Protein 3QF7 (pdb70)

Nearest PDB structures (foldseek):
  3qf7-assembly3_D  TM=1.029E+00  e=1.397E-04  Thermotoga maritima
  3qf7-assembly3_A  TM=1.003E+00  e=4.237E-70  Thermotoga maritima
  3qf7-assembly3_B  TM=9.782E-01  e=1.135E-63  Thermotoga maritima
  4w9m-assembly2_I  TM=9.929E-01  e=4.090E-61  Thermotoga maritima MSB8
  4w9m-assembly2_K  TM=9.787E-01  e=1.219E-61  Thermotoga maritima MSB8

B-factor: mean 27.39, std 12.46, range [7.85, 85.26]

Secondary structure (DSSP, 8-state):
-EEEEEEEEEETTEEEEEEE--SEEEEEE--TTSSHHHHHHHHHHHHHS--SS-SSGGGGB-TT-TT-EEEEEEEEEETTEEEEEEEEEETTTTEEEEEEEEE-TTS-EEEEEESHHHHHHHHHHHHTS-HHHHHHHTEEPTT-TTTTTTS-HHHHHHHHHHHTS-HHHHHHHHHHHHHHHHHHHHHHH--HHHHHHHHHHHHHHHHHHHHHHHHHSIIIIIHHHHHHHHHHHHHHHHHHHHHHHTT-EEEEEETTTTEEEEEETTEEEEGGGS-HHHHHHHHHHHHHHHHHHTTTT--EEEEES--TTS-HHHHHHHHHHHHGGGGSSSEEEEEES-HHHHTT-S-EEEEETTEE-/-EEEEEEEEEETTEEEEEEE--SEEEEEE--TTSSHHHHHHHHHHHHHS--SS-SSGGGGB-TT-TT-EEEEEEEEEETTEEEEEEEEEETTTTEEEEEEEEE-TTS-EEEEE-SHHHHHHHHHHHH---HHHHHHHTEEPTT-TTTTTTS-HHHHHHHHHHHHS-HHHHHHHHHHHHHHHHHHHHHHH--HHHHHHHHHHHHHHHHHHHHHHGGGHHHHHHHHHHHHHHHHHHHHHHHHHHTT-EEEEEETTTTEEEEEETTEEEEGGGS-HHHHHHHHHHHHHHHHHHTTTT--EEEEES--TTS-HHHHHHHHHHHGGGTTSSSEEEEEES-HHHHTT-S-EEEEETTEEE-/--HHHHHHHHHHTT-TTHHHHHHHHHHHHHHHHH-/--HHHHHHHHHHHH-TTHHHHHHHHHHHHHHHHH-

Foldseek 3Di:
DFWAWKWKDQFALFHTEIDGFAFFEAEAAEAPSQCQLSRLQLVLCQAAVGGPPDPDSLVRGNPPDPQSKMWMWTWGDAPRWIKIKIWMAHNVVRDIWIWMWTQDPVRDTHTPDIDNVGSNVVSCQRLQAHSVLCCLFFSDHPPGLLVLQQAFAVVVLVNLVSLPHHPVVVVVVLVVLVVLLVVLVVVLVPPPVVVVVNVVSVVSSVVSVVVSCQSPPCVHPSVVSSVVSQVQLQVQLQVQCCQLVVNQKHWDADNVVGGIWIHGNHRTDRLVRDDLQVSLLSSLSSSVSSCVVSPSSAQEGEHEPSQPSHDLSSLVSSLVVSSVSRVPRGRYYYYDNDCSNSVSDDHYWYGGSNYTD/DAWAWKWKDQFALAHTEIDGFAAFEAEEAEDPSQCQLSRLQLVLCQQQVGGPPDPDSLVGGNPVDPQSKMWMWIWGDALNWIKIKIWIQRSVVRDIWIWMWTQDPVRDTHTDDIHNVRSNVVSCVRLLAHSVLCCQFFSDHDPGLLVLQQAFLVVVLNNQLSLVHHPVVVVVVLVVLVVLLVVLVVVLVVVVVVNVVSVVVNVVSVVVNCVPDPPCVVSSVVSQVSCVQLQVQLQVLCCQLPVNQKHWDADNVVGGIWMAGNHNTDRLVRDDLQRSLLSSLSSNVSSCVVSPSSAQEGEAEPSAPSHDLSNLVSSLVVSSVRSPDRGRYYYYYNDPSNNVSDDHYWYGGSNYIDD/DDPVVVVLVVCVVPDPPSVVVVVVVVVVVVVVVVD/DDPVVVVLVVQVVPPVPSPVVVVVVVVVVVVVVVD

Solvent-accessible surface area: 35790 Å² total; per-residue (Å²): 0,47,1,31,110,0,49,2,71,24,0,17,40,0,115,92,8,111,15,109,25,97,57,7,6,18,0,7,8,10,56,22,35,2,8,11,17,6,8,3,7,0,2,0,0,0,0,1,19,50,8,50,32,21,129,62,32,43,54,2,7,9,145,102,14,154,67,8,12,0,77,0,28,0,33,0,30,51,66,72,103,88,16,13,0,34,1,62,0,24,25,128,117,143,120,31,97,9,89,0,2,34,22,73,185,121,38,146,114,42,71,74,13,65,113,39,75,31,0,70,112,42,0,22,109,28,2,13,2,64,25,72,1,1,15,41,0,1,0,5,3,44,66,37,24,18,73,7,2,58,10,64,22,67,61,0,33,96,0,0,10,22,6,6,38,38,87,30,41,21,88,99,0,48,127,34,0,70,95,55,16,120,133,15,104,104,78,66,99,126,72,60,100,101,119,158,97,78,127,102,20,39,66,58,62,83,33,0,28,58,0,70,95,20,3,47,69,170,76,28,0,36,176,71,0,14,38,97,10,13,116,43,0,11,152,81,0,70,50,19,0,82,117,3,20,113,40,80,16,50,0,49,46,46,83,174,109,42,0,4,11,0,69,12,162,53,48,54,36,41,3,103,4,2,21,9,2,20,52,2,7,0,5,0,0,3,5,0,0,1,1,25,39,0,58,49,53,2,15,1,0,4,1,2,20,5,3,29,38,0,10,93,94,19,17,126,55,0,5,67,18,0,74,111,2,69,155,40,109,3,2,1,5,0,3,3,21,22,140,86,1,0,127,35,6,131,79,53,32,100,1,61,50,1,55,58,109,0,41,1,32,99,0,14,1,106,11,0,19,42,0,125,70,3,100,27,145,28,94,54,0,9,14,0,8,10,6,65,27,36,4,6,12,17,6,8,3,8,0,0,0,0,0,0,1,16,49,8,51,31,18,129,60,32,42,36,2,4,16,118,104,16,153,63,6,27,0,77,1,12,0,35,0,26,56,57,68,108,85,17,17,0,34,1,71,0,26,20,129,118,146,122,36,96,5,104,0,8,36,24,67,192,103,46,134,112,43,96,68,14,76,133,41,85,31,0,82,98,46,0,31,126,27,2,8,4,70,24,70,1,0,33,53,1,0,0,2,4,43,58,68,25,13,68,8,2,52,6,64,31,73,51,0,9,80,0,0,3,1,2,11,18,20,73,55,40,19,102,81,0,59,133,30,0,91,86,68,20,122,135,14,96,106,74,46,96,125,144,130,141,133,84,123,97,64,33,54,85,58,87,31,4,30,57,0,52,85,45,5,40,46,177,62,66,0,19,118,49,0,0,27,100,4,3,115,51,0,10,153,122,0,63,53,22,0,76,118,2,20,129,42,73,12,46,0,50,44,47,57,160,105,46,0,4,12,0,67,15,162,50,46,57,40,47,4,103,5,1,21,11,2,19,52,5,8,0,4,0,0,3,6,0,0,1,0,32,48,0,59,46,75,0,9,0,0,3,0,3,29,4,1,17,37,1,15,94,110,26,11,123,73,0,4,63,8,0,92,98,0,86,177,53,107,2,4,0,7,0,2,0,27,15,128,89,0,0,119,36,9,147,72,52,35,86,2,70,69,2,50,30,66,163,171,65,6,25,93,16,0,55,84,15,0,100,150,114,25,165,94,51,135,88,0,15,110,16,0,68,95,6,40,71,64,12,182,161,104,125,61,20,35,98,21,0,50,92,19,0,101,150,128,35,159,97,42,107,108,3,21,119,13,0,65,84,0,38,77,74,11,184,163,113

Organism: Thermotoga maritima (strain ATCC 43589 / DSM 3109 / JCM 10099 / NBRC 100826 / MSB8) (NCBI:txid243274)

InterPro domains:
  IPR013134 RAD50, zinc hook [PS51131] (389-488)
  IPR027417 P-loop containing nucleoside triphosphate hydrolase [G3DSA:3.40.50.300] (1-218)
  IPR027417 P-loop containing nucleoside triphosphate hydrolase [G3DSA:3.40.50.300] (717-849)
  IPR027417 P-loop containing nucleoside triphosphate hydrolase [SSF52540] (1-375)
  IPR027417 P-loop containing nucleoside triphosphate hydrolase [SSF52540] (1-850)
  IPR029012 Helix hairpin bin domain superfamily [G3DSA:1.10.287.660] (665-716)
  IPR041685 Endonuclease GajA/Old nuclease/RecF-like, AAA domain [PF13175] (4-342)

Sequence (782 aa):
MRPERLTVRNFLGLKNVDIEFQSGITVVEGPNGAGKSSLFEAISFALFGNGIRYPNSSYDYVNRNAVDGTARLVFQFERGGKRYEIIREINALQRKHNAKLSEILENGKKAAIAAKPTSVKQEVEKILGIEHRTFIRTVFLPQGEIDKLLISPPSEITEIISSDVFQSKKETLEKLEKLLKEKMKKLENEISSGGSLEKKLKEMSSDEYNNLDLLRKYLFDKSNFSRYFTGRVLEAVLKRTKAYLDILTNGRFDIDFDDEKGGFIIKDWGIERPARGLSGGERALISISLAMSLAEVASGRLDAFFIDEEGFSSLDTENKEKIASSVVLKELEERLNKKVIVFITHDREFSEAFDRKLRITTGGVVVMRPERLTTVRNFLGLKNVDDIEFQSGITVVEGPNGAGKSSLLFEAISFALFGNGIRYPNSYDYVNRNAVDGTTARLVFQFEERGGKRYEIIREINALQRKHNAKLSEILENGKKAAIAAKKPTTSVKQEVEKILGIEHRTFIRRTVFLLPQGEIDKLLISPPSEITEIISDVFQSKETLLEKLEKLLKEKMKKLENNEISSLEKKLKEMSSDEEYNNLDLLRKYLFDKSNFSRRYFTGRVLEAVLKRTKAYLDDILTNGRFDIDFDDEKGGFIIKDWGIERPARGLSGGERALISISLAMSLAEVASGRLDAFFIDEGFSSLDTEENKEKIASVVLKELERRLNKKVIVFITHDREFSEAFDRKLLRITGGVVVNLDYFELFKEYLKKREENNHEKLLKILDELLDEVKKSLDYFELFKEYLKKREENHEKLLKILDELLDEVKKS

Structure (mmCIF, N/CA/C/O backbone):
data_3QF7
#
_entry.id   3QF7
#
_cell.length_a   49.149
_cell.length_b   68.400
_cell.length_c   71.111
_cell.angle_alpha   98.64
_cell.angle_beta   111.14
_cell.angle_gamma   92.03
#
_symmetry.space_group_name_H-M   'P 1'
#
loop_
_entity.id
_entity.type
_entity.pdbx_description
1 polymer Rad50
2 polymer Mre11
3 non-polymer 'PHOSPHOAMINOPHOSPHONIC ACID-ADENYLATE ESTER'
4 non-polymer 'MAGNESIUM ION'
5 water water
#
loop_
_atom_site.group_PDB
_atom_site.id
_atom_site.type_symbol
_atom_site.label_atom_id
_atom_site.label_alt_id
_atom_site.label_comp_id
_atom_site.label_asym_id
_atom_site.label_entity_id
_atom_site.label_seq_id
_atom_site.pdbx_PDB_ins_code
_atom_site.Cartn_x
_atom_site.Cartn_y
_atom_site.Cartn_z
_atom_site.occupancy
_atom_site.B_iso_or_equiv
_atom_site.auth_seq_id
_atom_site.auth_comp_id
_atom_site.auth_asym_id
_atom_site.auth_atom_id
_atom_site.pdbx_PDB_model_num
ATOM 1 N N . MET A 1 1 ? -6.773 -22.299 6.567 1.00 19.37 1 MET A N 1
ATOM 2 C CA . MET A 1 1 ? -6.993 -23.556 5.846 1.00 19.90 1 MET A CA 1
ATOM 3 C C . MET A 1 1 ? -8.480 -23.878 5.830 1.00 22.33 1 MET A C 1
ATOM 4 O O . MET A 1 1 ? -9.071 -24.212 6.867 1.00 22.43 1 MET A O 1
ATOM 9 N N . ARG A 1 2 ? -9.081 -23.768 4.652 1.00 19.48 2 ARG A N 1
ATOM 10 C CA . ARG A 1 2 ? -10.509 -24.013 4.472 1.00 21.32 2 ARG A CA 1
ATOM 11 C C . ARG A 1 2 ? -10.783 -25.247 3.611 1.00 24.75 2 ARG A C 1
ATOM 12 O O . ARG A 1 2 ? -10.604 -25.210 2.384 1.00 23.89 2 ARG A O 1
ATOM 20 N N . PRO A 1 3 ? -11.207 -26.355 4.249 1.00 20.72 3 PRO A N 1
ATOM 21 C CA . PRO A 1 3 ? -11.527 -27.569 3.487 1.00 24.19 3 PRO A CA 1
ATOM 22 C C . PRO A 1 3 ? -12.685 -27.316 2.520 1.00 26.17 3 PRO A C 1
ATOM 23 O O . PRO A 1 3 ? -13.630 -26.603 2.856 1.00 21.74 3 PRO A O 1
ATOM 27 N N . GLU A 1 4 ? -12.605 -27.884 1.323 1.00 22.90 4 GLU A N 1
ATOM 28 C CA . GLU A 1 4 ? -13.669 -27.707 0.332 1.00 19.31 4 GLU A CA 1
ATOM 29 C C . GLU A 1 4 ? -14.257 -29.026 -0.130 1.00 17.43 4 GLU A C 1
ATOM 30 O O . GLU A 1 4 ? -15.478 -29.169 -0.209 1.00 25.12 4 GLU A O 1
ATOM 36 N N . ARG A 1 5 ? -13.397 -29.997 -0.437 1.00 17.91 5 ARG A N 1
ATOM 37 C CA . ARG A 1 5 ? -13.853 -31.304 -0.885 1.00 22.92 5 ARG A CA 1
ATOM 38 C C . ARG A 1 5 ? -12.938 -32.391 -0.358 1.00 22.07 5 ARG A C 1
ATOM 39 O O . ARG A 1 5 ? -11.732 -32.188 -0.225 1.00 19.78 5 ARG A O 1
ATOM 47 N N . LEU A 1 6 ? -13.524 -33.540 -0.055 1.00 21.27 6 LEU A N 1
ATOM 48 C CA . LEU A 1 6 ? -12.770 -34.711 0.354 1.00 17.86 6 LEU A CA 1
ATOM 49 C C . LEU A 1 6 ? -13.355 -35.938 -0.311 1.00 21.81 6 LEU A C 1
ATOM 50 O O . LEU A 1 6 ? -14.550 -36.204 -0.208 1.00 19.99 6 LEU A O 1
ATOM 55 N N . THR A 1 7 ? -12.502 -36.677 -1.010 1.00 14.90 7 THR A N 1
ATOM 56 C CA . THR A 1 7 ? -12.874 -37.930 -1.608 1.00 18.37 7 THR A CA 1
ATOM 57 C C . THR A 1 7 ? -11.986 -39.001 -1.011 1.00 23.11 7 THR A C 1
ATOM 58 O O . THR A 1 7 ? -10.768 -38.830 -0.923 1.00 21.54 7 THR A O 1
ATOM 62 N N . VAL A 1 8 ? -12.591 -40.108 -0.597 1.00 18.04 8 VAL A N 1
ATOM 63 C CA . VAL A 1 8 ? -11.836 -41.162 0.048 1.00 19.84 8 VAL A CA 1
ATOM 64 C C . VAL A 1 8 ? -12.227 -42.516 -0.526 1.00 22.36 8 VAL A C 1
ATOM 65 O O . VAL A 1 8 ? -13.409 -42.824 -0.651 1.00 24.65 8 VAL A O 1
ATOM 69 N N . ARG A 1 9 ? -11.237 -43.330 -0.864 1.00 18.14 9 ARG A N 1
ATOM 70 C CA . ARG A 1 9 ? -11.499 -44.721 -1.195 1.00 17.82 9 ARG A CA 1
ATOM 71 C C . ARG A 1 9 ? -10.637 -45.642 -0.352 1.00 21.50 9 ARG A C 1
ATOM 72 O O . ARG A 1 9 ? -9.421 -45.478 -0.310 1.00 18.63 9 ARG A O 1
ATOM 80 N N . ASN A 1 10 ? -11.267 -46.608 0.318 1.00 17.53 10 ASN A N 1
ATOM 81 C CA . ASN A 1 10 ? -10.529 -47.664 1.008 1.00 21.24 10 ASN A CA 1
ATOM 82 C C . ASN A 1 10 ? -9.439 -47.145 1.956 1.00 15.27 10 ASN A C 1
ATOM 83 O O . ASN A 1 10 ? -8.271 -47.564 1.897 1.00 15.97 10 ASN A O 1
ATOM 88 N N . PHE A 1 11 ? -9.847 -46.224 2.818 1.00 20.45 11 PHE A N 1
ATOM 89 C CA . PHE A 1 11 ? -8.965 -45.663 3.830 1.00 14.47 11 PHE A CA 1
ATOM 90 C C . PHE A 1 11 ? -9.614 -45.926 5.174 1.00 16.10 11 PHE A C 1
ATOM 91 O O . PHE A 1 11 ? -10.765 -45.520 5.400 1.00 15.90 11 PHE A O 1
ATOM 99 N N . LEU A 1 12 ? -8.877 -46.600 6.057 1.00 14.29 12 LEU A N 1
ATOM 100 C CA . LEU A 1 12 ? -9.395 -47.022 7.361 1.00 15.38 12 LEU A CA 1
ATOM 101 C C . LEU A 1 12 ? -10.742 -47.742 7.190 1.00 16.06 12 LEU A C 1
ATOM 102 O O . LEU A 1 12 ? -10.834 -48.724 6.444 1.00 17.64 12 LEU A O 1
ATOM 107 N N . GLY A 1 13 ? -11.780 -47.265 7.865 1.00 14.00 13 GLY A N 1
ATOM 108 C CA . GLY A 1 13 ? -13.083 -47.920 7.784 1.00 16.72 13 GLY A CA 1
ATOM 109 C C . GLY A 1 13 ? -13.960 -47.428 6.635 1.00 20.84 13 GLY A C 1
ATOM 110 O O . GLY A 1 13 ? -15.112 -47.840 6.494 1.00 19.32 13 GLY A O 1
ATOM 111 N N . LEU A 1 14 ? -13.422 -46.543 5.806 1.00 17.45 14 LEU A N 1
ATOM 112 C CA . LEU A 1 14 ? -14.212 -45.960 4.722 1.00 21.99 14 LEU A CA 1
ATOM 113 C C . LEU A 1 14 ? -14.042 -46.729 3.414 1.00 22.60 14 LEU A C 1
ATOM 114 O O . LEU A 1 14 ? -12.925 -47.094 3.027 1.00 20.04 14 LEU A O 1
ATOM 119 N N . LYS A 1 15 ? -15.156 -46.981 2.736 1.00 21.80 15 LYS A N 1
ATOM 120 C CA . LYS A 1 15 ? -15.127 -47.678 1.459 1.00 26.31 15 LYS A CA 1
ATOM 121 C C . LYS A 1 15 ? -15.056 -46.668 0.318 1.00 23.63 15 LYS A C 1
ATOM 122 O O . LYS A 1 15 ? -14.090 -46.617 -0.439 1.00 25.98 15 LYS A O 1
ATOM 128 N N . ASN A 1 16 ? -16.105 -45.873 0.200 1.00 28.42 16 ASN A N 1
ATOM 129 C CA . ASN A 1 16 ? -16.147 -44.809 -0.786 1.00 32.43 16 ASN A CA 1
ATOM 130 C C . ASN A 1 16 ? -16.920 -43.646 -0.223 1.00 32.60 16 ASN A C 1
ATOM 131 O O . ASN A 1 16 ? -18.084 -43.786 0.154 1.00 39.60 16 ASN A O 1
ATOM 136 N N . VAL A 1 17 ? -16.267 -42.496 -0.144 1.00 21.71 17 VAL A N 1
ATOM 137 C CA . VAL A 1 17 ? -16.926 -41.302 0.325 1.00 20.33 17 VAL A CA 1
ATOM 138 C C . VAL A 1 17 ? -16.511 -40.095 -0.501 1.00 25.47 17 VAL A C 1
ATOM 139 O O . VAL A 1 17 ? -15.362 -39.986 -0.914 1.00 27.60 17 VAL A O 1
ATOM 143 N N . ASP A 1 18 ? -17.450 -39.183 -0.724 1.00 20.81 18 ASP A N 1
ATOM 144 C CA . ASP A 1 18 ? -17.192 -37.977 -1.488 1.00 23.43 18 ASP A CA 1
ATOM 145 C C . ASP A 1 18 ? -17.999 -36.853 -0.882 1.00 27.41 18 ASP A C 1
ATOM 146 O O . ASP A 1 18 ? -19.217 -36.813 -1.021 1.00 30.95 18 ASP A O 1
ATOM 151 N N . ILE A 1 19 ? -17.344 -35.930 -0.197 1.00 27.10 19 ILE A N 1
ATOM 152 C CA . ILE A 1 19 ? -18.110 -34.899 0.473 1.00 28.94 19 ILE A CA 1
ATOM 153 C C . ILE A 1 19 ? -17.624 -33.515 0.117 1.00 28.58 19 ILE A C 1
ATOM 154 O O . ILE A 1 19 ? -16.469 -33.321 -0.271 1.00 24.86 19 ILE A O 1
ATOM 159 N N . GLU A 1 20 ? -18.534 -32.558 0.235 1.00 21.50 20 GLU A N 1
ATOM 160 C CA . GLU A 1 20 ? -18.223 -31.151 0.076 1.00 24.51 20 GLU A CA 1
ATOM 161 C C . GLU A 1 20 ? -18.410 -30.470 1.433 1.00 31.28 20 GLU A C 1
ATOM 162 O O . GLU A 1 20 ? -19.384 -30.752 2.126 1.00 36.88 20 GLU A O 1
ATOM 168 N N . PHE A 1 21 ? -17.480 -29.597 1.822 1.00 24.92 21 PHE A N 1
ATOM 169 C CA . PHE A 1 21 ? -17.588 -28.865 3.092 1.00 25.44 21 PHE A CA 1
ATOM 170 C C . PHE A 1 21 ? -18.205 -27.494 2.883 1.00 35.38 21 PHE A C 1
ATOM 171 O O . PHE A 1 21 ? -18.053 -26.909 1.819 1.00 26.33 21 PHE A O 1
ATOM 179 N N . GLN A 1 22 ? -18.882 -26.986 3.910 1.00 27.41 22 GLN A N 1
ATOM 180 C CA . GLN A 1 22 ? -19.514 -25.661 3.881 1.00 26.70 22 GLN A CA 1
ATOM 181 C C . GLN A 1 22 ? -19.073 -24.825 5.075 1.00 25.12 22 GLN A C 1
ATOM 182 O O . GLN A 1 22 ? -18.725 -25.375 6.118 1.00 20.57 22 GLN A O 1
ATOM 188 N N . SER A 1 23 ? -19.101 -23.497 4.950 1.00 19.66 23 SER A N 1
ATOM 189 C CA . SER A 1 23 ? -18.829 -22.655 6.105 1.00 23.06 23 SER A CA 1
ATOM 190 C C . SER A 1 23 ? -19.937 -22.893 7.130 1.00 17.41 23 SER A C 1
ATOM 191 O O . SER A 1 23 ? -20.991 -23.429 6.787 1.00 23.33 23 SER A O 1
ATOM 194 N N . GLY A 1 24 ? -19.697 -22.482 8.370 1.00 20.67 24 GLY A N 1
ATOM 195 C CA . GLY A 1 24 ? -20.628 -22.751 9.460 1.00 22.35 24 GLY A CA 1
ATOM 196 C C . GLY A 1 24 ? -20.405 -24.142 10.038 1.00 21.80 24 GLY A C 1
ATOM 197 O O . GLY A 1 24 ? -19.353 -24.748 9.820 1.00 19.01 24 GLY A O 1
ATOM 198 N N . ILE A 1 25 ? -21.407 -24.659 10.745 1.00 19.56 25 ILE A N 1
ATOM 199 C CA . ILE A 1 25 ? -21.286 -25.917 11.475 1.00 18.29 25 ILE A CA 1
ATOM 200 C C . ILE A 1 25 ? -21.942 -27.089 10.764 1.00 20.67 25 ILE A C 1
ATOM 201 O O . ILE A 1 25 ? -23.089 -27.006 10.298 1.00 21.41 25 ILE A O 1
ATOM 206 N N . THR A 1 26 ? -21.205 -28.190 10.678 1.00 12.89 26 THR A N 1
ATOM 207 C CA . THR A 1 26 ? -21.775 -29.466 10.271 1.00 17.30 26 THR A CA 1
ATOM 208 C C . THR A 1 26 ? -21.454 -30.489 11.351 1.00 19.95 26 THR A C 1
ATOM 209 O O . THR A 1 26 ? -20.312 -30.555 11.802 1.00 15.25 26 THR A O 1
ATOM 213 N N . VAL A 1 27 ? -22.461 -31.254 11.778 1.00 16.83 27 VAL A N 1
ATOM 214 C CA . VAL A 1 27 ? -22.241 -32.365 12.714 1.00 16.00 27 VAL A CA 1
ATOM 215 C C . VAL A 1 27 ? -22.198 -33.689 11.947 1.00 17.30 27 VAL A C 1
ATOM 216 O O . VAL A 1 27 ? -23.151 -34.071 11.256 1.00 19.79 27 VAL A O 1
ATOM 220 N N . VAL A 1 28 ? -21.050 -34.343 12.015 1.00 16.69 28 VAL A N 1
ATOM 221 C CA . VAL A 1 28 ? -20.884 -35.675 11.457 1.00 17.16 28 VAL A CA 1
ATOM 222 C C . VAL A 1 28 ? -21.381 -36.664 12.502 1.00 22.12 28 VAL A C 1
ATOM 223 O O . VAL A 1 28 ? -20.807 -36.768 13.590 1.00 15.48 28 VAL A O 1
ATOM 227 N N . GLU A 1 29 ? -22.458 -37.377 12.179 1.00 14.54 29 GLU A N 1
ATOM 228 C CA . GLU A 1 29 ? -23.121 -38.245 13.139 1.00 15.28 29 GLU A CA 1
ATOM 229 C C . GLU A 1 29 ? -23.199 -39.674 12.621 1.00 18.07 29 GLU A C 1
ATOM 230 O O . GLU A 1 29 ? -23.367 -39.900 11.414 1.00 20.08 29 GLU A O 1
ATOM 236 N N . GLY A 1 30 ? -23.073 -40.641 13.525 1.00 13.01 30 GLY A N 1
ATOM 237 C CA . GLY A 1 30 ? -23.100 -42.045 13.147 1.00 14.02 30 GLY A CA 1
ATOM 238 C C . GLY A 1 30 ? -22.697 -42.941 14.308 1.00 14.21 30 GLY A C 1
ATOM 239 O O . GLY A 1 30 ? -22.138 -42.462 15.294 1.00 15.26 30 GLY A O 1
ATOM 240 N N . PRO A 1 31 ? -22.970 -44.249 14.188 1.00 15.72 31 PRO A N 1
ATOM 241 C CA . PRO A 1 31 ? -22.728 -45.215 15.269 1.00 19.21 31 PRO A CA 1
ATOM 242 C C . PRO A 1 31 ? -21.249 -45.564 15.432 1.00 17.38 31 PRO A C 1
ATOM 243 O O . PRO A 1 31 ? -20.430 -45.085 14.641 1.00 14.80 31 PRO A O 1
ATOM 247 N N . ASN A 1 32 ? -20.908 -46.361 16.451 1.00 15.49 32 ASN A N 1
ATOM 248 C CA . ASN A 1 32 ? -19.521 -46.792 16.628 1.00 14.99 32 ASN A CA 1
ATOM 249 C C . ASN A 1 32 ? -19.074 -47.569 15.400 1.00 18.45 32 ASN A C 1
ATOM 250 O O . ASN A 1 32 ? -19.844 -48.354 14.847 1.00 18.56 32 ASN A O 1
ATOM 255 N N . GLY A 1 33 ? -17.842 -47.357 14.970 1.00 12.81 33 GLY A N 1
ATOM 256 C CA . GLY A 1 33 ? -17.350 -48.042 13.772 1.00 17.80 33 GLY A CA 1
ATOM 257 C C . GLY A 1 33 ? -17.925 -47.599 12.421 1.00 20.46 33 GLY A C 1
ATOM 258 O O . GLY A 1 33 ? -17.671 -48.260 11.399 1.00 21.37 33 GLY A O 1
ATOM 259 N N . ALA A 1 34 ? -18.685 -46.498 12.401 1.00 15.80 34 ALA A N 1
ATOM 260 C CA . ALA A 1 34 ? -19.272 -45.961 11.150 1.00 15.22 34 ALA A CA 1
ATOM 261 C C . ALA A 1 34 ? -18.262 -45.464 10.113 1.00 19.25 34 ALA A C 1
ATOM 262 O O . ALA A 1 34 ? -18.481 -45.606 8.902 1.00 18.27 34 ALA A O 1
ATOM 264 N N . GLY A 1 35 ? -17.178 -44.847 10.574 1.00 12.12 35 GLY A N 1
ATOM 265 C CA . GLY A 1 35 ? -16.218 -44.244 9.665 1.00 13.13 35 GLY A CA 1
ATOM 266 C C . GLY A 1 35 ? -16.008 -42.756 9.901 1.00 15.07 35 GLY A C 1
ATOM 267 O O . GLY A 1 35 ? -15.353 -42.097 9.108 1.00 13.28 35 GLY A O 1
ATOM 268 N N . LYS A 1 36 ? -16.552 -42.227 10.999 1.00 12.01 36 LYS A N 1
ATOM 269 C CA . LYS A 1 36 ? -16.472 -40.790 11.318 1.00 8.99 36 LYS A CA 1
ATOM 270 C C . LYS A 1 36 ? -15.017 -40.350 11.570 1.00 13.18 36 LYS A C 1
ATOM 271 O O . LYS A 1 36 ? -14.518 -39.410 10.955 1.00 12.71 36 LYS A O 1
ATOM 277 N N . SER A 1 37 ? -14.329 -41.025 12.487 1.00 11.68 37 SER A N 1
ATOM 278 C CA . SER A 1 37 ? -12.931 -40.675 12.741 1.00 10.99 37 SER A CA 1
ATOM 279 C C . SER A 1 37 ? -12.050 -41.051 11.538 1.00 9.97 37 SER A C 1
ATOM 280 O O . SER A 1 37 ? -10.982 -40.479 11.353 1.00 13.54 37 SER A O 1
ATOM 283 N N . SER A 1 38 ? -12.489 -42.017 10.739 1.00 11.43 38 SER A N 1
ATOM 284 C CA . SER A 1 38 ? -11.768 -42.315 9.489 1.00 12.76 38 SER A CA 1
ATOM 285 C C . SER A 1 38 ? -11.726 -41.101 8.567 1.00 14.62 38 SER A C 1
ATOM 286 O O . SER A 1 38 ? -10.694 -40.830 7.943 1.00 14.32 38 SER A O 1
ATOM 289 N N . LEU A 1 39 ? -12.848 -40.384 8.469 1.00 16.72 39 LEU A N 1
ATOM 290 C CA . LEU A 1 39 ? -12.912 -39.135 7.698 1.00 14.05 39 LEU A CA 1
ATOM 291 C C . LEU A 1 39 ? -11.954 -38.089 8.252 1.00 17.67 39 LEU A C 1
ATOM 292 O O . LEU A 1 39 ? -11.227 -37.443 7.497 1.00 12.22 39 LEU A O 1
ATOM 297 N N . PHE A 1 40 ? -11.994 -37.907 9.575 1.00 11.40 40 PHE A N 1
ATOM 298 C CA . PHE A 1 40 ? -11.110 -36.990 10.295 1.00 12.68 40 PHE A CA 1
ATOM 299 C C . PHE A 1 40 ? -9.648 -37.318 9.965 1.00 12.29 40 PHE A C 1
ATOM 300 O O . PHE A 1 40 ? -8.869 -36.432 9.613 1.00 12.09 40 PHE A O 1
ATOM 308 N N . GLU A 1 41 ? -9.270 -38.590 10.078 1.00 11.25 41 GLU A N 1
ATOM 309 C CA . GLU A 1 41 ? -7.879 -38.957 9.838 1.00 11.99 41 GLU A CA 1
ATOM 310 C C . GLU A 1 41 ? -7.508 -38.896 8.352 1.00 12.88 41 GLU A C 1
ATOM 311 O O . GLU A 1 41 ? -6.337 -38.716 8.009 1.00 12.21 41 GLU A O 1
ATOM 317 N N . ALA A 1 42 ? -8.489 -39.059 7.471 1.00 11.45 42 ALA A N 1
ATOM 318 C CA . ALA A 1 42 ? -8.200 -38.891 6.033 1.00 13.32 42 ALA A CA 1
ATOM 319 C C . ALA A 1 42 ? -7.688 -37.481 5.719 1.00 14.08 42 ALA A C 1
ATOM 320 O O . ALA A 1 42 ? -6.778 -37.295 4.884 1.00 12.64 42 ALA A O 1
ATOM 322 N N . ILE A 1 43 ? -8.279 -36.479 6.374 1.00 11.20 43 ILE A N 1
ATOM 323 C CA . ILE A 1 43 ? -7.860 -35.099 6.176 1.00 13.81 43 ILE A CA 1
ATOM 324 C C . ILE A 1 43 ? -6.443 -34.875 6.699 1.00 17.45 43 ILE A C 1
ATOM 325 O O . ILE A 1 43 ? -5.603 -34.267 6.014 1.00 14.33 43 ILE A O 1
ATOM 330 N N . SER A 1 44 ? -6.185 -35.369 7.910 1.00 14.41 44 SER A N 1
ATOM 331 C CA . SER A 1 44 ? -4.866 -35.255 8.533 1.00 17.52 44 SER A CA 1
ATOM 332 C C . SER A 1 44 ? -3.824 -35.885 7.615 1.00 16.72 44 SER A C 1
ATOM 333 O O . SER A 1 44 ? -2.755 -35.319 7.353 1.00 13.66 44 SER A O 1
ATOM 336 N N . PHE A 1 45 ? -4.149 -37.070 7.126 1.00 10.88 45 PHE A N 1
ATOM 337 C CA . PHE A 1 45 ? -3.214 -37.821 6.300 1.00 14.29 45 PHE A CA 1
ATOM 338 C C . PHE A 1 45 ? -3.023 -37.141 4.949 1.00 14.28 45 PHE A C 1
ATOM 339 O O . PHE A 1 45 ? -1.889 -37.029 4.454 1.00 15.55 45 PHE A O 1
ATOM 347 N N . ALA A 1 46 ? -4.123 -36.679 4.350 1.00 14.06 46 ALA A N 1
ATOM 348 C CA . ALA A 1 46 ? -4.043 -35.989 3.052 1.00 13.89 46 ALA A CA 1
ATOM 349 C C . ALA A 1 46 ? -3.056 -34.826 3.158 1.00 16.09 46 ALA A C 1
ATOM 350 O O . ALA A 1 46 ? -2.157 -34.677 2.327 1.00 15.35 46 ALA A O 1
ATOM 352 N N . LEU A 1 47 ? -3.212 -34.016 4.204 1.00 14.17 47 LEU A N 1
ATOM 353 C CA . LEU A 1 47 ? -2.338 -32.858 4.407 1.00 14.60 47 LEU A CA 1
ATOM 354 C C . LEU A 1 47 ? -0.890 -33.211 4.787 1.00 16.96 47 LEU A C 1
ATOM 355 O O . LEU A 1 47 ? 0.061 -32.733 4.166 1.00 18.16 47 LEU A O 1
ATOM 360 N N . PHE A 1 48 ? -0.715 -34.011 5.833 1.00 14.82 48 PHE A N 1
ATOM 361 C CA . PHE A 1 48 ? 0.588 -34.096 6.493 1.00 17.26 48 PHE A CA 1
ATOM 362 C C . PHE A 1 48 ? 1.275 -35.454 6.343 1.00 15.28 48 PHE A C 1
ATOM 363 O O . PHE A 1 48 ? 2.407 -35.641 6.803 1.00 17.09 48 PHE A O 1
ATOM 371 N N . GLY A 1 49 ? 0.589 -36.408 5.731 1.00 16.56 49 GLY A N 1
ATOM 372 C CA . GLY A 1 49 ? 1.186 -37.710 5.494 1.00 17.73 49 GLY A CA 1
ATOM 373 C C . GLY A 1 49 ? 1.147 -38.643 6.696 1.00 25.87 49 GLY A C 1
ATOM 374 O O . GLY A 1 49 ? 1.764 -39.708 6.697 1.00 20.33 49 GLY A O 1
ATOM 375 N N . ASN A 1 50 ? 0.419 -38.249 7.732 1.00 19.73 50 ASN A N 1
ATOM 376 C CA . ASN A 1 50 ? 0.207 -39.136 8.876 1.00 25.03 50 ASN A CA 1
ATOM 377 C C . ASN A 1 50 ? -1.215 -38.992 9.416 1.00 20.14 50 ASN A C 1
ATOM 378 O O . ASN A 1 50 ? -1.799 -37.911 9.354 1.00 15.32 50 ASN A O 1
ATOM 383 N N . GLY A 1 51 ? -1.780 -40.091 9.899 1.00 19.35 51 GLY A N 1
ATOM 384 C CA . GLY A 1 51 ? -3.075 -40.051 10.567 1.00 15.09 51 GLY A CA 1
ATOM 385 C C . GLY A 1 51 ? -2.849 -39.945 12.062 1.00 19.39 51 GLY A C 1
ATOM 386 O O . GLY A 1 51 ? -1.847 -39.388 12.506 1.00 18.08 51 GLY A O 1
ATOM 387 N N . ILE A 1 52 ? -3.781 -40.476 12.841 1.00 13.48 52 ILE A N 1
ATOM 388 C CA . ILE A 1 52 ? -3.676 -40.439 14.297 1.00 13.89 52 ILE A CA 1
ATOM 389 C C . ILE A 1 52 ? -3.403 -41.828 14.875 1.00 14.82 52 ILE A C 1
ATOM 390 O O . ILE A 1 52 ? -2.522 -41.983 15.717 1.00 16.44 52 ILE A O 1
ATOM 395 N N . ARG A 1 53 ? -4.149 -42.848 14.446 1.00 12.14 53 ARG A N 1
ATOM 396 C CA . ARG A 1 53 ? -4.158 -44.102 15.212 1.00 12.47 53 ARG A CA 1
ATOM 397 C C . ARG A 1 53 ? -3.025 -45.100 14.919 1.00 16.60 53 ARG A C 1
ATOM 398 O O . ARG A 1 53 ? -2.767 -46.001 15.734 1.00 16.93 53 ARG A O 1
ATOM 406 N N . TYR A 1 54 ? -2.357 -44.942 13.784 1.00 14.36 54 TYR A N 1
ATOM 407 C CA . TYR A 1 54 ? -1.302 -45.873 13.355 1.00 20.12 54 TYR A CA 1
ATOM 408 C C . TYR A 1 54 ? -0.001 -45.136 13.024 1.00 21.75 54 TYR A C 1
ATOM 409 O O . TYR A 1 54 ? -0.023 -44.113 12.340 1.00 21.93 54 TYR A O 1
ATOM 418 N N . PRO A 1 55 ? 1.140 -45.678 13.467 1.00 24.94 55 PRO A N 1
ATOM 419 C CA . PRO A 1 55 ? 2.443 -45.114 13.092 1.00 27.27 55 PRO A CA 1
ATOM 420 C C . PRO A 1 55 ? 2.859 -45.455 11.658 1.00 27.56 55 PRO A C 1
ATOM 421 O O . PRO A 1 55 ? 3.653 -44.740 11.050 1.00 27.92 55 PRO A O 1
ATOM 425 N N . ASN A 1 56 ? 2.300 -46.528 11.118 1.00 27.51 56 ASN A N 1
ATOM 426 C CA . ASN A 1 56 ? 2.704 -47.046 9.823 1.00 30.97 56 ASN A CA 1
ATOM 427 C C . ASN A 1 56 ? 1.700 -46.650 8.740 1.00 29.38 56 ASN A C 1
ATOM 428 O O . ASN A 1 56 ? 0.529 -46.995 8.833 1.00 29.05 56 ASN A O 1
ATOM 433 N N . SER A 1 57 ? 2.165 -45.934 7.720 1.00 23.63 57 SER A N 1
ATOM 434 C CA A SER A 1 57 ? 1.296 -45.441 6.652 0.53 30.99 57 SER A CA 1
ATOM 435 C CA B SER A 1 57 ? 1.292 -45.438 6.656 0.47 30.96 57 SER A CA 1
ATOM 436 C C . SER A 1 57 ? 0.473 -46.530 5.964 1.00 25.62 57 SER A C 1
ATOM 437 O O . SER A 1 57 ? -0.672 -46.310 5.583 1.00 23.07 57 SER A O 1
ATOM 442 N N . TYR A 1 58 ? 1.055 -47.707 5.783 1.00 23.42 58 TYR A N 1
ATOM 443 C CA . TYR A 1 58 ? 0.324 -48.749 5.075 1.00 20.93 58 TYR A CA 1
ATOM 444 C C . TYR A 1 58 ? -0.834 -49.324 5.871 1.00 20.08 58 TYR A C 1
ATOM 445 O O . TYR A 1 58 ? -1.759 -49.894 5.293 1.00 19.76 58 TYR A O 1
ATOM 454 N N . ASP A 1 59 ? -0.804 -49.135 7.189 1.00 21.32 59 ASP A N 1
ATOM 455 C CA . ASP A 1 59 ? -1.902 -49.598 8.040 1.00 19.22 59 ASP A CA 1
ATOM 456 C C . ASP A 1 59 ? -3.197 -48.827 7.834 1.00 18.29 59 ASP A C 1
ATOM 457 O O . ASP A 1 59 ? -4.269 -49.293 8.232 1.00 15.68 59 ASP A O 1
ATOM 462 N N . TYR A 1 60 ? -3.102 -47.650 7.222 1.00 16.85 60 TYR A N 1
ATOM 463 C CA . TYR A 1 60 ? -4.294 -46.852 6.914 1.00 15.11 60 TYR A CA 1
ATOM 464 C C . TYR A 1 60 ? -5.106 -47.388 5.748 1.00 19.55 60 TYR A C 1
ATOM 465 O O . TYR A 1 60 ? -6.250 -46.984 5.550 1.00 18.04 60 TYR A O 1
ATOM 474 N N . VAL A 1 61 ? -4.534 -48.297 4.969 1.00 17.74 61 VAL A N 1
ATOM 475 C CA . VAL A 1 61 ? -5.324 -48.869 3.875 1.00 13.82 61 VAL A CA 1
ATOM 476 C C . VAL A 1 61 ? -6.424 -49.771 4.455 1.00 12.56 61 VAL A C 1
ATOM 477 O O . VAL A 1 61 ? -6.162 -50.601 5.326 1.00 15.00 61 VAL A O 1
ATOM 481 N N . ASN A 1 62 ? -7.653 -49.586 3.977 1.00 16.11 62 ASN A N 1
ATOM 482 C CA . ASN A 1 62 ? -8.783 -50.441 4.378 1.00 18.25 62 ASN A CA 1
ATOM 483 C C . ASN A 1 62 ? -8.444 -51.884 4.029 1.00 24.18 62 ASN A C 1
ATOM 484 O O . ASN A 1 62 ? -8.267 -52.213 2.848 1.00 21.35 62 ASN A O 1
ATOM 489 N N . ARG A 1 63 ? -8.336 -52.748 5.039 1.00 17.49 63 ARG A N 1
ATOM 490 C CA . ARG A 1 63 ? -7.844 -54.105 4.778 1.00 20.96 63 ARG A CA 1
ATOM 491 C C . ARG A 1 63 ? -8.804 -54.931 3.920 1.00 28.61 63 ARG A C 1
ATOM 492 O O . ARG A 1 63 ? -8.446 -56.008 3.439 1.00 27.39 63 ARG A O 1
ATOM 500 N N . ASN A 1 64 ? -10.010 -54.408 3.720 1.00 22.32 64 ASN A N 1
ATOM 501 C CA . ASN A 1 64 ? -10.994 -55.031 2.833 1.00 26.15 64 ASN A CA 1
ATOM 502 C C . ASN A 1 64 ? -10.781 -54.732 1.347 1.00 34.15 64 ASN A C 1
ATOM 503 O O . ASN A 1 64 ? -11.486 -55.274 0.496 1.00 40.46 64 ASN A O 1
ATOM 508 N N . ALA A 1 65 ? -9.823 -53.869 1.029 1.00 28.12 65 ALA A N 1
ATOM 509 C CA . ALA A 1 65 ? -9.622 -53.437 -0.356 1.00 35.36 65 ALA A CA 1
ATOM 510 C C . ALA A 1 65 ? -9.018 -54.528 -1.238 1.00 30.15 65 ALA A C 1
ATOM 511 O O . ALA A 1 65 ? -7.893 -54.975 -1.013 1.00 30.22 65 ALA A O 1
ATOM 513 N N . VAL A 1 66 ? -9.770 -54.936 -2.257 1.00 36.32 66 VAL A N 1
ATOM 514 C CA . VAL A 1 66 ? -9.284 -55.901 -3.235 1.00 43.60 66 VAL A CA 1
ATOM 515 C C . VAL A 1 66 ? -7.912 -55.505 -3.779 1.00 37.63 66 VAL A C 1
ATOM 516 O O . VAL A 1 66 ? -7.001 -56.331 -3.856 1.00 41.45 66 VAL A O 1
ATOM 520 N N . ASP A 1 67 ? -7.753 -54.240 -4.149 1.00 31.76 67 ASP A N 1
ATOM 521 C CA . ASP A 1 67 ? -6.498 -53.812 -4.758 1.00 36.49 67 ASP A CA 1
ATOM 522 C C . ASP A 1 67 ? -5.456 -53.390 -3.724 1.00 36.79 67 ASP A C 1
ATOM 523 O O . ASP A 1 67 ? -4.355 -52.969 -4.081 1.00 30.04 67 ASP A O 1
ATOM 528 N N . GLY A 1 68 ? -5.805 -53.500 -2.443 1.00 27.09 68 GLY A N 1
ATOM 529 C CA . GLY A 1 68 ? -4.886 -53.125 -1.380 1.00 28.23 68 GLY A CA 1
ATOM 530 C C . GLY A 1 68 ? -4.445 -51.666 -1.423 1.00 21.37 68 GLY A C 1
ATOM 531 O O . GLY A 1 68 ? -3.355 -51.321 -0.956 1.00 21.98 68 GLY A O 1
ATOM 532 N N . THR A 1 69 ? -5.307 -50.804 -1.946 1.00 20.96 69 THR A N 1
ATOM 533 C CA . THR A 1 69 ? -4.926 -49.422 -2.205 1.00 25.51 69 THR A CA 1
ATOM 534 C C . THR A 1 69 ? -5.918 -48.413 -1.653 1.00 24.85 69 THR A C 1
ATOM 535 O O . THR A 1 69 ? -7.116 -48.499 -1.911 1.00 25.76 69 THR A O 1
ATOM 539 N N . ALA A 1 70 ? -5.406 -47.446 -0.900 1.00 20.13 70 ALA A N 1
ATOM 540 C CA . ALA A 1 70 ? -6.220 -46.322 -0.444 1.00 17.07 70 ALA A CA 1
ATOM 541 C C . ALA A 1 70 ? -6.008 -45.138 -1.385 1.00 19.90 70 ALA A C 1
ATOM 542 O O . ALA A 1 70 ? -4.890 -44.891 -1.845 1.00 20.14 70 ALA A O 1
ATOM 544 N N . ARG A 1 71 ? -7.075 -44.397 -1.666 1.00 17.00 71 ARG A N 1
ATOM 545 C CA . ARG A 1 71 ? -6.950 -43.167 -2.430 1.00 18.93 71 ARG A CA 1
ATOM 546 C C . ARG A 1 71 ? -7.610 -41.988 -1.708 1.00 19.38 71 ARG A C 1
ATOM 547 O O . ARG A 1 71 ? -8.738 -42.098 -1.216 1.00 18.60 71 ARG A O 1
ATOM 555 N N . LEU A 1 72 ? -6.885 -40.870 -1.642 1.00 17.84 72 LEU A N 1
ATOM 556 C CA . LEU A 1 72 ? -7.374 -39.631 -1.042 1.00 16.57 72 LEU A CA 1
ATOM 557 C C . LEU A 1 72 ? -7.304 -38.486 -2.037 1.00 21.87 72 LEU A C 1
ATOM 558 O O . LEU A 1 72 ? -6.286 -38.300 -2.708 1.00 18.82 72 LEU A O 1
ATOM 563 N N . VAL A 1 73 ? -8.372 -37.701 -2.116 1.00 17.27 73 VAL A N 1
ATOM 564 C CA . VAL A 1 73 ? -8.311 -36.423 -2.809 1.00 20.04 73 VAL A CA 1
ATOM 565 C C . VAL A 1 73 ? -8.816 -35.362 -1.860 1.00 26.70 73 VAL A C 1
ATOM 566 O O . VAL A 1 73 ? -9.922 -35.483 -1.331 1.00 22.95 73 VAL A O 1
ATOM 570 N N . PHE A 1 74 ? -8.003 -34.341 -1.608 1.00 19.65 74 PHE A N 1
ATOM 571 C CA . PHE A 1 74 ? -8.402 -33.293 -0.669 1.00 18.93 74 PHE A CA 1
ATOM 572 C C . PHE A 1 74 ? -8.178 -31.916 -1.265 1.00 21.42 74 PHE A C 1
ATOM 573 O O . PHE A 1 74 ? -7.067 -31.568 -1.664 1.00 18.37 74 PHE A O 1
ATOM 581 N N . GLN A 1 75 ? -9.252 -31.139 -1.324 1.00 17.69 75 GLN A N 1
ATOM 582 C CA . GLN A 1 75 ? -9.220 -29.811 -1.907 1.00 20.23 75 GLN A CA 1
ATOM 583 C C . GLN A 1 75 ? -9.479 -28.797 -0.807 1.00 23.81 75 GLN A C 1
ATOM 584 O O . GLN A 1 75 ? -10.403 -28.980 -0.010 1.00 19.77 75 GLN A O 1
ATOM 590 N N . PHE A 1 76 ? -8.658 -27.747 -0.744 1.00 17.55 76 PHE A N 1
ATOM 591 C CA . PHE A 1 76 ? -8.805 -26.716 0.292 1.00 20.55 76 PHE A CA 1
ATOM 592 C C . PHE A 1 76 ? -8.351 -25.351 -0.202 1.00 26.73 76 PHE A C 1
ATOM 593 O O . PHE A 1 76 ? -7.628 -25.242 -1.196 1.00 24.33 76 PHE A O 1
ATOM 601 N N . GLU A 1 77 ? -8.771 -24.311 0.507 1.00 20.72 77 GLU A N 1
ATOM 602 C CA . GLU A 1 77 ? -8.402 -22.946 0.170 1.00 18.40 77 GLU A CA 1
ATOM 603 C C . GLU A 1 77 ? -7.536 -22.361 1.272 1.00 25.19 77 GLU A C 1
ATOM 604 O O . GLU A 1 77 ? -7.735 -22.661 2.449 1.00 22.08 77 GLU A O 1
ATOM 610 N N . ARG A 1 78 ? -6.549 -21.558 0.886 1.00 20.66 78 ARG A N 1
ATOM 611 C CA . ARG A 1 78 ? -5.721 -20.840 1.838 1.00 27.58 78 ARG A CA 1
ATOM 612 C C . ARG A 1 78 ? -5.169 -19.581 1.192 1.00 36.83 78 ARG A C 1
ATOM 613 O O . ARG A 1 78 ? -4.556 -19.630 0.121 1.00 29.80 78 ARG A O 1
ATOM 621 N N . GLY A 1 79 ? -5.406 -18.452 1.844 1.00 27.97 79 GLY A N 1
ATOM 622 C CA . GLY A 1 79 ? -4.872 -17.177 1.401 1.00 34.44 79 GLY A CA 1
ATOM 623 C C . GLY A 1 79 ? -5.313 -16.758 0.010 1.00 39.24 79 GLY A C 1
ATOM 624 O O . GLY A 1 79 ? -4.566 -16.084 -0.702 1.00 40.28 79 GLY A O 1
ATOM 625 N N . GLY A 1 80 ? -6.520 -17.154 -0.381 1.00 30.26 80 GLY A N 1
ATOM 626 C CA . GLY A 1 80 ? -7.050 -16.782 -1.681 1.00 36.06 80 GLY A CA 1
ATOM 627 C C . GLY A 1 80 ? -6.593 -17.687 -2.812 1.00 36.91 80 GLY A C 1
ATOM 628 O O . GLY A 1 80 ? -6.857 -17.414 -3.983 1.00 38.45 80 GLY A O 1
ATOM 629 N N . LYS A 1 81 ? -5.909 -18.772 -2.464 1.00 29.94 81 LYS A N 1
ATOM 630 C CA . LYS A 1 81 ? -5.486 -19.764 -3.451 1.00 31.72 81 LYS A CA 1
ATOM 631 C C . LYS A 1 81 ? -6.135 -21.121 -3.166 1.00 32.19 81 LYS A C 1
ATOM 632 O O . LYS A 1 81 ? -6.450 -21.443 -2.017 1.00 30.20 81 LYS A O 1
ATOM 638 N N . ARG A 1 82 ? -6.341 -21.913 -4.211 1.00 22.49 82 ARG A N 1
ATOM 639 C CA . ARG A 1 82 ? -6.992 -23.209 -4.068 1.00 23.24 82 ARG A CA 1
ATOM 640 C C . ARG A 1 82 ? -6.012 -24.336 -4.391 1.00 29.01 82 ARG A C 1
ATOM 641 O O . ARG A 1 82 ? -5.229 -24.240 -5.338 1.00 24.64 82 ARG A O 1
ATOM 649 N N . TYR A 1 83 ? -6.057 -25.397 -3.595 1.00 20.68 83 TYR A N 1
ATOM 650 C CA . TYR A 1 83 ? -5.111 -26.495 -3.733 1.00 18.17 83 TYR A CA 1
ATOM 651 C C . TYR A 1 83 ? -5.832 -27.817 -3.751 1.00 22.63 83 TYR A C 1
ATOM 652 O O . TYR A 1 83 ? -6.933 -27.952 -3.203 1.00 19.09 83 TYR A O 1
ATOM 661 N N . GLU A 1 84 ? -5.191 -28.804 -4.365 1.00 18.95 84 GLU A N 1
ATOM 662 C CA . GLU A 1 84 ? -5.696 -30.157 -4.400 1.00 19.23 84 GLU A CA 1
ATOM 663 C C . GLU A 1 84 ? -4.567 -31.145 -4.121 1.00 24.80 84 GLU A C 1
ATOM 664 O O . GLU A 1 84 ? -3.521 -31.097 -4.761 1.00 17.29 84 GLU A O 1
ATOM 670 N N . ILE A 1 85 ? -4.784 -32.033 -3.158 1.00 14.83 85 ILE A N 1
ATOM 671 C CA . ILE A 1 85 ? -3.852 -33.109 -2.880 1.00 15.18 85 ILE A CA 1
ATOM 672 C C . ILE A 1 85 ? -4.456 -34.414 -3.336 1.00 19.00 85 ILE A C 1
ATOM 673 O O . ILE A 1 85 ? -5.631 -34.690 -3.090 1.00 20.07 85 ILE A O 1
ATOM 678 N N . ILE A 1 86 ? -3.653 -35.216 -4.020 1.00 17.15 86 ILE A N 1
ATOM 679 C CA . ILE A 1 86 ? -4.047 -36.578 -4.348 1.00 17.61 86 ILE A CA 1
ATOM 680 C C . ILE A 1 86 ? -3.019 -37.489 -3.727 1.00 18.01 86 ILE A C 1
ATOM 681 O O . ILE A 1 86 ? -1.826 -37.232 -3.836 1.00 19.54 86 ILE A O 1
ATOM 686 N N . ARG A 1 87 ? -3.470 -38.532 -3.035 1.00 16.25 87 ARG A N 1
ATOM 687 C CA . ARG A 1 87 ? -2.545 -39.540 -2.547 1.00 19.95 87 ARG A CA 1
ATOM 688 C C . ARG A 1 87 ? -3.061 -40.920 -2.900 1.00 23.03 87 ARG A C 1
ATOM 689 O O . ARG A 1 87 ? -4.272 -41.141 -2.928 1.00 21.61 87 ARG A O 1
ATOM 697 N N . GLU A 1 88 ? -2.141 -41.839 -3.187 1.00 18.41 88 GLU A N 1
ATOM 698 C CA . GLU A 1 88 ? -2.478 -43.254 -3.306 1.00 23.08 88 GLU A CA 1
ATOM 699 C C . GLU A 1 88 ? -1.507 -44.052 -2.462 1.00 22.64 88 GLU A C 1
ATOM 700 O O . GLU A 1 88 ? -0.292 -43.877 -2.560 1.00 23.47 88 GLU A O 1
ATOM 706 N N . ILE A 1 89 ? -2.045 -44.916 -1.613 1.00 19.86 89 ILE A N 1
ATOM 707 C CA . ILE A 1 89 ? -1.220 -45.670 -0.690 1.00 19.36 89 ILE A CA 1
ATOM 708 C C . ILE A 1 89 ? -1.479 -47.128 -0.987 1.00 25.74 89 ILE A C 1
ATOM 709 O O . ILE A 1 89 ? -2.608 -47.592 -0.849 1.00 22.21 89 ILE A O 1
ATOM 714 N N . ASN A 1 90 ? -0.441 -47.851 -1.394 1.00 20.66 90 ASN A N 1
ATOM 715 C CA . ASN A 1 90 ? -0.618 -49.239 -1.839 1.00 24.52 90 ASN A CA 1
ATOM 716 C C . ASN A 1 90 ? 0.071 -50.168 -0.872 1.00 22.10 90 ASN A C 1
ATOM 717 O O . ASN A 1 90 ? 1.298 -50.238 -0.840 1.00 26.64 90 ASN A O 1
ATOM 722 N N . ALA A 1 91 ? -0.721 -50.866 -0.062 1.00 22.31 91 ALA A N 1
ATOM 723 C CA . ALA A 1 91 ? -0.181 -51.672 1.023 1.00 26.70 91 ALA A CA 1
ATOM 724 C C . ALA A 1 91 ? 0.419 -52.968 0.497 1.00 35.61 91 ALA A C 1
ATOM 725 O O . ALA A 1 91 ? 1.295 -53.552 1.132 1.00 33.61 91 ALA A O 1
ATOM 727 N N . LEU A 1 92 ? -0.061 -53.406 -0.662 1.00 36.50 92 LEU A N 1
ATOM 728 C CA . LEU A 1 92 ? 0.455 -54.613 -1.301 1.00 44.52 92 LEU A CA 1
ATOM 729 C C . LEU A 1 92 ? 1.882 -54.380 -1.773 1.00 39.65 92 LEU A C 1
ATOM 730 O O . LEU A 1 92 ? 2.801 -55.109 -1.398 1.00 44.11 92 LEU A O 1
ATOM 735 N N . GLN A 1 93 ? 2.061 -53.338 -2.576 1.00 41.99 93 GLN A N 1
ATOM 736 C CA . GLN A 1 93 ? 3.359 -53.042 -3.166 1.00 41.46 93 GLN A CA 1
ATOM 737 C C . GLN A 1 93 ? 4.237 -52.180 -2.264 1.00 43.30 93 GLN A C 1
ATOM 738 O O . GLN A 1 93 ? 5.419 -51.974 -2.543 1.00 42.65 93 GLN A O 1
ATOM 744 N N . ARG A 1 94 ? 3.663 -51.685 -1.174 1.00 42.58 94 ARG A N 1
ATOM 745 C CA . ARG A 1 94 ? 4.388 -50.783 -0.288 1.00 38.54 94 ARG A CA 1
ATOM 746 C C . ARG A 1 94 ? 4.839 -49.534 -1.047 1.00 40.66 94 ARG A C 1
ATOM 747 O O . ARG A 1 94 ? 6.018 -49.175 -1.032 1.00 42.45 94 ARG A O 1
ATOM 755 N N . LYS A 1 95 ? 3.897 -48.889 -1.729 1.00 34.70 95 LYS A N 1
ATOM 756 C CA . LYS A 1 95 ? 4.168 -47.630 -2.416 1.00 33.96 95 LYS A CA 1
ATOM 757 C C . LYS A 1 95 ? 3.226 -46.539 -1.915 1.00 28.56 95 LYS A C 1
ATOM 758 O O . LYS A 1 95 ? 2.075 -46.806 -1.576 1.00 24.05 95 LYS A O 1
ATOM 764 N N . HIS A 1 96 ? 3.725 -45.310 -1.881 1.00 22.34 96 HIS A N 1
ATOM 765 C CA . HIS A 1 96 ? 2.930 -44.167 -1.439 1.00 22.14 96 HIS A CA 1
ATOM 766 C C . HIS A 1 96 ? 3.208 -43.032 -2.413 1.00 25.68 96 HIS A C 1
ATOM 767 O O . HIS A 1 96 ? 4.296 -42.458 -2.425 1.00 25.70 96 HIS A O 1
ATOM 774 N N . ASN A 1 97 ? 2.239 -42.752 -3.275 1.00 22.43 97 ASN A N 1
ATOM 775 C CA . ASN A 1 97 ? 2.372 -41.668 -4.225 1.00 21.57 97 ASN A CA 1
ATOM 776 C C . ASN A 1 97 ? 1.567 -40.467 -3.741 1.00 27.47 97 ASN A C 1
ATOM 777 O O . ASN A 1 97 ? 0.502 -40.627 -3.141 1.00 21.69 97 ASN A O 1
ATOM 782 N N . ALA A 1 98 ? 2.092 -39.269 -3.969 1.00 18.51 98 ALA A N 1
ATOM 783 C CA . ALA A 1 98 ? 1.413 -38.052 -3.515 1.00 17.27 98 ALA A CA 1
ATOM 784 C C . ALA A 1 98 ? 1.716 -36.895 -4.425 1.00 19.74 98 ALA A C 1
ATOM 785 O O . ALA A 1 98 ? 2.825 -36.783 -4.972 1.00 19.42 98 ALA A O 1
ATOM 787 N N . LYS A 1 99 ? 0.732 -36.021 -4.598 1.00 13.42 99 LYS A N 1
ATOM 788 C CA . LYS A 1 99 ? 0.973 -34.804 -5.336 1.00 18.46 99 LYS A CA 1
ATOM 789 C C . LYS A 1 99 ? 0.119 -33.664 -4.826 1.00 21.59 99 LYS A C 1
ATOM 790 O O . LYS A 1 99 ? -0.969 -33.874 -4.279 1.00 19.65 99 LYS A O 1
ATOM 796 N N . LEU A 1 100 ? 0.658 -32.465 -4.979 1.00 15.39 100 LEU A N 1
ATOM 797 C CA . LEU A 1 100 ? -0.020 -31.240 -4.579 1.00 19.60 100 LEU A CA 1
ATOM 798 C C . LEU A 1 100 ? -0.059 -30.316 -5.773 1.00 21.88 100 LEU A C 1
ATOM 799 O O . LEU A 1 100 ? 0.983 -30.032 -6.384 1.00 20.49 100 LEU A O 1
ATOM 804 N N . SER A 1 101 ? -1.263 -29.854 -6.104 1.00 15.88 101 SER A N 1
ATOM 805 C CA . SER A 1 101 ? -1.470 -28.966 -7.235 1.00 19.36 101 SER A CA 1
ATOM 806 C C . SER A 1 101 ? -2.196 -27.710 -6.796 1.00 23.00 101 SER A C 1
ATOM 807 O O . SER A 1 101 ? -2.998 -27.742 -5.852 1.00 20.57 101 SER A O 1
ATOM 810 N N . GLU A 1 102 ? -1.913 -26.603 -7.474 1.00 19.43 102 GLU A N 1
ATOM 811 C CA . GLU A 1 102 ? -2.747 -25.418 -7.336 1.00 18.82 102 GLU A CA 1
ATOM 812 C C . GLU A 1 102 ? -3.849 -25.479 -8.380 1.00 25.78 102 GLU A C 1
ATOM 813 O O . GLU A 1 102 ? -3.600 -25.826 -9.537 1.00 25.55 102 GLU A O 1
ATOM 819 N N . ILE A 1 103 ? -5.075 -25.180 -7.964 1.00 20.16 103 ILE A N 1
ATOM 820 C CA . ILE A 1 103 ? -6.196 -25.087 -8.888 1.00 23.39 103 ILE A CA 1
ATOM 821 C C . ILE A 1 103 ? -6.334 -23.638 -9.336 1.00 33.73 103 ILE A C 1
ATOM 822 O O . ILE A 1 103 ? -6.658 -22.762 -8.544 1.00 31.03 103 ILE A O 1
ATOM 827 N N . LEU A 1 104 ? -6.058 -23.389 -10.612 1.00 37.08 104 LEU A N 1
ATOM 828 C CA . LEU A 1 104 ? -6.070 -22.032 -11.139 1.00 39.01 104 LEU A CA 1
ATOM 829 C C . LEU A 1 104 ? -7.493 -21.596 -11.458 1.00 40.63 104 LEU A C 1
ATOM 830 O O . LEU A 1 104 ? -8.398 -22.425 -11.546 1.00 40.14 104 LEU A O 1
ATOM 835 N N . GLU A 1 105 ? -7.683 -20.293 -11.635 1.00 56.22 105 GLU A N 1
ATOM 836 C CA . GLU A 1 105 ? -9.006 -19.736 -11.907 1.00 62.30 105 GLU A CA 1
ATOM 837 C C . GLU A 1 105 ? -9.707 -20.484 -13.036 1.00 64.50 105 GLU A C 1
ATOM 838 O O . GLU A 1 105 ? -10.921 -20.690 -12.998 1.00 60.84 105 GLU A O 1
ATOM 844 N N . ASN A 1 106 ? -8.930 -20.893 -14.035 1.00 62.44 106 ASN A N 1
ATOM 845 C CA . ASN A 1 106 ? -9.466 -21.615 -15.184 1.00 61.74 106 ASN A CA 1
ATOM 846 C C . ASN A 1 106 ? -9.985 -23.000 -14.809 1.00 62.60 106 ASN A C 1
ATOM 847 O O . ASN A 1 106 ? -10.671 -23.647 -15.598 1.00 57.14 106 ASN A O 1
ATOM 852 N N . GLY A 1 107 ? -9.652 -23.454 -13.605 1.00 53.96 107 GLY A N 1
ATOM 853 C CA . GLY A 1 107 ? -10.071 -24.767 -13.148 1.00 45.41 107 GLY A CA 1
ATOM 854 C C . GLY A 1 107 ? -9.051 -25.845 -13.468 1.00 51.89 107 GLY A C 1
ATOM 855 O O . GLY A 1 107 ? -9.175 -26.983 -13.019 1.00 55.03 107 GLY A O 1
ATOM 856 N N . LYS A 1 108 ? -8.045 -25.484 -14.258 1.00 41.58 108 LYS A N 1
ATOM 857 C CA . LYS A 1 108 ? -6.940 -26.382 -14.557 1.00 38.61 108 LYS A CA 1
ATOM 858 C C . LYS A 1 108 ? -6.019 -26.468 -13.341 1.00 34.47 108 LYS A C 1
ATOM 859 O O . LYS A 1 108 ? -6.030 -25.586 -12.484 1.00 33.22 108 LYS A O 1
ATOM 865 N N . LYS A 1 109 ? -5.209 -27.519 -13.289 1.00 28.09 109 LYS A N 1
ATOM 866 C CA . LYS A 1 109 ? -4.352 -27.782 -12.141 1.00 28.41 109 LYS A CA 1
ATOM 867 C C . LYS A 1 109 ? -2.877 -27.760 -12.532 1.00 30.11 109 LYS A C 1
ATOM 868 O O . LYS A 1 109 ? -2.498 -28.263 -13.591 1.00 25.96 109 LYS A O 1
ATOM 874 N N . ALA A 1 110 ? -2.060 -27.166 -11.671 1.00 28.03 110 ALA A N 1
ATOM 875 C CA . ALA A 1 110 ? -0.621 -27.089 -11.877 1.00 21.99 110 ALA A CA 1
ATOM 876 C C . ALA A 1 110 ? 0.072 -27.698 -10.668 1.00 24.35 110 ALA A C 1
ATOM 877 O O . ALA A 1 110 ? -0.057 -27.182 -9.557 1.00 22.59 110 ALA A O 1
ATOM 879 N N . ALA A 1 111 ? 0.766 -28.813 -10.875 1.00 22.17 111 ALA A N 1
ATOM 880 C CA . ALA A 1 111 ? 1.461 -29.483 -9.787 1.00 23.05 111 ALA A CA 1
ATOM 881 C C . ALA A 1 111 ? 2.577 -28.604 -9.236 1.00 25.87 111 ALA A C 1
ATOM 882 O O . ALA A 1 111 ? 3.326 -27.964 -9.982 1.00 22.86 111 ALA A O 1
ATOM 884 N N . ILE A 1 112 ? 2.676 -28.558 -7.916 1.00 24.28 112 ILE A N 1
ATOM 885 C CA . ILE A 1 112 ? 3.726 -27.789 -7.289 1.00 22.15 112 ILE A CA 1
ATOM 886 C C . ILE A 1 112 ? 4.539 -28.677 -6.361 1.00 23.34 112 ILE A C 1
ATOM 887 O O . ILE A 1 112 ? 5.537 -28.236 -5.807 1.00 21.87 112 ILE A O 1
ATOM 892 N N . ALA A 1 113 ? 4.103 -29.925 -6.190 1.00 17.77 113 ALA A N 1
ATOM 893 C CA . ALA A 1 113 ? 4.899 -30.906 -5.466 1.00 20.40 113 ALA A CA 1
ATOM 894 C C . ALA A 1 113 ? 4.532 -32.315 -5.850 1.00 23.23 113 ALA A C 1
ATOM 895 O O . ALA A 1 113 ? 3.380 -32.613 -6.143 1.00 21.49 113 ALA A O 1
ATOM 897 N N . ALA A 1 114 ? 5.537 -33.179 -5.834 1.00 22.84 114 ALA A N 1
ATOM 898 C CA . ALA A 1 114 ? 5.361 -34.594 -6.078 1.00 24.74 114 ALA A CA 1
ATOM 899 C C . ALA A 1 114 ? 6.171 -35.347 -5.020 1.00 31.83 114 ALA A C 1
ATOM 900 O O . ALA A 1 114 ? 7.269 -34.934 -4.643 1.00 37.48 114 ALA A O 1
ATOM 902 N N . LYS A 1 115 ? 5.607 -36.449 -4.559 1.00 22.25 115 LYS A N 1
ATOM 903 C CA . LYS A 1 115 ? 6.184 -37.321 -3.549 1.00 23.25 115 LYS A CA 1
ATOM 904 C C . LYS A 1 115 ? 5.822 -36.854 -2.140 1.00 18.33 115 LYS A C 1
ATOM 905 O O . LYS A 1 115 ? 5.681 -35.648 -1.877 1.00 18.61 115 LYS A O 1
ATOM 911 N N . PRO A 1 116 ? 5.635 -37.820 -1.248 1.00 17.53 116 PRO A N 1
ATOM 912 C CA . PRO A 1 116 ? 5.168 -37.558 0.117 1.00 19.78 116 PRO A CA 1
ATOM 913 C C . PRO A 1 116 ? 6.010 -36.521 0.836 1.00 22.73 116 PRO A C 1
ATOM 914 O O . PRO A 1 116 ? 5.442 -35.622 1.433 1.00 22.43 116 PRO A O 1
ATOM 918 N N . THR A 1 117 ? 7.336 -36.613 0.762 1.00 22.58 117 THR A N 1
ATOM 919 C CA . THR A 1 117 ? 8.160 -35.665 1.513 1.00 21.45 117 THR A CA 1
ATOM 920 C C . THR A 1 117 ? 7.967 -34.230 1.029 1.00 21.59 117 THR A C 1
ATOM 921 O O . THR A 1 117 ? 7.853 -33.310 1.833 1.00 22.37 117 THR A O 1
ATOM 925 N N . SER A 1 118 ? 7.931 -34.036 -0.288 1.00 17.07 118 SER A N 1
ATOM 926 C CA . SER A 1 118 ? 7.791 -32.696 -0.843 1.00 19.33 118 SER A CA 1
ATOM 927 C C . SER A 1 118 ? 6.385 -32.151 -0.670 1.00 18.34 118 SER A C 1
ATOM 928 O O . SER A 1 118 ? 6.204 -30.955 -0.455 1.00 20.28 118 SER A O 1
ATOM 931 N N . VAL A 1 119 ? 5.383 -33.020 -0.778 1.00 16.61 119 VAL A N 1
ATOM 932 C CA . VAL A 1 119 ? 4.012 -32.580 -0.542 1.00 16.08 119 VAL A CA 1
ATOM 933 C C . VAL A 1 119 ? 3.875 -32.104 0.908 1.00 15.13 119 VAL A C 1
ATOM 934 O O . VAL A 1 119 ? 3.268 -31.067 1.175 1.00 18.91 119 VAL A O 1
ATOM 938 N N . LYS A 1 120 ? 4.436 -32.868 1.839 1.00 13.47 120 LYS A N 1
ATOM 939 C CA . LYS A 1 120 ? 4.370 -32.493 3.249 1.00 14.29 120 LYS A CA 1
ATOM 940 C C . LYS A 1 120 ? 5.037 -31.142 3.494 1.00 22.66 120 LYS A C 1
ATOM 941 O O . LYS A 1 120 ? 4.455 -30.253 4.122 1.00 15.91 120 LYS A O 1
ATOM 947 N N . GLN A 1 121 ? 6.264 -30.992 3.001 1.00 16.78 121 GLN A N 1
ATOM 948 C CA . GLN A 1 121 ? 6.985 -29.728 3.131 1.00 21.66 121 GLN A CA 1
ATOM 949 C C . GLN A 1 121 ? 6.207 -28.543 2.557 1.00 18.64 121 GLN A C 1
ATOM 950 O O . GLN A 1 121 ? 6.176 -27.467 3.146 1.00 17.84 121 GLN A O 1
ATOM 956 N N . GLU A 1 122 ? 5.572 -28.731 1.406 1.00 18.03 122 GLU A N 1
ATOM 957 C CA . GLU A 1 122 ? 4.880 -27.618 0.771 1.00 18.21 122 GLU A CA 1
ATOM 958 C C . GLU A 1 122 ? 3.580 -27.283 1.515 1.00 18.10 122 GLU A C 1
ATOM 959 O O . GLU A 1 122 ? 3.211 -26.120 1.642 1.00 19.71 122 GLU A O 1
ATOM 965 N N . VAL A 1 123 ? 2.902 -28.305 2.030 1.00 16.90 123 VAL A N 1
ATOM 966 C CA . VAL A 1 123 ? 1.717 -28.082 2.870 1.00 14.62 123 VAL A CA 1
ATOM 967 C C . VAL A 1 123 ? 2.079 -27.332 4.161 1.00 17.54 123 VAL A C 1
ATOM 968 O O . VAL A 1 123 ? 1.377 -26.404 4.581 1.00 18.94 123 VAL A O 1
ATOM 972 N N . GLU A 1 124 ? 3.173 -27.724 4.799 1.00 18.48 124 GLU A N 1
ATOM 973 C CA . GLU A 1 124 ? 3.579 -27.018 6.002 1.00 21.23 124 GLU A CA 1
ATOM 974 C C . GLU A 1 124 ? 3.851 -25.551 5.683 1.00 23.34 124 GLU A C 1
ATOM 975 O O . GLU A 1 124 ? 3.458 -24.659 6.436 1.00 20.03 124 GLU A O 1
ATOM 981 N N . LYS A 1 125 ? 4.501 -25.305 4.548 1.00 20.67 125 LYS A N 1
ATOM 982 C CA . LYS A 1 125 ? 4.835 -23.948 4.142 1.00 19.65 125 LYS A CA 1
ATOM 983 C C . LYS A 1 125 ? 3.570 -23.143 3.879 1.00 18.10 125 LYS A C 1
ATOM 984 O O . LYS A 1 125 ? 3.445 -22.004 4.337 1.00 23.50 125 LYS A O 1
ATOM 990 N N . ILE A 1 126 ? 2.629 -23.745 3.156 1.00 17.63 126 ILE A N 1
ATOM 991 C CA . ILE A 1 126 ? 1.360 -23.096 2.818 1.00 20.00 126 ILE A CA 1
ATOM 992 C C . ILE A 1 126 ? 0.491 -22.823 4.049 1.00 25.45 126 ILE A C 1
ATOM 993 O O . ILE A 1 126 ? -0.051 -21.719 4.217 1.00 24.65 126 ILE A O 1
ATOM 998 N N . LEU A 1 127 ? 0.355 -23.832 4.904 1.00 19.03 127 LEU A N 1
ATOM 999 C CA . LEU A 1 127 ? -0.482 -23.713 6.106 1.00 21.60 127 LEU A CA 1
ATOM 1000 C C . LEU A 1 127 ? 0.185 -22.913 7.218 1.00 23.94 127 LEU A C 1
ATOM 1001 O O . LEU A 1 127 ? -0.496 -22.334 8.075 1.00 23.73 127 LEU A O 1
ATOM 1006 N N . GLY A 1 128 ? 1.518 -22.902 7.204 1.00 16.07 128 GLY A N 1
ATOM 1007 C CA . GLY A 1 128 ? 2.310 -22.232 8.220 1.00 22.09 128 GLY A CA 1
ATOM 1008 C C . GLY A 1 128 ? 2.340 -22.953 9.558 1.00 19.77 128 GLY A C 1
ATOM 1009 O O . GLY A 1 128 ? 2.621 -22.342 10.586 1.00 19.61 128 GLY A O 1
ATOM 1010 N N . ILE A 1 129 ? 2.065 -24.255 9.561 1.00 19.59 129 ILE A N 1
ATOM 1011 C CA . ILE A 1 129 ? 2.086 -25.004 10.811 1.00 18.17 129 ILE A CA 1
ATOM 1012 C C . ILE A 1 129 ? 2.507 -26.443 10.566 1.00 18.74 129 ILE A C 1
ATOM 1013 O O . ILE A 1 129 ? 2.416 -26.934 9.447 1.00 18.51 129 ILE A O 1
ATOM 1018 N N . GLU A 1 130 ? 2.952 -27.129 11.611 1.00 18.55 130 GLU A N 1
ATOM 1019 C CA . GLU A 1 130 ? 3.243 -28.555 11.464 1.00 21.95 130 GLU A CA 1
ATOM 1020 C C . GLU A 1 130 ? 2.087 -29.417 11.96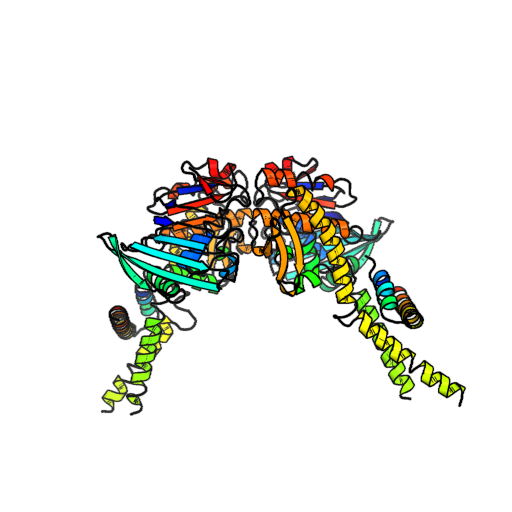3 1.00 17.15 130 GLU A C 1
ATOM 1021 O O . GLU A 1 130 ? 1.138 -28.912 12.577 1.00 17.23 130 GLU A O 1
ATOM 1027 N N . HIS A 1 131 ? 2.195 -30.722 11.723 1.00 14.00 131 HIS A N 1
ATOM 1028 C CA . HIS A 1 131 ? 1.129 -31.663 12.054 1.00 16.69 131 HIS A CA 1
ATOM 1029 C C . HIS A 1 131 ? 0.722 -31.609 13.532 1.00 17.23 131 HIS A C 1
ATOM 1030 O O . HIS A 1 131 ? -0.465 -31.515 13.844 1.00 14.22 131 HIS A O 1
ATOM 1037 N N . ARG A 1 132 ? 1.687 -31.686 14.441 1.00 13.29 132 ARG A N 1
ATOM 1038 C CA . ARG A 1 132 ? 1.347 -31.636 15.872 1.00 14.21 132 ARG A CA 1
ATOM 1039 C C . ARG A 1 132 ? 0.519 -30.404 16.215 1.00 17.48 132 ARG A C 1
ATOM 1040 O O . ARG A 1 132 ? -0.453 -30.483 16.980 1.00 13.53 132 ARG A O 1
ATOM 1048 N N . THR A 1 133 ? 0.917 -29.261 15.667 1.00 14.68 133 THR A N 1
ATOM 1049 C CA . THR A 1 133 ? 0.229 -27.998 15.965 1.00 14.62 133 THR A CA 1
ATOM 1050 C C . THR A 1 133 ? -1.227 -28.080 15.517 1.00 16.31 133 THR A C 1
ATOM 1051 O O . THR A 1 133 ? -2.152 -27.742 16.273 1.00 17.37 133 THR A O 1
ATOM 1055 N N . PHE A 1 134 ? -1.419 -28.557 14.292 1.00 11.46 134 PHE A N 1
ATOM 1056 C CA . PHE A 1 134 ? -2.740 -28.719 13.717 1.00 13.96 134 PHE A CA 1
ATOM 1057 C C . PHE A 1 134 ? -3.644 -29.534 14.663 1.00 13.85 134 PHE A C 1
ATOM 1058 O O . PHE A 1 134 ? -4.734 -29.079 15.041 1.00 15.38 134 PHE A O 1
ATOM 1066 N N . ILE A 1 135 ? -3.182 -30.708 15.092 1.00 12.80 135 ILE A N 1
ATOM 1067 C CA . ILE A 1 135 ? -4.051 -31.593 15.875 1.00 12.74 135 ILE A CA 1
ATOM 1068 C C . ILE A 1 135 ? -4.177 -31.214 17.358 1.00 18.21 135 ILE A C 1
ATOM 1069 O O . ILE A 1 135 ? -5.061 -31.722 18.050 1.00 16.67 135 ILE A O 1
ATOM 1074 N N . ARG A 1 136 ? -3.302 -30.339 17.853 1.00 11.82 136 ARG A N 1
ATOM 1075 C CA . ARG A 1 136 ? -3.403 -29.912 19.252 1.00 12.91 136 ARG A CA 1
ATOM 1076 C C . ARG A 1 136 ? -4.243 -28.640 19.415 1.00 14.03 136 ARG A C 1
ATOM 1077 O O . ARG A 1 136 ? -4.631 -28.290 20.534 1.00 16.17 136 ARG A O 1
ATOM 1085 N N . THR A 1 137 ? -4.499 -27.942 18.318 1.00 11.20 137 THR A N 1
ATOM 1086 C CA . THR A 1 137 ? -5.150 -26.634 18.407 1.00 11.65 137 THR A CA 1
ATOM 1087 C C . THR A 1 137 ? -6.574 -26.656 17.873 1.00 16.53 137 THR A C 1
ATOM 1088 O O . THR A 1 137 ? -7.537 -26.526 18.643 1.00 16.87 137 THR A O 1
ATOM 1092 N N . VAL A 1 138 ? -6.716 -26.828 16.561 1.00 15.66 138 VAL A N 1
ATOM 1093 C CA . VAL A 1 138 ? -8.028 -26.675 15.945 1.00 12.79 138 VAL A CA 1
ATOM 1094 C C . VAL A 1 138 ? -8.584 -27.917 15.246 1.00 15.81 138 VAL A C 1
ATOM 1095 O O . VAL A 1 138 ? -9.671 -27.865 14.690 1.00 15.61 138 VAL A O 1
ATOM 1099 N N . PHE A 1 139 ? -7.842 -29.023 15.265 1.00 14.56 139 PHE A N 1
ATOM 1100 C CA . PHE A 1 139 ? -8.258 -30.243 14.582 1.00 13.25 139 PHE A CA 1
ATOM 1101 C C . PHE A 1 139 ? -8.074 -31.375 15.587 1.00 13.66 139 PHE A C 1
ATOM 1102 O O . PHE A 1 139 ? -7.075 -32.107 15.548 1.00 14.67 139 PHE A O 1
ATOM 1110 N N . LEU A 1 140 ? -9.045 -31.511 16.490 1.00 11.69 140 LEU A N 1
ATOM 1111 C CA . LEU A 1 140 ? -8.852 -32.230 17.759 1.00 11.72 140 LEU A CA 1
ATOM 1112 C C . LEU A 1 140 ? -9.315 -33.692 17.689 1.00 13.08 140 LEU A C 1
ATOM 1113 O O . LEU A 1 140 ? -10.504 -33.973 17.473 1.00 13.60 140 LEU A O 1
ATOM 1118 N N . PRO A 1 141 ? -8.371 -34.631 17.856 1.00 11.84 141 PRO A N 1
ATOM 1119 C CA . PRO A 1 141 ? -8.696 -36.048 17.713 1.00 11.79 141 PRO A CA 1
ATOM 1120 C C . PRO A 1 141 ? -9.483 -36.630 18.880 1.00 12.11 141 PRO A C 1
ATOM 1121 O O . PRO A 1 141 ? -9.466 -36.116 20.004 1.00 13.47 141 PRO A O 1
ATOM 1125 N N . GLN A 1 142 ? -10.140 -37.749 18.610 1.00 14.44 142 GLN A N 1
ATOM 1126 C CA . GLN A 1 142 ? -10.953 -38.411 19.619 1.00 11.66 142 GLN A CA 1
ATOM 1127 C C . GLN A 1 142 ? -10.088 -38.908 20.769 1.00 11.69 142 GLN A C 1
ATOM 1128 O O . GLN A 1 142 ? -9.073 -39.571 20.546 1.00 13.29 142 GLN A O 1
ATOM 1134 N N . GLY A 1 143 ? -10.490 -38.588 21.995 1.00 12.22 143 GLY A N 1
ATOM 1135 C CA . GLY A 1 143 ? -9.746 -38.998 23.170 1.00 16.16 143 GLY A CA 1
ATOM 1136 C C . GLY A 1 143 ? -8.617 -38.039 23.509 1.00 17.76 143 GLY A C 1
ATOM 1137 O O . GLY A 1 143 ? -7.926 -38.209 24.507 1.00 18.48 143 GLY A O 1
ATOM 1138 N N . GLU A 1 144 ? -8.425 -37.021 22.685 1.00 11.98 144 GLU A N 1
ATOM 1139 C CA . GLU A 1 144 ? -7.300 -36.121 22.868 1.00 18.20 144 GLU A CA 1
ATOM 1140 C C . GLU A 1 144 ? -7.716 -34.672 22.996 1.00 18.85 144 GLU A C 1
ATOM 1141 O O . GLU A 1 144 ? -6.887 -33.780 22.835 1.00 16.03 144 GLU A O 1
ATOM 1147 N N . ILE A 1 145 ? -8.993 -34.433 23.275 1.00 13.64 145 ILE A N 1
ATOM 1148 C CA . ILE A 1 145 ? -9.492 -33.055 23.389 1.00 16.56 145 ILE A CA 1
ATOM 1149 C C . ILE A 1 145 ? -8.652 -32.205 24.352 1.00 20.89 145 ILE A C 1
ATOM 1150 O O . ILE A 1 145 ? -8.393 -31.022 24.094 1.00 21.02 145 ILE A O 1
ATOM 1155 N N . ASP A 1 146 ? -8.208 -32.809 25.450 1.00 13.09 146 ASP A N 1
ATOM 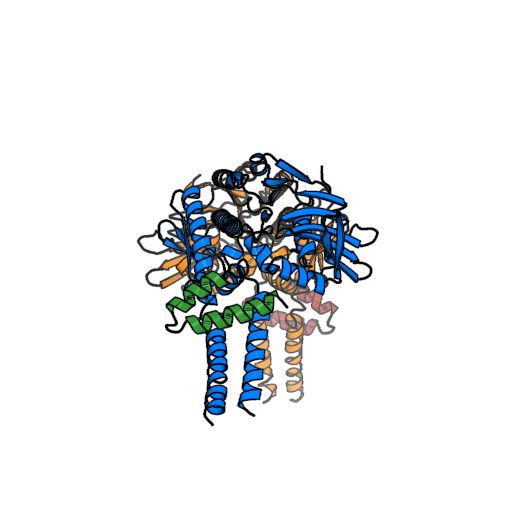1156 C CA . ASP A 1 146 ? -7.532 -32.063 26.503 1.00 13.31 146 ASP A CA 1
ATOM 1157 C C . ASP A 1 146 ? -6.003 -32.118 26.439 1.00 14.34 146 ASP A C 1
ATOM 1158 O O . ASP A 1 146 ? -5.330 -31.684 27.376 1.00 13.36 146 ASP A O 1
ATOM 1163 N N . LYS A 1 147 ? -5.447 -32.627 25.343 1.00 13.80 147 LYS A N 1
ATOM 1164 C CA . LYS A 1 147 ? -3.987 -32.822 25.276 1.00 15.39 147 LYS A CA 1
ATOM 1165 C C . LYS A 1 147 ? -3.169 -31.525 25.362 1.00 12.58 147 LYS A C 1
ATOM 1166 O O . LYS A 1 147 ? -2.155 -31.470 26.078 1.00 16.26 147 LYS A O 1
ATOM 1172 N N . LEU A 1 148 ? -3.593 -30.492 24.641 1.00 10.91 148 LEU A N 1
ATOM 1173 C CA . LEU A 1 148 ? -2.937 -29.185 24.761 1.00 11.99 148 LEU A CA 1
ATOM 1174 C C . LEU A 1 148 ? -3.078 -28.654 26.177 1.00 12.19 148 LEU A C 1
ATOM 1175 O O . LEU A 1 148 ? -2.111 -28.175 26.778 1.00 14.11 148 LEU A O 1
ATOM 1180 N N . LEU A 1 149 ? -4.279 -28.758 26.737 1.00 13.00 149 LEU A N 1
ATOM 1181 C CA . LEU A 1 149 ? -4.506 -28.211 28.074 1.00 13.26 149 LEU A CA 1
ATOM 1182 C C . LEU A 1 149 ? -3.572 -28.803 29.139 1.00 13.76 149 LEU A C 1
ATOM 1183 O O . LEU A 1 149 ? -3.089 -28.088 30.021 1.00 14.21 149 LEU A O 1
ATOM 1188 N N . ILE A 1 150 ? -3.306 -30.103 29.072 1.00 11.63 150 ILE A N 1
ATOM 1189 C CA . ILE A 1 150 ? -2.452 -30.725 30.082 1.00 16.17 150 ILE A CA 1
ATOM 1190 C C . ILE A 1 150 ? -0.990 -30.885 29.654 1.00 19.61 150 ILE A C 1
ATOM 1191 O O . ILE A 1 150 ? -0.212 -31.557 30.333 1.00 18.03 150 ILE A O 1
ATOM 1196 N N . SER A 1 151 ? -0.616 -30.258 28.543 1.00 14.46 151 SER A N 1
ATOM 1197 C CA . SER A 1 151 ? 0.737 -30.392 28.016 1.00 16.64 151 SER A CA 1
ATOM 1198 C C . SER A 1 151 ? 1.771 -29.678 28.887 1.00 19.69 151 SER A C 1
ATOM 1199 O O . SER A 1 151 ? 1.447 -28.750 29.627 1.00 15.81 151 SER A O 1
ATOM 1202 N N . PRO A 1 152 ? 3.032 -30.108 28.792 1.00 20.38 152 PRO A N 1
ATOM 1203 C CA . PRO A 1 152 ? 4.094 -29.375 29.496 1.00 17.39 152 PRO A CA 1
ATOM 1204 C C . PRO A 1 152 ? 4.309 -28.003 28.859 1.00 18.50 152 PRO A C 1
ATOM 1205 O O . PRO A 1 152 ? 3.978 -27.815 27.689 1.00 18.19 152 PRO A O 1
ATOM 1209 N N . PRO A 1 153 ? 4.865 -27.050 29.620 1.00 18.32 153 PRO A N 1
ATOM 1210 C CA . PRO A 1 153 ? 5.004 -25.662 29.174 1.00 20.33 153 PRO A CA 1
ATOM 1211 C C . PRO A 1 153 ? 5.763 -25.481 27.844 1.00 18.39 153 PRO A C 1
ATOM 1212 O O . PRO A 1 153 ? 5.385 -24.624 27.051 1.00 18.17 153 PRO A O 1
ATOM 1216 N N . SER A 1 154 ? 6.806 -26.268 27.595 1.00 16.90 154 SER A N 1
ATOM 1217 C CA . SER A 1 154 ? 7.584 -26.084 26.364 1.00 19.17 154 SER A CA 1
ATOM 1218 C C . SER A 1 154 ? 6.792 -26.503 25.134 1.00 19.60 154 SER A C 1
ATOM 1219 O O . SER A 1 154 ? 6.937 -25.919 24.061 1.00 19.58 154 SER A O 1
ATOM 1222 N N . GLU A 1 155 ? 5.948 -27.512 25.280 1.00 18.09 155 GLU A N 1
ATOM 1223 C CA . GLU A 1 155 ? 5.126 -27.933 24.153 1.00 16.24 155 GLU A CA 1
ATOM 1224 C C . GLU A 1 155 ? 4.022 -26.899 23.891 1.00 12.95 155 GLU A C 1
ATOM 1225 O O . GLU A 1 155 ? 3.736 -26.545 22.736 1.00 15.89 155 GLU A O 1
ATOM 1231 N N . ILE A 1 156 ? 3.417 -26.399 24.965 1.00 14.53 156 ILE A N 1
ATOM 1232 C CA . ILE A 1 156 ? 2.382 -25.373 24.826 1.00 18.65 156 ILE A CA 1
ATOM 1233 C C . ILE A 1 156 ? 2.905 -24.172 24.041 1.00 18.70 156 ILE A C 1
ATOM 1234 O O . ILE A 1 156 ? 2.290 -23.710 23.070 1.00 17.51 156 ILE A O 1
ATOM 1239 N N . THR A 1 157 ? 4.062 -23.668 24.444 1.00 14.83 157 THR A N 1
ATOM 1240 C CA . THR A 1 157 ? 4.578 -22.474 23.796 1.00 17.73 157 THR A CA 1
ATOM 1241 C C . THR A 1 157 ? 4.979 -22.744 22.347 1.00 18.80 157 THR A C 1
ATOM 1242 O O . THR A 1 157 ? 4.733 -21.917 21.480 1.00 17.71 157 THR A O 1
ATOM 1246 N N . GLU A 1 158 ? 5.583 -23.902 22.081 1.00 16.84 158 GLU A N 1
ATOM 1247 C CA . GLU A 1 158 ? 5.951 -24.250 20.703 1.00 18.83 158 GLU A CA 1
ATOM 1248 C C . GLU A 1 158 ? 4.713 -24.317 19.826 1.00 18.59 158 GLU A C 1
ATOM 1249 O O . GLU A 1 158 ? 4.701 -23.814 18.699 1.00 18.82 158 GLU A O 1
ATOM 1255 N N . ILE A 1 159 ? 3.672 -24.958 20.354 1.00 20.67 159 ILE A N 1
ATOM 1256 C CA . ILE A 1 159 ? 2.450 -25.211 19.597 1.00 17.41 159 ILE A CA 1
ATOM 1257 C C . ILE A 1 159 ? 1.663 -23.932 19.340 1.00 20.33 159 ILE A C 1
ATOM 1258 O O . ILE A 1 159 ? 1.300 -23.625 18.197 1.00 15.26 159 ILE A O 1
ATOM 1263 N N . ILE A 1 160 ? 1.387 -23.176 20.399 1.00 15.40 160 ILE A N 1
ATOM 1264 C CA . ILE A 1 160 ? 0.560 -21.994 20.217 1.00 18.51 160 ILE A CA 1
ATOM 1265 C C . ILE A 1 160 ? 1.262 -20.935 19.355 1.00 22.78 160 ILE A C 1
ATOM 1266 O O . ILE A 1 160 ? 0.632 -20.318 18.494 1.00 23.91 160 ILE A O 1
ATOM 1271 N N . SER A 1 161 ? 2.568 -20.755 19.542 1.00 19.26 161 SER A N 1
ATOM 1272 C CA A SER A 1 161 ? 3.338 -19.809 18.735 0.53 20.20 161 SER A CA 1
ATOM 1273 C CA B SER A 1 161 ? 3.297 -19.786 18.722 0.47 20.23 161 SER A CA 1
ATOM 1274 C C . SER A 1 161 ? 3.419 -20.214 17.256 1.00 21.58 161 SER A C 1
ATOM 1275 O O . SER A 1 161 ? 3.462 -19.362 16.361 1.00 21.14 161 SER A O 1
ATOM 1280 N N . ASP A 1 162 ? 3.460 -21.519 17.003 1.00 18.36 162 ASP A N 1
ATOM 1281 C CA . ASP A 1 162 ? 3.541 -22.046 15.634 1.00 19.02 162 ASP A CA 1
ATOM 1282 C C . ASP A 1 162 ? 2.350 -21.573 14.809 1.00 17.01 162 ASP A C 1
ATOM 1283 O O . ASP A 1 162 ? 2.458 -21.320 13.622 1.00 15.68 162 ASP A O 1
ATOM 1288 N N . VAL A 1 163 ? 1.194 -21.455 15.443 1.00 17.78 163 VAL A N 1
ATOM 1289 C CA . VAL A 1 163 ? 0.015 -21.033 14.715 1.00 18.90 163 VAL A CA 1
ATOM 1290 C C . VAL A 1 163 ? 0.200 -19.652 14.080 1.00 23.94 163 VAL A C 1
ATOM 1291 O O . VAL A 1 163 ? -0.304 -19.385 12.990 1.00 22.60 163 VAL A O 1
ATOM 1295 N N . PHE A 1 164 ? 0.952 -18.785 14.751 1.00 20.87 164 PHE A N 1
ATOM 1296 C CA . PHE A 1 164 ? 0.999 -17.376 14.360 1.00 21.47 164 PHE A CA 1
ATOM 1297 C C . PHE A 1 164 ? 2.306 -16.908 13.732 1.00 26.23 164 PHE A C 1
ATOM 1298 O O . PHE A 1 164 ? 2.513 -15.710 13.557 1.00 24.35 164 PHE A O 1
ATOM 1306 N N . GLN A 1 165 ? 3.181 -17.838 13.373 1.00 21.79 165 GLN A N 1
ATOM 1307 C CA . GLN A 1 165 ? 4.407 -17.450 12.669 1.00 21.83 165 GLN A CA 1
ATOM 1308 C C . GLN A 1 165 ? 4.814 -18.513 11.656 1.00 33.10 165 GLN A C 1
ATOM 1309 O O . GLN A 1 165 ? 4.450 -19.674 11.789 1.00 26.23 165 GLN A O 1
ATOM 1315 N N . SER A 1 166 ? 5.584 -18.107 10.651 1.00 28.47 166 SER A N 1
ATOM 1316 C CA . SER A 1 166 ? 6.019 -19.002 9.588 1.00 26.24 166 SER A CA 1
ATOM 1317 C C . SER A 1 166 ? 7.479 -19.390 9.789 1.00 29.51 166 SER A C 1
ATOM 1318 O O . SER A 1 166 ? 8.369 -18.543 9.681 1.00 27.86 166 SER A O 1
ATOM 1321 N N A LYS A 1 167 ? 7.729 -20.664 10.086 0.58 25.78 167 LYS A N 1
ATOM 1322 N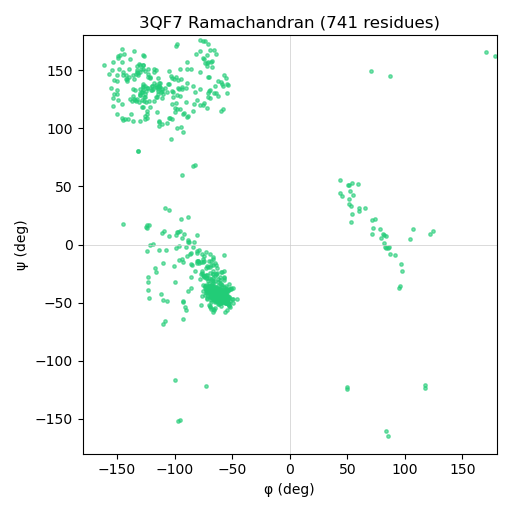 N B LYS A 1 167 ? 7.734 -20.661 10.079 0.42 25.81 167 LYS A N 1
ATOM 1323 C CA A LYS A 1 167 ? 9.097 -21.111 10.327 0.58 25.92 167 LYS A CA 1
ATOM 1324 C CA B LYS A 1 167 ? 9.103 -21.098 10.335 0.42 25.94 167 LYS A CA 1
ATOM 1325 C C A LYS A 1 167 ? 9.917 -21.038 9.044 0.58 28.31 167 LYS A C 1
ATOM 1326 C C B LYS A 1 167 ? 9.939 -21.166 9.056 0.42 28.29 167 LYS A C 1
ATOM 1327 O O A LYS A 1 167 ? 11.110 -20.732 9.072 0.58 27.65 167 LYS A O 1
ATOM 1328 O O B LYS A 1 167 ? 11.168 -21.081 9.101 0.42 28.01 167 LYS A O 1
ATOM 1339 N N . GLU A 1 168 ? 9.268 -21.311 7.918 1.00 27.45 168 GLU A N 1
ATOM 1340 C CA . GLU A 1 168 ? 9.940 -21.262 6.628 1.00 25.13 168 GLU A CA 1
ATOM 1341 C C . GLU A 1 168 ? 10.472 -19.857 6.336 1.00 29.72 168 GLU A C 1
ATOM 1342 O O . GLU A 1 168 ? 11.608 -19.690 5.899 1.00 29.53 168 GLU A O 1
ATOM 1348 N N . THR A 1 169 ? 9.645 -18.850 6.579 1.00 26.69 169 THR A N 1
ATOM 1349 C CA . THR A 1 169 ? 10.056 -17.472 6.366 1.00 31.22 169 THR A CA 1
ATOM 1350 C C . THR A 1 169 ? 11.198 -17.102 7.295 1.00 26.26 169 THR A C 1
ATOM 1351 O O . THR A 1 169 ? 12.197 -16.522 6.864 1.00 28.02 169 THR A O 1
ATOM 1355 N N . LEU A 1 170 ? 11.050 -17.446 8.570 1.00 23.19 170 LEU A N 1
ATOM 1356 C CA . LEU A 1 170 ? 12.058 -17.126 9.563 1.00 24.32 170 LEU A CA 1
ATOM 1357 C C . LEU A 1 170 ? 13.355 -17.856 9.245 1.00 30.98 170 LEU A C 1
ATOM 1358 O O . LEU A 1 170 ? 14.449 -17.310 9.407 1.00 27.76 170 LEU A O 1
ATOM 1363 N N . GLU A 1 171 ? 13.227 -19.090 8.774 1.00 28.17 171 GLU A N 1
ATOM 1364 C CA . GLU A 1 171 ? 14.391 -19.874 8.382 1.00 35.36 171 GLU A CA 1
ATOM 1365 C C . GLU A 1 171 ? 15.130 -19.202 7.222 1.00 28.60 171 GLU A C 1
ATOM 1366 O O . GLU A 1 171 ? 16.358 -19.142 7.208 1.00 27.55 171 GLU A O 1
ATOM 1372 N N . LYS A 1 172 ? 14.385 -18.682 6.256 1.00 26.27 172 LYS A N 1
ATOM 1373 C CA . LYS A 1 172 ? 15.007 -18.024 5.120 1.00 28.62 172 LYS A CA 1
ATOM 1374 C C . LYS A 1 172 ? 15.653 -16.721 5.564 1.00 28.75 172 LYS A C 1
ATOM 1375 O O . LYS A 1 172 ? 16.753 -16.387 5.138 1.00 24.08 172 LYS A O 1
ATOM 1381 N N . LEU A 1 173 ? 14.957 -15.988 6.420 1.00 31.52 173 LEU A N 1
ATOM 1382 C CA . LEU A 1 173 ? 15.463 -14.720 6.924 1.00 27.38 173 LEU A CA 1
ATOM 1383 C C . LEU A 1 173 ? 16.758 -14.919 7.707 1.00 23.69 173 LEU A C 1
ATOM 1384 O O . LEU A 1 173 ? 17.695 -14.124 7.586 1.00 25.68 173 LEU A O 1
ATOM 1389 N N . GLU A 1 174 ? 16.822 -15.977 8.513 1.00 22.41 174 GLU A N 1
ATOM 1390 C CA . GLU A 1 174 ? 18.011 -16.204 9.318 1.00 25.13 174 GLU A CA 1
ATOM 1391 C C . GLU A 1 174 ? 19.188 -16.599 8.425 1.00 27.23 174 GLU A C 1
ATOM 1392 O O . GLU A 1 174 ? 20.328 -16.210 8.675 1.00 27.20 174 GLU A O 1
ATOM 1398 N N . LYS A 1 175 ? 18.904 -17.355 7.373 1.00 29.81 175 LYS A N 1
ATOM 1399 C CA . LYS A 1 175 ? 19.954 -17.797 6.450 1.00 29.42 175 LYS A CA 1
ATOM 1400 C C . LYS A 1 175 ? 20.515 -16.616 5.664 1.00 29.27 175 LYS A C 1
ATOM 1401 O O . LYS A 1 175 ? 21.733 -16.466 5.536 1.00 31.20 175 LYS A O 1
ATOM 1407 N N . LEU A 1 176 ? 19.619 -15.775 5.157 1.00 26.91 176 LEU A N 1
ATOM 1408 C CA . LEU A 1 176 ? 20.000 -14.575 4.418 1.00 28.43 176 LEU A CA 1
ATOM 1409 C C . LEU A 1 176 ? 20.844 -13.639 5.274 1.00 28.98 176 LEU A C 1
ATOM 1410 O O . LEU A 1 176 ? 21.890 -13.151 4.842 1.00 26.64 176 LEU A O 1
ATOM 1415 N N . LEU A 1 177 ? 20.376 -13.378 6.488 1.00 25.08 177 LEU A N 1
ATOM 1416 C CA . LEU A 1 177 ? 21.109 -12.552 7.430 1.00 25.00 177 LEU A CA 1
ATOM 1417 C C . LEU A 1 177 ? 22.523 -13.109 7.651 1.00 28.06 177 LEU A C 1
ATOM 1418 O O . LEU A 1 177 ? 23.512 -12.371 7.618 1.00 21.49 177 LEU A O 1
ATOM 1423 N N . LYS A 1 178 ? 22.623 -14.414 7.869 1.00 23.74 178 LYS A N 1
ATOM 1424 C CA . LYS A 1 178 ? 23.927 -15.024 8.121 1.00 26.73 178 LYS A CA 1
ATOM 1425 C C . LYS A 1 178 ? 24.839 -14.921 6.906 1.00 20.28 178 LYS A C 1
ATOM 1426 O O . LYS A 1 178 ? 26.038 -14.670 7.043 1.00 23.46 178 LYS A O 1
ATOM 1432 N N . GLU A 1 179 ? 24.278 -15.112 5.721 1.00 21.49 179 GLU A N 1
ATOM 1433 C CA . GLU A 1 179 ? 25.084 -15.022 4.502 1.00 28.92 179 GLU A CA 1
ATOM 1434 C C . GLU A 1 179 ? 25.611 -13.608 4.293 1.00 29.14 179 GLU A C 1
ATOM 1435 O O . GLU A 1 179 ? 26.760 -13.411 3.880 1.00 25.59 179 GLU A O 1
ATOM 1441 N N . LYS A 1 180 ? 24.780 -12.613 4.583 1.00 21.55 180 LYS A N 1
ATOM 1442 C CA . LYS A 1 180 ? 25.246 -11.236 4.477 1.00 22.52 180 LYS A CA 1
ATOM 1443 C C . LYS A 1 180 ? 26.395 -10.980 5.445 1.00 23.04 180 LYS A C 1
ATOM 1444 O O . LYS A 1 180 ? 27.398 -10.345 5.088 1.00 25.63 180 LYS A O 1
ATOM 1450 N N . MET A 1 181 ? 26.246 -11.457 6.675 1.00 21.90 181 MET A N 1
ATOM 1451 C CA . MET A 1 181 ? 27.310 -11.337 7.661 1.00 19.67 181 MET A CA 1
ATOM 1452 C C . MET A 1 181 ? 28.599 -11.994 7.162 1.00 24.83 181 MET A C 1
ATOM 1453 O O . MET A 1 181 ? 29.675 -11.413 7.265 1.00 21.46 181 MET A O 1
ATOM 1458 N N . LYS A 1 182 ? 28.490 -13.208 6.634 1.00 19.07 182 LYS A N 1
ATOM 1459 C CA . LYS A 1 182 ? 29.683 -13.937 6.197 1.00 23.60 182 LYS A CA 1
ATOM 1460 C C . LYS A 1 182 ? 30.388 -13.219 5.048 1.00 23.42 182 LYS A C 1
ATOM 1461 O O . LYS A 1 182 ? 31.616 -13.206 4.971 1.00 25.78 182 LYS A O 1
ATOM 1467 N N . LYS A 1 183 ? 29.598 -12.629 4.159 1.00 24.19 183 LYS A N 1
ATOM 1468 C CA . LYS A 1 183 ? 30.134 -11.877 3.028 1.00 31.42 183 LYS A CA 1
ATOM 1469 C C . LYS A 1 183 ? 30.908 -10.651 3.523 1.00 33.04 183 LYS A C 1
ATOM 1470 O O . LYS A 1 183 ? 32.014 -10.358 3.054 1.00 26.63 183 LYS A O 1
ATOM 1476 N N . LEU A 1 184 ? 30.325 -9.940 4.479 1.00 23.37 184 LEU A N 1
ATOM 1477 C CA . LEU A 1 184 ? 31.003 -8.799 5.082 1.00 25.46 184 LEU A CA 1
ATOM 1478 C C . LEU A 1 184 ? 32.246 -9.231 5.842 1.00 26.34 184 LEU A C 1
ATOM 1479 O O . LEU A 1 184 ? 33.258 -8.536 5.812 1.00 26.11 184 LEU A O 1
ATOM 1484 N N . GLU A 1 185 ? 32.179 -10.364 6.541 1.00 23.96 185 GLU A N 1
ATOM 1485 C CA . GLU A 1 185 ? 33.363 -10.835 7.250 1.00 23.14 185 GLU A CA 1
ATOM 1486 C C . GLU A 1 185 ? 34.483 -11.023 6.228 1.00 26.94 185 GLU A C 1
ATOM 1487 O O . GLU A 1 185 ? 35.641 -10.650 6.465 1.00 28.06 185 GLU A O 1
ATOM 1493 N N . ASN A 1 186 ? 34.118 -11.586 5.083 1.00 27.19 186 ASN A N 1
ATOM 1494 C CA . ASN A 1 186 ? 35.075 -11.855 4.012 1.00 32.40 186 ASN A CA 1
ATOM 1495 C C . ASN A 1 186 ? 35.679 -10.571 3.448 1.00 42.80 186 ASN A C 1
ATOM 1496 O O . ASN A 1 186 ? 36.899 -10.457 3.283 1.00 38.29 186 ASN A O 1
ATOM 1501 N N . GLU A 1 187 ? 34.812 -9.609 3.149 1.00 35.81 187 GLU A N 1
ATOM 1502 C CA . GLU A 1 187 ? 35.238 -8.323 2.609 1.00 38.96 187 GLU A CA 1
ATOM 1503 C C . GLU A 1 187 ? 36.110 -7.535 3.593 1.00 45.10 187 GLU A C 1
ATOM 1504 O O . GLU A 1 187 ? 37.175 -7.031 3.228 1.00 44.28 187 GLU A O 1
ATOM 1510 N N . ILE A 1 188 ? 35.657 -7.435 4.839 1.00 32.81 188 ILE A N 1
ATOM 1511 C CA . ILE A 1 188 ? 36.407 -6.735 5.872 1.00 36.44 188 ILE A CA 1
ATOM 1512 C C . ILE A 1 188 ? 37.788 -7.373 6.051 1.00 50.04 188 ILE A C 1
ATOM 1513 O O . ILE A 1 188 ? 38.803 -6.679 6.135 1.00 49.28 188 ILE A O 1
ATOM 1518 N N . SER A 1 189 ? 37.816 -8.699 6.090 1.00 43.82 189 SER A N 1
ATOM 1519 C CA . SER A 1 189 ? 39.061 -9.445 6.231 1.00 53.63 189 SER A CA 1
ATOM 1520 C C . SER A 1 189 ? 40.090 -9.041 5.174 1.00 63.49 189 SER A C 1
ATOM 1521 O O . SER A 1 189 ? 41.282 -8.931 5.462 1.00 65.08 189 SER A O 1
ATOM 1524 N N . SER A 1 190 ? 39.625 -8.820 3.950 1.00 66.68 190 SER A N 1
ATOM 1525 C CA . SER A 1 190 ? 40.507 -8.399 2.866 1.00 69.17 190 SER A CA 1
ATOM 1526 C C . SER A 1 190 ? 40.358 -6.904 2.581 1.00 71.24 190 SER A C 1
ATOM 1527 O O . SER A 1 190 ? 41.339 -6.207 2.317 1.00 67.42 190 SER A O 1
ATOM 1530 N N . GLY A 1 197 ? 43.054 6.345 3.711 1.00 71.91 684 GLY A N 1
ATOM 1531 C CA . GLY A 1 197 ? 42.340 7.408 3.029 1.00 62.59 684 GLY A CA 1
ATOM 1532 C C . GLY A 1 197 ? 40.932 7.600 3.566 1.00 62.16 684 GLY A C 1
ATOM 1533 O O . GLY A 1 197 ? 40.293 6.646 4.026 1.00 58.58 684 GLY A O 1
ATOM 1534 N N . GLY A 1 198 ? 40.448 8.839 3.502 1.00 49.09 685 GLY A N 1
ATOM 1535 C CA . GLY A 1 198 ? 39.124 9.182 3.994 1.00 48.30 685 GLY A CA 1
ATOM 1536 C C . GLY A 1 198 ? 38.046 8.242 3.487 1.00 54.70 685 GLY A C 1
ATOM 1537 O O . GLY A 1 198 ? 37.261 7.705 4.269 1.00 48.50 685 GLY A O 1
ATOM 1538 N N . SER A 1 199 ? 38.012 8.021 2.179 1.00 58.41 686 SER A N 1
ATOM 1539 C CA . SER A 1 199 ? 36.976 7.172 1.601 1.00 57.76 686 SER A CA 1
ATOM 1540 C C . SER A 1 199 ? 37.071 5.725 2.094 1.00 55.10 686 SER A C 1
ATOM 1541 O O . SER A 1 199 ? 36.052 5.095 2.368 1.00 52.32 686 SER A O 1
ATOM 1544 N N . LEU A 1 200 ? 38.290 5.202 2.212 1.00 38.55 687 LEU A N 1
ATOM 1545 C CA . LEU A 1 200 ? 38.481 3.821 2.640 1.00 43.19 687 LEU A CA 1
ATOM 1546 C C . LEU A 1 200 ? 38.145 3.639 4.120 1.00 48.00 687 LEU A C 1
ATOM 1547 O O . LEU A 1 200 ? 37.561 2.629 4.519 1.00 30.45 687 LEU A O 1
ATOM 1552 N N . GLU A 1 201 ? 38.538 4.617 4.931 1.00 37.81 688 GLU A N 1
ATOM 1553 C CA . GLU A 1 201 ? 38.244 4.585 6.356 1.00 36.44 688 GLU A CA 1
ATOM 1554 C C . GLU A 1 201 ? 36.737 4.545 6.551 1.00 33.71 688 GLU A C 1
ATOM 1555 O O . GLU A 1 201 ? 36.226 3.818 7.403 1.00 31.47 688 GLU A O 1
ATOM 1561 N N . LYS A 1 202 ? 36.025 5.327 5.749 1.00 25.87 689 LYS A N 1
ATOM 1562 C CA . LYS A 1 202 ? 34.577 5.391 5.865 1.00 29.03 689 LYS A CA 1
ATOM 1563 C C . LYS A 1 202 ? 33.965 4.055 5.429 1.00 37.33 689 LYS A C 1
ATOM 1564 O O . LYS A 1 202 ? 33.052 3.545 6.071 1.00 29.32 689 LYS A O 1
ATOM 1570 N N . LYS A 1 203 ? 34.492 3.486 4.348 1.00 37.94 690 LYS A N 1
ATOM 1571 C CA . LYS A 1 203 ? 33.994 2.214 3.818 1.00 40.70 690 LYS A CA 1
ATOM 1572 C C . LYS A 1 203 ? 34.175 1.031 4.787 1.00 38.28 690 LYS A C 1
ATOM 1573 O O . LYS A 1 203 ? 33.280 0.193 4.934 1.00 31.54 690 LYS A O 1
ATOM 1579 N N . LEU A 1 204 ? 35.322 0.961 5.452 1.00 32.86 691 LEU A N 1
ATOM 1580 C CA . LEU A 1 204 ? 35.552 -0.116 6.405 1.00 38.49 691 LEU A CA 1
ATOM 1581 C C . LEU A 1 204 ? 34.611 0.015 7.598 1.00 34.51 691 LEU A C 1
ATOM 1582 O O . LEU A 1 204 ? 34.104 -0.980 8.104 1.00 28.42 691 LEU A O 1
ATOM 1587 N N . LYS A 1 205 ? 34.365 1.248 8.031 1.00 27.60 692 LYS A N 1
ATOM 1588 C CA . LYS A 1 205 ? 33.488 1.487 9.167 1.00 32.55 692 LYS A CA 1
ATOM 1589 C C . LYS A 1 205 ? 32.045 1.165 8.794 1.00 28.51 692 LYS A C 1
ATOM 1590 O O . LYS A 1 205 ? 31.303 0.587 9.584 1.00 26.57 692 LYS A O 1
ATOM 1596 N N . GLU A 1 206 ? 31.654 1.539 7.582 1.00 28.06 693 GLU A N 1
ATOM 1597 C CA . GLU A 1 206 ? 30.330 1.221 7.081 1.00 36.75 693 GLU A CA 1
ATOM 1598 C C . GLU A 1 206 ? 30.095 -0.289 7.150 1.00 34.43 693 GLU A C 1
ATOM 1599 O O . GLU A 1 206 ? 29.027 -0.744 7.567 1.00 23.73 693 GLU A O 1
ATOM 1605 N N . MET A 1 207 ? 31.104 -1.058 6.747 1.00 29.45 694 MET A N 1
ATOM 1606 C CA . MET A 1 207 ? 30.991 -2.517 6.732 1.00 30.69 694 MET A CA 1
ATOM 1607 C C . MET A 1 207 ? 30.972 -3.091 8.143 1.00 28.31 694 MET A C 1
ATOM 1608 O O . MET A 1 207 ? 30.198 -4.009 8.434 1.00 29.94 694 MET A O 1
ATOM 1613 N N . SER A 1 208 ? 31.814 -2.552 9.018 1.00 24.71 695 SER A N 1
ATOM 1614 C CA A SER A 1 208 ? 31.852 -2.986 10.409 0.51 30.87 695 SER A CA 1
ATOM 1615 C CA B SER A 1 208 ? 31.849 -2.985 10.411 0.49 30.87 695 SER A CA 1
ATOM 1616 C C . SER A 1 208 ? 30.499 -2.738 11.064 1.00 36.04 695 SER A C 1
ATOM 1617 O O . SER A 1 208 ? 29.935 -3.626 11.710 1.00 25.43 695 SER A O 1
ATOM 1622 N N . ASP A 1 209 ? 29.981 -1.525 10.884 1.00 33.46 696 ASP A N 1
ATOM 1623 C CA . ASP A 1 209 ? 28.711 -1.140 11.477 1.00 32.05 696 ASP A CA 1
ATOM 1624 C C . ASP A 1 209 ? 27.582 -2.019 10.956 1.00 34.29 696 ASP A C 1
ATOM 1625 O O . ASP A 1 209 ? 26.716 -2.426 11.726 1.00 29.78 696 ASP A O 1
ATOM 1630 N N . GLU A 1 210 ? 27.578 -2.295 9.653 1.00 26.05 697 GLU A N 1
ATOM 1631 C CA . GLU A 1 210 ? 26.524 -3.128 9.080 1.00 28.78 697 GLU A CA 1
ATOM 1632 C C . GLU A 1 210 ? 26.609 -4.552 9.615 1.00 33.02 697 GLU A C 1
ATOM 1633 O O . GLU A 1 210 ? 25.596 -5.151 9.983 1.00 25.10 697 GLU A O 1
ATOM 1639 N N . TYR A 1 211 ? 27.819 -5.093 9.656 1.00 27.90 698 TYR A N 1
ATOM 1640 C CA . TYR A 1 211 ? 28.030 -6.392 10.278 1.00 27.74 698 TYR A CA 1
ATOM 1641 C C . TYR A 1 211 ? 27.473 -6.405 11.705 1.00 29.83 698 TYR A C 1
ATOM 1642 O O . TYR A 1 211 ? 26.719 -7.306 12.081 1.00 27.02 698 TYR A O 1
ATOM 1651 N N . ASN A 1 212 ? 27.844 -5.407 12.502 1.00 23.84 699 ASN A N 1
ATOM 1652 C CA . ASN A 1 212 ? 27.448 -5.388 13.910 1.00 32.94 699 ASN A CA 1
ATOM 1653 C C . ASN A 1 212 ? 25.942 -5.184 14.114 1.00 30.51 699 ASN A C 1
ATOM 1654 O O . ASN A 1 212 ? 25.356 -5.675 15.087 1.00 28.75 699 ASN A O 1
ATOM 1659 N N . ASN A 1 213 ? 25.328 -4.457 13.189 1.00 29.57 700 ASN A N 1
ATOM 1660 C CA . ASN A 1 213 ? 23.891 -4.230 13.204 1.00 31.50 700 ASN A CA 1
ATOM 1661 C C . ASN A 1 213 ? 23.117 -5.476 12.784 1.00 32.45 700 ASN A C 1
ATOM 1662 O O . ASN A 1 213 ? 22.113 -5.821 13.400 1.00 28.14 700 ASN A O 1
ATOM 1667 N N . LEU A 1 214 ? 23.588 -6.155 11.740 1.00 28.08 701 LEU A N 1
ATOM 1668 C CA . LEU A 1 214 ? 23.039 -7.463 11.388 1.00 26.90 701 LEU A CA 1
ATOM 1669 C C . LEU A 1 214 ? 23.140 -8.423 12.576 1.00 24.69 701 LEU A C 1
ATOM 1670 O O . LEU A 1 214 ? 22.199 -9.157 12.873 1.00 26.70 701 LEU A O 1
ATOM 1675 N N . ASP A 1 215 ? 24.277 -8.417 13.261 1.00 27.24 702 ASP A N 1
ATOM 1676 C CA . ASP A 1 215 ? 24.477 -9.314 14.401 1.00 28.94 702 ASP A CA 1
ATOM 1677 C C . ASP A 1 215 ? 23.510 -8.984 15.553 1.00 29.12 702 ASP A C 1
ATOM 1678 O O . ASP A 1 215 ? 23.004 -9.872 16.256 1.00 23.45 702 ASP A O 1
ATOM 1683 N N . LEU A 1 216 ? 23.270 -7.696 15.756 1.00 26.33 703 LEU A N 1
ATOM 1684 C CA . LEU A 1 216 ? 22.379 -7.249 16.821 1.00 29.98 703 LEU A CA 1
ATOM 1685 C C . LEU A 1 216 ? 20.954 -7.664 16.483 1.00 26.06 703 LEU A C 1
ATOM 1686 O O . LEU A 1 216 ? 20.206 -8.166 17.328 1.00 27.48 703 LEU A O 1
ATOM 1691 N N . LEU A 1 217 ? 20.578 -7.432 15.237 1.00 25.41 704 LEU A N 1
ATOM 1692 C CA . LEU A 1 217 ? 19.267 -7.822 14.741 1.00 25.64 704 LEU A CA 1
ATOM 1693 C C . LEU A 1 217 ? 19.104 -9.336 14.843 1.00 29.85 704 LEU A C 1
ATOM 1694 O O . LEU A 1 217 ? 18.037 -9.845 15.208 1.00 27.32 704 LEU A O 1
ATOM 1699 N N . ARG A 1 218 ? 20.172 -10.056 14.517 1.00 23.85 705 ARG A N 1
ATOM 1700 C CA . ARG A 1 218 ? 20.167 -11.512 14.610 1.00 26.62 705 ARG A CA 1
ATOM 1701 C C . ARG A 1 218 ? 19.816 -11.972 16.031 1.00 24.60 705 ARG A C 1
ATOM 1702 O O . ARG A 1 218 ? 18.996 -12.875 16.219 1.00 27.04 705 ARG A O 1
ATOM 1710 N N . LYS A 1 219 ? 20.423 -11.345 17.033 1.00 22.18 706 LYS A N 1
ATOM 1711 C CA . LYS A 1 219 ? 20.173 -11.736 18.416 1.00 26.57 706 LYS A CA 1
ATOM 1712 C C . LYS A 1 219 ? 18.747 -11.401 18.870 1.00 25.94 706 LYS A C 1
ATOM 1713 O O . LYS A 1 219 ? 18.101 -12.219 19.524 1.00 26.29 706 LYS A O 1
ATOM 1719 N N . TYR A 1 220 ? 18.254 -10.215 18.518 1.00 23.91 707 TYR A N 1
ATOM 1720 C CA . TYR A 1 220 ? 16.900 -9.816 18.927 1.00 20.71 707 TYR A CA 1
ATOM 1721 C C . TYR A 1 220 ? 15.856 -10.709 18.281 1.00 24.52 707 TYR A C 1
ATOM 1722 O O . TYR A 1 220 ? 14.891 -11.111 18.926 1.00 26.42 707 TYR A O 1
ATOM 1731 N N . LEU A 1 221 ? 16.055 -11.017 17.000 1.00 25.06 708 LEU A N 1
ATOM 1732 C CA . LEU A 1 221 ? 15.103 -11.825 16.251 1.00 30.13 708 LEU A CA 1
ATOM 1733 C C . LEU A 1 221 ? 15.166 -13.300 16.581 1.00 28.72 708 LEU A C 1
ATOM 1734 O O . LEU A 1 221 ? 14.135 -13.949 16.728 1.00 28.62 708 LEU A O 1
ATOM 1739 N N . PHE A 1 222 ? 16.373 -13.844 16.675 1.00 25.32 709 PHE A N 1
ATOM 1740 C CA . PHE A 1 222 ? 16.496 -15.288 16.688 1.00 28.51 709 PHE A CA 1
ATOM 1741 C C . PHE A 1 222 ? 16.934 -15.913 18.019 1.00 31.20 709 PHE A C 1
ATOM 1742 O O . PHE A 1 222 ? 16.774 -17.113 18.216 1.00 36.32 709 PHE A O 1
ATOM 1750 N N . ASP A 1 223 ? 17.469 -15.121 18.938 1.00 24.16 710 ASP A N 1
ATOM 1751 C CA . ASP A 1 223 ? 17.729 -15.677 20.264 1.00 29.92 710 ASP A CA 1
ATOM 1752 C C . ASP A 1 223 ? 16.397 -15.910 20.977 1.00 32.90 710 ASP A C 1
ATOM 1753 O O . ASP A 1 223 ? 15.571 -15.002 21.075 1.00 28.66 710 ASP A O 1
ATOM 1758 N N . LYS A 1 224 ? 16.204 -17.132 21.463 1.00 29.82 711 LYS A N 1
ATOM 1759 C CA . LYS A 1 224 ? 14.942 -17.579 22.057 1.00 39.29 711 LYS A CA 1
ATOM 1760 C C . LYS A 1 224 ? 14.429 -16.667 23.170 1.00 32.35 711 LYS A C 1
ATOM 1761 O O . LYS A 1 224 ? 13.219 -16.489 23.330 1.00 37.01 711 LYS A O 1
ATOM 1767 N N . SER A 1 225 ? 15.355 -16.086 23.927 1.00 28.02 712 SER A N 1
ATOM 1768 C CA . SER A 1 225 ? 15.014 -15.302 25.109 1.00 33.67 712 SER A CA 1
ATOM 1769 C C . SER A 1 225 ? 14.581 -13.875 24.776 1.00 30.82 712 SER A C 1
ATOM 1770 O O . SER A 1 225 ? 14.156 -13.122 25.659 1.00 29.69 712 SER A O 1
ATOM 1773 N N . ASN A 1 226 ? 14.708 -13.501 23.510 1.00 22.62 713 ASN A N 1
ATOM 1774 C CA . ASN A 1 226 ? 14.373 -12.146 23.093 1.00 23.16 713 ASN A CA 1
ATOM 1775 C C . ASN A 1 226 ? 12.984 -12.084 22.464 1.00 25.24 713 ASN A C 1
ATOM 1776 O O . ASN A 1 226 ? 12.003 -12.377 23.146 1.00 22.64 713 ASN A O 1
ATOM 1781 N N . PHE A 1 227 ? 12.887 -11.734 21.179 1.00 23.07 714 PHE A N 1
ATOM 1782 C CA . PHE A 1 227 ? 11.569 -11.522 20.580 1.00 23.42 714 PHE A CA 1
ATOM 1783 C C . PHE A 1 227 ? 10.648 -12.731 20.673 1.00 27.48 714 PHE A C 1
ATOM 1784 O O . PHE A 1 227 ? 9.473 -12.588 21.003 1.00 20.10 714 PHE A O 1
ATOM 1792 N N . SER A 1 228 ? 11.176 -13.918 20.391 1.00 20.83 715 SER A N 1
ATOM 1793 C CA . SER A 1 228 ? 10.343 -15.115 20.396 1.00 26.94 715 SER A CA 1
ATOM 1794 C C . SER A 1 228 ? 9.570 -15.261 21.706 1.00 23.66 715 SER A C 1
ATOM 1795 O O . SER A 1 228 ? 8.369 -15.544 21.711 1.00 21.15 715 SER A O 1
ATOM 1798 N N . ARG A 1 229 ? 10.261 -15.057 22.820 1.00 22.01 716 ARG A N 1
ATOM 1799 C CA . ARG A 1 229 ? 9.644 -15.171 24.126 1.00 19.97 716 ARG A CA 1
ATOM 1800 C C . ARG A 1 229 ? 8.495 -14.177 24.264 1.00 22.07 716 ARG A C 1
ATOM 1801 O O . ARG A 1 229 ? 7.420 -14.496 24.783 1.00 20.27 716 ARG A O 1
ATOM 1809 N N . TYR A 1 230 ? 8.735 -12.968 23.786 1.00 20.51 717 TYR A N 1
ATOM 1810 C CA . TYR A 1 230 ? 7.776 -11.881 23.899 1.00 21.22 717 TYR A CA 1
ATOM 1811 C C . TYR A 1 230 ? 6.576 -12.110 22.981 1.00 22.20 717 TYR A C 1
ATOM 1812 O O . TYR A 1 230 ? 5.436 -11.916 23.387 1.00 19.77 717 TYR A O 1
ATOM 1821 N N . PHE A 1 231 ? 6.838 -12.519 21.741 1.00 18.62 718 PHE A N 1
ATOM 1822 C CA . PHE A 1 231 ? 5.760 -12.813 20.801 1.00 20.50 718 PHE A CA 1
ATOM 1823 C C . PHE A 1 231 ? 4.848 -13.914 21.325 1.00 17.36 718 PHE A C 1
ATOM 1824 O O . PHE A 1 231 ? 3.616 -13.794 21.264 1.00 19.31 718 PHE A O 1
ATOM 1832 N N . THR A 1 232 ? 5.454 -14.980 21.841 1.00 18.39 719 THR A N 1
ATOM 1833 C CA . THR A 1 232 ? 4.684 -16.075 22.426 1.00 18.53 719 THR A CA 1
ATOM 1834 C C . THR A 1 232 ? 3.794 -15.561 23.551 1.00 20.81 719 THR A C 1
ATOM 1835 O O . THR A 1 232 ? 2.624 -15.918 23.629 1.00 18.63 719 THR A O 1
ATOM 1839 N N . GLY A 1 233 ? 4.349 -14.722 24.421 1.00 16.84 720 GLY A N 1
ATOM 1840 C CA . GLY A 1 233 ? 3.549 -14.098 25.471 1.00 20.41 720 GLY A CA 1
ATOM 1841 C C . GLY A 1 233 ? 2.376 -13.272 24.945 1.00 16.45 720 GLY A C 1
ATOM 1842 O O . GLY A 1 233 ? 1.267 -13.328 25.491 1.00 18.40 720 GLY A O 1
ATOM 1843 N N . ARG A 1 234 ? 2.604 -12.497 23.886 1.00 17.12 721 ARG A N 1
ATOM 1844 C CA . ARG A 1 234 ? 1.523 -11.716 23.267 1.00 19.23 721 ARG A CA 1
ATOM 1845 C C . ARG A 1 234 ? 0.419 -12.626 22.693 1.00 23.07 721 ARG A C 1
ATOM 1846 O O . ARG A 1 234 ? -0.782 -12.357 22.838 1.00 19.34 721 ARG A O 1
ATOM 1854 N N . VAL A 1 235 ? 0.831 -13.703 22.038 1.00 18.00 722 VAL A N 1
ATOM 1855 C CA . VAL A 1 235 ? -0.116 -14.688 21.515 1.00 21.24 722 VAL A CA 1
ATOM 1856 C C . VAL A 1 235 ? -0.964 -15.330 22.631 1.00 18.90 722 VAL A C 1
ATOM 1857 O O . VAL A 1 235 ? -2.190 -15.400 22.529 1.00 19.78 722 VAL A O 1
ATOM 1861 N N . LEU A 1 236 ? -0.308 -15.795 23.690 1.00 16.66 723 LEU A N 1
ATOM 1862 C CA . LEU A 1 236 ? -1.016 -16.435 24.798 1.00 23.38 723 LEU A CA 1
ATOM 1863 C C . LEU A 1 236 ? -1.998 -15.480 25.456 1.00 22.46 723 LEU A C 1
ATOM 1864 O O . LEU A 1 236 ? -3.093 -15.873 25.870 1.00 18.79 723 LEU A O 1
ATOM 1869 N N . GLU A 1 237 ? -1.605 -14.216 25.554 1.00 17.36 724 GLU A N 1
ATOM 1870 C CA . GLU A 1 237 ? -2.449 -13.230 26.208 1.00 24.70 724 GLU A CA 1
ATOM 1871 C C . GLU A 1 237 ? -3.758 -13.049 25.441 1.00 20.64 724 GLU A C 1
ATOM 1872 O O . GLU A 1 237 ? -4.844 -13.062 26.029 1.00 21.31 724 GLU A O 1
ATOM 1878 N N . ALA A 1 238 ? -3.652 -12.933 24.123 1.00 18.36 725 ALA A N 1
ATOM 1879 C CA . ALA A 1 238 ? -4.822 -12.788 23.274 1.00 18.29 725 ALA A CA 1
ATOM 1880 C C . ALA A 1 238 ? -5.733 -14.020 23.333 1.00 19.87 725 ALA A C 1
ATOM 1881 O O . ALA A 1 238 ? -6.949 -13.898 23.438 1.00 20.61 725 ALA A O 1
ATOM 1883 N N . VAL A 1 239 ? -5.137 -15.207 23.259 1.00 17.73 726 VAL A N 1
ATOM 1884 C CA . VAL A 1 239 ? -5.913 -16.442 23.280 1.00 15.76 726 VAL A CA 1
ATOM 1885 C C . VAL A 1 239 ? -6.579 -16.642 24.641 1.00 18.31 726 VAL A C 1
ATOM 1886 O O . VAL A 1 239 ? -7.766 -16.948 24.723 1.00 18.18 726 VAL A O 1
ATOM 1890 N N . LEU A 1 240 ? -5.822 -16.455 25.711 1.00 15.18 727 LEU A N 1
ATOM 1891 C CA . LEU A 1 240 ? -6.399 -16.625 27.046 1.00 15.33 727 LEU A CA 1
ATOM 1892 C C . LEU A 1 240 ? -7.439 -15.554 27.403 1.00 19.31 727 LEU A C 1
ATOM 1893 O O . LEU A 1 240 ? -8.370 -15.821 28.162 1.00 18.46 727 LEU A O 1
ATOM 1898 N N . LYS A 1 241 ? -7.290 -14.351 26.859 1.00 17.47 728 LYS A N 1
ATOM 1899 C CA . LYS A 1 241 ? -8.292 -13.317 27.119 1.00 24.51 728 LYS A CA 1
ATOM 1900 C C . LYS A 1 241 ? -9.664 -13.812 26.656 1.00 19.74 728 LYS A C 1
ATOM 1901 O O . LYS A 1 241 ? -10.655 -13.715 27.395 1.00 16.91 728 LYS A O 1
ATOM 1907 N N . ARG A 1 242 ? -9.710 -14.372 25.447 1.00 19.28 729 ARG A N 1
ATOM 1908 C CA . ARG A 1 242 ? -10.937 -14.951 24.901 1.00 22.29 729 ARG A CA 1
ATOM 1909 C C . ARG A 1 242 ? -11.387 -16.184 25.684 1.00 20.32 729 ARG A C 1
ATOM 1910 O O . ARG A 1 242 ? -12.573 -16.374 25.927 1.00 19.77 729 ARG A O 1
ATOM 1918 N N . THR A 1 243 ? -10.437 -17.039 26.041 1.00 17.59 730 THR A N 1
ATOM 1919 C CA . THR A 1 243 ? -10.753 -18.243 26.800 1.00 15.47 730 THR A CA 1
ATOM 1920 C C . THR A 1 243 ? -11.398 -17.890 28.158 1.00 20.13 730 THR A C 1
ATOM 1921 O O . THR A 1 243 ? -12.376 -18.515 28.562 1.00 15.82 730 THR A O 1
ATOM 1925 N N . LYS A 1 244 ? -10.851 -16.890 28.849 1.00 17.39 731 LYS A N 1
ATOM 1926 C CA . LYS A 1 244 ? -11.417 -16.434 30.124 1.00 20.72 731 LYS A CA 1
ATOM 1927 C C . LYS A 1 244 ? -12.869 -15.975 29.956 1.00 20.35 731 LYS A C 1
ATOM 1928 O O . LYS A 1 244 ? -13.700 -16.183 30.835 1.00 24.63 731 LYS A O 1
ATOM 1934 N N . ALA A 1 245 ? -13.165 -15.345 28.824 1.00 19.16 732 ALA A N 1
ATOM 1935 C CA . ALA A 1 245 ? -14.498 -14.814 28.569 1.00 21.26 732 ALA A CA 1
ATOM 1936 C C . ALA A 1 245 ? -15.470 -15.965 28.429 1.00 27.19 732 ALA A C 1
ATOM 1937 O O . ALA A 1 245 ? -16.585 -15.919 28.949 1.00 21.89 732 ALA A O 1
ATOM 1939 N N . TYR A 1 246 ? -15.046 -17.007 27.719 1.00 20.04 733 TYR A N 1
ATOM 1940 C CA . TYR A 1 246 ? -15.871 -18.205 27.608 1.00 21.37 733 TYR A CA 1
ATOM 1941 C C . TYR A 1 246 ? -16.070 -18.901 28.950 1.00 19.57 733 TYR A C 1
ATOM 1942 O O . TYR A 1 246 ? -17.188 -19.323 29.260 1.00 22.94 733 TYR A O 1
ATOM 1951 N N . LEU A 1 247 ? -15.001 -19.038 29.739 1.00 19.83 734 LEU A N 1
ATOM 1952 C CA . LEU A 1 247 ? -15.130 -19.694 31.040 1.00 20.73 734 LEU A CA 1
ATOM 1953 C C . LEU A 1 247 ? -16.100 -18.916 31.908 1.00 22.57 734 LEU A C 1
ATOM 1954 O O . LEU A 1 247 ? -16.930 -19.499 32.600 1.00 24.60 734 LEU A O 1
ATOM 1959 N N . ASP A 1 248 ? -15.978 -17.596 31.871 1.00 20.55 735 ASP A N 1
ATOM 1960 C CA . ASP A 1 248 ? -16.873 -16.732 32.633 1.00 29.10 735 ASP A CA 1
ATOM 1961 C C . ASP A 1 248 ? -18.333 -17.066 32.329 1.00 25.79 735 ASP A C 1
ATOM 1962 O O . ASP A 1 248 ? -19.124 -17.310 33.247 1.00 29.08 735 ASP A O 1
ATOM 1967 N N . ILE A 1 249 ? -18.668 -17.102 31.040 1.00 24.93 736 ILE A N 1
ATOM 1968 C CA . ILE A 1 249 ? -20.013 -17.431 30.563 1.00 27.65 736 ILE A CA 1
ATOM 1969 C C . ILE A 1 249 ? -20.441 -18.858 30.911 1.00 30.97 736 ILE A C 1
ATOM 1970 O O . ILE A 1 249 ? -21.545 -19.089 31.401 1.00 25.28 736 ILE A O 1
ATOM 1975 N N . LEU A 1 250 ? -19.559 -19.814 30.655 1.00 19.21 737 LEU A N 1
ATOM 1976 C CA . LEU A 1 250 ? -19.875 -21.226 30.817 1.00 20.55 737 LEU A CA 1
ATOM 1977 C C . LEU A 1 250 ? -19.947 -21.698 32.266 1.00 25.29 737 LEU A C 1
ATOM 1978 O O . LEU A 1 250 ? -20.623 -22.677 32.570 1.00 25.48 737 LEU A O 1
ATOM 1983 N N . THR A 1 251 ? -19.229 -21.027 33.155 1.00 21.61 738 THR A N 1
ATOM 1984 C CA . THR A 1 251 ? -19.116 -21.509 34.520 1.00 21.14 738 THR A CA 1
ATOM 1985 C C . THR A 1 251 ? -19.558 -20.468 35.548 1.00 23.20 738 THR A C 1
ATOM 1986 O O . THR A 1 251 ? -19.273 -20.604 36.736 1.00 24.87 738 THR A O 1
ATOM 1990 N N . ASN A 1 252 ? -20.241 -19.433 35.079 1.00 26.39 739 ASN A N 1
ATOM 1991 C CA . ASN A 1 252 ? -20.751 -18.391 35.963 1.00 31.38 739 ASN A CA 1
ATOM 1992 C C . ASN A 1 252 ? -19.688 -17.801 36.870 1.00 31.93 739 ASN A C 1
ATOM 1993 O O . ASN A 1 252 ? -19.921 -17.654 38.065 1.00 30.89 739 ASN A O 1
ATOM 1998 N N . GLY A 1 253 ? -18.528 -17.476 36.307 1.00 25.24 740 GLY A N 1
ATOM 1999 C CA . GLY A 1 253 ? -17.464 -16.807 37.039 1.00 24.81 740 GLY A CA 1
ATOM 2000 C C . GLY A 1 253 ? -16.561 -17.696 37.885 1.00 21.82 740 GLY A C 1
ATOM 2001 O O . GLY A 1 253 ? -15.609 -17.209 38.497 1.00 24.33 740 GLY A O 1
ATOM 2002 N N . ARG A 1 254 ? -16.841 -18.996 37.918 1.00 19.40 741 ARG A N 1
ATOM 2003 C CA . ARG A 1 254 ? -16.109 -19.894 38.810 1.00 22.63 741 ARG A CA 1
ATOM 2004 C C . ARG A 1 254 ? -14.669 -20.161 38.368 1.00 19.80 741 ARG A C 1
ATOM 2005 O O . ARG A 1 254 ? -13.739 -20.119 39.179 1.00 19.02 741 ARG A O 1
ATOM 2013 N N . PHE A 1 255 ? -14.486 -20.455 37.086 1.00 21.35 742 PHE A N 1
ATOM 2014 C CA . PHE A 1 255 ? -13.188 -20.923 36.605 1.00 23.28 742 PHE A CA 1
ATOM 2015 C C . PHE A 1 255 ? -12.424 -19.881 35.814 1.00 23.95 742 PHE A C 1
ATOM 2016 O O . PHE A 1 255 ? -12.990 -19.171 34.997 1.00 21.68 742 PHE A O 1
ATOM 2024 N N . ASP A 1 256 ? -11.123 -19.813 36.066 1.00 21.01 743 ASP A N 1
ATOM 2025 C CA . ASP A 1 256 ? -10.236 -18.894 35.379 1.00 21.92 743 ASP A CA 1
ATOM 2026 C C . ASP A 1 256 ? -9.079 -19.721 34.828 1.00 20.46 743 ASP A C 1
ATOM 2027 O O . ASP A 1 256 ? -8.861 -20.850 35.266 1.00 19.86 743 ASP A O 1
ATOM 2032 N N . ILE A 1 257 ? -8.332 -19.171 33.879 1.00 19.09 744 ILE A N 1
ATOM 2033 C CA . ILE A 1 257 ? -7.194 -19.894 33.323 1.00 18.08 744 ILE A CA 1
ATOM 2034 C C . ILE A 1 257 ? -6.050 -18.921 33.085 1.00 21.42 744 ILE A C 1
ATOM 2035 O O . ILE A 1 257 ? -6.281 -17.768 32.716 1.00 20.88 744 ILE A O 1
ATOM 2040 N N . ASP A 1 258 ? -4.828 -19.383 33.341 1.00 17.63 745 ASP A N 1
ATOM 2041 C CA . ASP A 1 258 ? -3.618 -18.614 33.071 1.00 17.24 745 ASP A CA 1
ATOM 2042 C C . ASP A 1 258 ? -2.535 -19.593 32.656 1.00 20.55 745 ASP A C 1
ATOM 2043 O O . ASP A 1 258 ? -2.691 -20.793 32.818 1.00 17.53 745 ASP A O 1
ATOM 2048 N N . PHE A 1 259 ? -1.431 -19.074 32.135 1.00 21.20 746 PHE A N 1
ATOM 2049 C CA . PHE A 1 259 ? -0.289 -19.908 31.801 1.00 19.48 746 PHE A CA 1
ATOM 2050 C C . PHE A 1 259 ? 0.893 -19.498 32.667 1.00 22.05 746 PHE A C 1
ATOM 2051 O O . PHE A 1 259 ? 1.150 -18.309 32.844 1.00 21.10 746 PHE A O 1
ATOM 2059 N N . ASP A 1 260 ? 1.619 -20.480 33.186 1.00 20.66 747 ASP A N 1
ATOM 2060 C CA . ASP A 1 260 ? 2.785 -20.211 34.017 1.00 26.75 747 ASP A CA 1
ATOM 2061 C C . ASP A 1 260 ? 3.781 -21.344 33.839 1.00 26.57 747 ASP A C 1
ATOM 2062 O O . ASP A 1 260 ? 3.515 -22.480 34.233 1.00 22.58 747 ASP A O 1
ATOM 2067 N N . ASP A 1 261 ? 4.921 -21.046 33.225 1.00 22.87 748 ASP A N 1
ATOM 2068 C CA . ASP A 1 261 ? 5.900 -22.080 32.910 1.00 25.05 748 ASP A CA 1
ATOM 2069 C C . ASP A 1 261 ? 6.400 -22.793 34.161 1.00 28.28 748 ASP A C 1
ATOM 2070 O O . ASP A 1 261 ? 6.558 -24.013 34.171 1.00 29.58 748 ASP A O 1
ATOM 2075 N N . GLU A 1 262 ? 6.618 -22.038 35.230 1.00 26.98 749 GLU A N 1
ATOM 2076 C CA . GLU A 1 262 ? 7.170 -22.614 36.453 1.00 32.56 749 GLU A CA 1
ATOM 2077 C C . GLU A 1 262 ? 6.182 -23.533 37.153 1.00 28.36 749 GLU A C 1
ATOM 2078 O O . GLU A 1 262 ? 6.582 -24.480 37.826 1.00 37.16 749 GLU A O 1
ATOM 2084 N N . LYS A 1 263 ? 4.892 -23.262 36.984 1.00 28.83 750 LYS A N 1
ATOM 2085 C CA . LYS A 1 263 ? 3.858 -24.065 37.627 1.00 28.39 750 LYS A CA 1
ATOM 2086 C C . LYS A 1 263 ? 3.393 -25.259 36.777 1.00 25.50 750 LYS A C 1
ATOM 2087 O O . LYS A 1 263 ? 2.556 -26.048 37.215 1.00 28.26 750 LYS A O 1
ATOM 2093 N N . GLY A 1 264 ? 3.941 -25.396 35.573 1.00 25.45 751 GLY A N 1
ATOM 2094 C CA . GLY A 1 264 ? 3.699 -26.576 34.759 1.00 22.77 751 GLY A CA 1
ATOM 2095 C C . GLY A 1 264 ? 2.778 -26.371 33.568 1.00 19.89 751 GLY A C 1
ATOM 2096 O O . GLY A 1 264 ? 2.318 -27.337 32.967 1.00 19.49 751 GLY A O 1
ATOM 2097 N N . GLY A 1 265 ? 2.501 -25.119 33.229 1.00 19.71 752 GLY A N 1
ATOM 2098 C CA . GLY A 1 265 ? 1.730 -24.818 32.029 1.00 18.91 752 GLY A CA 1
ATOM 2099 C C . GLY A 1 265 ? 0.421 -24.129 32.360 1.00 18.49 752 GLY A C 1
ATOM 2100 O O . GLY A 1 265 ? 0.406 -23.058 32.959 1.00 16.46 752 GLY A O 1
ATOM 2101 N N . PHE A 1 266 ? -0.689 -24.731 31.964 1.00 14.66 753 PHE A N 1
ATOM 2102 C CA . PHE A 1 266 ? -1.978 -24.104 32.191 1.00 14.88 753 PHE A CA 1
ATOM 2103 C C . PHE A 1 266 ? -2.419 -24.345 33.632 1.00 15.22 753 PHE A C 1
ATOM 2104 O O . PHE A 1 266 ? -2.487 -25.482 34.097 1.00 18.66 753 PHE A O 1
ATOM 2112 N N . ILE A 1 267 ? -2.700 -23.256 34.329 1.00 15.56 754 ILE A N 1
ATOM 2113 C CA . ILE A 1 267 ? -3.150 -23.314 35.709 1.00 15.25 754 ILE A CA 1
ATOM 2114 C C . ILE A 1 267 ? -4.559 -22.759 35.766 1.00 18.08 754 ILE A C 1
ATOM 2115 O O . ILE A 1 267 ? -4.815 -21.661 35.287 1.00 21.63 754 ILE A O 1
ATOM 2120 N N . ILE A 1 268 ? -5.478 -23.529 36.337 1.00 15.60 755 ILE A N 1
ATOM 2121 C CA . ILE A 1 268 ? -6.862 -23.120 36.418 1.00 18.00 755 ILE A CA 1
ATOM 2122 C C . ILE A 1 268 ? -7.079 -22.601 37.824 1.00 20.07 755 ILE A C 1
ATOM 2123 O O . ILE A 1 268 ? -6.492 -23.120 38.777 1.00 21.21 755 ILE A O 1
ATOM 2128 N N . LYS A 1 269 ? -7.877 -21.550 37.964 1.00 13.80 756 LYS A N 1
ATOM 2129 C CA . LYS A 1 269 ? -8.303 -21.134 39.300 1.00 19.11 756 LYS A CA 1
ATOM 2130 C C . LYS A 1 269 ? -9.783 -21.427 39.484 1.00 18.31 756 LYS A C 1
ATOM 2131 O O . LYS A 1 269 ? -10.615 -21.057 38.647 1.00 21.61 756 LYS A O 1
ATOM 2137 N N . ASP A 1 270 ? -10.090 -22.087 40.593 1.00 17.07 757 ASP A N 1
ATOM 2138 C CA . ASP A 1 270 ? -11.436 -22.479 40.957 1.00 18.83 757 ASP A CA 1
ATOM 2139 C C . ASP A 1 270 ? -11.840 -21.546 42.105 1.00 20.11 757 ASP A C 1
ATOM 2140 O O . ASP A 1 270 ? -11.361 -21.704 43.230 1.00 19.29 757 ASP A O 1
ATOM 2145 N N . TRP A 1 271 ? -12.686 -20.559 41.807 1.00 19.79 758 TRP A N 1
ATOM 2146 C CA . TRP A 1 271 ? -12.969 -19.473 42.750 1.00 23.12 758 TRP A CA 1
ATOM 2147 C C . TRP A 1 271 ? -11.692 -18.960 43.404 1.00 30.09 758 TRP A C 1
ATOM 2148 O O . TRP A 1 271 ? -11.653 -18.756 44.614 1.00 23.00 758 TRP A O 1
ATOM 2159 N N . GLY A 1 272 ? -10.643 -18.768 42.610 1.00 20.78 759 GLY A N 1
ATOM 2160 C CA . GLY A 1 272 ? -9.404 -18.213 43.119 1.00 25.10 759 GLY A CA 1
ATOM 2161 C C . GLY A 1 272 ? -8.330 -19.213 43.501 1.00 23.43 759 GLY A C 1
ATOM 2162 O O . GLY A 1 272 ? -7.166 -18.840 43.646 1.00 24.43 759 GLY A O 1
ATOM 2163 N N . ILE A 1 273 ? -8.711 -20.477 43.665 1.00 23.02 760 ILE A N 1
ATOM 2164 C CA . ILE A 1 273 ? -7.779 -21.511 44.110 1.00 20.90 760 ILE A CA 1
ATOM 2165 C C . ILE A 1 273 ? -7.100 -22.166 42.903 1.00 24.73 760 ILE A C 1
ATOM 2166 O O . ILE A 1 273 ? -7.777 -22.698 42.028 1.00 21.72 760 ILE A O 1
ATOM 2171 N N . GLU A 1 274 ? -5.770 -22.124 42.865 1.00 20.45 761 GLU A N 1
ATOM 2172 C CA . GLU A 1 274 ? -5.016 -22.636 41.725 1.00 21.41 761 GLU A CA 1
ATOM 2173 C C . GLU A 1 274 ? -5.071 -24.161 41.665 1.00 21.50 761 GLU A C 1
ATOM 2174 O O . GLU A 1 274 ? -5.060 -24.835 42.693 1.00 20.61 761 GLU A O 1
ATOM 2180 N N . ARG A 1 275 ? -5.121 -24.686 40.444 1.00 20.93 762 ARG A N 1
ATOM 2181 C CA . ARG A 1 275 ? -5.260 -26.122 40.183 1.00 18.07 762 ARG A CA 1
ATOM 2182 C C . ARG A 1 275 ? -4.537 -26.441 38.876 1.00 15.69 762 ARG A C 1
ATOM 2183 O O . ARG A 1 275 ? -4.839 -25.832 37.852 1.00 16.09 762 ARG A O 1
ATOM 2191 N N . PRO A 1 276 ? -3.579 -27.380 38.897 1.00 18.91 763 PRO A N 1
ATOM 2192 C CA . PRO A 1 276 ? -3.022 -27.802 37.608 1.00 17.10 763 PRO A CA 1
ATOM 2193 C C . PRO A 1 276 ? -4.172 -28.276 36.711 1.00 16.80 763 PRO A C 1
ATOM 2194 O O . PRO A 1 276 ? -5.119 -28.873 37.201 1.00 15.37 763 PRO A O 1
ATOM 2198 N N . ALA A 1 277 ? -4.103 -27.997 35.423 1.00 14.81 764 ALA A N 1
ATOM 2199 C CA . ALA A 1 277 ? -5.172 -28.409 34.523 1.00 15.58 764 ALA A CA 1
ATOM 2200 C C . ALA A 1 277 ? -5.513 -29.903 34.671 1.00 12.47 764 ALA A C 1
ATOM 2201 O O . ALA A 1 277 ? -6.680 -30.294 34.609 1.00 13.95 764 ALA A O 1
ATOM 2203 N N . ARG A 1 278 ? -4.497 -30.738 34.867 1.00 13.06 765 ARG A N 1
ATOM 2204 C CA . ARG A 1 278 ? -4.725 -32.175 34.973 1.00 15.15 765 ARG A CA 1
ATOM 2205 C C . ARG A 1 278 ? -5.547 -32.543 36.214 1.00 15.95 765 ARG A C 1
ATOM 2206 O O . ARG A 1 278 ? -6.089 -33.650 36.305 1.00 16.13 765 ARG A O 1
ATOM 2214 N N . GLY A 1 279 ? -5.648 -31.618 37.159 1.00 15.27 766 GLY A N 1
ATOM 2215 C CA . GLY A 1 279 ? -6.379 -31.880 38.391 1.00 15.20 766 GLY A CA 1
ATOM 2216 C C . GLY A 1 279 ? -7.880 -31.754 38.207 1.00 17.76 766 GLY A C 1
ATOM 2217 O O . GLY A 1 279 ? -8.659 -32.219 39.044 1.00 15.53 766 GLY A O 1
ATOM 2218 N N . LEU A 1 280 ? -8.296 -31.121 37.107 1.00 14.09 767 LEU A N 1
ATOM 2219 C CA . LEU A 1 280 ? -9.720 -30.911 36.849 1.00 15.08 767 LEU A CA 1
ATOM 2220 C C . LEU A 1 280 ? -10.433 -32.233 36.570 1.00 15.86 767 LEU A C 1
ATOM 2221 O O . LEU A 1 280 ? -9.805 -33.224 36.180 1.00 15.32 767 LEU A O 1
ATOM 2226 N N . SER A 1 281 ? -11.747 -32.256 36.770 1.00 13.07 768 SER A N 1
ATOM 2227 C CA . SER A 1 281 ? -12.497 -33.472 36.489 1.00 13.81 768 SER A CA 1
ATOM 2228 C C . SER A 1 281 ? -12.542 -33.732 34.984 1.00 15.37 768 SER A C 1
ATOM 2229 O O . SER A 1 281 ? -12.166 -32.866 34.185 1.00 14.06 768 SER A O 1
ATOM 2232 N N . GLY A 1 282 ? -12.965 -34.934 34.598 1.00 13.61 769 GLY A N 1
ATOM 2233 C CA . GLY A 1 282 ? -13.063 -35.272 33.182 1.00 15.33 769 GLY A CA 1
ATOM 2234 C C . GLY A 1 282 ? -13.902 -34.268 32.405 1.00 19.24 769 GLY A C 1
ATOM 2235 O O . GLY A 1 282 ? -13.511 -33.811 31.324 1.00 14.09 769 GLY A O 1
ATOM 2236 N N . GLY A 1 283 ? -15.058 -33.909 32.949 1.00 15.77 770 GLY A N 1
ATOM 2237 C CA . GLY A 1 283 ? -15.969 -33.029 32.238 1.00 14.74 770 GLY A CA 1
ATOM 2238 C C . GLY A 1 283 ? -15.504 -31.588 32.256 1.00 13.49 770 GLY A C 1
ATOM 2239 O O . GLY A 1 283 ? -15.715 -30.839 31.287 1.00 13.11 770 GLY A O 1
ATOM 2240 N N . GLU A 1 284 ? -14.889 -31.189 33.365 1.00 13.24 771 GLU A N 1
ATOM 2241 C CA . GLU A 1 284 ? -14.295 -29.860 33.468 1.00 14.56 771 GLU A CA 1
ATOM 2242 C C . GLU A 1 284 ? -13.187 -29.693 32.434 1.00 17.51 771 GLU A C 1
ATOM 2243 O O . GLU A 1 284 ? -13.077 -28.644 31.804 1.00 14.04 771 GLU A O 1
ATOM 2249 N N . ARG A 1 285 ? -12.367 -30.726 32.256 1.00 13.00 772 ARG A N 1
ATOM 2250 C CA . ARG A 1 285 ? -11.282 -30.635 31.279 1.00 13.05 772 ARG A CA 1
ATOM 2251 C C . ARG A 1 285 ? -11.843 -30.548 29.869 1.00 13.54 772 ARG A C 1
ATOM 2252 O O . ARG A 1 285 ? -11.300 -29.832 29.021 1.00 15.00 772 ARG A O 1
ATOM 2260 N N . ALA A 1 286 ? -12.923 -31.273 29.599 1.00 13.01 773 ALA A N 1
ATOM 2261 C CA . ALA A 1 286 ? -13.534 -31.190 28.267 1.00 14.54 773 ALA A CA 1
ATOM 2262 C C . ALA A 1 286 ? -14.077 -29.778 28.018 1.00 12.67 773 ALA A C 1
ATOM 2263 O O . ALA A 1 286 ? -13.870 -29.196 26.959 1.00 12.03 773 ALA A O 1
ATOM 2265 N N . LEU A 1 287 ? -14.785 -29.230 29.002 1.00 14.49 774 LEU A N 1
ATOM 2266 C CA . LEU A 1 287 ? -15.381 -27.906 28.855 1.00 11.84 774 LEU A CA 1
ATOM 2267 C C . LEU A 1 287 ? -14.320 -26.825 28.688 1.00 12.98 774 LEU A C 1
ATOM 2268 O O . LEU A 1 287 ? -14.443 -25.941 27.842 1.00 12.09 774 LEU A O 1
ATOM 2273 N N . ILE A 1 288 ? -13.269 -26.887 29.492 1.00 10.52 775 ILE A N 1
ATOM 2274 C CA . ILE A 1 288 ? -12.200 -25.887 29.395 1.00 13.40 775 ILE A CA 1
ATOM 2275 C C . ILE A 1 288 ? -11.335 -26.050 28.129 1.00 8.37 775 ILE A C 1
ATOM 2276 O O . ILE A 1 288 ? -10.906 -25.054 27.534 1.00 12.34 775 ILE A O 1
ATOM 2281 N N . SER A 1 289 ? -11.070 -27.289 27.734 1.00 10.01 776 SER A N 1
ATOM 2282 C CA . SER A 1 289 ? -10.299 -27.532 26.519 1.00 11.22 776 SER A CA 1
ATOM 2283 C C . SER A 1 289 ? -11.057 -27.056 25.298 1.00 12.30 776 SER A C 1
ATOM 2284 O O . SER A 1 289 ? -10.453 -26.547 24.353 1.00 11.77 776 SER A O 1
ATOM 2287 N N . ILE A 1 290 ? -12.379 -27.236 25.308 1.00 12.66 777 ILE A N 1
ATOM 2288 C CA . ILE A 1 290 ? -13.186 -26.790 24.176 1.00 14.30 777 ILE A CA 1
ATOM 2289 C C . ILE A 1 290 ? -13.193 -25.259 24.120 1.00 12.85 777 ILE A C 1
ATOM 2290 O O . ILE A 1 290 ? -13.129 -24.677 23.035 1.00 12.98 777 ILE A O 1
ATOM 2295 N N . SER A 1 291 ? -13.256 -24.615 25.286 1.00 12.00 778 SER A N 1
ATOM 2296 C CA . SER A 1 291 ? -13.198 -23.146 25.351 1.00 11.88 778 SER A CA 1
ATOM 2297 C C . SER A 1 291 ? -11.855 -22.629 24.815 1.00 13.43 778 SER A C 1
ATOM 2298 O O . SER A 1 291 ? -11.807 -21.647 24.071 1.00 14.67 778 SER A O 1
ATOM 2301 N N . LEU A 1 292 ? -10.767 -23.281 25.209 1.00 14.00 779 LEU A N 1
ATOM 2302 C CA . LEU A 1 292 ? -9.428 -22.902 24.719 1.00 15.44 779 LEU A CA 1
ATOM 2303 C C . LEU A 1 292 ? -9.330 -23.108 23.212 1.00 15.35 779 LEU A C 1
ATOM 2304 O O . LEU A 1 292 ? -8.764 -22.262 22.501 1.00 16.75 779 LEU A O 1
ATOM 2309 N N . ALA A 1 293 ? -9.866 -24.234 22.727 1.00 12.20 780 ALA A N 1
ATOM 2310 C CA . ALA A 1 293 ? -9.761 -24.571 21.304 1.00 13.69 780 ALA A CA 1
ATOM 2311 C C . ALA A 1 293 ? -10.573 -23.574 20.484 1.00 13.92 780 ALA A C 1
ATOM 2312 O O . ALA A 1 293 ? -10.156 -23.120 19.404 1.00 13.43 780 ALA A O 1
ATOM 2314 N N . MET A 1 294 ? -11.742 -23.234 21.009 1.00 12.20 781 MET A N 1
ATOM 2315 C CA . MET A 1 294 ? -12.644 -22.327 20.325 1.00 18.65 781 MET A CA 1
ATOM 2316 C C . MET A 1 294 ? -11.979 -20.952 20.238 1.00 19.25 781 MET A C 1
ATOM 2317 O O . MET A 1 294 ? -12.038 -20.287 19.195 1.00 15.46 781 MET A O 1
ATOM 2322 N N . SER A 1 295 ? -11.316 -20.554 21.325 1.00 13.18 782 SER A N 1
ATOM 2323 C CA . SER A 1 295 ? -10.593 -19.282 21.378 1.00 15.98 782 SER A CA 1
ATOM 2324 C C . SER A 1 295 ? -9.436 -19.236 20.383 1.00 16.63 782 SER A C 1
ATOM 2325 O O . SER A 1 295 ? -9.269 -18.253 19.651 1.00 15.83 782 SER A O 1
ATOM 2328 N N . LEU A 1 296 ? -8.638 -20.300 20.348 1.00 14.86 783 LEU A N 1
ATOM 2329 C CA . LEU A 1 296 ? -7.595 -20.420 19.333 1.00 14.24 783 LEU A CA 1
ATOM 2330 C C . LEU A 1 296 ? -8.156 -20.318 17.919 1.00 18.06 783 LEU A C 1
ATOM 2331 O O . LEU A 1 296 ? -7.601 -19.605 17.087 1.00 20.70 783 LEU A O 1
ATOM 2336 N N . ALA A 1 297 ? -9.222 -21.060 17.626 1.00 15.49 784 ALA A N 1
ATOM 2337 C CA . ALA A 1 297 ? -9.793 -21.026 16.280 1.00 14.10 784 ALA A CA 1
ATOM 2338 C C . ALA A 1 297 ? -10.215 -19.605 15.892 1.00 18.82 784 ALA A C 1
ATOM 2339 O O . ALA A 1 297 ? -10.030 -19.170 14.748 1.00 17.02 784 ALA A O 1
ATOM 2341 N N . GLU A 1 298 ? -10.782 -18.880 16.846 1.00 18.99 785 GLU A N 1
ATOM 2342 C CA . GLU A 1 298 ? -11.219 -17.514 16.584 1.00 23.96 785 GLU A CA 1
ATOM 2343 C C . GLU A 1 298 ? -10.043 -16.576 16.343 1.00 18.94 785 GLU A C 1
ATOM 2344 O O . GLU A 1 298 ? -10.020 -15.833 15.352 1.00 21.87 785 GLU A O 1
ATOM 2350 N N . VAL A 1 299 ? -9.061 -16.626 17.231 1.00 16.45 786 VAL A N 1
ATOM 2351 C CA . VAL A 1 299 ? -7.876 -15.774 17.097 1.00 20.00 786 VAL A CA 1
ATOM 2352 C C . VAL A 1 299 ? -7.072 -16.123 15.834 1.00 24.33 786 VAL A C 1
ATOM 2353 O O . VAL A 1 299 ? -6.381 -15.271 15.272 1.00 24.66 786 VAL A O 1
ATOM 2357 N N . ALA A 1 300 ? -7.187 -17.362 15.363 1.00 17.28 787 ALA A N 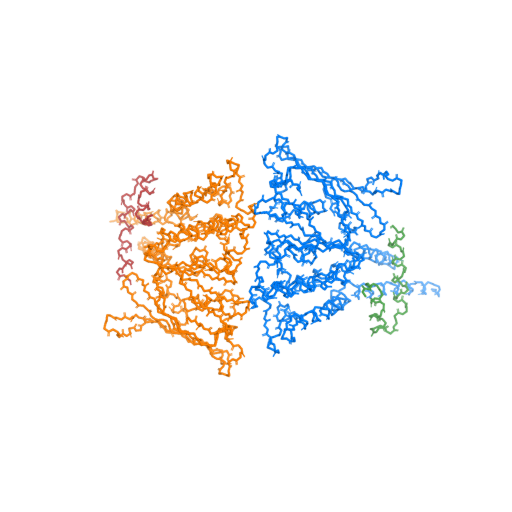1
ATOM 2358 C CA . ALA A 1 300 ? -6.404 -17.803 14.209 1.00 20.04 787 ALA A CA 1
ATOM 2359 C C . ALA A 1 300 ? -7.134 -17.655 12.861 1.00 21.39 787 ALA A C 1
ATOM 2360 O O . ALA A 1 300 ? -6.637 -18.098 11.826 1.00 21.91 787 ALA A O 1
ATOM 2362 N N . SER A 1 301 ? -8.318 -17.048 12.878 1.00 21.41 788 SER A N 1
ATOM 2363 C CA . SER A 1 301 ? -9.071 -16.825 11.644 1.00 21.32 788 SER A CA 1
ATOM 2364 C C . SER A 1 301 ? -8.186 -16.097 10.623 1.00 20.88 788 SER A C 1
ATOM 2365 O O . SER A 1 301 ? -7.451 -15.171 10.980 1.00 23.93 788 SER A O 1
ATOM 2368 N N . GLY A 1 302 ? -8.251 -16.530 9.369 1.00 27.16 789 GLY A N 1
ATOM 2369 C CA . GLY A 1 302 ? -7.360 -16.009 8.347 1.00 26.80 789 GLY A CA 1
ATOM 2370 C C . GLY A 1 302 ? -6.132 -16.881 8.156 1.00 31.95 789 GLY A C 1
ATOM 2371 O O . GLY A 1 302 ? -5.649 -17.045 7.030 1.00 36.92 789 GLY A O 1
ATOM 2372 N N . ARG A 1 303 ? -5.616 -17.432 9.253 1.00 19.86 790 ARG A N 1
ATOM 2373 C CA . ARG A 1 303 ? -4.505 -18.381 9.189 1.00 22.43 790 ARG A CA 1
ATOM 2374 C C . ARG A 1 303 ? -4.991 -19.830 9.089 1.00 30.15 790 ARG A C 1
ATOM 2375 O O . ARG A 1 303 ? -4.571 -20.576 8.203 1.00 28.41 790 ARG A O 1
ATOM 2383 N N . LEU A 1 304 ? -5.853 -20.220 10.027 1.00 22.55 791 LEU A N 1
ATOM 2384 C CA . LEU A 1 304 ? -6.491 -21.529 10.039 1.00 23.65 791 LEU A CA 1
ATOM 2385 C C . LEU A 1 304 ? -8.008 -21.332 10.060 1.00 23.07 791 LEU A C 1
ATOM 2386 O O . LEU A 1 304 ? -8.575 -20.831 11.045 1.00 22.97 791 LEU A O 1
ATOM 2391 N N . ASP A 1 305 ? -8.658 -21.712 8.967 1.00 18.45 792 ASP A N 1
ATOM 2392 C CA . ASP A 1 305 ? -10.078 -21.453 8.785 1.00 21.54 792 ASP A CA 1
ATOM 2393 C C . ASP A 1 305 ? -10.915 -22.725 8.893 1.00 20.43 792 ASP A C 1
ATOM 2394 O O . ASP A 1 305 ? -11.959 -22.857 8.250 1.00 20.11 792 ASP A O 1
ATOM 2399 N N . ALA A 1 306 ? -10.439 -23.662 9.713 1.00 17.44 793 ALA A N 1
ATOM 2400 C CA . ALA A 1 306 ? -11.179 -24.867 10.030 1.00 17.43 793 ALA A CA 1
ATOM 2401 C C . ALA A 1 306 ? -11.156 -25.109 11.540 1.00 17.44 793 ALA A C 1
ATOM 2402 O O . ALA A 1 306 ? -10.201 -24.753 12.228 1.00 18.06 793 ALA A O 1
ATOM 2404 N N . PHE A 1 307 ? -12.203 -25.737 12.040 1.00 14.53 794 PHE A N 1
ATOM 2405 C CA . PHE A 1 307 ? -12.268 -26.103 13.453 1.00 15.08 794 PHE A CA 1
ATOM 2406 C C . PHE A 1 307 ? -13.020 -27.428 13.511 1.00 15.68 794 PHE A C 1
ATOM 2407 O O . PHE A 1 307 ? -14.233 -27.472 13.253 1.00 14.70 794 PHE A O 1
ATOM 2415 N N . PHE A 1 308 ? -12.299 -28.511 13.820 1.00 11.38 795 PHE A N 1
ATOM 2416 C CA . PHE A 1 308 ? -12.888 -29.855 13.912 1.00 10.98 795 PHE A CA 1
ATOM 2417 C C . PHE A 1 308 ? -12.695 -30.389 15.321 1.00 13.25 795 PHE A C 1
ATOM 2418 O O . PHE A 1 308 ? -11.611 -30.258 15.907 1.00 13.73 795 PHE A O 1
ATOM 2426 N N . ILE A 1 309 ? -13.744 -30.993 15.867 1.00 13.71 796 ILE A N 1
ATOM 2427 C CA . ILE A 1 309 ? -13.613 -31.704 17.145 1.00 12.85 796 ILE A CA 1
ATOM 2428 C C . ILE A 1 309 ? -14.183 -33.097 16.965 1.00 15.33 796 ILE A C 1
ATOM 2429 O O . ILE A 1 309 ? -15.375 -33.264 16.644 1.00 14.40 796 ILE A O 1
ATOM 2434 N N . ASP A 1 310 ? -13.333 -34.105 17.142 1.00 12.17 797 ASP A N 1
ATOM 2435 C CA . ASP A 1 310 ? -13.799 -35.483 17.037 1.00 12.24 797 ASP A CA 1
ATOM 2436 C C . ASP A 1 310 ? -14.199 -36.000 18.409 1.00 14.02 797 ASP A C 1
ATOM 2437 O O . ASP A 1 310 ? -13.364 -36.445 19.197 1.00 14.26 797 ASP A O 1
ATOM 2442 N N . GLU A 1 311 ? -15.497 -35.925 18.675 1.00 12.95 798 GLU A N 1
ATOM 2443 C CA A GLU A 1 311 ? -16.076 -36.478 19.893 0.35 13.95 798 GLU A CA 1
ATOM 2444 C CA B GLU A 1 311 ? -16.068 -36.488 19.893 0.65 13.93 798 GLU A CA 1
ATOM 2445 C C . GLU A 1 311 ? -15.365 -35.934 21.123 1.00 15.24 798 GLU A C 1
ATOM 2446 O O . GLU A 1 311 ? -14.801 -36.688 21.919 1.00 19.04 798 GLU A O 1
ATOM 2457 N N . GLY A 1 312 ? -15.384 -34.620 21.278 1.00 11.71 799 GLY A N 1
ATOM 2458 C CA . GLY A 1 312 ? -14.878 -34.058 22.514 1.00 22.81 799 GLY A CA 1
ATOM 2459 C C . GLY A 1 312 ? -15.986 -33.807 23.543 1.00 22.52 799 GLY A C 1
ATOM 2460 O O . GLY A 1 312 ? -15.763 -33.011 24.450 1.00 23.11 799 GLY A O 1
ATOM 2461 N N . PHE A 1 313 ? -17.138 -34.497 23.429 1.00 14.49 800 PHE A N 1
ATOM 2462 C CA . PHE A 1 313 ? -18.377 -34.103 24.111 1.00 17.44 800 PHE A CA 1
ATOM 2463 C C . PHE A 1 313 ? -18.921 -35.107 25.129 1.00 23.88 800 PHE A C 1
ATOM 2464 O O . PHE A 1 313 ? -19.702 -34.730 25.996 1.00 19.42 800 PHE A O 1
ATOM 2472 N N . SER A 1 314 ? -18.511 -36.373 25.020 1.00 19.72 801 SER A N 1
ATOM 2473 C CA . SER A 1 314 ? -19.095 -37.444 25.820 1.00 19.70 801 SER A CA 1
ATOM 2474 C C . SER A 1 314 ? -18.878 -37.309 27.325 1.00 14.02 801 SER A C 1
ATOM 2475 O O . SER A 1 314 ? -19.654 -37.878 28.095 1.00 18.59 801 SER A O 1
ATOM 2478 N N . SER A 1 315 ? -17.817 -36.615 27.729 1.00 17.24 802 SER A N 1
ATOM 2479 C CA . SER A 1 315 ? -17.503 -36.443 29.149 1.00 16.24 802 SER A CA 1
ATOM 2480 C C . SER A 1 315 ? -18.395 -35.393 29.814 1.00 17.15 802 SER A C 1
ATOM 2481 O O . SER A 1 315 ? -18.444 -35.312 31.039 1.00 15.08 802 SER A O 1
ATOM 2484 N N . LEU A 1 316 ? -19.081 -34.591 29.008 1.00 17.38 803 LEU A N 1
ATOM 2485 C CA . LEU A 1 316 ? -19.944 -33.524 29.538 1.00 14.90 803 LEU A CA 1
ATOM 2486 C C . LEU A 1 316 ? -21.266 -34.059 30.056 1.00 17.36 803 LEU A C 1
ATOM 2487 O O . LEU A 1 316 ? -21.929 -34.864 29.384 1.00 16.96 803 LEU A O 1
ATOM 2492 N N . ASP A 1 317 ? -21.668 -33.608 31.243 1.00 17.07 804 ASP A N 1
ATOM 2493 C CA . ASP A 1 317 ? -22.989 -33.980 31.753 1.00 17.97 804 ASP A CA 1
ATOM 2494 C C . ASP A 1 317 ? -24.073 -33.222 30.989 1.00 22.67 804 ASP A C 1
ATOM 2495 O O . ASP A 1 317 ? -23.775 -32.384 30.137 1.00 14.43 804 ASP A O 1
ATOM 2500 N N . THR A 1 318 ? -25.333 -33.533 31.267 1.00 18.32 805 THR A N 1
ATOM 2501 C CA . THR A 1 318 ? -26.432 -32.962 30.492 1.00 23.72 805 THR A CA 1
ATOM 2502 C C . THR A 1 318 ? -26.393 -31.440 30.433 1.00 21.30 805 THR A C 1
ATOM 2503 O O . THR A 1 318 ? -26.546 -30.845 29.368 1.00 20.65 805 THR A O 1
ATOM 2507 N N . GLU A 1 319 ? -26.192 -30.812 31.582 1.00 18.42 806 GLU A N 1
ATOM 2508 C CA . GLU A 1 319 ? -26.213 -29.359 31.676 1.00 23.68 806 GLU A CA 1
ATOM 2509 C C . GLU A 1 319 ? -25.029 -28.713 30.945 1.00 21.06 806 GLU A C 1
ATOM 2510 O O . GLU A 1 319 ? -25.184 -27.706 30.265 1.00 15.58 806 GLU A O 1
ATOM 2516 N N . ASN A 1 320 ? -23.844 -29.281 31.107 1.00 18.28 807 ASN A N 1
ATOM 2517 C CA . ASN A 1 320 ? -22.663 -28.754 30.418 1.00 18.26 807 ASN A CA 1
ATOM 2518 C C . ASN A 1 320 ? -22.680 -29.005 28.910 1.00 15.20 807 ASN A C 1
ATOM 2519 O O . ASN A 1 320 ? -22.150 -28.214 28.130 1.00 16.85 807 ASN A O 1
ATOM 2524 N N . LYS A 1 321 ? -23.287 -30.114 28.502 1.00 17.60 808 LYS A N 1
ATOM 2525 C CA . LYS A 1 321 ? -23.406 -30.418 27.092 1.00 16.50 808 LYS A CA 1
ATOM 2526 C C . LYS A 1 321 ? -24.261 -29.350 26.440 1.00 20.23 808 LYS A C 1
ATOM 2527 O O . LYS A 1 321 ? -23.965 -28.888 25.340 1.00 19.10 808 LYS A O 1
ATOM 2533 N N . GLU A 1 322 ? -25.342 -28.976 27.121 1.00 17.98 809 GLU A N 1
ATOM 2534 C CA . GLU A 1 322 ? -26.260 -27.976 26.596 1.00 19.77 809 GLU A CA 1
ATOM 2535 C C . GLU A 1 322 ? -25.555 -26.626 26.528 1.00 14.77 809 GLU A C 1
ATOM 2536 O O . GLU A 1 322 ? -25.655 -25.911 25.526 1.00 19.90 809 GLU A O 1
ATOM 2542 N N . LYS A 1 323 ? -24.832 -26.287 27.591 1.00 15.97 810 LYS A N 1
ATOM 2543 C CA . LYS A 1 323 ? -24.110 -25.021 27.650 1.00 15.91 810 LYS A CA 1
ATOM 2544 C C . LYS A 1 323 ? -23.087 -24.955 26.529 1.00 21.24 810 LYS A C 1
ATOM 2545 O O . LYS A 1 323 ? -22.982 -23.940 25.842 1.00 20.14 810 LYS A O 1
ATOM 2551 N N . ILE A 1 324 ? -22.333 -26.040 26.354 1.00 13.85 811 ILE A N 1
ATOM 2552 C CA . ILE A 1 324 ? -21.291 -26.095 25.322 1.00 15.02 811 ILE A CA 1
ATOM 2553 C C . ILE A 1 324 ? -21.861 -26.000 23.903 1.00 16.37 811 ILE A C 1
ATOM 2554 O O . ILE A 1 324 ? -21.342 -25.263 23.061 1.00 17.37 811 ILE A O 1
ATOM 2559 N N . ALA A 1 325 ? -22.934 -26.731 23.652 1.00 18.93 812 ALA A N 1
ATOM 2560 C CA . ALA A 1 325 ? -23.601 -26.681 22.358 1.00 19.68 812 ALA A CA 1
ATOM 2561 C C . ALA A 1 325 ? -24.064 -25.260 22.050 1.00 20.12 812 ALA A C 1
ATOM 2562 O O . ALA A 1 325 ? -23.951 -24.802 20.924 1.00 20.88 812 ALA A O 1
ATOM 2564 N N . SER A 1 326 ? -24.581 -24.563 23.055 1.00 18.35 813 SER A N 1
ATOM 2565 C CA A SER A 1 326 ? -25.060 -23.197 22.869 0.58 21.10 813 SER A CA 1
ATOM 2566 C CA B SER A 1 326 ? -25.053 -23.192 22.872 0.42 21.11 813 SER A CA 1
ATOM 2567 C C . SER A 1 326 ? -23.938 -22.233 22.462 1.00 21.25 813 SER A C 1
ATOM 2568 O O . SER A 1 326 ? -24.085 -21.467 21.500 1.00 21.37 813 SER A O 1
ATOM 2573 N N . VAL A 1 327 ? -22.818 -22.258 23.180 1.00 19.39 814 VAL A N 1
ATOM 2574 C CA A VAL A 1 327 ? -21.702 -21.387 22.844 0.40 20.66 814 VAL A CA 1
ATOM 2575 C CA B VAL A 1 327 ? -21.707 -21.370 22.827 0.60 20.65 814 VAL A CA 1
ATOM 2576 C C . VAL A 1 327 ? -21.086 -21.762 21.487 1.00 22.72 814 VAL A C 1
ATOM 2577 O O . VAL A 1 327 ? -20.701 -20.897 20.705 1.00 20.46 814 VAL A O 1
ATOM 2584 N N . LEU A 1 328 ? -20.998 -23.059 21.201 1.00 15.73 815 LEU A N 1
ATOM 2585 C CA . LEU A 1 328 ? -20.423 -23.484 19.919 1.00 17.20 815 LEU A CA 1
ATOM 2586 C C . LEU A 1 328 ? -21.296 -22.984 18.765 1.00 23.64 815 LEU A C 1
ATOM 2587 O O . LEU A 1 328 ? -20.798 -22.582 17.715 1.00 17.84 815 LEU A O 1
ATOM 2592 N N . LYS A 1 329 ? -22.604 -22.997 18.973 1.00 21.19 816 LYS A N 1
ATOM 2593 C CA . LYS A 1 329 ? -23.529 -22.630 17.900 1.00 24.50 816 LYS A CA 1
ATOM 2594 C C . LYS A 1 329 ? -23.318 -21.175 17.500 1.00 23.66 816 LYS A C 1
ATOM 2595 O O . LYS A 1 329 ? -23.616 -20.781 16.366 1.00 26.40 816 LYS A O 1
ATOM 2601 N N . GLU A 1 330 ? -22.779 -20.375 18.417 1.00 21.13 817 GLU A N 1
ATOM 2602 C CA . GLU A 1 330 ? -22.488 -18.975 18.107 1.00 28.50 817 GLU A CA 1
ATOM 2603 C C . GLU A 1 330 ? -21.447 -18.836 16.996 1.00 32.06 817 GLU A C 1
ATOM 2604 O O . GLU A 1 330 ? -21.352 -17.790 16.347 1.00 28.08 817 GLU A O 1
ATOM 2610 N N . LEU A 1 331 ? -20.681 -19.900 16.769 1.00 24.07 818 LEU A N 1
ATOM 2611 C CA . LEU A 1 331 ? -19.620 -19.872 15.776 1.00 18.76 818 LEU A CA 1
ATOM 2612 C C . LEU A 1 331 ? -20.173 -19.952 14.361 1.00 21.31 818 LEU A C 1
ATOM 2613 O O . LEU A 1 331 ? -19.435 -19.730 13.399 1.00 21.25 818 LEU A O 1
ATOM 2618 N N . GLU A 1 332 ? -21.460 -20.281 14.250 1.00 20.15 819 GLU A N 1
ATOM 2619 C CA A GLU A 1 332 ? -22.113 -20.474 12.954 0.46 25.99 819 GLU A CA 1
ATOM 2620 C CA B GLU A 1 332 ? -22.122 -20.472 12.959 0.54 26.01 819 GLU A CA 1
ATOM 2621 C C . GLU A 1 332 ? -21.996 -19.244 12.064 1.00 20.58 819 GLU A C 1
ATOM 2622 O O . GLU A 1 332 ? -21.993 -19.354 10.833 1.00 22.73 819 GLU A O 1
ATOM 2633 N N . ARG A 1 333 ? -21.898 -18.081 12.689 1.00 20.19 820 ARG A N 1
ATOM 2634 C CA . ARG A 1 333 ? -21.864 -16.817 11.957 1.00 25.24 820 ARG A CA 1
ATOM 2635 C C . ARG A 1 333 ? -20.515 -16.532 11.298 1.00 27.76 820 ARG A C 1
ATOM 2636 O O . ARG A 1 333 ? -20.388 -15.576 10.528 1.00 24.76 820 ARG A O 1
ATOM 2644 N N . LEU A 1 334 ? -19.512 -17.351 11.608 1.00 27.83 821 LEU A N 1
ATOM 2645 C CA . LEU A 1 334 ? -18.132 -17.103 11.175 1.00 20.71 821 LEU A CA 1
ATOM 2646 C C . LEU A 1 334 ? -17.864 -17.734 9.823 1.00 18.84 821 LEU A C 1
ATOM 2647 O O . LEU A 1 334 ? -18.455 -18.757 9.487 1.00 19.46 821 LEU A O 1
ATOM 2652 N N . ASN A 1 335 ? -16.950 -17.146 9.051 1.00 18.93 822 ASN A N 1
ATOM 2653 C CA . ASN A 1 335 ? -16.569 -17.737 7.773 1.00 21.79 822 ASN A CA 1
ATOM 2654 C C . ASN A 1 335 ? -15.498 -18.793 8.022 1.00 20.86 822 ASN A C 1
ATOM 2655 O O . ASN A 1 335 ? -14.349 -18.650 7.602 1.00 20.04 822 ASN A O 1
ATOM 2660 N N . LYS A 1 336 ? -15.918 -19.855 8.691 1.00 22.43 823 LYS A N 1
ATOM 2661 C CA A LYS A 1 336 ? -15.024 -20.932 9.087 0.08 19.30 823 LYS A CA 1
ATOM 2662 C CA B LYS A 1 336 ? -15.027 -20.919 9.144 0.92 19.17 823 LYS A CA 1
ATOM 2663 C C . LYS A 1 336 ? -15.713 -22.261 8.825 1.00 23.46 823 LYS A C 1
ATOM 2664 O O . LYS A 1 336 ? -16.940 -22.371 8.921 1.00 20.35 823 LYS A O 1
ATOM 2675 N N . VAL A 1 337 ? -14.938 -23.271 8.437 1.00 16.82 824 VAL A N 1
ATOM 2676 C CA . VAL A 1 337 ? -15.494 -24.608 8.241 1.00 14.92 824 VAL A CA 1
ATOM 2677 C C . VAL A 1 337 ? -15.401 -25.334 9.588 1.00 19.03 824 VAL A C 1
ATOM 2678 O O . VAL A 1 337 ? -14.305 -25.663 10.055 1.00 15.07 824 VAL A O 1
ATOM 2682 N N . ILE A 1 338 ? -16.557 -25.558 10.210 1.00 17.20 825 ILE A N 1
ATOM 2683 C CA . ILE A 1 338 ? -16.624 -26.083 11.575 1.00 16.26 825 ILE A CA 1
ATOM 2684 C C . ILE A 1 338 ? -17.335 -27.427 11.555 1.00 13.50 825 ILE A C 1
ATOM 2685 O O . ILE A 1 338 ? -18.459 -27.543 11.052 1.00 15.10 825 ILE A O 1
ATOM 2690 N N . VAL A 1 339 ? -16.663 -28.456 12.066 1.00 14.29 826 VAL A N 1
ATOM 2691 C CA . VAL A 1 339 ? -17.209 -29.816 12.030 1.00 15.13 826 VAL A CA 1
ATOM 2692 C C . VAL A 1 339 ? -17.072 -30.475 13.399 1.00 15.08 826 VAL A C 1
ATOM 2693 O O . VAL A 1 339 ? -15.977 -30.539 13.970 1.00 14.62 826 VAL A O 1
ATOM 2697 N N . PHE A 1 340 ? -18.189 -30.947 13.929 1.00 14.45 827 PHE A N 1
ATOM 2698 C CA . PHE A 1 340 ? -18.175 -31.685 15.189 1.00 14.12 827 PHE A CA 1
ATOM 2699 C C . PHE A 1 340 ? -18.584 -33.131 14.886 1.00 14.45 827 PHE A C 1
ATOM 2700 O O . PHE A 1 340 ? -19.541 -33.391 14.136 1.00 16.75 827 PHE A O 1
ATOM 2708 N N . ILE A 1 341 ? -17.860 -34.086 15.463 1.00 9.57 828 ILE A N 1
ATOM 2709 C CA . ILE A 1 341 ? -18.140 -35.484 15.186 1.00 9.33 828 ILE A CA 1
ATOM 2710 C C . ILE A 1 341 ? -18.700 -36.151 16.431 1.00 13.35 828 ILE A C 1
ATOM 2711 O O . ILE A 1 341 ? -18.135 -36.000 17.520 1.00 12.84 828 ILE A O 1
ATOM 2716 N N . THR A 1 342 ? -19.800 -36.883 16.294 1.00 13.78 829 THR A N 1
ATOM 2717 C CA . THR A 1 342 ? -20.407 -37.495 17.483 1.00 13.77 829 THR A CA 1
ATOM 2718 C C . THR A 1 342 ? -21.228 -38.742 17.151 1.00 16.35 829 THR A C 1
ATOM 2719 O O . THR A 1 342 ? -21.758 -38.878 16.052 1.00 14.72 829 THR A O 1
ATOM 2723 N N . HIS A 1 343 ? -21.287 -39.672 18.098 1.00 14.79 830 HIS A N 1
ATOM 2724 C CA . HIS A 1 343 ? -22.217 -40.790 18.020 1.00 17.33 830 HIS A CA 1
ATOM 2725 C C . HIS A 1 343 ? -23.473 -40.451 18.829 1.00 16.99 830 HIS A C 1
ATOM 2726 O O . HIS A 1 343 ? -24.418 -41.234 18.884 1.00 21.73 830 HIS A O 1
ATOM 2733 N N . ASP A 1 344 ? -23.475 -39.272 19.441 1.00 15.86 831 ASP A N 1
ATOM 2734 C CA . ASP A 1 344 ? -24.437 -38.922 20.490 1.00 22.90 831 ASP A CA 1
ATOM 2735 C C . ASP A 1 344 ? -25.557 -38.027 19.994 1.00 20.80 831 ASP A C 1
ATOM 2736 O O . ASP A 1 344 ? -25.348 -36.849 19.761 1.00 19.69 831 ASP A O 1
ATOM 2741 N N . ARG A 1 345 ? -26.756 -38.580 19.873 1.00 22.42 832 ARG A N 1
ATOM 2742 C CA . ARG A 1 345 ? -27.904 -37.776 19.446 1.00 32.98 832 ARG A CA 1
ATOM 2743 C C . ARG A 1 345 ? -28.269 -36.603 20.364 1.00 33.98 832 ARG A C 1
ATOM 2744 O O . ARG A 1 345 ? -28.779 -35.588 19.892 1.00 36.28 832 ARG A O 1
ATOM 2752 N N . GLU A 1 346 ? -28.006 -36.754 21.658 1.00 36.87 833 GLU A N 1
ATOM 2753 C CA . GLU A 1 346 ? -28.314 -35.710 22.629 1.00 33.76 833 GLU A CA 1
ATOM 2754 C C . GLU A 1 346 ? -27.618 -34.431 22.174 1.00 40.52 833 GLU A C 1
ATOM 2755 O O . GLU A 1 346 ? -28.171 -33.338 22.292 1.00 36.22 833 GLU A O 1
ATOM 2761 N N . PHE A 1 347 ? -26.403 -34.576 21.656 1.00 24.47 834 PHE A N 1
ATOM 2762 C CA . PHE A 1 347 ? -25.631 -33.432 21.185 1.00 22.84 834 PHE A CA 1
ATOM 2763 C C . PHE A 1 347 ? -25.836 -33.010 19.734 1.00 22.71 834 PHE A C 1
ATOM 2764 O O . PHE A 1 347 ? -25.883 -31.819 19.425 1.00 22.26 834 PHE A O 1
ATOM 2772 N N . SER A 1 348 ? -25.956 -33.993 18.848 1.00 24.00 835 SER A N 1
ATOM 2773 C CA . SER A 1 348 ? -26.153 -33.725 17.428 1.00 19.25 835 SER A CA 1
ATOM 2774 C C . SER A 1 348 ? -27.487 -33.030 17.176 1.00 26.42 835 SER A C 1
ATOM 2775 O O . SER A 1 348 ? -27.640 -32.295 16.201 1.00 22.77 835 SER A O 1
ATOM 2778 N N . GLU A 1 349 ? -28.449 -33.267 18.062 1.00 30.74 836 GLU A N 1
ATOM 2779 C CA . GLU A 1 349 ? -29.781 -32.662 17.934 1.00 32.98 836 GLU A CA 1
ATOM 2780 C C . GLU A 1 349 ? -29.778 -31.148 18.107 1.00 30.88 836 GLU A C 1
ATOM 2781 O O . GLU A 1 349 ? -30.686 -30.466 17.640 1.00 30.94 836 GLU A O 1
ATOM 2787 N N . ALA A 1 350 ? -28.759 -30.625 18.780 1.00 26.37 837 ALA A N 1
ATOM 2788 C CA . ALA A 1 350 ? -28.631 -29.190 18.994 1.00 24.47 837 ALA A CA 1
ATOM 2789 C C . ALA A 1 350 ? -28.293 -28.408 17.723 1.00 27.20 837 ALA A C 1
ATOM 2790 O O . ALA A 1 350 ? -28.398 -27.178 17.703 1.00 28.07 837 ALA A O 1
ATOM 2792 N N . PHE A 1 351 ? -27.872 -29.108 16.673 1.00 20.13 838 PHE A N 1
ATOM 2793 C CA . PHE A 1 351 ? -27.389 -28.445 15.465 1.00 28.08 838 PHE A CA 1
ATOM 2794 C C . PHE A 1 351 ? -28.278 -28.754 14.265 1.00 29.22 838 PHE A C 1
ATOM 2795 O O . PHE A 1 351 ? -28.883 -29.818 14.197 1.00 32.77 838 PHE A O 1
ATOM 2803 N N . ASP A 1 352 ? -28.354 -27.816 13.325 1.00 24.22 839 ASP A N 1
ATOM 2804 C CA . ASP A 1 352 ? -29.228 -27.973 12.163 1.00 28.44 839 ASP A CA 1
ATOM 2805 C C . ASP A 1 352 ? -28.664 -28.923 11.107 1.00 27.51 839 ASP A C 1
ATOM 2806 O O . ASP A 1 352 ? -29.332 -29.853 10.668 1.00 34.72 839 ASP A O 1
ATOM 2811 N N . ARG A 1 353 ? -27.428 -28.682 10.694 1.00 22.55 840 ARG A N 1
ATOM 2812 C CA . ARG A 1 353 ? -26.883 -29.387 9.543 1.00 24.38 840 ARG A CA 1
ATOM 2813 C C . ARG A 1 353 ? -26.063 -30.612 9.922 1.00 27.25 840 ARG A C 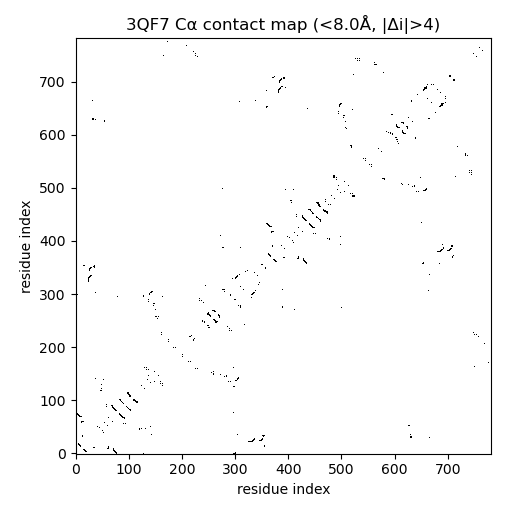1
ATOM 2814 O O . ARG A 1 353 ? -25.130 -30.528 10.721 1.00 24.87 840 ARG A O 1
ATOM 2822 N N . LYS A 1 354 ? -26.399 -31.741 9.314 1.00 23.20 841 LYS A N 1
ATOM 2823 C CA . LYS A 1 354 ? -25.802 -33.014 9.679 1.00 23.66 841 LYS A CA 1
ATOM 2824 C C . LYS A 1 354 ? -25.235 -33.730 8.471 1.00 30.09 841 LYS A C 1
ATOM 2825 O O . LYS A 1 354 ? -25.714 -33.556 7.345 1.00 27.01 841 LYS A O 1
ATOM 2831 N N . LEU A 1 355 ? -24.206 -34.529 8.719 1.00 18.79 842 LEU A N 1
ATOM 2832 C CA . LEU A 1 355 ? -23.654 -35.441 7.732 1.00 19.13 842 LEU A CA 1
ATOM 2833 C C . LEU A 1 355 ? -23.668 -36.807 8.392 1.00 28.35 842 LEU A C 1
ATOM 2834 O O . LEU A 1 355 ? -22.929 -37.058 9.355 1.00 17.11 842 LEU A O 1
ATOM 2839 N N . ARG A 1 356 ? -24.527 -37.685 7.907 1.00 19.07 843 ARG A N 1
ATOM 2840 C CA . ARG A 1 356 ? -24.668 -38.989 8.539 1.00 23.66 843 ARG A CA 1
ATOM 2841 C C . ARG A 1 356 ? -23.832 -40.050 7.851 1.00 26.30 843 ARG A C 1
ATOM 2842 O O . ARG A 1 356 ? -23.836 -40.158 6.627 1.00 20.39 843 ARG A O 1
ATOM 2850 N N . ILE A 1 357 ? -23.123 -40.843 8.644 1.00 17.22 844 ILE A N 1
ATOM 2851 C CA . ILE A 1 357 ? -22.302 -41.910 8.102 1.00 17.88 844 ILE A CA 1
ATOM 2852 C C . ILE A 1 357 ? -22.647 -43.214 8.785 1.00 22.20 844 ILE A C 1
ATOM 2853 O O . ILE A 1 357 ? -22.849 -43.244 9.994 1.00 19.56 844 ILE A O 1
ATOM 2858 N N . THR A 1 358 ? -22.729 -44.285 8.000 1.00 21.68 845 THR A N 1
ATOM 2859 C CA A THR A 1 358 ? -22.945 -45.612 8.550 0.60 23.09 845 THR A CA 1
ATOM 2860 C CA B THR A 1 358 ? -23.009 -45.626 8.513 0.40 23.11 845 THR A CA 1
ATOM 2861 C C . THR A 1 358 ? -22.352 -46.659 7.602 1.00 27.00 845 THR A C 1
ATOM 2862 O O . THR A 1 358 ? -22.425 -46.533 6.377 1.00 25.36 845 THR A O 1
ATOM 2869 N N . GLY A 1 359 ? -21.721 -47.676 8.180 1.00 20.41 846 GLY A N 1
ATOM 2870 C CA . GLY A 1 359 ? -21.068 -48.708 7.389 1.00 21.80 846 GLY A CA 1
ATOM 2871 C C . GLY A 1 359 ? -20.104 -48.199 6.329 1.00 26.50 846 GLY A C 1
ATOM 2872 O O . GLY A 1 359 ? -20.003 -48.776 5.250 1.00 23.55 846 GLY A O 1
ATOM 2873 N N . GLY A 1 360 ? -19.407 -47.104 6.621 1.00 20.03 847 GLY A N 1
ATOM 2874 C CA . GLY A 1 360 ? -18.350 -46.620 5.754 1.00 18.86 847 GLY A CA 1
ATOM 2875 C C . GLY A 1 360 ? -18.774 -45.781 4.555 1.00 26.88 847 GLY A C 1
ATOM 2876 O O . GLY A 1 360 ? -17.950 -45.466 3.692 1.00 25.50 847 GLY A O 1
ATOM 2877 N N . VAL A 1 361 ? -20.051 -45.429 4.494 1.00 24.49 848 VAL A N 1
ATOM 2878 C CA . VAL A 1 361 ? -20.539 -44.499 3.485 1.00 30.19 848 VAL A CA 1
ATOM 2879 C C . VAL A 1 361 ? -21.477 -43.448 4.069 1.00 25.87 848 VAL A C 1
ATOM 2880 O O . VAL A 1 361 ? -21.966 -43.574 5.192 1.00 33.99 848 VAL A O 1
ATOM 2884 N N . VAL A 1 362 ? -21.738 -42.414 3.282 1.00 22.10 849 VAL A N 1
ATOM 2885 C CA . VAL A 1 362 ? -22.630 -41.341 3.691 1.00 20.50 849 VAL A CA 1
ATOM 2886 C C . VAL A 1 362 ? -24.072 -41.649 3.306 1.00 30.34 849 VAL A C 1
ATOM 2887 O O . VAL A 1 362 ? -24.332 -42.145 2.204 1.00 24.49 849 VAL A O 1
ATOM 2891 N N . VAL A 1 363 ? -25.007 -41.338 4.201 1.00 23.26 850 VAL A N 1
ATOM 2892 C CA . VAL A 1 363 ? -26.417 -41.642 3.968 1.00 25.78 850 VAL A CA 1
ATOM 2893 C C . VAL A 1 363 ? -27.354 -40.460 4.207 1.00 32.54 850 VAL A C 1
ATOM 2894 O O . VAL A 1 363 ? -26.966 -39.452 4.807 1.00 38.95 850 VAL A O 1
ATOM 2898 N N . MET B 1 1 ? -9.059 -58.570 46.855 1.00 21.25 1 MET B N 1
ATOM 2899 C CA . MET B 1 1 ? -9.226 -57.295 47.543 1.00 17.89 1 MET B CA 1
ATOM 2900 C C . MET B 1 1 ? -10.687 -56.917 47.525 1.00 16.51 1 MET B C 1
ATOM 2901 O O . MET B 1 1 ? -11.231 -56.497 46.499 1.00 16.80 1 MET B O 1
ATOM 2906 N N . ARG B 1 2 ? -11.324 -57.058 48.673 1.00 13.92 2 ARG B N 1
ATOM 2907 C CA . ARG B 1 2 ? -12.758 -56.838 48.772 1.00 17.61 2 ARG B CA 1
ATOM 2908 C C . ARG B 1 2 ? -13.012 -55.620 49.646 1.00 16.30 2 ARG B C 1
ATOM 2909 O O . ARG B 1 2 ? -12.901 -55.698 50.876 1.00 18.27 2 ARG B O 1
ATOM 2917 N N . PRO B 1 3 ? -13.320 -54.477 49.013 1.00 17.73 3 PRO B N 1
ATOM 2918 C CA . PRO B 1 3 ? -13.607 -53.236 49.745 1.00 15.74 3 PRO B CA 1
ATOM 2919 C C . PRO B 1 3 ? -14.768 -53.443 50.691 1.00 19.57 3 PRO B C 1
ATOM 2920 O O . PRO B 1 3 ? -15.748 -54.048 50.281 1.00 17.46 3 PRO B O 1
ATOM 2924 N N . GLU B 1 4 ? -14.668 -52.942 51.922 1.00 15.81 4 GLU B N 1
ATOM 2925 C CA . GLU B 1 4 ? -15.758 -53.058 52.886 1.00 17.15 4 GLU B CA 1
ATOM 2926 C C . GLU B 1 4 ? -16.232 -51.717 53.436 1.00 15.85 4 GLU B C 1
ATOM 2927 O O . GLU B 1 4 ? -17.430 -51.510 53.640 1.00 16.84 4 GLU B O 1
ATOM 2933 N N . ARG B 1 5 ? -15.301 -50.806 53.692 1.00 13.64 5 ARG B N 1
ATOM 2934 C CA . ARG B 1 5 ? -15.680 -49.500 54.202 1.00 17.23 5 ARG B CA 1
ATOM 2935 C C . ARG B 1 5 ? -14.690 -48.435 53.760 1.00 17.87 5 ARG B C 1
ATOM 2936 O O . ARG B 1 5 ? -13.481 -48.676 53.694 1.00 16.10 5 ARG B O 1
ATOM 2944 N N . LEU B 1 6 ? -15.221 -47.262 53.429 1.00 15.98 6 LEU B N 1
ATOM 2945 C CA . LEU B 1 6 ? -14.396 -46.134 53.042 1.00 14.66 6 LEU B CA 1
ATOM 2946 C C . LEU B 1 6 ? -14.916 -44.858 53.693 1.00 17.34 6 LEU B C 1
ATOM 2947 O O . LEU B 1 6 ? -16.094 -44.523 53.551 1.00 19.08 6 LEU B O 1
ATOM 2952 N N . THR B 1 7 ? -14.051 -44.175 54.440 1.00 17.91 7 THR B N 1
ATOM 2953 C CA A THR B 1 7 ? -14.386 -42.837 54.900 0.25 17.29 7 THR B CA 1
ATOM 2954 C CA B THR B 1 7 ? -14.346 -42.850 54.978 0.75 17.22 7 THR B CA 1
ATOM 2955 C C . THR B 1 7 ? -13.373 -41.844 54.360 1.00 13.44 7 THR B C 1
ATOM 2956 O O . THR B 1 7 ? -12.176 -42.127 54.250 1.00 18.55 7 THR B O 1
ATOM 2963 N N . VAL B 1 8 ? -13.876 -40.687 53.960 1.00 12.30 8 VAL B N 1
ATOM 2964 C CA . VAL B 1 8 ? -13.042 -39.692 53.319 1.00 15.85 8 VAL B CA 1
ATOM 2965 C C . VAL B 1 8 ? -13.387 -38.356 53.924 1.00 17.36 8 VAL B C 1
ATOM 2966 O O . VAL B 1 8 ? -14.568 -38.035 54.093 1.00 19.47 8 VAL B O 1
ATOM 2970 N N . ARG B 1 9 ? -12.356 -37.591 54.271 1.00 13.15 9 ARG B N 1
ATOM 2971 C CA . ARG B 1 9 ? -12.535 -36.198 54.631 1.00 17.62 9 ARG B CA 1
ATOM 2972 C C . ARG B 1 9 ? -11.573 -35.355 53.805 1.00 17.07 9 ARG B C 1
ATOM 2973 O O . ARG B 1 9 ? -10.385 -35.672 53.715 1.00 17.87 9 ARG B O 1
ATOM 2981 N N . ASN B 1 10 ? -12.100 -34.293 53.197 1.00 18.58 10 ASN B N 1
ATOM 2982 C CA . ASN B 1 10 ? -11.275 -33.270 52.559 1.00 19.53 10 ASN B CA 1
ATOM 2983 C C . ASN B 1 10 ? -10.237 -33.837 51.607 1.00 18.62 10 ASN B C 1
ATOM 2984 O O . ASN B 1 10 ? -9.049 -33.498 51.704 1.00 20.44 10 ASN B O 1
ATOM 2989 N N . PHE B 1 11 ? -10.691 -34.690 50.687 1.00 19.15 11 PHE B N 1
ATOM 2990 C CA . PHE B 1 11 ? -9.811 -35.323 49.708 1.00 16.14 11 PHE B CA 1
ATOM 2991 C C . PHE B 1 11 ? -10.358 -35.016 48.318 1.00 17.78 11 PHE B C 1
ATOM 2992 O O . PHE B 1 11 ? -11.516 -35.340 48.003 1.00 15.53 11 PHE B O 1
ATOM 3000 N N . LEU B 1 12 ? -9.512 -34.408 47.497 1.00 14.25 12 LEU B N 1
ATOM 3001 C CA . LEU B 1 12 ? -9.909 -33.936 46.177 1.00 16.76 12 LEU B CA 1
ATOM 3002 C C . LEU B 1 12 ? -11.200 -33.113 46.296 1.00 18.17 12 LEU B C 1
ATOM 3003 O O . LEU B 1 12 ? -11.257 -32.146 47.076 1.00 18.03 12 LEU B O 1
ATOM 3008 N N . GLY B 1 13 ? -12.249 -33.500 45.581 1.00 15.29 13 GLY B N 1
ATOM 3009 C CA . GLY B 1 13 ? -13.499 -32.749 45.624 1.00 15.22 13 GLY B CA 1
ATOM 3010 C C . GLY B 1 13 ? -14.501 -33.221 46.668 1.00 20.74 13 GLY B C 1
ATOM 3011 O O . GLY B 1 13 ? -15.657 -32.776 46.682 1.00 18.67 13 GLY B O 1
ATOM 3012 N N . LEU B 1 14 ? -14.069 -34.123 47.541 1.00 18.20 14 LEU B N 1
ATOM 3013 C CA . LEU B 1 14 ? -14.952 -34.645 48.590 1.00 20.58 14 LEU B CA 1
ATOM 3014 C C . LEU B 1 14 ? -14.748 -33.921 49.909 1.00 21.36 14 LEU B C 1
ATOM 3015 O O . LEU B 1 14 ? -13.620 -33.672 50.334 1.00 18.19 14 LEU B O 1
ATOM 3020 N N . LYS B 1 15 ? -15.850 -33.562 50.549 1.00 19.06 15 LYS B N 1
ATOM 3021 C CA . LYS B 1 15 ? -15.789 -32.966 51.875 1.00 24.40 15 LYS B CA 1
ATOM 3022 C C . LYS B 1 15 ? -15.857 -34.065 52.937 1.00 19.71 15 LYS B C 1
ATOM 3023 O O . LYS B 1 15 ? -14.977 -34.191 53.785 1.00 20.87 15 LYS B O 1
ATOM 3029 N N . ASN B 1 16 ? -16.912 -34.861 52.877 1.00 23.52 16 ASN B N 1
ATOM 3030 C CA . ASN B 1 16 ? -17.046 -35.996 53.780 1.00 27.13 16 ASN B CA 1
ATOM 3031 C C . ASN B 1 16 ? -17.840 -37.110 53.125 1.00 31.05 16 ASN B C 1
ATOM 3032 O O . ASN B 1 16 ? -18.889 -36.875 52.520 1.00 28.37 16 ASN B O 1
ATOM 3037 N N . VAL B 1 17 ? -17.314 -38.323 53.229 1.00 22.59 17 VAL B N 1
ATOM 3038 C CA . VAL B 1 17 ? -17.978 -39.485 52.683 1.00 23.02 17 VAL B CA 1
ATOM 3039 C C . VAL B 1 17 ? -17.788 -40.644 53.641 1.00 23.13 17 VAL B C 1
ATOM 3040 O O . VAL B 1 17 ? -16.723 -40.804 54.224 1.00 19.90 17 VAL B O 1
ATOM 3044 N N . ASP B 1 18 ? -18.831 -41.445 53.810 1.00 18.37 18 ASP B N 1
ATOM 3045 C CA A ASP B 1 18 ? -18.745 -42.659 54.615 0.63 21.93 18 ASP B CA 1
ATOM 3046 C CA B ASP B 1 18 ? -18.720 -42.661 54.595 0.37 21.95 18 ASP B CA 1
ATOM 3047 C C . ASP B 1 18 ? -19.578 -43.737 53.965 1.00 31.28 18 ASP B C 1
ATOM 3048 O O . ASP B 1 18 ? -20.808 -43.632 53.930 1.00 33.95 18 ASP B O 1
ATOM 3057 N N . ILE B 1 19 ? -18.928 -44.762 53.436 1.00 18.57 19 ILE B N 1
ATOM 3058 C CA . ILE B 1 19 ? -19.699 -45.768 52.733 1.00 22.53 19 ILE B CA 1
ATOM 3059 C C . ILE B 1 19 ? -19.277 -47.169 53.076 1.00 24.03 19 ILE B C 1
ATOM 3060 O O . ILE B 1 19 ? -18.118 -47.427 53.369 1.00 21.44 19 ILE B O 1
ATOM 3065 N N . GLU B 1 20 ? -20.262 -48.051 53.085 1.00 18.94 20 GLU B N 1
ATOM 3066 C CA . GLU B 1 20 ? -20.046 -49.473 53.226 1.00 20.19 20 GLU B CA 1
ATOM 3067 C C . GLU B 1 20 ? -20.314 -50.042 51.841 1.00 21.16 20 GLU B C 1
ATOM 3068 O O . GLU B 1 20 ? -21.319 -49.695 51.210 1.00 27.82 20 GLU B O 1
ATOM 3074 N N . PHE B 1 21 ? -19.406 -50.879 51.353 1.00 20.20 21 PHE B N 1
ATOM 3075 C CA . PHE B 1 21 ? -19.565 -51.508 50.042 1.00 20.72 21 PHE B CA 1
ATOM 3076 C C . PHE B 1 21 ? -20.324 -52.836 50.165 1.00 23.57 21 PHE B C 1
ATOM 3077 O O . PHE B 1 21 ? -20.322 -53.453 51.226 1.00 20.69 21 PHE B O 1
ATOM 3085 N N . GLN B 1 22 ? -20.951 -53.271 49.072 1.00 19.92 22 GLN B N 1
ATOM 3086 C CA . GLN B 1 22 ? -21.704 -54.537 49.030 1.00 20.84 22 GLN B CA 1
ATOM 3087 C C . GLN B 1 22 ? -21.264 -55.343 47.819 1.00 22.33 22 GLN B C 1
ATOM 3088 O O . GLN B 1 22 ? -20.807 -54.761 46.839 1.00 16.87 22 GLN B O 1
ATOM 3094 N N . SER B 1 23 ? -21.405 -56.672 47.856 1.00 17.67 23 SER B N 1
ATOM 3095 C CA . SER B 1 23 ? -21.103 -57.468 46.669 1.00 18.03 23 SER B CA 1
ATOM 3096 C C . SER B 1 23 ? -22.197 -57.224 45.639 1.00 18.39 23 SER B C 1
ATOM 3097 O O . SER B 1 23 ? -23.285 -56.739 45.984 1.00 19.50 23 SER B O 1
ATOM 3100 N N . GLY B 1 24 ? -21.920 -57.577 44.388 1.00 17.89 24 GLY B N 1
ATOM 3101 C CA . GLY B 1 24 ? -22.831 -57.268 43.301 1.00 19.06 24 GLY B CA 1
ATOM 3102 C C . GLY B 1 24 ? -22.567 -55.861 42.790 1.00 22.55 24 GLY B C 1
ATOM 3103 O O . GLY B 1 24 ? -21.535 -55.269 43.096 1.00 16.12 24 GLY B O 1
ATOM 3104 N N . ILE B 1 25 ? -23.509 -55.318 42.026 1.00 16.46 25 ILE B N 1
ATOM 3105 C CA . ILE B 1 25 ? -23.289 -54.074 41.295 1.00 19.74 25 ILE B CA 1
ATOM 3106 C C . ILE B 1 25 ? -23.906 -52.850 41.960 1.00 17.54 25 ILE B C 1
ATOM 3107 O O . ILE B 1 25 ? -25.066 -52.856 42.337 1.00 20.14 25 ILE B O 1
ATOM 3112 N N . THR B 1 26 ? -23.114 -51.792 42.094 1.00 16.10 26 THR B N 1
ATOM 3113 C CA . THR B 1 26 ? -23.626 -50.480 42.467 1.00 16.47 26 THR B CA 1
ATOM 3114 C C . THR B 1 26 ? -23.189 -49.457 41.428 1.00 18.64 26 THR B C 1
ATOM 3115 O O . THR B 1 26 ? -22.028 -49.463 41.006 1.00 15.27 26 THR B O 1
ATOM 3119 N N . VAL B 1 27 ? -24.105 -48.584 41.020 1.00 14.44 27 VAL B N 1
ATOM 3120 C CA . VAL B 1 27 ? -23.748 -47.475 40.131 1.00 13.70 27 VAL B CA 1
ATOM 3121 C C . VAL B 1 27 ? -23.614 -46.184 40.927 1.00 19.79 27 VAL B C 1
ATOM 3122 O O . VAL B 1 27 ? -24.510 -45.800 41.685 1.00 16.37 27 VAL B O 1
ATOM 3126 N N . VAL B 1 28 ? -22.470 -45.528 40.770 1.00 13.76 28 VAL B N 1
ATOM 3127 C CA . VAL B 1 28 ? -22.258 -44.214 41.366 1.00 14.94 28 VAL B CA 1
ATOM 3128 C C . VAL B 1 28 ? -22.523 -43.183 40.283 1.00 21.14 28 VAL B C 1
ATOM 3129 O O . VAL B 1 28 ? -21.826 -43.151 39.261 1.00 16.35 28 VAL B O 1
ATOM 3133 N N . GLU B 1 29 ? -23.540 -42.356 40.491 1.00 15.23 29 GLU B N 1
ATOM 3134 C CA . GLU B 1 29 ? -23.968 -41.421 39.456 1.00 17.78 29 GLU B CA 1
ATOM 3135 C C . GLU B 1 29 ? -23.883 -39.969 39.954 1.00 19.54 29 GLU B C 1
ATOM 3136 O O . GLU B 1 29 ? -24.139 -39.686 41.120 1.00 19.81 29 GLU B O 1
ATOM 3142 N N . GLY B 1 30 ? -23.499 -39.055 39.078 1.00 14.13 30 GLY B N 1
ATOM 3143 C CA . GLY B 1 30 ? -23.365 -37.659 39.465 1.00 18.47 30 GLY B CA 1
ATOM 3144 C C . GLY B 1 30 ? -22.872 -36.824 38.294 1.00 14.91 30 GLY B C 1
ATOM 3145 O O . GLY B 1 30 ? -22.348 -37.366 37.329 1.00 15.01 30 GLY B O 1
ATOM 3146 N N . PRO B 1 31 ? -23.053 -35.501 38.380 1.00 15.20 31 PRO B N 1
ATOM 3147 C CA . PRO B 1 31 ? -22.668 -34.555 37.336 1.00 14.47 31 PRO B CA 1
ATOM 3148 C C . PRO B 1 31 ? -21.181 -34.281 37.333 1.00 15.64 31 PRO B C 1
ATOM 3149 O O . PRO B 1 31 ? -20.458 -34.780 38.196 1.00 14.23 31 PRO B O 1
ATOM 3153 N N . ASN B 1 32 ? -20.734 -33.487 36.364 1.00 12.25 32 ASN B N 1
ATOM 3154 C CA . ASN B 1 32 ? -19.330 -33.099 36.295 1.00 16.12 32 ASN B CA 1
ATOM 3155 C C . ASN B 1 32 ? -18.923 -32.378 37.566 1.00 19.46 32 ASN B C 1
ATOM 3156 O O . ASN B 1 32 ? -19.677 -31.539 38.090 1.00 18.69 32 ASN B O 1
ATOM 3161 N N . GLY B 1 33 ? -17.735 -32.695 38.070 1.00 13.75 33 GLY B N 1
ATOM 3162 C CA . GLY B 1 33 ? -17.219 -32.030 39.266 1.00 20.41 33 GLY B CA 1
ATOM 3163 C C . GLY B 1 33 ? -17.875 -32.404 40.598 1.00 22.09 33 GLY B C 1
ATOM 3164 O O . GLY B 1 33 ? -17.668 -31.714 41.608 1.00 18.52 33 GLY B O 1
ATOM 3165 N N . ALA B 1 34 ? -18.644 -33.494 40.607 1.00 18.00 34 ALA B N 1
ATOM 3166 C CA . ALA B 1 34 ? -19.394 -33.931 41.797 1.00 18.04 34 ALA B CA 1
ATOM 3167 C C . ALA B 1 34 ? -18.516 -34.548 42.882 1.00 22.34 34 ALA B C 1
ATOM 3168 O O . ALA B 1 34 ? -18.765 -34.364 44.081 1.00 19.41 34 ALA B O 1
ATOM 3170 N N . GLY B 1 35 ? -17.503 -35.302 42.466 1.00 14.07 35 GLY B N 1
ATOM 3171 C CA . GLY B 1 35 ? -16.678 -36.026 43.410 1.00 15.45 35 GLY B CA 1
ATOM 3172 C C . GLY B 1 35 ? -16.617 -37.517 43.132 1.00 12.49 35 GLY B C 1
ATOM 3173 O O . GLY B 1 35 ? -16.131 -38.273 43.959 1.00 11.98 35 GLY B O 1
ATOM 3174 N N . LYS B 1 36 ? -17.093 -37.946 41.962 1.00 10.67 36 LYS B N 1
ATOM 3175 C CA . LYS B 1 36 ? -17.130 -39.379 41.637 1.00 10.87 36 LYS B CA 1
ATOM 3176 C C . LYS B 1 36 ? -15.712 -39.951 41.526 1.00 13.47 36 LYS B C 1
ATOM 3177 O O . LYS B 1 36 ? -15.364 -40.933 42.193 1.00 13.71 36 LYS B O 1
ATOM 3183 N N . SER B 1 37 ? -14.904 -39.348 40.653 1.00 14.10 37 SER B N 1
ATOM 3184 C CA . SER B 1 37 ? -13.534 -39.819 40.463 1.00 11.71 37 SER B CA 1
ATOM 3185 C C . SER B 1 37 ? -12.722 -39.570 41.738 1.00 11.61 37 SER B C 1
ATOM 3186 O O . SER B 1 37 ? -11.732 -40.260 42.001 1.00 10.61 37 SER B O 1
ATOM 3189 N N . SER B 1 38 ? -13.133 -38.582 42.521 1.00 11.44 38 SER B N 1
ATOM 3190 C CA . SER B 1 38 ? -12.440 -38.314 43.791 1.00 13.56 38 SER B CA 1
ATOM 3191 C C . SER B 1 38 ? -12.560 -39.522 44.705 1.00 15.14 38 SER B C 1
ATOM 3192 O O . SER B 1 38 ? -11.614 -39.852 45.423 1.00 12.41 38 SER B O 1
ATOM 3195 N N . LEU B 1 39 ? -13.742 -40.147 44.698 1.00 12.99 39 LEU B N 1
ATOM 3196 C CA A LEU B 1 39 ? -13.994 -41.361 45.483 0.72 13.52 39 LEU B CA 1
ATOM 3197 C CA B LEU B 1 39 ? -13.983 -41.359 45.479 0.28 13.56 39 LEU B CA 1
ATOM 3198 C C . LEU B 1 39 ? -13.120 -42.507 44.974 1.00 17.53 39 LEU B C 1
ATOM 3199 O O . LEU B 1 39 ? -12.511 -43.243 45.754 1.00 11.73 39 LEU B O 1
ATOM 3208 N N . PHE B 1 40 ? -13.080 -42.662 43.656 1.00 11.07 40 PHE B N 1
ATOM 3209 C CA . PHE B 1 40 ? -12.262 -43.696 43.003 1.00 10.21 40 PHE B CA 1
ATOM 3210 C C . PHE B 1 40 ? -10.792 -43.526 43.417 1.00 14.59 40 PHE B C 1
ATOM 3211 O O . PHE B 1 40 ? -10.121 -44.490 43.808 1.00 11.54 40 PHE B O 1
ATOM 3219 N N . GLU B 1 41 ? -10.291 -42.297 43.344 1.00 11.49 41 GLU B N 1
ATOM 3220 C CA . GLU B 1 41 ? -8.886 -42.047 43.671 1.00 10.61 41 GLU B CA 1
ATOM 3221 C C . GLU B 1 41 ? -8.591 -42.148 45.171 1.00 12.53 41 GLU B C 1
ATOM 3222 O O . GLU B 1 41 ? -7.465 -42.442 45.561 1.00 11.86 41 GLU B O 1
ATOM 3228 N N . ALA B 1 42 ? -9.595 -41.901 46.003 1.00 11.08 42 ALA B N 1
ATOM 3229 C CA . ALA B 1 42 ? -9.428 -42.090 47.441 1.00 12.19 42 ALA B CA 1
ATOM 3230 C C . ALA B 1 42 ? -9.093 -43.546 47.771 1.00 13.52 42 ALA B C 1
ATOM 3231 O O . ALA B 1 42 ? -8.278 -43.822 48.654 1.00 15.81 42 ALA B O 1
ATOM 3233 N N . ILE B 1 43 ? -9.719 -44.478 47.056 1.00 11.23 43 ILE B N 1
ATOM 3234 C CA . ILE B 1 43 ? -9.448 -45.893 47.268 1.00 14.78 43 ILE B CA 1
ATOM 3235 C C . ILE B 1 43 ? -8.037 -46.242 46.815 1.00 13.96 43 ILE B C 1
ATOM 3236 O O . ILE B 1 43 ? -7.284 -46.895 47.547 1.00 14.63 43 ILE B O 1
ATOM 3241 N N . SER B 1 44 ? -7.682 -45.788 45.612 1.00 12.11 44 SER B N 1
ATOM 3242 C CA . SER B 1 44 ? -6.327 -45.943 45.080 1.00 16.42 44 SER B CA 1
ATOM 3243 C C . SER B 1 44 ? -5.274 -45.414 46.061 1.00 13.97 44 SER B C 1
ATOM 3244 O O . SER B 1 44 ? -4.295 -46.089 46.367 1.00 15.71 44 SER B O 1
ATOM 3247 N N . PHE B 1 45 ? -5.486 -44.189 46.527 1.00 11.59 45 PHE B N 1
ATOM 3248 C CA . PHE B 1 45 ? -4.547 -43.538 47.439 1.00 13.46 45 PHE B CA 1
ATOM 3249 C C . PHE B 1 45 ? -4.502 -44.286 48.780 1.00 15.67 45 PHE B C 1
ATOM 3250 O O . PHE B 1 45 ? -3.430 -44.521 49.324 1.00 15.92 45 PHE B O 1
ATOM 3258 N N . ALA B 1 46 ? -5.656 -44.682 49.307 1.00 13.03 46 ALA B N 1
ATOM 3259 C CA . ALA B 1 46 ? -5.649 -45.397 50.586 1.00 14.12 46 ALA B CA 1
ATOM 3260 C C . ALA B 1 46 ? -4.769 -46.659 50.495 1.00 22.10 46 ALA B C 1
ATOM 3261 O O . ALA B 1 46 ? -3.927 -46.894 51.363 1.00 18.28 46 ALA B O 1
ATOM 3263 N N . LEU B 1 47 ? -4.955 -47.455 49.444 1.00 13.59 47 LEU B N 1
ATOM 3264 C CA . LEU B 1 47 ? -4.154 -48.676 49.240 1.00 18.31 47 LEU B CA 1
ATOM 3265 C C . LEU B 1 47 ? -2.668 -48.435 48.951 1.00 21.78 47 LEU B C 1
ATOM 3266 O O . LEU B 1 47 ? -1.791 -48.929 49.669 1.00 21.27 47 LEU B O 1
ATOM 3271 N N . PHE B 1 48 ? -2.392 -47.678 47.894 1.00 17.55 48 PHE B N 1
ATOM 3272 C CA . PHE B 1 48 ? -1.053 -47.639 47.310 1.00 20.43 48 PHE B CA 1
ATOM 3273 C C . PHE B 1 48 ? -0.307 -46.344 47.580 1.00 19.05 48 PHE B C 1
ATOM 3274 O O . PHE B 1 48 ? 0.853 -46.206 47.204 1.00 20.95 48 PHE B O 1
ATOM 3282 N N . GLY B 1 49 ? -0.967 -45.386 48.217 1.00 17.01 49 GLY B N 1
ATOM 3283 C CA . GLY B 1 49 ? -0.299 -44.135 48.550 1.00 20.82 49 GLY B CA 1
ATOM 3284 C C . GLY B 1 49 ? -0.236 -43.129 47.420 1.00 24.05 49 GLY B C 1
ATOM 3285 O O . GLY B 1 49 ? 0.341 -42.049 47.562 1.00 22.70 49 GLY B O 1
ATOM 3286 N N . ASN B 1 50 ? -0.816 -43.477 46.278 1.00 24.84 50 ASN B N 1
ATOM 3287 C CA . ASN B 1 50 ? -0.906 -42.519 45.188 1.00 30.96 50 ASN B CA 1
ATOM 3288 C C . ASN B 1 50 ? -2.254 -42.598 44.483 1.00 21.26 50 ASN B C 1
ATOM 3289 O O . ASN B 1 50 ? -2.897 -43.640 44.480 1.00 17.51 50 ASN B O 1
ATOM 3294 N N . GLY B 1 51 ? -2.691 -41.472 43.933 1.00 23.80 51 GLY B N 1
ATOM 3295 C CA . GLY B 1 51 ? -3.935 -41.411 43.182 1.00 18.31 51 GLY B CA 1
ATOM 3296 C C . GLY B 1 51 ? -3.628 -41.538 41.706 1.00 19.65 51 GLY B C 1
ATOM 3297 O O . GLY B 1 51 ? -2.646 -42.175 41.333 1.00 20.55 51 GLY B O 1
ATOM 3298 N N . ILE B 1 52 ? -4.482 -40.952 40.873 1.00 14.83 52 ILE B N 1
ATOM 3299 C CA . ILE B 1 52 ? -4.302 -40.953 39.419 1.00 15.37 52 ILE B CA 1
ATOM 3300 C C . ILE B 1 52 ? -3.871 -39.589 38.852 1.00 16.88 52 ILE B C 1
ATOM 3301 O O . ILE B 1 52 ? -2.925 -39.495 38.061 1.00 13.90 52 ILE B O 1
ATOM 3306 N N . ARG B 1 53 ? -4.555 -38.521 39.243 1.00 13.40 53 ARG B N 1
ATOM 3307 C CA . ARG B 1 53 ? -4.381 -37.239 38.545 1.00 15.90 53 ARG B CA 1
ATOM 3308 C C . ARG B 1 53 ? -3.176 -36.373 38.943 1.00 16.30 53 ARG B C 1
ATOM 3309 O O . ARG B 1 53 ? -2.745 -35.519 38.158 1.00 17.53 53 ARG B O 1
ATOM 3317 N N . TYR B 1 54 ? -2.644 -36.566 40.147 1.00 17.55 54 TYR B N 1
ATOM 3318 C CA . TYR B 1 54 ? -1.533 -35.741 40.629 1.00 23.51 54 TYR B CA 1
ATOM 3319 C C . TYR B 1 54 ? -0.323 -36.579 41.029 1.00 22.94 54 TYR B C 1
ATOM 3320 O O . TYR B 1 54 ? -0.453 -37.578 41.748 1.00 21.04 54 TYR B O 1
ATOM 3329 N N . PRO B 1 55 ? 0.871 -36.151 40.600 1.00 32.87 55 PRO B N 1
ATOM 3330 C CA . PRO B 1 55 ? 2.099 -36.826 41.032 1.00 32.07 55 PRO B CA 1
ATOM 3331 C C . PRO B 1 55 ? 2.449 -36.499 42.481 1.00 27.98 55 PRO B C 1
ATOM 3332 O O . PRO B 1 55 ? 3.081 -37.309 43.153 1.00 29.95 55 PRO B O 1
ATOM 3336 N N . ASN B 1 56 ? 2.029 -35.335 42.968 1.00 29.37 56 ASN B N 1
ATOM 3337 C CA . ASN B 1 56 ? 2.370 -34.914 44.330 1.00 33.86 56 ASN B CA 1
ATOM 3338 C C . ASN B 1 56 ? 1.250 -35.179 45.355 1.00 29.52 56 ASN B C 1
ATOM 3339 O O . ASN B 1 56 ? 0.131 -34.691 45.208 1.00 32.12 56 ASN B O 1
ATOM 3344 N N . SER B 1 57 ? 1.566 -35.950 46.393 1.00 26.91 57 SER B N 1
ATOM 3345 C CA . SER B 1 57 ? 0.583 -36.341 47.410 1.00 28.80 57 SER B CA 1
ATOM 3346 C C . SER B 1 57 ? -0.202 -35.173 48.006 1.00 34.88 57 SER B C 1
ATOM 3347 O O . SER B 1 57 ? -1.392 -35.293 48.293 1.00 25.75 57 SER B O 1
ATOM 3350 N N . TYR B 1 58 ? 0.463 -34.042 48.209 1.00 29.70 58 TYR B N 1
ATOM 3351 C CA . TYR B 1 58 ? -0.178 -32.923 48.895 1.00 28.04 58 TYR B CA 1
ATOM 3352 C C . TYR B 1 58 ? -1.235 -32.239 48.031 1.00 21.19 58 TYR B C 1
ATOM 3353 O O . TYR B 1 58 ? -2.125 -31.544 48.530 1.00 22.59 58 TYR B O 1
ATOM 3362 N N . ASP B 1 59 ? -1.156 -32.478 46.732 1.00 24.23 59 ASP B N 1
ATOM 3363 C CA . ASP B 1 59 ? -2.155 -31.958 45.806 1.00 22.80 59 ASP B CA 1
ATOM 3364 C C . ASP B 1 59 ? -3.539 -32.583 45.998 1.00 22.32 59 ASP B C 1
ATOM 3365 O O . ASP B 1 59 ? -4.525 -32.034 45.514 1.00 21.89 59 ASP B O 1
ATOM 3370 N N . TYR B 1 60 ? -3.604 -33.729 46.676 1.00 18.67 60 TYR B N 1
ATOM 3371 C CA . TYR B 1 60 ? -4.880 -34.436 46.882 1.00 18.55 60 TYR B CA 1
ATOM 3372 C C . TYR B 1 60 ? -5.715 -33.855 48.011 1.00 22.13 60 TYR B C 1
ATOM 3373 O O . TYR B 1 60 ? -6.909 -34.134 48.128 1.00 20.87 60 TYR B O 1
ATOM 3382 N N . VAL B 1 61 ? -5.091 -33.045 48.855 1.00 20.87 61 VAL B N 1
ATOM 3383 C CA . VAL B 1 61 ? -5.843 -32.403 49.919 1.00 20.35 61 VAL B CA 1
ATOM 3384 C C . VAL B 1 61 ? -6.841 -31.422 49.314 1.00 19.52 61 VAL B C 1
ATOM 3385 O O . VAL B 1 61 ? -6.480 -30.608 48.450 1.00 19.54 61 VAL B O 1
ATOM 3389 N N . ASN B 1 62 ? -8.102 -31.519 49.742 1.00 18.09 62 ASN B N 1
ATOM 3390 C CA . ASN B 1 62 ? -9.132 -30.582 49.308 1.00 19.82 62 ASN B CA 1
ATOM 3391 C C . ASN B 1 62 ? -8.725 -29.165 49.711 1.00 24.95 62 ASN B C 1
ATOM 3392 O O . ASN B 1 62 ? -8.600 -28.859 50.903 1.00 20.80 62 ASN B O 1
ATOM 3397 N N . ARG B 1 63 ? -8.487 -28.312 48.716 1.00 23.99 63 ARG B N 1
ATOM 3398 C CA . ARG B 1 63 ? -7.930 -26.976 48.973 1.00 25.62 63 ARG B CA 1
ATOM 3399 C C . ARG B 1 63 ? -8.905 -26.046 49.687 1.00 30.04 63 ARG B C 1
ATOM 3400 O O . ARG B 1 63 ? -8.530 -24.950 50.098 1.00 30.92 63 ARG B O 1
ATOM 3408 N N . ASN B 1 64 ? -10.151 -26.475 49.831 1.00 29.71 64 ASN B N 1
ATOM 3409 C CA . ASN B 1 64 ? -11.142 -25.666 50.538 1.00 32.79 64 ASN B CA 1
ATOM 3410 C C . ASN B 1 64 ? -11.182 -25.943 52.034 1.00 34.49 64 ASN B C 1
ATOM 3411 O O . ASN B 1 64 ? -11.819 -25.209 52.793 1.00 40.43 64 ASN B O 1
ATOM 3416 N N . ALA B 1 65 ? -10.487 -26.994 52.455 1.00 28.40 65 ALA B N 1
ATOM 3417 C CA . ALA B 1 65 ? -10.451 -27.385 53.859 1.00 29.52 65 ALA B CA 1
ATOM 3418 C C . ALA B 1 65 ? -9.687 -26.386 54.715 1.00 32.63 65 ALA B C 1
ATOM 3419 O O . ALA B 1 65 ? -8.522 -26.086 54.452 1.00 31.20 65 ALA B O 1
ATOM 3421 N N . VAL B 1 66 ? -10.334 -25.901 55.768 1.00 39.88 66 VAL B N 1
ATOM 3422 C CA . VAL B 1 66 ? -9.679 -24.983 56.684 1.00 37.10 66 VAL B CA 1
ATOM 3423 C C . VAL B 1 66 ? -8.434 -25.603 57.326 1.00 38.66 66 VAL B C 1
ATOM 3424 O O . VAL B 1 66 ? -7.401 -24.939 57.446 1.00 38.81 66 VAL B O 1
ATOM 3428 N N . ASP B 1 67 ? -8.522 -26.873 57.724 1.00 34.03 67 ASP B N 1
ATOM 3429 C CA . ASP B 1 67 ? -7.413 -27.506 58.437 1.00 33.58 67 ASP B CA 1
ATOM 3430 C C . ASP B 1 67 ? -6.354 -28.061 57.500 1.00 35.32 67 ASP B C 1
ATOM 3431 O O . ASP B 1 67 ? -5.333 -28.584 57.946 1.00 32.02 67 ASP B O 1
ATOM 3436 N N . GLY B 1 68 ? -6.603 -27.943 56.198 1.00 32.12 68 GLY B N 1
ATOM 3437 C CA . GLY B 1 68 ? -5.663 -28.400 55.190 1.00 29.32 68 GLY B CA 1
ATOM 3438 C C . GLY B 1 68 ? -5.228 -29.849 55.351 1.00 25.91 68 GLY B C 1
ATOM 3439 O O . GLY B 1 68 ? -4.098 -30.204 55.026 1.00 25.34 68 GLY B O 1
ATOM 3440 N N . THR B 1 69 ? -6.120 -30.700 55.839 1.00 26.30 69 THR B N 1
ATOM 3441 C CA A THR B 1 69 ? -5.763 -32.099 56.039 0.27 25.64 69 THR B CA 1
ATOM 3442 C CA B THR B 1 69 ? -5.779 -32.099 56.077 0.73 25.57 69 THR B CA 1
ATOM 3443 C C . THR B 1 69 ? -6.807 -33.061 55.483 1.00 24.79 69 THR B C 1
ATOM 3444 O O . THR B 1 69 ? -8.012 -32.930 55.736 1.00 24.53 69 THR B O 1
ATOM 3451 N N . ALA B 1 70 ? -6.328 -34.026 54.707 1.00 24.72 70 ALA B N 1
ATOM 3452 C CA . ALA B 1 70 ? -7.195 -35.057 54.156 1.00 21.21 70 ALA B CA 1
ATOM 3453 C C . ALA B 1 70 ? -7.119 -36.230 55.106 1.00 19.15 70 ALA B C 1
ATOM 3454 O O . ALA B 1 70 ? -6.046 -36.521 55.645 1.00 22.14 70 ALA B O 1
ATOM 3456 N N . ARG B 1 71 ? -8.246 -36.906 55.309 1.00 17.02 71 ARG B N 1
ATOM 3457 C CA . ARG B 1 71 ? -8.256 -38.139 56.076 1.00 21.11 71 ARG B CA 1
ATOM 3458 C C . ARG B 1 71 ? -8.936 -39.270 55.296 1.00 16.89 71 ARG B C 1
ATOM 3459 O O . ARG B 1 71 ? -9.979 -39.071 54.677 1.00 19.00 71 ARG B O 1
ATOM 3467 N N . LEU B 1 72 ? -8.313 -40.443 55.319 1.00 15.96 72 LEU B N 1
ATOM 3468 C CA . LEU B 1 72 ? -8.839 -41.622 54.645 1.00 17.63 72 LEU B CA 1
ATOM 3469 C C . LEU B 1 72 ? -8.848 -42.785 55.619 1.00 20.02 72 LEU B C 1
ATOM 3470 O O . LEU B 1 72 ? -7.865 -43.007 56.332 1.00 18.84 72 LEU B O 1
ATOM 3475 N N . VAL B 1 73 ? -9.958 -43.516 55.659 1.00 15.59 73 VAL B N 1
ATOM 3476 C CA . VAL B 1 73 ? -9.997 -44.800 56.348 1.00 16.77 73 VAL B CA 1
ATOM 3477 C C . VAL B 1 73 ? -10.559 -45.829 55.376 1.00 18.46 73 VAL B C 1
ATOM 3478 O O . VAL B 1 73 ? -11.642 -45.632 54.819 1.00 20.68 73 VAL B O 1
ATOM 3482 N N . PHE B 1 74 ? -9.823 -46.913 55.139 1.00 15.68 74 PHE B N 1
ATOM 3483 C CA . PHE B 1 74 ? -10.274 -47.898 54.162 1.00 17.25 74 PHE B CA 1
ATOM 3484 C C . PHE B 1 74 ? -10.099 -49.286 54.725 1.00 16.28 74 PHE B C 1
ATOM 3485 O O . PHE B 1 74 ? -9.003 -49.663 55.163 1.00 18.31 74 PHE B O 1
ATOM 3493 N N . GLN B 1 75 ? -11.192 -50.038 54.727 1.00 13.76 75 GLN B N 1
ATOM 3494 C CA . GLN B 1 75 ? -11.193 -51.388 55.254 1.00 16.04 75 GLN B CA 1
ATOM 3495 C C . GLN B 1 75 ? -11.474 -52.346 54.118 1.00 18.16 75 GLN B C 1
ATOM 3496 O O . GLN B 1 75 ? -12.367 -52.095 53.298 1.00 15.69 75 GLN B O 1
ATOM 3502 N N . PHE B 1 76 ? -10.713 -53.435 54.056 1.00 15.95 76 PHE B N 1
ATOM 3503 C CA . PHE B 1 76 ? -10.934 -54.428 53.020 1.00 14.39 76 PHE B CA 1
ATOM 3504 C C . PHE B 1 76 ? -10.608 -55.812 53.547 1.00 19.67 76 PHE B C 1
ATOM 3505 O O . PHE B 1 76 ? -9.968 -55.966 54.600 1.00 18.81 76 PHE B O 1
ATOM 3513 N N . GLU B 1 77 ? -11.088 -56.815 52.828 1.00 17.33 77 GLU B N 1
ATOM 3514 C CA A GLU B 1 77 ? -10.793 -58.197 53.165 0.54 17.91 77 GLU B CA 1
ATOM 3515 C CA B GLU B 1 77 ? -10.823 -58.209 53.153 0.46 17.95 77 GLU B CA 1
ATOM 3516 C C . GLU B 1 77 ? -10.037 -58.838 52.015 1.00 22.18 77 GLU B C 1
ATOM 3517 O O . GLU B 1 77 ? -10.247 -58.497 50.850 1.00 21.09 77 GLU B O 1
ATOM 3528 N N . ARG B 1 78 ? -9.133 -59.745 52.351 1.00 19.38 78 ARG B N 1
ATOM 3529 C CA . ARG B 1 78 ? -8.361 -60.464 51.357 1.00 24.91 78 ARG B CA 1
ATOM 3530 C C . ARG B 1 78 ? -7.946 -61.795 51.964 1.00 29.83 78 ARG B C 1
ATOM 3531 O O . ARG B 1 78 ? -7.261 -61.829 52.980 1.00 25.95 78 ARG B O 1
ATOM 3539 N N . GLY B 1 79 ? -8.383 -62.887 51.348 1.00 29.75 79 GLY B N 1
ATOM 3540 C CA . GLY B 1 79 ? -7.969 -64.213 51.772 1.00 34.40 79 GLY B CA 1
ATOM 3541 C C . GLY B 1 79 ? -8.442 -64.594 53.166 1.00 34.67 79 GLY B C 1
ATOM 3542 O O . GLY B 1 79 ? -7.763 -65.341 53.872 1.00 35.54 79 GLY B O 1
ATOM 3543 N N . GLY B 1 80 ? -9.603 -64.087 53.566 1.00 26.09 80 GLY B N 1
ATOM 3544 C CA . GLY B 1 80 ? -10.158 -64.404 54.876 1.00 28.32 80 GLY B CA 1
ATOM 3545 C C . GLY B 1 80 ? -9.673 -63.503 56.002 1.00 29.91 80 GLY B C 1
ATOM 3546 O O . GLY B 1 80 ? -10.171 -63.582 57.126 1.00 33.70 80 GLY B O 1
ATOM 3547 N N . LYS B 1 81 ? -8.696 -62.650 55.712 1.00 23.97 81 LYS B N 1
ATOM 3548 C CA . LYS B 1 81 ? -8.209 -61.691 56.695 1.00 27.68 81 LYS B CA 1
ATOM 3549 C C . LYS B 1 81 ? -8.726 -60.293 56.376 1.00 30.86 81 LYS B C 1
ATOM 3550 O O . LYS B 1 81 ? -8.940 -59.948 55.206 1.00 26.09 81 LYS B O 1
ATOM 3556 N N . ARG B 1 82 ? -8.915 -59.493 57.419 1.00 19.67 82 ARG B N 1
ATOM 3557 C CA . ARG B 1 82 ? -9.498 -58.162 57.286 1.00 21.23 82 ARG B CA 1
ATOM 3558 C C . ARG B 1 82 ? -8.495 -57.084 57.700 1.00 24.84 82 ARG B C 1
ATOM 3559 O O . ARG B 1 82 ? -7.810 -57.222 58.711 1.00 23.06 82 ARG B O 1
ATOM 3567 N N . TYR B 1 83 ? -8.397 -56.018 56.908 1.00 18.37 83 TYR B N 1
ATOM 3568 C CA . TYR B 1 83 ? -7.401 -54.976 57.138 1.00 15.77 83 TYR B CA 1
ATOM 3569 C C . TYR B 1 83 ? -8.008 -53.585 57.143 1.00 19.72 83 TYR B C 1
ATOM 3570 O O . TYR B 1 83 ? -8.999 -53.329 56.462 1.00 17.89 83 TYR B O 1
ATOM 3579 N N . GLU B 1 84 ? -7.381 -52.682 57.893 1.00 15.60 84 GLU B N 1
ATOM 3580 C CA . GLU B 1 84 ? -7.787 -51.280 57.922 1.00 17.17 84 GLU B CA 1
ATOM 3581 C C . GLU B 1 84 ? -6.601 -50.355 57.711 1.00 17.51 84 GLU B C 1
ATOM 3582 O O . GLU B 1 84 ? -5.554 -50.475 58.364 1.00 18.94 84 GLU B O 1
ATOM 3588 N N . ILE B 1 85 ? -6.765 -49.422 56.786 1.00 16.28 85 ILE B N 1
ATOM 3589 C CA . ILE B 1 85 ? -5.748 -48.421 56.530 1.00 15.55 85 ILE B CA 1
ATOM 3590 C C . ILE B 1 85 ? -6.290 -47.071 56.950 1.00 22.30 85 ILE B C 1
ATOM 3591 O O . ILE B 1 85 ? -7.435 -46.749 56.661 1.00 17.31 85 ILE B O 1
ATOM 3596 N N . ILE B 1 86 ? -5.471 -46.289 57.651 1.00 16.73 86 ILE B N 1
ATOM 3597 C CA . ILE B 1 86 ? -5.835 -44.926 58.005 1.00 19.54 86 ILE B CA 1
ATOM 3598 C C . ILE B 1 86 ? -4.746 -43.988 57.533 1.00 25.15 86 ILE B C 1
ATOM 3599 O O . ILE B 1 86 ? -3.560 -44.219 57.797 1.00 26.03 86 ILE B O 1
ATOM 3604 N N . ARG B 1 87 ? -5.136 -42.936 56.819 1.00 19.96 87 ARG B N 1
ATOM 3605 C CA . ARG B 1 87 ? -4.154 -41.957 56.364 1.00 20.87 87 ARG B CA 1
ATOM 3606 C C . ARG B 1 87 ? -4.580 -40.550 56.704 1.00 23.85 87 ARG B C 1
ATOM 3607 O O . ARG B 1 87 ? -5.775 -40.249 56.761 1.00 24.31 87 ARG B O 1
ATOM 3615 N N . GLU B 1 88 ? -3.585 -39.701 56.945 1.00 21.70 88 GLU B N 1
ATOM 3616 C CA . GLU B 1 88 ? -3.796 -38.267 57.093 1.00 29.84 88 GLU B CA 1
ATOM 3617 C C . GLU B 1 88 ? -2.733 -37.544 56.277 1.00 28.15 88 GLU B C 1
ATOM 3618 O O . GLU B 1 88 ? -1.534 -37.796 56.426 1.00 29.52 88 GLU B O 1
ATOM 3624 N N . ILE B 1 89 ? -3.183 -36.679 55.379 1.00 24.24 89 ILE B N 1
ATOM 3625 C CA . ILE B 1 89 ? -2.281 -35.895 54.559 1.00 26.99 89 ILE B CA 1
ATOM 3626 C C . ILE B 1 89 ? -2.467 -34.435 54.932 1.00 27.88 89 ILE B C 1
ATOM 3627 O O . ILE B 1 89 ? -3.533 -33.864 54.706 1.00 23.72 89 ILE B O 1
ATOM 3632 N N . ASN B 1 90 ? -1.435 -33.829 55.504 1.00 30.39 90 ASN B N 1
ATOM 3633 C CA . ASN B 1 90 ? -1.502 -32.416 55.878 1.00 29.21 90 ASN B CA 1
ATOM 3634 C C . ASN B 1 90 ? -0.705 -31.578 54.879 1.00 28.15 90 ASN B C 1
ATOM 3635 O O . ASN B 1 90 ? 0.526 -31.643 54.835 1.00 28.04 90 ASN B O 1
ATOM 3640 N N . ALA B 1 91 ? -1.410 -30.808 54.058 1.00 29.22 91 ALA B N 1
ATOM 3641 C CA . ALA B 1 91 ? -0.747 -30.028 53.024 1.00 34.26 91 ALA B CA 1
ATOM 3642 C C . ALA B 1 91 ? -0.035 -28.825 53.633 1.00 40.82 91 ALA B C 1
ATOM 3643 O O . ALA B 1 91 ? 0.952 -28.339 53.089 1.00 40.72 91 ALA B O 1
ATOM 3645 N N . LEU B 1 92 ? -0.532 -28.354 54.769 1.00 35.68 92 LEU B N 1
ATOM 3646 C CA . LEU B 1 92 ? 0.084 -27.213 55.444 1.00 48.87 92 LEU B CA 1
ATOM 3647 C C . LEU B 1 92 ? 1.479 -27.569 55.968 1.00 54.54 92 LEU B C 1
ATOM 3648 O O . LEU B 1 92 ? 2.464 -26.913 55.629 1.00 58.56 92 LEU B O 1
ATOM 3653 N N . GLN B 1 93 ? 1.557 -28.623 56.775 1.00 54.27 93 GLN B N 1
ATOM 3654 C CA . GLN B 1 93 ? 2.820 -29.046 57.379 1.00 51.66 93 GLN B CA 1
ATOM 3655 C C . GLN B 1 93 ? 3.593 -30.013 56.488 1.00 59.50 93 GLN B C 1
ATOM 3656 O O . GLN B 1 93 ? 4.662 -30.503 56.865 1.00 57.59 93 GLN B O 1
ATOM 3662 N N . ARG B 1 94 ? 3.047 -30.281 55.306 1.00 42.22 94 ARG B N 1
ATOM 3663 C CA . ARG B 1 94 ? 3.620 -31.267 54.402 1.00 48.26 94 ARG B CA 1
ATOM 3664 C C . ARG B 1 94 ? 4.044 -32.533 55.140 1.00 51.48 94 ARG B C 1
ATOM 3665 O O . ARG B 1 94 ? 5.196 -32.954 55.075 1.00 56.64 94 ARG B O 1
ATOM 3673 N N . LYS B 1 95 ? 3.089 -33.126 55.851 1.00 35.18 95 LYS B N 1
ATOM 3674 C CA . LYS B 1 95 ? 3.304 -34.400 56.521 1.00 44.18 95 LYS B CA 1
ATOM 3675 C C . LYS B 1 95 ? 2.293 -35.417 56.009 1.00 40.36 95 LYS B C 1
ATOM 3676 O O . LYS B 1 95 ? 1.142 -35.075 55.729 1.00 31.02 95 LYS B O 1
ATOM 3682 N N . HIS B 1 96 ? 2.731 -36.665 55.902 1.00 27.54 96 HIS B N 1
ATOM 3683 C CA . HIS B 1 96 ? 1.871 -37.752 55.454 1.00 32.37 96 HIS B CA 1
ATOM 3684 C C . HIS B 1 96 ? 1.977 -38.923 56.423 1.00 27.75 96 HIS B C 1
ATOM 3685 O O . HIS B 1 96 ? 2.996 -39.618 56.457 1.00 30.50 96 HIS B O 1
ATOM 3692 N N . ASN B 1 97 ? 0.936 -39.115 57.232 1.00 30.74 97 ASN B N 1
ATOM 3693 C CA . ASN B 1 97 ? 0.867 -40.229 58.174 1.00 23.39 97 ASN B CA 1
ATOM 3694 C C . ASN B 1 97 ? 0.031 -41.380 57.611 1.00 29.55 97 ASN B C 1
ATOM 3695 O O . ASN B 1 97 ? -0.964 -41.154 56.921 1.00 34.00 97 ASN B O 1
ATOM 3700 N N . ALA B 1 98 ? 0.430 -42.609 57.913 1.00 24.98 98 ALA B N 1
ATOM 3701 C CA . ALA B 1 98 ? -0.262 -43.786 57.378 1.00 23.22 98 ALA B CA 1
ATOM 3702 C C . ALA B 1 98 ? -0.090 -44.932 58.338 1.00 34.57 98 ALA B C 1
ATOM 3703 O O . ALA B 1 98 ? 0.992 -45.104 58.892 1.00 27.92 98 ALA B O 1
ATOM 3705 N N . LYS B 1 99 ? -1.140 -45.729 58.515 1.00 23.33 99 LYS B N 1
ATOM 3706 C CA . LYS B 1 99 ? -1.040 -46.938 59.311 1.00 28.51 99 LYS B CA 1
ATOM 3707 C C . LYS B 1 99 ? -1.909 -48.029 58.721 1.00 25.87 99 LYS B C 1
ATOM 3708 O O . LYS B 1 99 ? -2.953 -47.763 58.116 1.00 23.01 99 LYS B O 1
ATOM 3714 N N . LEU B 1 100 ? -1.445 -49.254 58.893 1.00 21.00 100 LEU B N 1
ATOM 3715 C CA . LEU B 1 100 ? -2.123 -50.443 58.411 1.00 19.87 100 LEU B CA 1
ATOM 3716 C C . LEU B 1 100 ? -2.245 -51.401 59.579 1.00 22.94 100 LEU B C 1
ATOM 3717 O O . LEU B 1 100 ? -1.257 -51.648 60.284 1.00 21.95 100 LEU B O 1
ATOM 3722 N N . SER B 1 101 ? -3.448 -51.930 59.793 1.00 18.12 101 SER B N 1
ATOM 3723 C CA . SER B 1 101 ? -3.698 -52.904 60.852 1.00 18.75 101 SER B CA 1
ATOM 3724 C C . SER B 1 101 ? -4.490 -54.081 60.307 1.00 25.88 101 SER B C 1
ATOM 3725 O O . SER B 1 101 ? -5.229 -53.934 59.327 1.00 17.77 101 SER B O 1
ATOM 3728 N N . GLU B 1 102 ? -4.336 -55.243 60.938 1.00 17.37 102 GLU B N 1
ATOM 3729 C CA . GLU B 1 102 ? -5.258 -56.346 60.719 1.00 17.06 102 GLU B CA 1
ATOM 3730 C C . GLU B 1 102 ? -6.352 -56.305 61.768 1.00 22.03 102 GLU B C 1
ATOM 3731 O O . GLU B 1 102 ? -6.081 -56.131 62.973 1.00 24.56 102 GLU B O 1
ATOM 3737 N N . ILE B 1 103 ? -7.590 -56.456 61.318 1.00 19.58 103 ILE B N 1
ATOM 3738 C CA . ILE B 1 103 ? -8.721 -56.549 62.236 1.00 24.69 103 ILE B CA 1
ATOM 3739 C C . ILE B 1 103 ? -8.964 -58.008 62.547 1.00 29.73 103 ILE B C 1
ATOM 3740 O O . ILE B 1 103 ? -9.353 -58.789 61.669 1.00 23.54 103 ILE B O 1
ATOM 3745 N N . LEU B 1 104 ? -8.723 -58.367 63.805 1.00 24.51 104 LEU B N 1
ATOM 3746 C CA . LEU B 1 104 ? -8.843 -59.742 64.263 1.00 31.10 104 LEU B CA 1
ATOM 3747 C C . LEU B 1 104 ? -10.305 -60.104 64.468 1.00 29.26 104 LEU B C 1
ATOM 3748 O O . LEU B 1 104 ? -11.169 -59.227 64.487 1.00 32.01 104 LEU B O 1
ATOM 3753 N N . GLU B 1 105 ? -10.574 -61.398 64.623 1.00 44.59 105 GLU B N 1
ATOM 3754 C CA . GLU B 1 105 ? -11.931 -61.883 64.858 1.00 43.16 105 GLU B CA 1
ATOM 3755 C C . GLU B 1 105 ? -12.658 -61.059 65.920 1.00 49.22 105 GLU B C 1
ATOM 3756 O O . GLU B 1 105 ? -13.801 -60.651 65.724 1.00 49.90 105 GLU B O 1
ATOM 3762 N N . ASN B 1 106 ? -11.985 -60.801 67.036 1.00 52.11 106 ASN B N 1
ATOM 3763 C CA . ASN B 1 106 ? -12.614 -60.123 68.166 1.00 50.34 106 ASN B CA 1
ATOM 3764 C C . ASN B 1 106 ? -12.688 -58.607 68.017 1.00 53.16 106 ASN B C 1
ATOM 3765 O O . ASN B 1 106 ? -13.047 -57.896 68.955 1.00 50.95 106 ASN B O 1
ATOM 3770 N N . GLY B 1 107 ? -12.335 -58.107 66.842 1.00 36.76 107 GLY B N 1
ATOM 3771 C CA . GLY B 1 107 ? -12.463 -56.688 66.574 1.00 38.33 107 GLY B CA 1
ATOM 3772 C C . GLY B 1 107 ? -11.281 -55.835 67.008 1.00 33.88 107 GLY B C 1
ATOM 3773 O O . GLY B 1 107 ? -11.287 -54.619 66.802 1.00 35.50 107 GLY B O 1
ATOM 3774 N N . LYS B 1 108 ? -10.274 -56.453 67.621 1.00 33.71 108 LYS B N 1
ATOM 3775 C CA . LYS B 1 108 ? -9.058 -55.718 67.968 1.00 39.03 108 LYS B CA 1
ATOM 3776 C C . LYS B 1 108 ? -8.175 -55.541 66.734 1.00 33.19 108 LYS B C 1
ATOM 3777 O O . LYS B 1 108 ? -8.166 -56.391 65.844 1.00 33.25 108 LYS B O 1
ATOM 3783 N N . LYS B 1 109 ? -7.446 -54.431 66.689 1.00 30.32 109 LYS B N 1
ATOM 3784 C CA . LYS B 1 109 ? -6.608 -54.092 65.541 1.00 31.48 109 LYS B CA 1
ATOM 3785 C C . LYS B 1 109 ? -5.122 -54.314 65.830 1.00 29.09 109 LYS B C 1
ATOM 3786 O O . LYS B 1 109 ? -4.508 -53.564 66.595 1.00 30.56 109 LYS B O 1
ATOM 3792 N N . ALA B 1 110 ? -4.542 -55.338 65.224 1.00 20.87 110 ALA B N 1
ATOM 3793 C CA . ALA B 1 110 ? -3.105 -55.562 65.337 1.00 23.37 110 ALA B CA 1
ATOM 3794 C C . ALA B 1 110 ? -2.329 -54.709 64.334 1.00 24.80 110 ALA B C 1
ATOM 3795 O O . ALA B 1 110 ? -2.512 -54.831 63.118 1.00 20.93 110 ALA B O 1
ATOM 3797 N N . ALA B 1 111 ? -1.443 -53.863 64.846 1.00 17.98 111 ALA B N 1
ATOM 3798 C CA . ALA B 1 111 ? -0.691 -52.930 64.014 1.00 21.90 111 ALA B CA 1
ATOM 3799 C C . ALA B 1 111 ? 0.319 -53.655 63.133 1.00 24.25 111 ALA B C 1
ATOM 3800 O O . ALA B 1 111 ? 1.058 -54.523 63.605 1.00 19.78 111 ALA B O 1
ATOM 3802 N N . ILE B 1 112 ? 0.346 -53.302 61.850 1.00 20.10 112 ILE B N 1
ATOM 3803 C CA . ILE B 1 112 ? 1.268 -53.929 60.902 1.00 20.33 112 ILE B CA 1
ATOM 3804 C C . ILE B 1 112 ? 2.347 -52.967 60.408 1.00 24.34 112 ILE B C 1
ATOM 3805 O O . ILE B 1 112 ? 3.519 -53.334 60.285 1.00 25.05 112 ILE B O 1
ATOM 3810 N N . ALA B 1 113 ? 1.948 -51.736 60.105 1.00 22.23 113 ALA B N 1
ATOM 3811 C CA . ALA B 1 113 ? 2.879 -50.760 59.561 1.00 23.37 113 ALA B CA 1
ATOM 3812 C C . ALA B 1 113 ? 2.415 -49.353 59.909 1.00 27.54 113 ALA B C 1
ATOM 3813 O O . ALA B 1 113 ? 1.227 -49.132 60.160 1.00 30.39 113 ALA B O 1
ATOM 3815 N N . ALA B 1 114 ? 3.337 -48.396 59.919 1.00 26.38 114 ALA B N 1
ATOM 3816 C CA . ALA B 1 114 ? 2.988 -47.056 60.393 1.00 27.23 114 ALA B CA 1
ATOM 3817 C C . ALA B 1 114 ? 3.670 -45.894 59.678 1.00 33.24 114 ALA B C 1
ATOM 3818 O O . ALA B 1 114 ? 3.713 -44.785 60.205 1.00 37.40 114 ALA B O 1
ATOM 3820 N N . LYS B 1 115 ? 4.219 -46.154 58.497 1.00 28.81 115 LYS B N 1
ATOM 3821 C CA A LYS B 1 115 ? 4.756 -45.106 57.627 0.36 35.06 115 LYS B CA 1
ATOM 3822 C CA B LYS B 1 115 ? 4.698 -45.083 57.640 0.64 35.12 115 LYS B CA 1
ATOM 3823 C C . LYS B 1 115 ? 4.258 -45.357 56.210 1.00 30.52 115 LYS B C 1
ATOM 3824 O O . LYS B 1 115 ? 4.068 -46.506 55.829 1.00 31.89 115 LYS B O 1
ATOM 3835 N N . PRO B 1 116 ? 4.061 -44.289 55.420 1.00 30.23 116 PRO B N 1
ATOM 3836 C CA . PRO B 1 116 ? 3.579 -44.462 54.044 1.00 25.71 116 PRO B CA 1
ATOM 3837 C C . PRO B 1 116 ? 4.370 -45.503 53.267 1.00 32.27 116 PRO B C 1
ATOM 3838 O O . PRO B 1 116 ? 3.772 -46.356 52.620 1.00 31.09 116 PRO B O 1
ATOM 3842 N N . THR B 1 117 ? 5.695 -45.446 53.333 1.00 27.72 117 THR B N 1
ATOM 3843 C CA A THR B 1 117 ? 6.539 -46.401 52.626 0.46 34.27 117 THR B CA 1
ATOM 3844 C CA B THR B 1 117 ? 6.508 -46.401 52.592 0.54 34.25 117 THR B CA 1
ATOM 3845 C C . THR B 1 117 ? 6.216 -47.842 53.012 1.00 32.48 117 THR B C 1
ATOM 3846 O O . THR B 1 117 ? 6.020 -48.706 52.160 1.00 29.95 117 THR B O 1
ATOM 3853 N N . SER B 1 118 ? 6.166 -48.094 54.314 1.00 26.29 118 SER B N 1
ATOM 3854 C CA . SER B 1 118 ? 5.932 -49.436 54.828 1.00 28.82 118 SER B CA 1
ATOM 3855 C C . SER B 1 118 ? 4.510 -49.932 54.597 1.00 24.11 118 SER B C 1
ATOM 3856 O O . SER B 1 118 ? 4.296 -51.127 54.361 1.00 28.21 118 SER B O 1
ATOM 3859 N N . VAL B 1 119 ? 3.539 -49.033 54.709 1.00 22.42 119 VAL B N 1
ATOM 3860 C CA . VAL B 1 119 ? 2.148 -49.403 54.444 1.00 22.55 119 VAL B CA 1
ATOM 3861 C C . VAL B 1 119 ? 2.007 -49.835 52.981 1.00 23.68 119 VAL B C 1
ATOM 3862 O O . VAL B 1 119 ? 1.404 -50.864 52.685 1.00 22.08 119 VAL B O 1
ATOM 3866 N N . LYS B 1 120 ? 2.573 -49.045 52.074 1.00 22.63 120 LYS B N 1
ATOM 3867 C CA . LYS B 1 120 ? 2.547 -49.386 50.652 1.00 23.31 120 LYS B CA 1
ATOM 3868 C C . LYS B 1 120 ? 3.186 -50.748 50.373 1.00 28.28 120 LYS B C 1
ATOM 3869 O O . LYS B 1 120 ? 2.653 -51.545 49.600 1.00 21.43 120 LYS B O 1
ATOM 3875 N N . GLN B 1 121 ? 4.325 -51.023 51.002 1.00 27.01 121 GLN B N 1
ATOM 3876 C CA . GLN B 1 121 ? 5.001 -52.304 50.779 1.00 25.88 121 GLN B CA 1
ATOM 3877 C C . GLN B 1 121 ? 4.203 -53.467 51.338 1.00 21.31 121 GLN B C 1
ATOM 3878 O O . GLN B 1 121 ? 4.189 -54.557 50.771 1.00 24.04 121 GLN B O 1
ATOM 3884 N N . GLU B 1 122 ? 3.544 -53.234 52.459 1.00 22.93 122 GLU B N 1
ATOM 3885 C CA . GLU B 1 122 ? 2.796 -54.288 53.111 1.00 22.51 122 GLU B CA 1
ATOM 3886 C C . GLU B 1 122 ? 1.499 -54.565 52.347 1.00 22.48 122 GLU B C 1
ATOM 3887 O O . GLU B 1 122 ? 1.091 -55.712 52.195 1.00 20.03 122 GLU B O 1
ATOM 3893 N N . VAL B 1 123 ? 0.848 -53.506 51.878 1.00 21.49 123 VAL B N 1
ATOM 3894 C CA . VAL B 1 123 ? -0.310 -53.675 50.993 1.00 23.13 123 VAL B CA 1
ATOM 3895 C C . VAL B 1 123 ? 0.029 -54.468 49.721 1.00 18.26 123 VAL B C 1
ATOM 3896 O O . VAL B 1 123 ? -0.715 -55.356 49.311 1.00 20.44 123 VAL B O 1
ATOM 3900 N N . GLU B 1 124 ? 1.153 -54.152 49.094 1.00 20.59 124 GLU B N 1
ATOM 3901 C CA . GLU B 1 124 ? 1.556 -54.864 47.884 1.00 22.40 124 GLU B CA 1
ATOM 3902 C C . GLU B 1 124 ? 1.789 -56.340 48.174 1.00 26.28 124 GLU B C 1
ATOM 3903 O O . GLU B 1 124 ? 1.486 -57.201 47.355 1.00 26.34 124 GLU B O 1
ATOM 3909 N N . LYS B 1 125 ? 2.323 -56.628 49.354 1.00 22.14 125 LYS B N 1
ATOM 3910 C CA . LYS B 1 125 ? 2.544 -57.998 49.787 1.00 24.30 125 LYS B CA 1
ATOM 3911 C C . LYS B 1 125 ? 1.232 -58.741 50.081 1.00 19.95 125 LYS B C 1
ATOM 3912 O O . LYS B 1 125 ? 1.093 -59.909 49.732 1.00 25.86 125 LYS B O 1
ATOM 3918 N N . ILE B 1 126 ? 0.277 -58.071 50.722 1.00 17.43 126 ILE B N 1
ATOM 3919 C CA . ILE B 1 126 ? -1.036 -58.660 50.990 1.00 17.26 126 ILE B CA 1
ATOM 3920 C C . ILE B 1 126 ? -1.805 -58.942 49.693 1.00 21.90 126 ILE B C 1
ATOM 3921 O O . ILE B 1 126 ? -2.418 -60.000 49.545 1.00 23.21 126 ILE B O 1
ATOM 3926 N N . LEU B 1 127 ? -1.778 -57.989 48.763 1.00 16.72 127 LEU B N 1
ATOM 3927 C CA . LEU B 1 127 ? -2.548 -58.115 47.517 1.00 15.53 127 LEU B CA 1
ATOM 3928 C C . LEU B 1 127 ? -1.764 -58.892 46.473 1.00 24.90 127 LEU B C 1
ATOM 3929 O O . LEU B 1 127 ? -2.335 -59.526 45.587 1.00 24.67 127 LEU B O 1
ATOM 3934 N N . GLY B 1 128 ? -0.446 -58.819 46.577 1.00 19.77 128 GLY B N 1
ATOM 3935 C CA . GLY B 1 128 ? 0.439 -59.462 45.630 1.00 21.64 128 GLY B CA 1
ATOM 3936 C C . GLY B 1 128 ? 0.456 -58.782 44.277 1.00 23.33 128 GLY B C 1
ATOM 3937 O O . GLY B 1 128 ? 0.824 -59.403 43.291 1.00 22.69 128 GLY B O 1
ATOM 3938 N N . ILE B 1 129 ? 0.059 -57.513 44.226 1.00 21.59 129 ILE B N 1
ATOM 3939 C CA . ILE B 1 129 ? 0.138 -56.744 42.987 1.00 22.52 129 ILE B CA 1
ATOM 3940 C C . ILE B 1 129 ? 0.620 -55.321 43.259 1.00 21.89 129 ILE B C 1
ATOM 3941 O O . ILE B 1 129 ? 0.524 -54.834 44.385 1.00 21.76 129 ILE B O 1
ATOM 3946 N N . GLU B 1 130 ? 1.139 -54.651 42.236 1.00 16.86 130 GLU B N 1
ATOM 3947 C CA . GLU B 1 130 ? 1.500 -53.245 42.392 1.00 19.96 130 GLU B CA 1
ATOM 3948 C C . GLU B 1 130 ? 0.413 -52.323 41.841 1.00 20.52 130 GLU B C 1
ATOM 3949 O O . GLU B 1 130 ? -0.548 -52.782 41.198 1.00 16.05 130 GLU B O 1
ATOM 3955 N N . HIS B 1 131 ? 0.570 -51.031 42.114 1.00 15.25 131 HIS B N 1
ATOM 3956 C CA . HIS B 1 131 ? -0.425 -50.021 41.757 1.00 18.62 131 HIS B CA 1
ATOM 3957 C C . HIS B 1 131 ? -0.804 -50.038 40.274 1.00 14.54 131 HIS B C 1
ATOM 3958 O O . HIS B 1 131 ? -1.992 -50.057 39.941 1.00 12.70 131 HIS B O 1
ATOM 3965 N N . ARG B 1 132 ? 0.185 -50.014 39.385 1.00 13.00 132 ARG B N 1
ATOM 3966 C CA . ARG B 1 132 ? -0.122 -50.019 37.948 1.00 15.64 132 ARG B CA 1
ATOM 3967 C C . ARG B 1 132 ? -0.981 -51.208 37.539 1.00 16.44 132 ARG B C 1
ATOM 3968 O O . ARG B 1 132 ? -1.916 -51.064 36.749 1.00 13.37 132 ARG B O 1
ATOM 3976 N N . THR B 1 133 ? -0.647 -52.389 38.056 1.00 13.58 133 THR B N 1
ATOM 3977 C CA . THR B 1 133 ? -1.411 -53.598 37.756 1.00 16.67 133 THR B CA 1
ATOM 3978 C C . THR B 1 133 ? -2.889 -53.434 38.144 1.00 16.72 133 THR B C 1
ATOM 3979 O O . THR B 1 133 ? -3.788 -53.771 37.375 1.00 14.28 133 THR B O 1
ATOM 3983 N N . PHE B 1 134 ? -3.123 -52.923 39.345 1.00 15.39 134 PHE B N 1
ATOM 3984 C CA . PHE B 1 134 ? -4.481 -52.727 39.845 1.00 15.14 134 PHE B CA 1
ATOM 3985 C C . PHE B 1 134 ? -5.270 -51.842 38.859 1.00 14.98 134 PHE B C 1
ATOM 3986 O O . PHE B 1 134 ? -6.379 -52.192 38.445 1.00 13.72 134 PHE B O 1
ATOM 3994 N N . ILE B 1 135 ? -4.687 -50.717 38.459 1.00 15.13 135 ILE B N 1
ATOM 3995 C CA . ILE B 1 135 ? -5.437 -49.745 37.653 1.00 11.99 135 ILE B CA 1
ATOM 3996 C C . ILE B 1 135 ? -5.527 -50.097 36.161 1.00 14.53 135 ILE B C 1
ATOM 3997 O O . ILE B 1 135 ? -6.337 -49.520 35.432 1.00 15.42 135 ILE B O 1
ATOM 4002 N N . ARG B 1 136 ? -4.712 -51.032 35.695 1.00 10.77 136 ARG B N 1
ATOM 4003 C CA A ARG B 1 136 ? -4.793 -51.428 34.287 0.52 10.56 136 ARG B CA 1
ATOM 4004 C CA B ARG B 1 136 ? -4.773 -51.435 34.289 0.48 10.57 136 ARG B CA 1
ATOM 4005 C C . ARG B 1 136 ? -5.762 -52.591 34.110 1.00 12.29 136 ARG B C 1
ATOM 4006 O O . ARG B 1 136 ? -6.222 -52.864 32.998 1.00 14.37 136 ARG B O 1
ATOM 4021 N N . THR B 1 137 ? -6.089 -53.271 35.209 1.00 10.49 137 THR B N 1
ATOM 4022 C CA . THR B 1 137 ? -6.853 -54.517 35.109 1.00 13.98 137 THR B CA 1
ATOM 4023 C C . THR B 1 137 ? -8.307 -54.422 35.586 1.00 13.03 137 THR B C 1
ATOM 4024 O O . THR B 1 137 ? -9.231 -54.583 34.787 1.00 14.71 137 THR B O 1
ATOM 4028 N N . VAL B 1 138 ? -8.504 -54.187 36.883 1.00 11.98 138 VAL B N 1
ATOM 4029 C CA . VAL B 1 138 ? -9.849 -54.234 37.453 1.00 10.77 138 VAL B CA 1
ATOM 4030 C C . VAL B 1 138 ? -10.330 -52.951 38.133 1.00 12.69 138 VAL B C 1
ATOM 4031 O O . VAL B 1 138 ? -11.451 -52.907 38.652 1.00 13.34 138 VAL B O 1
ATOM 4035 N N . PHE B 1 139 ? -9.495 -51.919 38.162 1.00 12.53 139 PHE B N 1
ATOM 4036 C CA . PHE B 1 139 ? -9.847 -50.666 38.837 1.00 14.01 139 PHE B CA 1
ATOM 4037 C C . PHE B 1 139 ? -9.503 -49.562 37.843 1.00 12.45 139 PHE B C 1
ATOM 4038 O O . PHE B 1 139 ? -8.459 -48.908 37.948 1.00 13.73 139 PHE B O 1
ATOM 4046 N N . LEU B 1 140 ? -10.412 -49.359 36.884 1.00 13.25 140 LEU B N 1
ATOM 4047 C CA A LEU B 1 140 ? -10.093 -48.641 35.659 0.49 11.90 140 LEU B CA 1
ATOM 4048 C CA B LEU B 1 140 ? -10.108 -48.637 35.644 0.51 11.91 140 LEU B CA 1
ATOM 4049 C C . LEU B 1 140 ? -10.429 -47.149 35.723 1.00 10.98 140 LEU B C 1
ATOM 4050 O O . LEU B 1 140 ? -11.595 -46.765 35.851 1.00 12.37 140 LEU B O 1
ATOM 4059 N N . PRO B 1 141 ? -9.394 -46.300 35.632 1.00 11.44 141 PRO B N 1
ATOM 4060 C CA . PRO B 1 141 ? -9.556 -44.850 35.747 1.00 10.60 141 PRO B CA 1
ATOM 4061 C C . PRO B 1 141 ? -10.198 -44.208 34.525 1.00 14.03 141 PRO B C 1
ATOM 4062 O O . PRO B 1 141 ? -10.143 -44.746 33.407 1.00 15.43 141 PRO B O 1
ATOM 4066 N N . GLN B 1 142 ? -10.801 -43.045 34.761 1.00 11.75 142 GLN B N 1
ATOM 4067 C CA . GLN B 1 142 ? -11.488 -42.302 33.712 1.00 9.51 142 GLN B CA 1
ATOM 4068 C C . GLN B 1 142 ? -10.508 -41.894 32.620 1.00 12.30 142 GLN B C 1
ATOM 4069 O O . GLN B 1 142 ? -9.456 -41.324 32.901 1.00 12.70 142 GLN B O 1
ATOM 4075 N N . GLY B 1 143 ? -10.849 -42.211 31.379 1.00 12.79 143 GLY B N 1
ATOM 4076 C CA . GLY B 1 143 ? -10.003 -41.904 30.242 1.00 14.79 143 GLY B CA 1
ATOM 4077 C C . GLY B 1 143 ? -8.914 -42.935 30.002 1.00 18.71 143 GLY B C 1
ATOM 4078 O O . GLY B 1 143 ? -8.164 -42.827 29.041 1.00 17.41 143 GLY B O 1
ATOM 4079 N N . GLU B 1 144 ? -8.821 -43.939 30.865 1.00 13.44 144 GLU B N 1
ATOM 4080 C CA . GLU B 1 144 ? -7.762 -44.943 30.734 1.00 18.68 144 GLU B CA 1
ATOM 4081 C C . GLU B 1 144 ? -8.286 -46.360 30.591 1.00 15.97 144 GLU B C 1
ATOM 4082 O O . GLU B 1 144 ? -7.540 -47.331 30.809 1.00 15.03 144 GLU B O 1
ATOM 4088 N N . ILE B 1 145 ? -9.562 -46.506 30.260 1.00 15.05 145 ILE B N 1
ATOM 4089 C CA . ILE B 1 145 ? -10.147 -47.842 30.208 1.00 19.83 145 ILE B CA 1
ATOM 4090 C C . ILE B 1 145 ? -9.398 -48.777 29.249 1.00 20.08 145 ILE B C 1
ATOM 4091 O O . ILE B 1 145 ? -9.270 -49.979 29.520 1.00 15.68 145 ILE B O 1
ATOM 4096 N N . ASP B 1 146 ? -8.910 -48.235 28.136 1.00 11.75 146 ASP B N 1
ATOM 4097 C CA . ASP B 1 146 ? -8.317 -49.085 27.091 1.00 14.00 146 ASP B CA 1
ATOM 4098 C C . ASP B 1 146 ? -6.803 -49.206 27.180 1.00 14.09 146 ASP B C 1
ATOM 4099 O O . ASP B 1 146 ? -6.177 -49.708 26.260 1.00 14.11 146 ASP B O 1
ATOM 4104 N N . LYS B 1 147 ? -6.207 -48.757 28.280 1.00 15.01 147 LYS B N 1
ATOM 4105 C CA . LYS B 1 147 ? -4.746 -48.729 28.351 1.00 16.75 147 LYS B CA 1
ATOM 4106 C C . LYS B 1 147 ? -4.081 -50.109 28.282 1.00 14.72 147 LYS B C 1
ATOM 4107 O O . LYS B 1 147 ? -3.088 -50.282 27.562 1.00 14.81 147 LYS B O 1
ATOM 4113 N N . LEU B 1 148 ? -4.617 -51.079 29.017 1.00 13.27 148 LEU B N 1
ATOM 4114 C CA . LEU B 1 148 ? -4.156 -52.473 28.893 1.00 12.54 148 LEU B CA 1
ATOM 4115 C C . LEU B 1 148 ? -4.313 -53.000 27.462 1.00 14.32 148 LEU B C 1
ATOM 4116 O O . LEU B 1 148 ? -3.384 -53.593 26.887 1.00 13.30 148 LEU B O 1
ATOM 4121 N N . LEU B 1 149 ? -5.485 -52.777 26.876 1.00 13.03 149 LEU B N 1
ATOM 4122 C CA . LEU B 1 149 ? -5.745 -53.294 25.525 1.00 10.84 149 LEU B CA 1
ATOM 4123 C C . LEU B 1 149 ? -4.716 -52.838 24.487 1.00 16.66 149 LEU B C 1
ATOM 4124 O O . LEU B 1 149 ? -4.321 -53.616 23.614 1.00 15.30 149 LEU B O 1
ATOM 4129 N N . ILE B 1 150 ? -4.279 -51.585 24.578 1.00 12.48 150 ILE B N 1
ATOM 4130 C CA . ILE B 1 150 ? -3.344 -51.043 23.584 1.00 16.84 150 ILE B CA 1
ATOM 4131 C C . ILE B 1 150 ? -1.878 -51.054 24.034 1.00 15.69 150 ILE B C 1
ATOM 4132 O O . ILE B 1 150 ? -1.015 -50.477 23.359 1.00 17.33 150 ILE B O 1
ATOM 4137 N N . SER B 1 151 ? -1.593 -51.698 25.166 1.00 15.25 151 SER B N 1
ATOM 4138 C CA . SER B 1 151 ? -0.228 -51.755 25.687 1.00 16.76 151 SER B CA 1
ATOM 4139 C C . SER B 1 151 ? 0.679 -52.657 24.855 1.00 16.65 151 SER B C 1
ATOM 4140 O O . SER B 1 151 ? 0.216 -53.616 24.222 1.00 17.58 151 SER B O 1
ATOM 4143 N N . PRO B 1 152 ? 1.989 -52.372 24.884 1.00 20.51 152 PRO B N 1
ATOM 4144 C CA . PRO B 1 152 ? 2.947 -53.252 24.209 1.00 20.52 152 PRO B CA 1
ATOM 4145 C C . PRO B 1 152 ? 3.088 -54.572 24.973 1.00 20.21 152 PRO B C 1
ATOM 4146 O O . PRO B 1 152 ? 2.822 -54.610 26.186 1.00 20.52 152 PRO B O 1
ATOM 4150 N N . PRO B 1 153 ? 3.516 -55.638 24.281 1.00 21.31 153 PRO B N 1
ATOM 4151 C CA . PRO B 1 153 ? 3.565 -56.985 24.855 1.00 23.49 153 PRO B CA 1
ATOM 4152 C C . PRO B 1 153 ? 4.346 -57.056 26.171 1.00 18.70 153 PRO B C 1
ATOM 4153 O O . PRO B 1 153 ? 3.932 -57.763 27.079 1.00 15.63 153 PRO B O 1
ATOM 4157 N N . SER B 1 154 ? 5.453 -56.331 26.285 1.00 20.81 154 SER B N 1
ATOM 4158 C CA . SER B 1 154 ? 6.240 -56.413 27.515 1.00 19.47 154 SER B CA 1
ATOM 4159 C C . SER B 1 154 ? 5.461 -55.890 28.741 1.00 17.79 154 SER B C 1
ATOM 4160 O O . SER B 1 154 ? 5.568 -56.440 29.850 1.00 16.94 154 SER B O 1
ATOM 4163 N N . GLU B 1 155 ? 4.688 -54.831 28.542 1.00 16.39 155 GLU B N 1
ATOM 4164 C CA . GLU B 1 155 ? 3.880 -54.280 29.626 1.00 14.84 155 GLU B CA 1
ATOM 4165 C C . GLU B 1 155 ? 2.677 -55.173 29.958 1.00 16.54 155 GLU B C 1
ATOM 4166 O O . GLU B 1 155 ? 2.308 -55.334 31.131 1.00 17.13 155 GLU B O 1
ATOM 4172 N N . ILE B 1 156 ? 2.059 -55.740 28.928 1.00 14.94 156 ILE B N 1
ATOM 4173 C CA . ILE B 1 156 ? 0.968 -56.677 29.163 1.00 15.46 156 ILE B CA 1
ATOM 4174 C C . ILE B 1 156 ? 1.484 -57.832 30.012 1.00 18.32 156 ILE B C 1
ATOM 4175 O O . ILE B 1 156 ? 0.817 -58.269 30.958 1.00 15.68 156 ILE B O 1
ATOM 4180 N N . THR B 1 157 ? 2.676 -58.327 29.682 1.00 14.46 157 THR B N 1
ATOM 4181 C CA . THR B 1 157 ? 3.245 -59.442 30.429 1.00 14.67 157 THR B CA 1
ATOM 4182 C C . THR B 1 157 ? 3.493 -59.071 31.892 1.00 15.98 157 THR B C 1
ATOM 4183 O O . THR B 1 157 ? 3.151 -59.837 32.802 1.00 15.13 157 THR B O 1
ATOM 4187 N N . GLU B 1 158 ? 4.110 -57.912 32.115 1.00 15.82 158 GLU B N 1
ATOM 4188 C CA . GLU B 1 158 ? 4.373 -57.445 33.481 1.00 18.07 158 GLU B CA 1
ATOM 4189 C C . GLU B 1 158 ? 3.062 -57.362 34.270 1.00 19.44 158 GLU B C 1
ATOM 4190 O O . GLU B 1 158 ? 2.986 -57.799 35.413 1.00 15.00 158 GLU B O 1
ATOM 4196 N N . ILE B 1 159 ? 2.029 -56.821 33.639 1.00 17.82 159 ILE B N 1
ATOM 4197 C CA . ILE B 1 159 ? 0.729 -56.611 34.300 1.00 14.06 159 ILE B CA 1
ATOM 4198 C C . ILE B 1 159 ? -0.017 -57.915 34.596 1.00 17.31 159 ILE B C 1
ATOM 4199 O O . ILE B 1 159 ? -0.437 -58.145 35.720 1.00 16.00 159 ILE B O 1
ATOM 4204 N N . ILE B 1 160 ? -0.197 -58.749 33.576 1.00 15.07 160 ILE B N 1
ATOM 4205 C CA . ILE B 1 160 ? -0.908 -60.018 33.718 1.00 14.53 160 ILE B CA 1
ATOM 4206 C C . ILE B 1 160 ? -0.212 -60.996 34.671 1.00 16.97 160 ILE B C 1
ATOM 4207 O O . ILE B 1 160 ? -0.854 -61.598 35.550 1.00 17.28 160 ILE B O 1
ATOM 4212 N N . SER B 1 161 ? 1.097 -61.150 34.520 1.00 17.70 161 SER B N 1
ATOM 4213 C CA . SER B 1 161 ? 1.841 -62.012 35.445 1.00 16.48 161 SER B CA 1
ATOM 4214 C C . SER B 1 161 ? 1.699 -61.530 36.891 1.00 17.99 161 SER B C 1
ATOM 4215 O O . SER B 1 161 ? 1.581 -62.339 37.813 1.00 18.39 161 SER B O 1
ATOM 4218 N N . ASP B 1 162 ? 1.712 -60.214 37.080 1.00 18.69 162 ASP B N 1
ATOM 4219 C CA . ASP B 1 162 ? 1.592 -59.620 38.414 1.00 16.77 162 ASP B CA 1
ATOM 4220 C C . ASP B 1 162 ? 0.235 -59.919 39.045 1.00 16.91 162 ASP B C 1
ATOM 4221 O O . ASP B 1 162 ? 0.142 -60.122 40.259 1.00 18.39 162 ASP B O 1
ATOM 4226 N N . VAL B 1 163 ? -0.822 -59.939 38.236 1.00 17.48 163 VAL B N 1
ATOM 4227 C CA . VAL B 1 163 ? -2.138 -60.214 38.788 1.00 17.12 163 VAL B CA 1
ATOM 4228 C C . VAL B 1 163 ? -2.140 -61.549 39.494 1.00 22.18 163 VAL B C 1
ATOM 4229 O O . VAL B 1 163 ? -2.719 -61.687 40.569 1.00 22.43 163 VAL B O 1
ATOM 4233 N N . PHE B 1 164 ? -1.491 -62.540 38.885 1.00 19.03 164 PHE B N 1
ATOM 4234 C CA . PHE B 1 164 ? -1.646 -63.915 39.345 1.00 26.77 164 PHE B CA 1
ATOM 4235 C C . PHE B 1 164 ? -0.451 -64.456 40.128 1.00 30.96 164 PHE B C 1
ATOM 4236 O O . PHE B 1 164 ? -0.417 -65.631 40.486 1.00 34.35 164 PHE B O 1
ATOM 4244 N N . GLN B 1 165 ? 0.502 -63.579 40.423 1.00 24.73 165 GLN B N 1
ATOM 4245 C CA . GLN B 1 165 ? 1.675 -63.943 41.200 1.00 27.57 165 GLN B CA 1
ATOM 4246 C C . GLN B 1 165 ? 2.292 -62.732 41.913 1.00 27.36 165 GLN B C 1
ATOM 4247 O O . GLN B 1 165 ? 2.477 -61.666 41.319 1.00 27.77 165 GLN B O 1
ATOM 4253 N N . SER B 1 166 ? 2.628 -62.896 43.188 1.00 27.80 166 SER B N 1
ATOM 4254 C CA . SER B 1 166 ? 3.237 -61.801 43.943 1.00 27.25 166 SER B CA 1
ATOM 4255 C C . SER B 1 166 ? 4.669 -61.509 43.499 1.00 31.35 166 SER B C 1
ATOM 4256 O O . SER B 1 166 ? 5.490 -62.421 43.405 1.00 34.53 166 SER B O 1
ATOM 4259 N N . LYS B 1 167 ? 4.969 -60.237 43.246 1.00 28.28 167 LYS B N 1
ATOM 4260 C CA . LYS B 1 167 ? 6.324 -59.824 42.870 1.00 32.39 167 LYS B CA 1
ATOM 4261 C C . LYS B 1 167 ? 7.267 -59.813 44.069 1.00 39.10 167 LYS B C 1
ATOM 4262 O O . LYS B 1 167 ? 8.479 -59.958 43.918 1.00 36.28 167 LYS B O 1
ATOM 4268 N N . GLU B 1 168 ? 6.709 -59.629 45.258 1.00 44.19 168 GLU B N 1
ATOM 4269 C CA . GLU B 1 168 ? 7.502 -59.676 46.482 1.00 47.01 168 GLU B CA 1
ATOM 4270 C C . GLU B 1 168 ? 8.012 -61.094 46.723 1.00 39.51 168 GLU B C 1
ATOM 4271 O O . GLU B 1 168 ? 9.151 -61.291 47.145 1.00 39.92 168 GLU B O 1
ATOM 4277 N N . THR B 1 169 ? 7.164 -62.080 46.449 1.00 36.78 169 THR B N 1
ATOM 4278 C CA . THR B 1 169 ? 7.586 -63.472 46.535 1.00 33.80 169 THR B CA 1
ATOM 4279 C C . THR B 1 169 ? 8.732 -63.759 45.565 1.00 28.96 169 THR B C 1
ATOM 4280 O O . THR B 1 169 ? 9.718 -64.394 45.937 1.00 32.46 169 THR B O 1
ATOM 4284 N N . LEU B 1 170 ? 8.599 -63.302 44.324 1.00 30.60 170 LEU B N 1
ATOM 4285 C CA A LEU B 1 170 ? 9.647 -63.526 43.338 0.70 31.25 170 LEU B CA 1
ATOM 4286 C CA B LEU B 1 170 ? 9.640 -63.494 43.316 0.30 31.22 170 LEU B CA 1
ATOM 4287 C C . LEU B 1 170 ? 10.941 -62.820 43.722 1.00 31.47 170 LEU B C 1
ATOM 4288 O O . LEU B 1 170 ? 12.032 -63.338 43.477 1.00 28.03 170 LEU B O 1
ATOM 4297 N N . GLU B 1 171 ? 10.824 -61.643 44.326 1.00 30.72 171 GLU B N 1
ATOM 4298 C CA . GLU B 1 171 ? 12.001 -60.894 44.743 1.00 32.00 171 GLU B CA 1
ATOM 4299 C C . GLU B 1 171 ? 12.730 -61.621 45.864 1.00 34.66 171 GLU B C 1
ATOM 4300 O O . GLU B 1 171 ? 13.963 -61.709 45.862 1.00 34.29 171 GLU B O 1
ATOM 4306 N N . LYS B 1 172 ? 11.964 -62.128 46.826 1.00 27.72 172 LYS B N 1
ATOM 4307 C CA . LYS B 1 172 ? 12.536 -62.880 47.939 1.00 32.06 172 LYS B CA 1
ATOM 4308 C C . LYS B 1 172 ? 13.254 -64.126 47.431 1.00 35.48 172 LYS B C 1
ATOM 4309 O O . LYS B 1 172 ? 14.383 -64.400 47.835 1.00 29.81 172 LYS B O 1
ATOM 4315 N N . LEU B 1 173 ? 12.585 -64.877 46.553 1.00 30.52 173 LEU B N 1
ATOM 4316 C CA . LEU B 1 173 ? 13.149 -66.087 45.955 1.00 23.20 173 LEU B CA 1
ATOM 4317 C C . LEU B 1 173 ? 14.434 -65.779 45.184 1.00 26.82 173 LEU B C 1
ATOM 4318 O O . LEU B 1 173 ? 15.443 -66.457 45.359 1.00 28.20 173 LEU B O 1
ATOM 4323 N N . GLU B 1 174 ? 14.401 -64.769 44.316 1.00 24.03 174 GLU B N 1
ATOM 4324 C CA . GLU B 1 174 ? 15.580 -64.442 43.522 1.00 25.68 174 GLU B CA 1
ATOM 4325 C C . GLU B 1 174 ? 16.732 -64.014 44.426 1.00 34.44 174 GLU B C 1
ATOM 4326 O O . GLU B 1 174 ? 17.896 -64.350 44.182 1.00 23.50 174 GLU B O 1
ATOM 4332 N N . LYS B 1 175 ? 16.401 -63.282 45.480 1.00 28.61 175 LYS B N 1
ATOM 4333 C CA . LYS B 1 175 ? 17.410 -62.829 46.437 1.00 35.76 175 LYS B CA 1
ATOM 4334 C C . LYS B 1 175 ? 18.021 -64.001 47.205 1.00 26.49 175 LYS B C 1
ATOM 4335 O O . LYS B 1 175 ? 19.238 -64.078 47.372 1.00 31.01 175 LYS B O 1
ATOM 4341 N N . LEU B 1 176 ? 17.178 -64.910 47.674 1.00 19.63 176 LEU B N 1
ATOM 4342 C CA . LEU B 1 176 ? 17.665 -66.076 48.402 1.00 26.00 176 LEU B CA 1
ATOM 4343 C C . LEU B 1 176 ? 18.503 -66.972 47.493 1.00 26.55 176 LEU B C 1
ATOM 4344 O O . LEU B 1 176 ? 19.541 -67.490 47.901 1.00 22.76 176 LEU B O 1
ATOM 4349 N N . LEU B 1 177 ? 18.048 -67.152 46.258 1.00 22.74 177 LEU B N 1
ATOM 4350 C CA . LEU B 1 177 ? 18.813 -67.934 45.290 1.00 20.42 177 LEU B CA 1
ATOM 4351 C C . LEU B 1 177 ? 20.208 -67.326 45.108 1.00 24.99 177 LEU B C 1
ATOM 4352 O O . LEU B 1 177 ? 21.216 -68.030 45.176 1.00 19.51 177 LEU B O 1
ATOM 4357 N N . LYS B 1 178 ? 20.275 -66.014 44.888 1.00 22.76 178 LYS B N 1
ATOM 4358 C CA . LYS B 1 178 ? 21.564 -65.350 44.720 1.00 21.87 178 LYS B CA 1
ATOM 4359 C C . LYS B 1 178 ? 22.448 -65.477 45.972 1.00 22.28 178 LYS B C 1
ATOM 4360 O O . LYS B 1 178 ? 23.660 -65.662 45.877 1.00 24.01 178 LYS B O 1
ATOM 4366 N N . GLU B 1 179 ? 21.833 -65.396 47.141 1.00 22.50 179 GLU B N 1
ATOM 4367 C CA . GLU B 1 179 ? 22.585 -65.542 48.382 1.00 26.81 179 GLU B CA 1
ATOM 4368 C C . GLU B 1 179 ? 23.163 -66.954 48.554 1.00 27.54 179 GLU B C 1
ATOM 4369 O O . GLU B 1 179 ? 24.300 -67.105 49.009 1.00 25.30 179 GLU B O 1
ATOM 4375 N N . LYS B 1 180 ? 22.394 -67.975 48.176 1.00 20.80 180 LYS B N 1
ATOM 4376 C CA . LYS B 1 180 ? 22.894 -69.354 48.163 1.00 21.79 180 LYS B CA 1
ATOM 4377 C C . LYS B 1 180 ? 24.089 -69.501 47.243 1.00 19.16 180 LYS B C 1
ATOM 4378 O O . LYS B 1 180 ? 25.069 -70.163 47.583 1.00 21.31 180 LYS B O 1
ATOM 4384 N N . MET B 1 181 ? 23.983 -68.936 46.047 1.00 16.15 181 MET B N 1
ATOM 4385 C CA . MET B 1 181 ? 25.061 -69.046 45.081 1.00 16.86 181 MET B CA 1
ATOM 4386 C C . MET B 1 181 ? 26.325 -68.363 45.599 1.00 17.44 181 MET B C 1
ATOM 4387 O O . MET B 1 181 ? 27.429 -68.891 45.453 1.00 20.15 181 MET B O 1
ATOM 4392 N N . LYS B 1 182 ? 26.165 -67.182 46.187 1.00 18.89 182 LYS B N 1
ATOM 4393 C CA . LYS B 1 182 ? 27.327 -66.431 46.673 1.00 22.06 182 LYS B CA 1
ATOM 4394 C C . LYS B 1 182 ? 27.999 -67.149 47.851 1.00 24.81 182 LYS B C 1
ATOM 4395 O O . LYS B 1 182 ? 29.216 -67.133 47.982 1.00 27.47 182 LYS B O 1
ATOM 4401 N N . LYS B 1 183 ? 27.198 -67.790 48.691 1.00 20.06 183 LYS B N 1
ATOM 4402 C CA . LYS B 1 183 ? 27.731 -68.591 49.784 1.00 23.21 183 LYS B CA 1
ATOM 4403 C C . LYS B 1 183 ? 28.507 -69.801 49.244 1.00 29.98 183 LYS B C 1
ATOM 4404 O O . LYS B 1 183 ? 29.611 -70.091 49.702 1.00 24.17 183 LYS B O 1
ATOM 4410 N N . LEU B 1 184 ? 27.956 -70.492 48.250 1.00 23.08 184 LEU B N 1
ATOM 4411 C CA . LEU B 1 184 ? 28.698 -71.601 47.646 1.00 22.88 184 LEU B CA 1
ATOM 4412 C C . LEU B 1 184 ? 29.953 -71.101 46.943 1.00 28.33 184 LEU B C 1
ATOM 4413 O O . LEU B 1 184 ? 31.001 -71.765 46.959 1.00 24.80 184 LEU B O 1
ATOM 4418 N N . GLU B 1 185 ? 29.844 -69.945 46.296 1.00 22.10 185 GLU B N 1
ATOM 4419 C CA . GLU B 1 185 ? 30.980 -69.398 45.579 1.00 25.21 185 GLU B CA 1
ATOM 4420 C C . GLU B 1 185 ? 32.134 -69.233 46.555 1.00 30.45 185 GLU B C 1
ATOM 4421 O O . GLU B 1 185 ? 33.271 -69.585 46.248 1.00 29.92 185 GLU B O 1
ATOM 4427 N N . ASN B 1 186 ? 31.826 -68.706 47.732 1.00 27.01 186 ASN B N 1
ATOM 4428 C CA A ASN B 1 186 ? 32.854 -68.480 48.735 0.63 34.45 186 ASN B CA 1
ATOM 4429 C CA B ASN B 1 186 ? 32.810 -68.493 48.798 0.37 34.45 186 ASN B CA 1
ATOM 4430 C C . ASN B 1 186 ? 33.424 -69.787 49.285 1.00 36.52 186 ASN B C 1
ATOM 4431 O O . ASN B 1 186 ? 34.642 -69.935 49.371 1.00 44.16 186 ASN B O 1
ATOM 4440 N N . GLU B 1 187 ? 32.550 -70.720 49.645 1.00 38.33 187 GLU B N 1
ATOM 4441 C CA . GLU B 1 187 ? 32.971 -72.008 50.186 1.00 37.42 187 GLU B CA 1
ATOM 4442 C C . GLU B 1 187 ? 33.855 -72.758 49.190 1.00 44.70 187 GLU B C 1
ATOM 4443 O O . GLU B 1 187 ? 34.840 -73.388 49.575 1.00 46.55 187 GLU B O 1
ATOM 4449 N N . ILE B 1 188 ? 33.502 -72.678 47.910 1.00 35.31 188 ILE B N 1
ATOM 4450 C CA . ILE B 1 188 ? 34.282 -73.312 46.853 1.00 35.65 188 ILE B CA 1
ATOM 4451 C C . ILE B 1 188 ? 35.653 -72.650 46.699 1.00 43.27 188 ILE B C 1
ATOM 4452 O O . ILE B 1 188 ? 36.667 -73.331 46.559 1.00 46.19 188 ILE B O 1
ATOM 4457 N N . SER B 1 189 ? 35.684 -71.322 46.746 1.00 46.63 189 SER B N 1
ATOM 4458 C CA . SER B 1 189 ? 36.947 -70.590 46.656 1.00 56.12 189 SER B CA 1
ATOM 4459 C C . SER B 1 189 ? 37.945 -70.992 47.743 1.00 54.56 189 SER B C 1
ATOM 4460 O O . SER B 1 189 ? 39.153 -70.914 47.533 1.00 58.42 189 SER B O 1
ATOM 4463 N N . SER B 1 190 ? 37.445 -71.422 48.897 1.00 51.28 190 SER B N 1
ATOM 4464 C CA . SER B 1 190 ? 38.316 -71.789 50.009 1.00 59.00 190 SER B CA 1
ATOM 4465 C C . SER B 1 190 ? 38.508 -73.301 50.113 1.00 65.51 190 SER B C 1
ATOM 4466 O O . SER B 1 190 ? 38.388 -74.024 49.124 1.00 70.95 190 SER B O 1
ATOM 4469 N N . LEU B 1 200 ? 36.543 -84.724 49.608 1.00 53.72 687 LEU B N 1
ATOM 4470 C CA . LEU B 1 200 ? 37.744 -84.156 49.000 1.00 59.86 687 LEU B CA 1
ATOM 4471 C C . LEU B 1 200 ? 37.407 -83.388 47.725 1.00 53.56 687 LEU B C 1
ATOM 4472 O O . LEU B 1 200 ? 36.630 -82.431 47.745 1.00 55.90 687 LEU B O 1
ATOM 4477 N N . GLU B 1 201 ? 38.013 -83.805 46.618 1.00 58.16 688 GLU B N 1
ATOM 4478 C CA . GLU B 1 201 ? 37.637 -83.302 45.310 1.00 49.64 688 GLU B CA 1
ATOM 4479 C C . GLU B 1 201 ? 36.155 -83.578 45.086 1.00 41.87 688 GLU B C 1
ATOM 4480 O O . GLU B 1 201 ? 35.473 -82.825 44.391 1.00 39.89 688 GLU B O 1
ATOM 4486 N N . LYS B 1 202 ? 35.653 -84.661 45.674 1.00 26.61 689 LYS B N 1
ATOM 4487 C CA . LYS B 1 202 ? 34.255 -85.021 45.467 1.00 33.88 689 LYS B CA 1
ATOM 4488 C C . LYS B 1 202 ? 33.330 -83.964 46.080 1.00 38.39 689 LYS B C 1
ATOM 4489 O O . LYS B 1 202 ? 32.272 -83.668 45.525 1.00 34.19 689 LYS B O 1
ATOM 4495 N N . LYS B 1 203 ? 33.745 -83.391 47.211 1.00 38.61 690 LYS B N 1
ATOM 4496 C CA . LYS B 1 203 ? 32.966 -82.355 47.895 1.00 41.17 690 LYS B CA 1
ATOM 4497 C C . LYS B 1 203 ? 32.857 -81.091 47.046 1.00 36.70 690 LYS B C 1
ATOM 4498 O O . LYS B 1 203 ? 31.769 -80.537 46.869 1.00 40.80 690 LYS B O 1
ATOM 4504 N N . LEU B 1 204 ? 33.999 -80.639 46.537 1.00 32.18 691 LEU B N 1
ATOM 4505 C CA . LEU B 1 204 ? 34.073 -79.500 45.636 1.00 32.36 691 LEU B CA 1
ATOM 4506 C C . LEU B 1 204 ? 33.204 -79.688 44.387 1.00 38.14 691 LEU B C 1
ATOM 4507 O O . LEU B 1 204 ? 32.534 -78.759 43.936 1.00 26.27 691 LEU B O 1
ATOM 4512 N N . LYS B 1 205 ? 33.218 -80.890 43.822 1.00 30.11 692 LYS B N 1
ATOM 4513 C CA . LYS B 1 205 ? 32.410 -81.163 42.640 1.00 27.89 692 LYS B CA 1
ATOM 4514 C C . LYS B 1 205 ? 30.922 -81.056 42.979 1.00 26.39 692 LYS B C 1
ATOM 4515 O O . LYS B 1 205 ? 30.129 -80.518 42.206 1.00 24.71 692 LYS B O 1
ATOM 4521 N N . GLU B 1 206 ? 30.549 -81.563 44.145 1.00 26.78 693 GLU B N 1
ATOM 4522 C CA . GLU B 1 206 ? 29.154 -81.537 44.561 1.00 30.31 693 GLU B CA 1
ATOM 4523 C C . GLU B 1 206 ? 28.676 -80.098 44.772 1.00 25.78 693 GLU B C 1
ATOM 4524 O O . GLU B 1 206 ? 27.564 -79.741 44.373 1.00 25.54 693 GLU B O 1
ATOM 4530 N N . MET B 1 207 ? 29.528 -79.277 45.380 1.00 28.12 694 MET B N 1
ATOM 4531 C CA . MET B 1 207 ? 29.222 -77.859 45.571 1.00 30.69 694 MET B CA 1
ATOM 4532 C C . MET B 1 207 ? 29.142 -77.149 44.226 1.00 26.38 694 MET B C 1
ATOM 4533 O O . MET B 1 207 ? 28.272 -76.304 44.015 1.00 26.27 694 MET B O 1
ATOM 4538 N N . SER B 1 208 ? 30.056 -77.485 43.317 1.00 22.71 695 SER B N 1
ATOM 4539 C CA A SER B 1 208 ? 30.037 -76.889 41.988 0.41 24.59 695 SER B CA 1
ATOM 4540 C CA B SER B 1 208 ? 30.045 -76.900 41.982 0.59 24.56 695 SER B CA 1
ATOM 4541 C C . SER B 1 208 ? 28.760 -77.250 41.233 1.00 28.68 695 SER B C 1
ATOM 4542 O O . SER B 1 208 ? 28.199 -76.410 40.519 1.00 22.81 695 SER B O 1
ATOM 4547 N N . ASP B 1 209 ? 28.300 -78.493 41.401 1.00 23.10 696 ASP B N 1
ATOM 4548 C CA . ASP B 1 209 ? 27.068 -78.937 40.753 1.00 27.55 696 ASP B CA 1
ATOM 4549 C C . ASP B 1 209 ? 25.883 -78.172 41.357 1.00 23.52 696 ASP B C 1
ATOM 4550 O O . ASP B 1 209 ? 24.994 -77.724 40.631 1.00 23.75 696 ASP B O 1
ATOM 4555 N N . GLU B 1 210 ? 25.868 -78.024 42.680 1.00 25.74 697 GLU B N 1
ATOM 4556 C CA A GLU B 1 210 ? 24.790 -77.297 43.337 0.58 26.21 697 GLU B CA 1
ATOM 4557 C CA B GLU B 1 210 ? 24.797 -77.291 43.342 0.42 26.23 697 GLU B CA 1
ATOM 4558 C C . GLU B 1 210 ? 24.773 -75.847 42.851 1.00 26.58 697 GLU B C 1
ATOM 4559 O O . GLU B 1 210 ? 23.714 -75.290 42.551 1.00 22.79 697 GLU B O 1
ATOM 4570 N N . TYR B 1 211 ? 25.952 -75.244 42.769 1.00 22.45 698 TYR B N 1
ATOM 4571 C CA . TYR B 1 211 ? 26.057 -73.873 42.288 1.00 20.96 698 TYR B CA 1
ATOM 4572 C C . TYR B 1 211 ? 25.468 -73.778 40.880 1.00 24.61 698 TYR B C 1
ATOM 4573 O O . TYR B 1 211 ? 24.656 -72.895 40.582 1.00 20.70 698 TYR B O 1
ATOM 4582 N N . ASN B 1 212 ? 25.873 -74.700 40.012 1.00 20.67 699 ASN B N 1
ATOM 4583 C CA . ASN B 1 212 ? 25.404 -74.693 38.629 1.00 20.95 699 ASN B CA 1
ATOM 4584 C C . ASN B 1 212 ? 23.914 -74.977 38.484 1.00 20.95 699 ASN B C 1
ATOM 4585 O O . ASN B 1 212 ? 23.268 -74.455 37.574 1.00 20.86 699 ASN B O 1
ATOM 4590 N N . ASN B 1 213 ? 23.367 -75.810 39.368 1.00 22.93 700 ASN B N 1
ATOM 4591 C CA . ASN B 1 213 ? 21.933 -76.088 39.364 1.00 21.77 700 ASN B CA 1
ATOM 4592 C C . ASN B 1 213 ? 21.117 -74.868 39.803 1.00 22.46 700 ASN B C 1
ATOM 4593 O O . ASN B 1 213 ? 20.097 -74.537 39.202 1.00 19.17 700 ASN B O 1
ATOM 4598 N N . LEU B 1 214 ? 21.571 -74.198 40.853 1.00 19.64 701 LEU B N 1
ATOM 4599 C CA . LEU B 1 214 ? 20.939 -72.943 41.263 1.00 21.70 701 LEU B CA 1
ATOM 4600 C C . LEU B 1 214 ? 20.975 -71.927 40.117 1.00 17.72 701 LEU B C 1
ATOM 4601 O O . LEU B 1 214 ? 20.001 -71.221 39.855 1.00 18.70 701 LEU B O 1
ATOM 4606 N N . ASP B 1 215 ? 22.118 -71.837 39.446 1.00 20.10 702 ASP B N 1
ATOM 4607 C CA . ASP B 1 215 ? 22.288 -70.862 38.381 1.00 18.22 702 ASP B CA 1
ATOM 4608 C C . ASP B 1 215 ? 21.321 -71.190 37.247 1.00 24.48 702 ASP B C 1
ATOM 4609 O O . ASP B 1 215 ? 20.666 -70.303 36.690 1.00 22.68 702 ASP B O 1
ATOM 4614 N N . LEU B 1 216 ? 21.210 -72.472 36.925 1.00 20.14 703 LEU B N 1
ATOM 4615 C CA . LEU B 1 216 ? 20.330 -72.891 35.833 1.00 21.60 703 LEU B CA 1
ATOM 4616 C C . LEU B 1 216 ? 18.856 -72.672 36.188 1.00 19.81 703 LEU B C 1
ATOM 4617 O O . LEU B 1 216 ? 18.077 -72.201 35.362 1.00 23.19 703 LEU B O 1
ATOM 4622 N N . LEU B 1 217 ? 18.479 -73.020 37.417 1.00 22.64 704 LEU B N 1
ATOM 4623 C CA . LEU B 1 217 ? 17.133 -72.749 37.919 1.00 21.21 704 LEU B CA 1
ATOM 4624 C C . LEU B 1 217 ? 16.864 -71.257 37.809 1.00 22.85 704 LEU B C 1
ATOM 4625 O O . LEU B 1 217 ? 15.803 -70.830 37.358 1.00 19.77 704 LEU B O 1
ATOM 4630 N N . ARG B 1 218 ? 17.848 -70.461 38.210 1.00 21.81 705 ARG B N 1
ATOM 4631 C CA . ARG B 1 218 ? 17.719 -69.016 38.148 1.00 21.29 705 ARG B CA 1
ATOM 4632 C C . ARG B 1 218 ? 17.459 -68.520 36.732 1.00 22.52 705 ARG B C 1
ATOM 4633 O O . ARG B 1 218 ? 16.634 -67.624 36.525 1.00 25.57 705 ARG B O 1
ATOM 4641 N N . LYS B 1 219 ? 18.184 -69.077 35.764 1.00 24.08 706 LYS B N 1
ATOM 4642 C CA . LYS B 1 219 ? 18.036 -68.675 34.374 1.00 25.46 706 LYS B CA 1
ATOM 4643 C C . LYS B 1 219 ? 16.634 -68.999 33.865 1.00 21.73 706 LYS B C 1
ATOM 4644 O O . LYS B 1 219 ? 15.993 -68.172 33.212 1.00 21.21 706 LYS B O 1
ATOM 4650 N N . TYR B 1 220 ? 16.162 -70.205 34.162 1.00 22.13 707 TYR B N 1
ATOM 4651 C CA . TYR B 1 220 ? 14.837 -70.615 33.704 1.00 21.46 707 TYR B CA 1
ATOM 4652 C C . TYR B 1 220 ? 13.755 -69.723 34.312 1.00 23.24 707 TYR B C 1
ATOM 4653 O O . TYR B 1 220 ? 12.837 -69.287 33.615 1.00 25.27 707 TYR B O 1
ATOM 4662 N N . LEU B 1 221 ? 13.870 -69.455 35.611 1.00 19.44 708 LEU B N 1
ATOM 4663 C CA . LEU B 1 221 ? 12.870 -68.665 36.330 1.00 17.13 708 LEU B CA 1
ATOM 4664 C C . LEU B 1 221 ? 12.843 -67.202 35.925 1.00 23.41 708 LEU B C 1
ATOM 4665 O O . LEU B 1 221 ? 11.775 -66.595 35.882 1.00 23.70 708 LEU B O 1
ATOM 4670 N N . PHE B 1 222 ? 14.013 -66.623 35.658 1.00 19.93 709 PHE B N 1
ATOM 4671 C CA . PHE B 1 222 ? 14.107 -65.162 35.550 1.00 26.32 709 PHE B CA 1
ATOM 4672 C C . PHE B 1 222 ? 14.659 -64.605 34.239 1.00 25.24 709 PHE B C 1
ATOM 4673 O O . PHE B 1 222 ? 14.260 -63.527 33.815 1.00 24.90 709 PHE B O 1
ATOM 4681 N N . ASP B 1 223 ? 15.570 -65.319 33.586 1.00 24.28 710 ASP B N 1
ATOM 4682 C CA . ASP B 1 223 ? 16.251 -64.739 32.421 1.00 31.81 710 ASP B CA 1
ATOM 4683 C C . ASP B 1 223 ? 15.306 -64.217 31.337 1.00 33.59 710 ASP B C 1
ATOM 4684 O O . ASP B 1 223 ? 14.390 -64.920 30.898 1.00 26.20 710 ASP B O 1
ATOM 4689 N N . LYS B 1 224 ? 15.559 -62.982 30.910 1.00 26.37 711 LYS B N 1
ATOM 4690 C CA . LYS B 1 224 ? 14.835 -62.346 29.814 1.00 24.60 711 LYS B CA 1
ATOM 4691 C C . LYS B 1 224 ? 13.315 -62.368 29.979 1.00 25.87 711 LYS B C 1
ATOM 4692 O O . LYS B 1 224 ? 12.577 -62.202 29.009 1.00 26.53 711 LYS B O 1
ATOM 4698 N N . SER B 1 225 ? 12.851 -62.567 31.206 1.00 26.49 712 SER B N 1
ATOM 4699 C CA . SER B 1 225 ? 11.420 -62.696 31.458 1.00 23.46 712 SER B CA 1
ATOM 4700 C C . SER B 1 225 ? 10.783 -63.784 30.600 1.00 25.78 712 SER B C 1
ATOM 4701 O O . SER B 1 225 ? 9.579 -63.731 30.342 1.00 22.39 712 SER B O 1
ATOM 4704 N N . ASN B 1 226 ? 11.570 -64.779 30.183 1.00 22.01 713 ASN B N 1
ATOM 4705 C CA . ASN B 1 226 ? 11.018 -65.878 29.387 1.00 24.85 713 ASN B CA 1
ATOM 4706 C C . ASN B 1 226 ? 9.835 -66.587 30.052 1.00 22.65 713 ASN B C 1
ATOM 4707 O O . ASN B 1 226 ? 8.787 -66.785 29.413 1.00 21.28 713 ASN B O 1
ATOM 4712 N N . PHE B 1 227 ? 9.987 -66.991 31.314 1.00 19.56 714 PHE B N 1
ATOM 4713 C CA . PHE B 1 227 ? 8.905 -67.730 31.950 1.00 19.78 714 PHE B CA 1
ATOM 4714 C C . PHE B 1 227 ? 7.707 -66.841 32.218 1.00 23.70 714 PHE B C 1
ATOM 4715 O O . PHE B 1 227 ? 6.567 -67.295 32.130 1.00 21.06 714 PHE B O 1
ATOM 4723 N N . SER B 1 228 ? 7.964 -65.583 32.567 1.00 17.77 715 SER B N 1
ATOM 4724 C CA . SER B 1 228 ? 6.862 -64.656 32.799 1.00 19.34 715 SER B CA 1
ATOM 4725 C C . SER B 1 228 ? 6.040 -64.463 31.519 1.00 17.56 715 SER B C 1
ATOM 4726 O O . SER B 1 228 ? 4.804 -64.407 31.565 1.00 18.00 715 SER B O 1
ATOM 4729 N N . ARG B 1 229 ? 6.722 -64.367 30.381 1.00 19.25 716 ARG B N 1
ATOM 4730 C CA A ARG B 1 229 ? 6.039 -64.260 29.094 0.58 21.06 716 ARG B CA 1
ATOM 4731 C CA B ARG B 1 229 ? 6.026 -64.251 29.105 0.42 21.09 716 ARG B CA 1
ATOM 4732 C C . ARG B 1 229 ? 5.175 -65.491 28.862 1.00 24.57 716 ARG B C 1
ATOM 4733 O O . ARG B 1 229 ? 4.015 -65.388 28.434 1.00 20.38 716 ARG B O 1
ATOM 4748 N N . TYR B 1 230 ? 5.740 -66.655 29.159 1.00 18.07 717 TYR B N 1
ATOM 4749 C CA . TYR B 1 230 ? 5.023 -67.913 29.015 1.00 21.47 717 TYR B CA 1
ATOM 4750 C C . TYR B 1 230 ? 3.783 -67.966 29.910 1.00 24.54 717 TYR B C 1
ATOM 4751 O O . TYR B 1 230 ? 2.689 -68.316 29.464 1.00 21.07 717 TYR B O 1
ATOM 4760 N N . PHE B 1 231 ? 3.966 -67.633 31.182 1.00 17.38 718 PHE B N 1
ATOM 4761 C CA . PHE B 1 231 ? 2.879 -67.649 32.150 1.00 19.15 718 PHE B CA 1
ATOM 4762 C C . PHE B 1 231 ? 1.730 -66.722 31.733 1.00 20.16 718 PHE B C 1
ATOM 4763 O O . PHE B 1 231 ? 0.555 -67.100 31.822 1.00 20.79 718 PHE B O 1
ATOM 4771 N N . THR B 1 232 ? 2.073 -65.523 31.282 1.00 16.20 719 THR B N 1
ATOM 4772 C CA . THR B 1 232 ? 1.074 -64.595 30.740 1.00 22.19 719 THR B CA 1
ATOM 4773 C C . THR B 1 232 ? 0.302 -65.236 29.575 1.00 22.78 719 THR B C 1
ATOM 4774 O O . THR B 1 232 ? -0.921 -65.153 29.510 1.00 20.25 719 THR B O 1
ATOM 4778 N N . GLY B 1 233 ? 1.012 -65.896 28.667 1.00 22.19 720 GLY B N 1
ATOM 4779 C CA . GLY B 1 233 ? 0.341 -66.592 27.576 1.00 22.24 720 GLY B CA 1
ATOM 4780 C C . GLY B 1 233 ? -0.712 -67.577 28.060 1.00 26.16 720 GLY B C 1
ATOM 4781 O O . GLY B 1 233 ? -1.826 -67.647 27.515 1.00 25.01 720 GLY B O 1
ATOM 4782 N N . ARG B 1 234 ? -0.363 -68.355 29.081 1.00 19.69 721 ARG B N 1
ATOM 4783 C CA . ARG B 1 234 ? -1.279 -69.347 29.647 1.00 22.01 721 ARG B CA 1
ATOM 4784 C C . ARG B 1 234 ? -2.467 -68.709 30.352 1.00 26.63 721 ARG B C 1
ATOM 4785 O O . ARG B 1 234 ? -3.603 -69.167 30.222 1.00 23.46 721 ARG B O 1
ATOM 4793 N N . VAL B 1 235 ? -2.207 -67.658 31.118 1.00 20.56 722 VAL B N 1
ATOM 4794 C CA . VAL B 1 235 ? -3.288 -66.954 31.779 1.00 19.69 722 VAL B CA 1
ATOM 4795 C C . VAL B 1 235 ? -4.242 -66.388 30.731 1.00 17.59 722 VAL B C 1
ATOM 4796 O O . VAL B 1 235 ? -5.463 -66.489 30.872 1.00 18.21 722 VAL B O 1
ATOM 4800 N N . LEU B 1 236 ? -3.682 -65.779 29.694 1.00 20.19 723 LEU B N 1
ATOM 4801 C CA . LEU B 1 236 ? -4.508 -65.146 28.660 1.00 22.96 723 LEU B CA 1
ATOM 4802 C C . LEU B 1 236 ? -5.320 -66.153 27.858 1.00 24.77 723 LEU B C 1
ATOM 4803 O O . LEU B 1 236 ? -6.370 -65.810 27.326 1.00 20.20 723 LEU B O 1
ATOM 4808 N N . GLU B 1 237 ? -4.858 -67.399 27.775 1.00 24.69 724 GLU B N 1
ATOM 4809 C CA . GLU B 1 237 ? -5.703 -68.425 27.171 1.00 26.99 724 GLU B CA 1
ATOM 4810 C C . GLU B 1 237 ? -7.043 -68.508 27.897 1.00 26.98 724 GLU B C 1
ATOM 4811 O O . GLU B 1 237 ? -8.108 -68.485 27.267 1.00 27.56 724 GLU B O 1
ATOM 4817 N N . ALA B 1 238 ? -6.987 -68.593 29.223 1.00 21.58 725 ALA B N 1
ATOM 4818 C CA . ALA B 1 238 ? -8.182 -68.654 30.047 1.00 22.30 725 ALA B CA 1
ATOM 4819 C C . ALA B 1 238 ? -8.987 -67.360 29.996 1.00 25.67 725 ALA B C 1
ATOM 4820 O O . ALA B 1 238 ? -10.217 -67.396 29.918 1.00 23.19 725 ALA B O 1
ATOM 4822 N N . VAL B 1 239 ? -8.299 -66.221 30.063 1.00 20.15 726 VAL B N 1
ATOM 4823 C CA . VAL B 1 239 ? -8.989 -64.935 30.120 1.00 16.38 726 VAL B CA 1
ATOM 4824 C C . VAL B 1 239 ? -9.661 -64.653 28.773 1.00 19.64 726 VAL B C 1
ATOM 4825 O O . VAL B 1 239 ? -10.819 -64.256 28.717 1.00 20.08 726 VAL B O 1
ATOM 4829 N N . LEU B 1 240 ? -8.936 -64.875 27.690 1.00 14.76 727 LEU B N 1
ATOM 4830 C CA . LEU B 1 240 ? -9.476 -64.549 26.362 1.00 13.57 727 LEU B CA 1
ATOM 4831 C C . LEU B 1 240 ? -10.572 -65.516 25.912 1.00 19.52 727 LEU B C 1
ATOM 4832 O O . LEU B 1 240 ? -11.375 -65.181 25.043 1.00 19.01 727 LEU B O 1
ATOM 4837 N N . LYS B 1 241 ? -10.618 -66.707 26.502 1.00 22.72 728 LYS B N 1
ATOM 4838 C CA . LYS B 1 241 ? -11.705 -67.637 26.194 1.00 26.13 728 LYS B CA 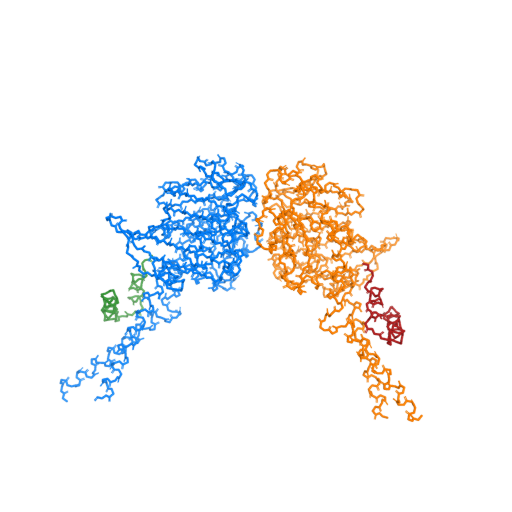1
ATOM 4839 C C . LYS B 1 241 ? -13.003 -66.994 26.662 1.00 25.37 728 LYS B C 1
ATOM 4840 O O . LYS B 1 241 ? -14.008 -66.967 25.941 1.00 18.31 728 LYS B O 1
ATOM 4846 N N . ARG B 1 242 ? -12.969 -66.436 27.864 1.00 18.57 729 ARG B N 1
ATOM 4847 C CA . ARG B 1 242 ? -14.121 -65.724 28.387 1.00 18.03 729 ARG B CA 1
ATOM 4848 C C . ARG B 1 242 ? -14.391 -64.478 27.564 1.00 16.81 729 ARG B C 1
ATOM 4849 O O . ARG B 1 242 ? -15.544 -64.169 27.253 1.00 19.11 729 ARG B O 1
ATOM 4857 N N . THR B 1 243 ? -13.332 -63.757 27.211 1.00 16.01 730 THR B N 1
ATOM 4858 C CA . THR B 1 243 ? -13.513 -62.513 26.470 1.00 15.66 730 THR B CA 1
ATOM 4859 C C . THR B 1 243 ? -14.183 -62.797 25.125 1.00 16.70 730 THR B C 1
ATOM 4860 O O . THR B 1 243 ? -15.092 -62.070 24.711 1.00 14.12 730 THR B O 1
ATOM 4864 N N . LYS B 1 244 ? -13.740 -63.862 24.466 1.00 16.86 731 LYS B N 1
ATOM 4865 C CA . LYS B 1 244 ? -14.296 -64.257 23.180 1.00 18.38 731 LYS B CA 1
ATOM 4866 C C . LYS B 1 244 ? -15.797 -64.555 23.291 1.00 20.13 731 LYS B C 1
ATOM 4867 O O . LYS B 1 244 ? -16.573 -64.186 22.419 1.00 20.83 731 LYS B O 1
ATOM 4873 N N . ALA B 1 245 ? -16.196 -65.226 24.366 1.00 16.66 732 ALA B N 1
ATOM 4874 C CA . ALA B 1 245 ? -17.604 -65.535 24.604 1.00 21.81 732 ALA B CA 1
ATOM 4875 C C . ALA B 1 245 ? -18.436 -64.265 24.793 1.00 23.51 732 ALA B C 1
ATOM 4876 O O . ALA B 1 245 ? -19.561 -64.167 24.293 1.00 21.32 732 ALA B O 1
ATOM 4878 N N . TYR B 1 246 ? -17.887 -63.288 25.510 1.00 19.49 733 TYR B N 1
ATOM 4879 C CA . TYR B 1 246 ? -18.568 -61.999 25.679 1.00 19.25 733 TYR B CA 1
ATOM 4880 C C . TYR B 1 246 ? -18.677 -61.247 24.356 1.00 16.03 733 TYR B C 1
ATOM 4881 O O . TYR B 1 246 ? -19.727 -60.671 24.036 1.00 17.63 733 TYR B O 1
ATOM 4890 N N . LEU B 1 247 ? -17.589 -61.230 23.594 1.00 15.38 734 LEU B N 1
ATOM 4891 C CA . LEU B 1 247 ? -17.598 -60.593 22.285 1.00 17.46 734 LEU B CA 1
ATOM 4892 C C . LEU B 1 247 ? -18.646 -61.241 21.367 1.00 21.07 734 LEU B C 1
ATOM 4893 O O . LEU B 1 247 ? -19.354 -60.552 20.621 1.00 19.66 734 LEU B O 1
ATOM 4898 N N . ASP B 1 248 ? -18.753 -62.561 21.424 1.00 21.68 735 ASP B N 1
ATOM 4899 C CA A ASP B 1 248 ? -19.756 -63.271 20.637 0.52 21.61 735 ASP B CA 1
ATOM 4900 C CA B ASP B 1 248 ? -19.742 -63.261 20.619 0.48 21.63 735 ASP B CA 1
ATOM 4901 C C . ASP B 1 248 ? -21.147 -62.747 20.937 1.00 24.20 735 ASP B C 1
ATOM 4902 O O . ASP B 1 248 ? -21.903 -62.404 20.026 1.00 29.01 735 ASP B O 1
ATOM 4911 N N . ILE B 1 249 ? -21.474 -62.687 22.227 1.00 20.81 736 ILE B N 1
ATOM 4912 C CA . ILE B 1 249 ? -22.763 -62.192 22.724 1.00 24.91 736 ILE B CA 1
ATOM 4913 C C . ILE B 1 249 ? -23.008 -60.731 22.351 1.00 27.39 736 ILE B C 1
ATOM 4914 O O . ILE B 1 249 ? -24.106 -60.352 21.925 1.00 22.27 736 ILE B O 1
ATOM 4919 N N . LEU B 1 250 ? -21.976 -59.910 22.526 1.00 20.44 737 LEU B N 1
ATOM 4920 C CA . LEU B 1 250 ? -22.071 -58.472 22.265 1.00 19.69 737 LEU B CA 1
ATOM 4921 C C . LEU B 1 250 ? -22.166 -58.100 20.790 1.00 26.18 737 LEU B C 1
ATOM 4922 O O . LEU B 1 250 ? -22.849 -57.141 20.440 1.00 22.55 737 LEU B O 1
ATOM 4927 N N . THR B 1 251 ? -21.467 -58.841 19.938 1.00 18.39 738 THR B N 1
ATOM 4928 C CA . THR B 1 251 ? -21.225 -58.386 18.572 1.00 21.00 738 THR B CA 1
ATOM 4929 C C . THR B 1 251 ? -21.680 -59.399 17.537 1.00 28.50 738 THR B C 1
ATOM 4930 O O . THR B 1 251 ? -21.301 -59.315 16.363 1.00 22.97 738 THR B O 1
ATOM 4934 N N . ASN B 1 252 ? -22.485 -60.357 17.980 1.00 29.95 739 ASN B N 1
ATOM 4935 C CA . ASN B 1 252 ? -23.057 -61.340 17.072 1.00 35.77 739 ASN B CA 1
ATOM 4936 C C . ASN B 1 252 ? -21.976 -62.063 16.273 1.00 33.02 739 ASN B C 1
ATOM 4937 O O . ASN B 1 252 ? -22.112 -62.267 15.063 1.00 32.10 739 ASN B O 1
ATOM 4942 N N . GLY B 1 253 ? -20.893 -62.429 16.953 1.00 21.30 740 GLY B N 1
ATOM 4943 C CA . GLY B 1 253 ? -19.809 -63.172 16.334 1.00 21.65 740 GLY B CA 1
ATOM 4944 C C . GLY B 1 253 ? -18.835 -62.361 15.482 1.00 21.83 740 GLY B C 1
ATOM 4945 O O . GLY B 1 253 ? -17.945 -62.921 14.854 1.00 22.74 740 GLY B O 1
ATOM 4946 N N . ARG B 1 254 ? -18.975 -61.040 15.464 1.00 21.18 741 ARG B N 1
ATOM 4947 C CA . ARG B 1 254 ? -18.121 -60.223 14.586 1.00 19.10 741 ARG B CA 1
ATOM 4948 C C . ARG B 1 254 ? -16.661 -60.132 15.038 1.00 22.95 741 ARG B C 1
ATOM 4949 O O . ARG B 1 254 ? -15.725 -60.251 14.231 1.00 19.26 741 ARG B O 1
ATOM 4957 N N . PHE B 1 255 ? -16.469 -59.887 16.329 1.00 20.64 742 PHE B N 1
ATOM 4958 C CA . PHE B 1 255 ? -15.136 -59.587 16.835 1.00 21.05 742 PHE B CA 1
ATOM 4959 C C . PHE B 1 255 ? -14.515 -60.745 17.595 1.00 19.11 742 PHE B C 1
ATOM 4960 O O . PHE B 1 255 ? -15.174 -61.402 18.402 1.00 23.13 742 PHE B O 1
ATOM 4968 N N . ASP B 1 256 ? -13.235 -60.973 17.347 1.00 17.50 743 ASP B N 1
ATOM 4969 C CA . ASP B 1 256 ? -12.468 -61.985 18.049 1.00 20.86 743 ASP B CA 1
ATOM 4970 C C . ASP B 1 256 ? -11.214 -61.303 18.614 1.00 21.76 743 ASP B C 1
ATOM 4971 O O . ASP B 1 256 ? -10.846 -60.210 18.183 1.00 18.07 743 ASP B O 1
ATOM 4976 N N . ILE B 1 257 ? -10.565 -61.929 19.586 1.00 19.64 744 ILE B N 1
ATOM 4977 C CA . ILE B 1 257 ? -9.365 -61.331 20.174 1.00 18.69 744 ILE B CA 1
ATOM 4978 C C . ILE B 1 257 ? -8.326 -62.411 20.484 1.00 20.54 744 ILE B C 1
ATOM 4979 O O . ILE B 1 257 ? -8.677 -63.523 20.875 1.00 22.59 744 ILE B O 1
ATOM 4984 N N . ASP B 1 258 ? -7.058 -62.077 20.274 1.00 18.00 745 ASP B N 1
ATOM 4985 C CA . ASP B 1 258 ? -5.942 -62.926 20.650 1.00 21.08 745 ASP B CA 1
ATOM 4986 C C . ASP B 1 258 ? -4.780 -62.084 21.131 1.00 22.30 745 ASP B C 1
ATOM 4987 O O . ASP B 1 258 ? -4.731 -60.870 20.903 1.00 20.47 745 ASP B O 1
ATOM 4992 N N . PHE B 1 259 ? -3.841 -62.731 21.810 1.00 18.38 746 PHE B N 1
ATOM 4993 C CA . PHE B 1 259 ? -2.600 -62.077 22.195 1.00 16.66 746 PHE B CA 1
ATOM 4994 C C . PHE B 1 259 ? -1.461 -62.685 21.386 1.00 26.14 746 PHE B C 1
ATOM 4995 O O . PHE B 1 259 ? -1.298 -63.906 21.356 1.00 24.71 746 PHE B O 1
ATOM 5003 N N . ASP B 1 260 ? -0.704 -61.835 20.700 1.00 24.09 747 ASP B N 1
ATOM 5004 C CA . ASP B 1 260 ? 0.424 -62.283 19.884 1.00 26.94 747 ASP B CA 1
ATOM 5005 C C . ASP B 1 260 ? 1.543 -61.276 20.082 1.00 24.73 747 ASP B C 1
ATOM 5006 O O . ASP B 1 260 ? 1.458 -60.129 19.619 1.00 26.49 747 ASP B O 1
ATOM 5011 N N . ASP B 1 261 ? 2.583 -61.686 20.803 1.00 26.00 748 ASP B N 1
ATOM 5012 C CA . ASP B 1 261 ? 3.658 -60.766 21.156 1.00 27.72 748 ASP B CA 1
ATOM 5013 C C . ASP B 1 261 ? 4.562 -60.400 19.968 1.00 35.22 748 ASP B C 1
ATOM 5014 O O . ASP B 1 261 ? 5.426 -59.533 20.085 1.00 37.80 748 ASP B O 1
ATOM 5019 N N . GLU B 1 262 ? 4.350 -61.053 18.829 1.00 36.76 749 GLU B N 1
ATOM 5020 C CA . GLU B 1 262 ? 5.083 -60.707 17.618 1.00 41.67 749 GLU B CA 1
ATOM 5021 C C . GLU B 1 262 ? 4.315 -59.715 16.754 1.00 39.97 749 GLU B C 1
ATOM 5022 O O . GLU B 1 262 ? 4.871 -59.131 15.829 1.00 38.59 749 GLU B O 1
ATOM 5028 N N . LYS B 1 263 ? 3.036 -59.520 17.063 1.00 30.92 750 LYS B N 1
ATOM 5029 C CA . LYS B 1 263 ? 2.213 -58.582 16.310 1.00 27.77 750 LYS B CA 1
ATOM 5030 C C . LYS B 1 263 ? 1.838 -57.342 17.128 1.00 33.75 750 LYS B C 1
ATOM 5031 O O . LYS B 1 263 ? 0.990 -56.553 16.711 1.00 28.12 750 LYS B O 1
ATOM 5037 N N . GLY B 1 264 ? 2.452 -57.175 18.295 1.00 26.53 751 GLY B N 1
ATOM 5038 C CA . GLY B 1 264 ? 2.246 -55.965 19.072 1.00 27.49 751 GLY B CA 1
ATOM 5039 C C . GLY B 1 264 ? 1.343 -56.079 20.291 1.00 19.70 751 GLY B C 1
ATOM 5040 O O . GLY B 1 264 ? 1.064 -55.072 20.954 1.00 18.15 751 GLY B O 1
ATOM 5041 N N . GLY B 1 265 ? 0.894 -57.288 20.608 1.00 18.62 752 GLY B N 1
ATOM 5042 C CA . GLY B 1 265 ? 0.072 -57.492 21.793 1.00 19.82 752 GLY B CA 1
ATOM 5043 C C . GLY B 1 265 ? -1.318 -58.003 21.471 1.00 23.20 752 GLY B C 1
ATOM 5044 O O . GLY B 1 265 ? -1.476 -59.056 20.855 1.00 18.62 752 GLY B O 1
ATOM 5045 N N . PHE B 1 266 ? -2.342 -57.277 21.906 1.00 13.81 753 PHE B N 1
ATOM 5046 C CA . PHE B 1 266 ? -3.698 -57.689 21.593 1.00 14.24 753 PHE B CA 1
ATOM 5047 C C . PHE B 1 266 ? -4.082 -57.413 20.140 1.00 13.81 753 PHE B C 1
ATOM 5048 O O . PHE B 1 266 ? -4.044 -56.275 19.683 1.00 15.50 753 PHE B O 1
ATOM 5056 N N . ILE B 1 267 ? -4.459 -58.474 19.430 1.00 16.04 754 ILE B N 1
ATOM 5057 C CA . ILE B 1 267 ? -4.872 -58.368 18.036 1.00 17.28 754 ILE B CA 1
ATOM 5058 C C . ILE B 1 267 ? -6.337 -58.744 17.945 1.00 18.54 754 ILE B C 1
ATOM 5059 O O . ILE B 1 267 ? -6.760 -59.779 18.459 1.00 21.02 754 ILE B O 1
ATOM 5064 N N . ILE B 1 268 ? -7.118 -57.891 17.302 1.00 15.86 755 ILE B N 1
ATOM 5065 C CA . ILE B 1 268 ? -8.544 -58.102 17.177 1.00 14.67 755 ILE B CA 1
ATOM 5066 C C . ILE B 1 268 ? -8.788 -58.597 15.760 1.00 22.90 755 ILE B C 1
ATOM 5067 O O . ILE B 1 268 ? -8.099 -58.164 14.844 1.00 21.14 755 ILE B O 1
ATOM 5072 N N . LYS B 1 269 ? -9.759 -59.490 15.581 1.00 18.31 756 LYS B N 1
ATOM 5073 C CA . LYS B 1 269 ? -10.236 -59.844 14.250 1.00 16.93 756 LYS B CA 1
ATOM 5074 C C . LYS B 1 269 ? -11.651 -59.334 14.027 1.00 17.22 756 LYS B C 1
ATOM 5075 O O . LYS B 1 269 ? -12.537 -59.564 14.856 1.00 18.84 756 LYS B O 1
ATOM 5081 N N . ASP B 1 270 ? -11.860 -58.680 12.883 1.00 18.33 757 ASP B N 1
ATOM 5082 C CA . ASP B 1 270 ? -13.143 -58.087 12.529 1.00 19.69 757 ASP B CA 1
ATOM 5083 C C . ASP B 1 270 ? -13.698 -58.910 11.372 1.00 19.89 757 ASP B C 1
ATOM 5084 O O . ASP B 1 270 ? -13.241 -58.765 10.244 1.00 18.51 757 ASP B O 1
ATOM 5089 N N . TRP B 1 271 ? -14.669 -59.779 11.642 1.00 22.28 758 TRP B N 1
ATOM 5090 C CA . TRP B 1 271 ? -15.087 -60.770 10.637 1.00 25.17 758 TRP B CA 1
ATOM 5091 C C . TRP B 1 271 ? -13.858 -61.418 9.999 1.00 28.97 758 TRP B C 1
ATOM 5092 O O . TRP B 1 271 ? -13.799 -61.604 8.779 1.00 24.04 758 TRP B O 1
ATOM 5103 N N . GLY B 1 272 ? -12.867 -61.733 10.831 1.00 22.51 759 GLY B N 1
ATOM 5104 C CA . GLY B 1 272 ? -11.673 -62.427 10.391 1.00 19.71 759 GLY B CA 1
ATOM 5105 C C . GLY B 1 272 ? -10.468 -61.553 10.100 1.00 25.11 759 GLY B C 1
ATOM 5106 O O . GLY B 1 272 ? -9.337 -62.032 10.146 1.00 23.12 759 GLY B O 1
ATOM 5107 N N . ILE B 1 273 ? -10.707 -60.275 9.811 1.00 22.09 760 ILE B N 1
ATOM 5108 C CA . ILE B 1 273 ? -9.637 -59.357 9.415 1.00 20.40 760 ILE B CA 1
ATOM 5109 C C . ILE B 1 273 ? -8.857 -58.900 10.649 1.00 20.16 760 ILE B C 1
ATOM 5110 O O . ILE B 1 273 ? -9.435 -58.294 11.549 1.00 16.28 760 ILE B O 1
ATOM 5115 N N . GLU B 1 274 ? -7.552 -59.174 10.690 1.00 17.57 761 GLU B N 1
ATOM 5116 C CA . GLU B 1 274 ? -6.739 -58.769 11.841 1.00 20.94 761 GLU B CA 1
ATOM 5117 C C . GLU B 1 274 ? -6.529 -57.251 11.913 1.00 19.62 761 GLU B C 1
ATOM 5118 O O . GLU B 1 274 ? -6.386 -56.580 10.893 1.00 17.85 761 GLU B O 1
ATOM 5124 N N . ARG B 1 275 ? -6.495 -56.732 13.137 1.00 16.09 762 ARG B N 1
ATOM 5125 C CA . ARG B 1 275 ? -6.349 -55.303 13.375 1.00 14.25 762 ARG B CA 1
ATOM 5126 C C . ARG B 1 275 ? -5.682 -55.096 14.731 1.00 13.08 762 ARG B C 1
ATOM 5127 O O . ARG B 1 275 ? -6.119 -55.663 15.736 1.00 15.53 762 ARG B O 1
ATOM 5135 N N . PRO B 1 276 ? -4.615 -54.286 14.776 1.00 18.34 763 PRO B N 1
ATOM 5136 C CA . PRO B 1 276 ? -4.046 -53.955 16.092 1.00 14.44 763 PRO B CA 1
ATOM 5137 C C . PRO B 1 276 ? -5.127 -53.318 16.961 1.00 14.76 763 PRO B C 1
ATOM 5138 O O . PRO B 1 276 ? -5.970 -52.589 16.441 1.00 15.03 763 PRO B O 1
ATOM 5142 N N . ALA B 1 277 ? -5.099 -53.555 18.266 1.00 11.23 764 ALA B N 1
ATOM 5143 C CA . ALA B 1 277 ? -6.117 -52.967 19.138 1.00 13.57 764 ALA B CA 1
ATOM 5144 C C . ALA B 1 277 ? -6.253 -51.458 18.963 1.00 14.75 764 ALA B C 1
ATOM 5145 O O . ALA B 1 277 ? -7.357 -50.928 19.008 1.00 12.70 764 ALA B O 1
ATOM 5147 N N . ARG B 1 278 ? -5.139 -50.758 18.774 1.00 12.13 765 ARG B N 1
ATOM 5148 C CA . ARG B 1 278 ? -5.200 -49.307 18.687 1.00 14.95 765 ARG B CA 1
ATOM 5149 C C . ARG B 1 278 ? -5.921 -48.836 17.411 1.00 15.39 765 ARG B C 1
ATOM 5150 O O . ARG B 1 278 ? -6.284 -47.666 17.287 1.00 15.98 765 ARG B O 1
ATOM 5158 N N . GLY B 1 279 ? -6.111 -49.739 16.459 1.00 14.27 766 GLY B N 1
ATOM 5159 C CA . GLY B 1 279 ? -6.773 -49.373 15.209 1.00 16.05 766 GLY B CA 1
ATOM 5160 C C . GLY B 1 279 ? -8.285 -49.313 15.334 1.00 15.22 766 GLY B C 1
ATOM 5161 O O . GLY B 1 279 ? -8.969 -48.778 14.451 1.00 14.90 766 GLY B O 1
ATOM 5162 N N . LEU B 1 280 ? -8.813 -49.871 16.424 1.00 11.95 767 LEU B N 1
ATOM 5163 C CA . LEU B 1 280 ? -10.259 -49.907 16.662 1.00 13.64 767 LEU B CA 1
ATOM 5164 C C . LEU B 1 280 ? -10.822 -48.506 16.913 1.00 15.83 767 LEU B C 1
ATOM 5165 O O . LEU B 1 280 ? -10.120 -47.628 17.413 1.00 16.87 767 LEU B O 1
ATOM 5170 N N . SER B 1 281 ? -12.097 -48.307 16.593 1.00 14.15 768 SER B N 1
ATOM 5171 C CA . SER B 1 281 ? -12.754 -47.036 16.881 1.00 13.54 768 SER B CA 1
ATOM 5172 C C . SER B 1 281 ? -12.872 -46.806 18.386 1.00 17.28 768 SER B C 1
ATOM 5173 O O . SER B 1 281 ? -12.639 -47.713 19.183 1.00 13.82 768 SER B O 1
ATOM 5176 N N . GLY B 1 282 ? -13.221 -45.580 18.769 1.00 11.12 769 GLY B N 1
ATOM 5177 C CA . GLY B 1 282 ? -13.343 -45.254 20.189 1.00 13.97 769 GLY B CA 1
ATOM 5178 C C . GLY B 1 282 ? -14.346 -46.149 20.889 1.00 14.50 769 GLY B C 1
ATOM 5179 O O . GLY B 1 282 ? -14.086 -46.655 21.982 1.00 12.90 769 GLY B O 1
ATOM 5180 N N . GLY B 1 283 ? -15.512 -46.343 20.276 1.00 14.40 770 GLY B N 1
ATOM 5181 C CA . GLY B 1 283 ? -16.541 -47.151 20.920 1.00 11.97 770 GLY B CA 1
ATOM 5182 C C . GLY B 1 283 ? -16.189 -48.622 20.893 1.00 12.83 770 GLY B C 1
ATOM 5183 O O . GLY B 1 283 ? -16.519 -49.371 21.818 1.00 11.63 770 GLY B O 1
ATOM 5184 N N . GLU B 1 284 ? -15.533 -49.051 19.815 1.00 12.71 771 GLU B N 1
ATOM 5185 C CA . GLU B 1 284 ? -15.042 -50.432 19.740 1.00 12.84 771 GLU B CA 1
ATOM 5186 C C . GLU B 1 284 ? -14.019 -50.722 20.837 1.00 11.26 771 GLU B C 1
ATOM 5187 O O . GLU B 1 284 ? -14.040 -51.799 21.441 1.00 13.56 771 GLU B O 1
ATOM 5193 N N . ARG B 1 285 ? -13.090 -49.792 21.052 1.00 12.58 772 ARG B N 1
ATOM 5194 C CA . ARG B 1 285 ? -12.094 -49.973 22.107 1.00 15.05 772 ARG B CA 1
ATOM 5195 C C . ARG B 1 285 ? -12.733 -50.016 23.481 1.00 13.61 772 ARG B C 1
ATOM 5196 O O . ARG B 1 285 ? -12.314 -50.798 24.341 1.00 12.98 772 ARG B O 1
ATOM 5204 N N . ALA B 1 286 ? -13.725 -49.165 23.708 1.00 13.61 773 ALA B N 1
ATOM 5205 C CA . ALA B 1 286 ? -14.453 -49.229 24.974 1.00 16.43 773 ALA B CA 1
ATOM 5206 C C . ALA B 1 286 ? -15.135 -50.597 25.162 1.00 13.57 773 ALA B C 1
ATOM 5207 O O . ALA B 1 286 ? -15.035 -51.215 26.236 1.00 11.66 773 ALA B O 1
ATOM 5209 N N . LEU B 1 287 ? -15.817 -51.077 24.123 1.00 12.35 774 LEU B N 1
ATOM 5210 C CA . LEU B 1 287 ? -16.588 -52.310 24.230 1.00 13.43 774 LEU B CA 1
ATOM 5211 C C . LEU B 1 287 ? -15.664 -53.490 24.474 1.00 15.30 774 LEU B C 1
ATOM 5212 O O . LEU B 1 287 ? -15.925 -54.334 25.338 1.00 15.36 774 LEU B O 1
ATOM 5217 N N . ILE B 1 288 ? -14.576 -53.544 23.722 1.00 11.27 775 ILE B N 1
ATOM 5218 C CA . ILE B 1 288 ? -13.643 -54.652 23.842 1.00 11.91 775 ILE B CA 1
ATOM 5219 C C . ILE B 1 288 ? -12.824 -54.580 25.144 1.00 9.87 775 ILE B C 1
ATOM 5220 O O . ILE B 1 288 ? -12.565 -55.613 25.769 1.00 11.26 775 ILE B O 1
ATOM 5225 N N . SER B 1 289 ? -12.429 -53.375 25.550 1.00 10.76 776 SER B N 1
ATOM 5226 C CA . SER B 1 289 ? -11.678 -53.201 26.802 1.00 13.04 776 SER B CA 1
ATOM 5227 C C . SER B 1 289 ? -12.530 -53.627 27.989 1.00 14.58 776 SER B C 1
ATOM 5228 O O . SER B 1 289 ? -12.045 -54.274 28.918 1.00 11.34 776 SER B O 1
ATOM 5231 N N . ILE B 1 290 ? -13.808 -53.267 27.964 1.00 10.55 777 ILE B N 1
ATOM 5232 C CA . ILE B 1 290 ? -14.687 -53.668 29.070 1.00 12.62 777 ILE B CA 1
ATOM 5233 C C . ILE B 1 290 ? -14.854 -55.191 29.102 1.00 14.85 777 ILE B C 1
ATOM 5234 O O . ILE B 1 290 ? -14.863 -55.793 30.181 1.00 11.06 777 ILE B O 1
ATOM 5239 N N . SER B 1 291 ? -14.975 -55.801 27.919 1.00 14.54 778 SER B N 1
ATOM 5240 C CA . SER B 1 291 ? -15.099 -57.259 27.800 1.00 11.53 778 SER B CA 1
ATOM 5241 C C . SER B 1 291 ? -13.895 -57.974 28.384 1.00 11.75 778 SER B C 1
ATOM 5242 O O . SER B 1 291 ? -14.035 -58.948 29.139 1.00 13.88 778 SER B O 1
ATOM 5245 N N . LEU B 1 292 ? -12.711 -57.495 28.024 1.00 13.11 779 LEU B N 1
ATOM 5246 C CA . LEU B 1 292 ? -11.457 -58.037 28.549 1.00 13.17 779 LEU B CA 1
ATOM 5247 C C . LEU B 1 292 ? -11.356 -57.830 30.067 1.00 12.66 779 LEU B C 1
ATOM 5248 O O . LEU B 1 292 ? -10.979 -58.748 30.815 1.00 13.62 779 LEU B O 1
ATOM 5253 N N . ALA B 1 293 ? -11.663 -56.615 30.516 1.00 13.43 780 ALA B N 1
ATOM 5254 C CA . ALA B 1 293 ? -11.571 -56.276 31.943 1.00 12.82 780 ALA B CA 1
ATOM 5255 C C . ALA B 1 293 ? -12.510 -57.139 32.769 1.00 13.90 780 ALA B C 1
ATOM 5256 O O . ALA B 1 293 ? -12.130 -57.616 33.836 1.00 13.18 780 ALA B O 1
ATOM 5258 N N . MET B 1 294 ? -13.743 -57.330 32.306 1.00 11.20 781 MET B N 1
ATOM 5259 C CA . MET B 1 294 ? -14.673 -58.159 33.078 1.00 13.06 781 MET B CA 1
ATOM 5260 C C . MET B 1 294 ? -14.203 -59.624 33.119 1.00 12.71 781 MET B C 1
ATOM 5261 O O . MET B 1 294 ? -14.343 -60.289 34.145 1.00 12.04 781 MET B O 1
ATOM 5266 N N . SER B 1 295 ? -13.624 -60.098 32.016 1.00 10.45 782 SER B N 1
ATOM 5267 C CA . SER B 1 295 ? -13.072 -61.450 31.967 1.00 14.05 782 SER B CA 1
ATOM 5268 C C . SER B 1 295 ? -11.912 -61.609 32.939 1.00 13.67 782 SER B C 1
ATOM 5269 O O . SER B 1 295 ? -11.814 -62.622 33.630 1.00 15.53 782 SER B O 1
ATOM 5272 N N . LEU B 1 296 ? -11.012 -60.624 32.963 1.00 15.33 783 LEU B N 1
ATOM 5273 C CA . LEU B 1 296 ? -9.910 -60.620 33.929 1.00 13.85 783 LEU B CA 1
ATOM 5274 C C . LEU B 1 296 ? -10.433 -60.601 35.353 1.00 16.54 783 LEU B C 1
ATOM 5275 O O . LEU B 1 296 ? -9.938 -61.326 36.211 1.00 17.48 783 LEU B O 1
ATOM 5280 N N . ALA B 1 297 ? -11.399 -59.729 35.624 1.00 13.32 784 ALA B N 1
ATOM 5281 C CA . ALA B 1 297 ? -11.974 -59.679 36.965 1.00 12.86 784 ALA B CA 1
ATOM 5282 C C . ALA B 1 297 ? -12.543 -61.050 37.372 1.00 17.83 784 ALA B C 1
ATOM 5283 O O . ALA B 1 297 ? -12.323 -61.516 38.494 1.00 14.75 784 ALA B O 1
ATOM 5285 N N . GLU B 1 298 ? -13.264 -61.706 36.466 1.00 14.39 785 GLU B N 1
ATOM 5286 C CA . GLU B 1 298 ? -13.807 -63.034 36.775 1.00 15.10 785 GLU B CA 1
ATOM 5287 C C . GLU B 1 298 ? -12.698 -64.030 37.115 1.00 20.15 785 GLU B C 1
ATOM 5288 O O . GLU B 1 298 ? -12.759 -64.711 38.134 1.00 20.40 785 GLU B O 1
ATOM 5294 N N . VAL B 1 299 ? -11.684 -64.118 36.263 1.00 14.60 786 VAL B N 1
ATOM 5295 C CA . VAL B 1 299 ? -10.606 -65.079 36.496 1.00 21.36 786 VAL B CA 1
ATOM 5296 C C . VAL B 1 299 ? -9.768 -64.737 37.753 1.00 18.94 786 VAL B C 1
ATOM 5297 O O . VAL B 1 299 ? -9.221 -65.632 38.407 1.00 22.04 786 VAL B O 1
ATOM 5301 N N . ALA B 1 300 ? -9.692 -63.455 38.099 1.00 16.10 787 ALA B N 1
ATOM 5302 C CA . ALA B 1 300 ? -8.898 -63.000 39.238 1.00 16.48 787 ALA B CA 1
ATOM 5303 C C . ALA B 1 300 ? -9.628 -63.124 40.578 1.00 17.97 787 ALA B C 1
ATOM 5304 O O . ALA B 1 300 ? -9.093 -62.720 41.614 1.00 18.84 787 ALA B O 1
ATOM 5306 N N . SER B 1 301 ? -10.847 -63.652 40.557 1.00 14.94 788 SER B N 1
ATOM 5307 C CA . SER B 1 301 ? -11.653 -63.753 41.771 1.00 17.30 788 SER B CA 1
ATOM 5308 C C . SER B 1 301 ? -10.850 -64.497 42.845 1.00 20.43 788 SER B C 1
ATOM 5309 O O . SER B 1 301 ? -10.174 -65.484 42.550 1.00 23.24 788 SER B O 1
ATOM 5312 N N . GLY B 1 302 ? -10.907 -64.012 44.079 1.00 25.68 789 GLY B N 1
ATOM 5313 C CA . GLY B 1 302 ? -10.099 -64.596 45.137 1.00 27.26 789 GLY B CA 1
ATOM 5314 C C . GLY B 1 302 ? -8.789 -63.861 45.364 1.00 24.57 789 GLY B C 1
ATOM 5315 O O . GLY B 1 302 ? -8.322 -63.767 46.501 1.00 29.67 789 GLY B O 1
ATOM 5316 N N . ARG B 1 303 ? -8.181 -63.352 44.292 1.00 19.75 790 ARG B N 1
ATOM 5317 C CA . ARG B 1 303 ? -7.023 -62.466 44.420 1.00 19.98 790 ARG B CA 1
ATOM 5318 C C . ARG B 1 303 ? -7.446 -60.993 44.438 1.00 21.37 790 ARG B C 1
ATOM 5319 O O . ARG B 1 303 ? -7.012 -60.211 45.286 1.00 19.42 790 ARG B O 1
ATOM 5327 N N . LEU B 1 304 ? -8.279 -60.619 43.473 1.00 18.75 791 LEU B N 1
ATOM 5328 C CA . LEU B 1 304 ? -8.808 -59.266 43.369 1.00 17.67 791 LEU B CA 1
ATOM 5329 C C . LEU B 1 304 ? -10.326 -59.345 43.355 1.00 21.15 791 LEU B C 1
ATOM 5330 O O . LEU B 1 304 ? -10.924 -59.784 42.366 1.00 19.10 791 LEU B O 1
ATOM 5335 N N . ASP B 1 305 ? -10.950 -58.919 44.447 1.00 14.17 792 ASP B N 1
ATOM 5336 C CA . ASP B 1 305 ? -12.393 -59.068 44.606 1.00 16.15 792 ASP B CA 1
ATOM 5337 C C . ASP B 1 305 ? -13.165 -57.752 44.414 1.00 18.08 792 ASP B C 1
ATOM 5338 O O . ASP B 1 305 ? -14.233 -57.550 44.991 1.00 16.07 792 ASP B O 1
ATOM 5343 N N . ALA B 1 306 ? -12.609 -56.869 43.583 1.00 18.62 793 ALA B N 1
ATOM 5344 C CA . ALA B 1 306 ? -13.241 -55.604 43.231 1.00 13.29 793 ALA B CA 1
ATOM 5345 C C . ALA B 1 306 ? -13.171 -55.411 41.717 1.00 16.14 793 ALA B C 1
ATOM 5346 O O . ALA B 1 306 ? -12.216 -55.861 41.072 1.00 15.45 793 ALA B O 1
ATOM 5348 N N . PHE B 1 307 ? -14.167 -54.735 41.161 1.00 11.83 794 PHE B N 1
ATOM 5349 C CA . PHE B 1 307 ? -14.160 -54.360 39.738 1.00 11.84 794 PHE B CA 1
ATOM 5350 C C . PHE B 1 307 ? -14.802 -52.990 39.630 1.00 12.72 794 PHE B C 1
ATOM 5351 O O . PHE B 1 307 ? -16.001 -52.847 39.862 1.00 12.51 794 PHE B O 1
ATOM 5359 N N . PHE B 1 308 ? -13.995 -51.966 39.360 1.00 9.96 795 PHE B N 1
ATOM 5360 C CA . PHE B 1 308 ? -14.493 -50.587 39.312 1.00 11.91 795 PHE B CA 1
ATOM 5361 C C . PHE B 1 308 ? -14.216 -50.070 37.909 1.00 13.40 795 PHE B C 1
ATOM 5362 O O . PHE B 1 308 ? -13.124 -50.300 37.365 1.00 14.04 795 PHE B O 1
ATOM 5370 N N . ILE B 1 309 ? -15.193 -49.386 37.312 1.00 11.46 796 ILE B N 1
ATOM 5371 C CA . ILE B 1 309 ? -14.984 -48.708 36.030 1.00 12.16 796 ILE B CA 1
ATOM 5372 C C . ILE B 1 309 ? -15.421 -47.249 36.141 1.00 12.49 796 ILE B C 1
ATOM 5373 O O . ILE B 1 309 ? -16.580 -46.953 36.440 1.00 12.39 796 ILE B O 1
ATOM 5378 N N . ASP B 1 310 ? -14.483 -46.334 35.944 1.00 10.46 797 ASP B N 1
ATOM 5379 C CA . ASP B 1 310 ? -14.800 -44.912 36.070 1.00 12.32 797 ASP B CA 1
ATOM 5380 C C . ASP B 1 310 ? -15.063 -44.357 34.676 1.00 12.23 797 ASP B C 1
ATOM 5381 O O . ASP B 1 310 ? -14.138 -44.057 33.906 1.00 11.26 797 ASP B O 1
ATOM 5386 N N . GLU B 1 311 ? -16.350 -44.231 34.383 1.00 12.16 798 GLU B N 1
ATOM 5387 C CA . GLU B 1 311 ? -16.847 -43.682 33.130 1.00 10.53 798 GLU B CA 1
ATOM 5388 C C . GLU B 1 311 ? -16.279 -44.373 31.919 1.00 16.82 798 GLU B C 1
ATOM 5389 O O . GLU B 1 311 ? -15.759 -43.705 31.035 1.00 26.29 798 GLU B O 1
ATOM 5395 N N . GLY B 1 312 ? -16.367 -45.686 31.839 1.00 13.71 799 GLY B N 1
ATOM 5396 C CA . GLY B 1 312 ? -15.985 -46.306 30.585 1.00 38.30 799 GLY B CA 1
ATOM 5397 C C . GLY B 1 312 ? -17.089 -46.440 29.535 1.00 35.16 799 GLY B C 1
ATOM 5398 O O . GLY B 1 312 ? -16.937 -47.297 28.661 1.00 36.28 799 GLY B O 1
ATOM 5399 N N . PHE B 1 313 ? -18.151 -45.612 29.582 1.00 15.07 800 PHE B N 1
ATOM 5400 C CA . PHE B 1 313 ? -19.426 -45.943 28.904 1.00 15.14 800 PHE B CA 1
ATOM 5401 C C . PHE B 1 313 ? -19.957 -44.947 27.884 1.00 23.81 800 PHE B C 1
ATOM 5402 O O . PHE B 1 313 ? -20.680 -45.336 26.984 1.00 17.41 800 PHE B O 1
ATOM 5410 N N . SER B 1 314 ? -19.643 -43.663 28.028 1.00 21.76 801 SER B N 1
ATOM 5411 C CA . SER B 1 314 ? -20.275 -42.689 27.148 1.00 23.12 801 SER B CA 1
ATOM 5412 C C . SER B 1 314 ? -19.653 -42.632 25.731 1.00 17.17 801 SER B C 1
ATOM 5413 O O . SER B 1 314 ? -20.159 -41.908 24.868 1.00 18.33 801 SER B O 1
ATOM 5416 N N . SER B 1 315 ? -18.577 -43.387 25.503 1.00 14.92 802 SER B N 1
ATOM 5417 C CA . SER B 1 315 ? -18.046 -43.578 24.139 1.00 17.27 802 SER B CA 1
ATOM 5418 C C . SER B 1 315 ? -18.916 -44.557 23.316 1.00 17.97 802 SER B C 1
ATOM 5419 O O . SER B 1 315 ? -18.787 -44.660 22.096 1.00 15.06 802 SER B O 1
ATOM 5422 N N . LEU B 1 316 ? -19.769 -45.296 24.004 1.00 15.15 803 LEU B N 1
ATOM 5423 C CA . LEU B 1 316 ? -20.589 -46.325 23.367 1.00 17.08 803 LEU B CA 1
ATOM 5424 C C . LEU B 1 316 ? -21.837 -45.689 22.789 1.00 16.50 803 LEU B C 1
ATOM 5425 O O . LEU B 1 316 ? -22.471 -44.840 23.440 1.00 15.67 803 LEU B O 1
ATOM 5430 N N . ASP B 1 317 ? -22.200 -46.090 21.573 1.00 17.06 804 ASP B N 1
ATOM 5431 C CA . ASP B 1 317 ? -23.455 -45.619 20.988 1.00 17.93 804 ASP B CA 1
ATOM 5432 C C . ASP B 1 317 ? -24.653 -46.252 21.703 1.00 20.18 804 ASP B C 1
ATOM 5433 O O . ASP B 1 317 ? -24.493 -47.134 22.556 1.00 15.49 804 ASP B O 1
ATOM 5438 N N . THR B 1 318 ? -25.855 -45.799 21.379 1.00 17.27 805 THR B N 1
ATOM 5439 C CA . THR B 1 318 ? -27.031 -46.266 22.116 1.00 22.23 805 THR B CA 1
ATOM 5440 C C . THR B 1 318 ? -27.133 -47.784 22.187 1.00 19.30 805 THR B C 1
ATOM 5441 O O . THR B 1 318 ? -27.319 -48.347 23.275 1.00 19.35 805 THR B O 1
ATOM 5445 N N . GLU B 1 319 ? -26.982 -48.439 21.040 1.00 16.36 806 GLU B N 1
ATOM 5446 C CA A GLU B 1 319 ? -27.118 -49.886 20.968 0.41 20.91 806 GLU B CA 1
ATOM 5447 C CA B GLU B 1 319 ? -27.090 -49.897 20.943 0.59 20.92 806 GLU B CA 1
ATOM 5448 C C . GLU B 1 319 ? -26.034 -50.599 21.780 1.00 19.31 806 GLU B C 1
ATOM 5449 O O . GLU B 1 319 ? -26.332 -51.531 22.521 1.00 15.50 806 GLU B O 1
ATOM 5460 N N . ASN B 1 320 ? -24.783 -50.164 21.631 1.00 16.01 807 ASN B N 1
ATOM 5461 C CA . ASN B 1 320 ? -23.686 -50.790 22.360 1.00 18.14 807 ASN B CA 1
ATOM 5462 C C . ASN B 1 320 ? -23.741 -50.553 23.861 1.00 16.57 807 ASN B C 1
ATOM 5463 O O . ASN B 1 320 ? -23.344 -51.417 24.637 1.00 15.56 807 ASN B O 1
ATOM 5468 N N . LYS B 1 321 ? -24.228 -49.385 24.262 1.00 13.84 808 LYS B N 1
ATOM 5469 C CA . LYS B 1 321 ? -24.356 -49.067 25.671 1.00 18.71 808 LYS B CA 1
ATOM 5470 C C . LYS B 1 321 ? -25.368 -50.015 26.314 1.00 19.22 808 LYS B C 1
ATOM 5471 O O . LYS B 1 321 ? -25.120 -50.593 27.368 1.00 16.81 808 LYS B O 1
ATOM 5477 N N . GLU B 1 322 ? -26.516 -50.171 25.666 1.00 14.87 809 GLU B N 1
ATOM 5478 C CA . GLU B 1 322 ? -27.536 -51.101 26.129 1.00 15.76 809 GLU B CA 1
ATOM 5479 C C . GLU B 1 322 ? -27.002 -52.531 26.195 1.00 14.82 809 GLU B C 1
ATOM 5480 O O . GLU B 1 322 ? -27.249 -53.235 27.170 1.00 14.95 809 GLU B O 1
ATOM 5486 N N . LYS B 1 323 ? -26.270 -52.972 25.169 1.00 13.75 810 LYS B N 1
ATOM 5487 C CA . LYS B 1 323 ? -25.718 -54.333 25.174 1.00 16.10 810 LYS B CA 1
ATOM 5488 C C . LYS B 1 323 ? -24.680 -54.521 26.288 1.00 17.35 810 LYS B C 1
ATOM 5489 O O . LYS B 1 323 ? -24.650 -55.547 26.958 1.00 15.81 810 LYS B O 1
ATOM 5495 N N . ILE B 1 324 ? -23.814 -53.533 26.457 1.00 16.33 811 ILE B N 1
ATOM 5496 C CA . ILE B 1 324 ? -22.818 -53.575 27.529 1.00 15.88 811 ILE B CA 1
ATOM 5497 C C . ILE B 1 324 ? -23.475 -53.602 28.914 1.00 12.75 811 ILE B C 1
ATOM 5498 O O . ILE B 1 324 ? -23.068 -54.370 29.785 1.00 16.61 811 ILE B O 1
ATOM 5503 N N . ALA B 1 325 ? -24.499 -52.780 29.118 1.00 15.66 812 ALA B N 1
ATOM 5504 C CA . ALA B 1 325 ? -25.181 -52.745 30.410 1.00 16.87 812 ALA B CA 1
ATOM 5505 C C . ALA B 1 325 ? -25.784 -54.100 30.727 1.00 18.58 812 ALA B C 1
ATOM 5506 O O . ALA B 1 325 ? -25.745 -54.558 31.861 1.00 16.23 812 ALA B O 1
ATOM 5508 N N . SER B 1 326 ? -26.328 -54.749 29.707 1.00 17.57 813 SER B N 1
ATOM 5509 C CA . SER B 1 326 ? -26.929 -56.058 29.892 1.00 18.43 813 SER B CA 1
ATOM 5510 C C . SER B 1 326 ? -25.905 -57.141 30.243 1.00 20.65 813 SER B C 1
ATOM 5511 O O . SER B 1 326 ? -26.133 -57.935 31.151 1.00 20.81 813 SER B O 1
ATOM 5514 N N . VAL B 1 327 ? -24.769 -57.172 29.548 1.00 16.15 814 VAL B N 1
ATOM 5515 C CA A VAL B 1 327 ? -23.761 -58.187 29.813 0.41 15.72 814 VAL B CA 1
ATOM 5516 C CA B VAL B 1 327 ? -23.755 -58.188 29.812 0.59 15.65 814 VAL B CA 1
ATOM 5517 C C . VAL B 1 327 ? -23.086 -57.966 31.167 1.00 20.98 814 VAL B C 1
ATOM 5518 O O . VAL B 1 327 ? -22.758 -58.918 31.866 1.00 18.02 814 VAL B O 1
ATOM 5525 N N . LEU B 1 328 ? -22.892 -56.706 31.545 1.00 14.66 815 LEU B N 1
ATOM 5526 C CA . LEU B 1 328 ? -22.268 -56.420 32.837 1.00 17.57 815 LEU B CA 1
ATOM 5527 C C . LEU B 1 328 ? -23.130 -56.959 33.974 1.00 20.77 815 LEU B C 1
ATOM 5528 O O . LEU B 1 328 ? -22.617 -57.378 35.012 1.00 18.53 815 LEU B O 1
ATOM 5533 N N . LYS B 1 329 ? -24.442 -56.958 33.777 1.00 18.36 816 LYS B N 1
ATOM 5534 C CA . LYS B 1 329 ? -25.336 -57.533 34.789 1.00 26.97 816 LYS B CA 1
ATOM 5535 C C . LYS B 1 329 ? -25.032 -59.011 35.057 1.00 26.08 816 LYS B C 1
ATOM 5536 O O . LYS B 1 329 ? -25.325 -59.523 36.138 1.00 34.92 816 LYS B O 1
ATOM 5542 N N . GLU B 1 330 ? -24.418 -59.691 34.097 1.00 23.75 817 GLU B N 1
ATOM 5543 C CA . GLU B 1 330 ? -23.992 -61.080 34.318 1.00 29.86 817 GLU B CA 1
ATOM 5544 C C . GLU B 1 330 ? -23.051 -61.207 35.521 1.00 35.83 817 GLU B C 1
ATOM 5545 O O . GLU B 1 330 ? -22.716 -62.320 35.934 1.00 33.72 817 GLU B O 1
ATOM 5551 N N . LEU B 1 331 ? -22.602 -60.076 36.063 1.00 25.35 818 LEU B N 1
ATOM 5552 C CA . LEU B 1 331 ? -21.648 -60.098 37.164 1.00 22.81 818 LEU B CA 1
ATOM 5553 C C . LEU B 1 331 ? -22.316 -59.975 38.525 1.00 25.59 818 LEU B C 1
ATOM 5554 O O . LEU B 1 331 ? -21.670 -60.188 39.547 1.00 20.74 818 LEU B O 1
ATOM 5559 N N . GLU B 1 332 ? -23.589 -59.600 38.545 1.00 19.76 819 GLU B N 1
ATOM 5560 C CA . GLU B 1 332 ? -24.296 -59.396 39.807 1.00 24.48 819 GLU B CA 1
ATOM 5561 C C . GLU B 1 332 ? -24.270 -60.660 40.673 1.00 24.81 819 GLU B C 1
ATOM 5562 O O . GLU B 1 332 ? -24.393 -60.591 41.896 1.00 27.10 819 GLU B O 1
ATOM 5568 N N . ARG B 1 333 ? -24.080 -61.800 40.009 1.00 24.17 820 ARG B N 1
ATOM 5569 C CA A ARG B 1 333 ? -24.015 -63.132 40.605 0.10 26.18 820 ARG B CA 1
ATOM 5570 C CA B ARG B 1 333 ? -24.084 -63.092 40.697 0.90 25.93 820 ARG B CA 1
ATOM 5571 C C . ARG B 1 333 ? -22.789 -63.372 41.475 1.00 25.78 820 ARG B C 1
ATOM 5572 O O . ARG B 1 333 ? -22.752 -64.294 42.294 1.00 25.08 820 ARG B O 1
ATOM 5587 N N . LEU B 1 334 ? -21.741 -62.586 41.240 1.00 22.25 821 LEU B N 1
ATOM 5588 C CA . LEU B 1 334 ? -20.430 -62.893 41.814 1.00 21.84 821 LEU B CA 1
ATOM 5589 C C . LEU B 1 334 ? -20.241 -62.341 43.210 1.00 20.09 821 LEU B C 1
ATOM 5590 O O . LEU B 1 334 ? -20.809 -61.315 43.566 1.00 16.89 821 LEU B O 1
ATOM 5595 N N . ASN B 1 335 ? -19.415 -63.015 43.996 1.00 17.33 822 ASN B N 1
ATOM 5596 C CA . ASN B 1 335 ? -19.064 -62.467 45.296 1.00 17.24 822 ASN B CA 1
ATOM 5597 C C . ASN B 1 335 ? -17.937 -61.455 45.107 1.00 18.40 822 ASN B C 1
ATOM 5598 O O . ASN B 1 335 ? -16.800 -61.660 45.538 1.00 23.44 822 ASN B O 1
ATOM 5603 N N . LYS B 1 336 ? -18.296 -60.350 44.464 1.00 14.18 823 LYS B N 1
ATOM 5604 C CA A LYS B 1 336 ? -17.340 -59.319 44.103 0.43 14.99 823 LYS B CA 1
ATOM 5605 C CA B LYS B 1 336 ? -17.357 -59.327 44.028 0.57 15.00 823 LYS B CA 1
ATOM 5606 C C . LYS B 1 336 ? -17.985 -57.959 44.293 1.00 13.77 823 LYS B C 1
ATOM 5607 O O . LYS B 1 336 ? -19.194 -57.792 44.115 1.00 17.90 823 LYS B O 1
ATOM 5618 N N . VAL B 1 337 ? -17.187 -56.981 44.700 1.00 13.98 824 VAL B N 1
ATOM 5619 C CA . VAL B 1 337 ? -17.699 -55.609 44.834 1.00 10.53 824 VAL B CA 1
ATOM 5620 C C . VAL B 1 337 ? -17.523 -54.931 43.476 1.00 13.51 824 VAL B C 1
ATOM 5621 O O . VAL B 1 337 ? -16.406 -54.668 43.037 1.00 13.48 824 VAL B O 1
ATOM 5625 N N . ILE B 1 338 ? -18.631 -54.666 42.795 1.00 13.83 825 ILE B N 1
ATOM 5626 C CA . ILE B 1 338 ? -18.560 -54.093 41.464 1.00 10.71 825 ILE B CA 1
ATOM 5627 C C . ILE B 1 338 ? -19.182 -52.697 41.471 1.00 12.22 825 ILE B C 1
ATOM 5628 O O . ILE B 1 338 ? -20.320 -52.524 41.898 1.00 12.18 825 ILE B O 1
ATOM 5633 N N . VAL B 1 339 ? -18.441 -51.710 40.980 1.00 11.29 826 VAL B N 1
ATOM 5634 C CA . VAL B 1 339 ? -18.919 -50.316 40.971 1.00 13.49 826 VAL B CA 1
ATOM 5635 C C . VAL B 1 339 ? -18.677 -49.656 39.611 1.00 14.54 826 VAL B C 1
ATOM 5636 O O . VAL B 1 339 ? -17.549 -49.611 39.123 1.00 13.91 826 VAL B O 1
ATOM 5640 N N . PHE B 1 340 ? -19.738 -49.146 38.997 1.00 14.30 827 PHE B N 1
ATOM 5641 C CA . PHE B 1 340 ? -19.608 -48.419 37.733 1.00 10.72 827 PHE B CA 1
ATOM 5642 C C . PHE B 1 340 ? -19.913 -46.962 38.019 1.00 13.46 827 PHE B C 1
ATOM 5643 O O . PHE B 1 340 ? -20.910 -46.650 38.685 1.00 14.28 827 PHE B O 1
ATOM 5651 N N . ILE B 1 341 ? -19.076 -46.064 37.507 1.00 12.71 828 ILE B N 1
ATOM 5652 C CA . ILE B 1 341 ? -19.226 -44.652 37.821 1.00 11.04 828 ILE B CA 1
ATOM 5653 C C . ILE B 1 341 ? -19.600 -43.908 36.547 1.00 17.52 828 ILE B C 1
ATOM 5654 O O . ILE B 1 341 ? -18.979 -44.115 35.513 1.00 13.72 828 ILE B O 1
ATOM 5659 N N . THR B 1 342 ? -20.593 -43.030 36.607 1.00 11.63 829 THR B N 1
ATOM 5660 C CA . THR B 1 342 ? -21.041 -42.387 35.377 1.00 12.07 829 THR B CA 1
ATOM 5661 C C . THR B 1 342 ? -21.833 -41.121 35.652 1.00 17.84 829 THR B C 1
ATOM 5662 O O . THR B 1 342 ? -22.411 -40.954 36.727 1.00 15.33 829 THR B O 1
ATOM 5666 N N . HIS B 1 343 ? -21.829 -40.214 34.685 1.00 12.87 830 HIS B N 1
ATOM 5667 C CA . HIS B 1 343 ? -22.721 -39.053 34.724 1.00 14.41 830 HIS B CA 1
ATOM 5668 C C . HIS B 1 343 ? -23.921 -39.364 33.830 1.00 16.29 830 HIS B C 1
ATOM 5669 O O . HIS B 1 343 ? -24.858 -38.568 33.720 1.00 19.08 830 HIS B O 1
ATOM 5676 N N . ASP B 1 344 ? -23.878 -40.530 33.196 1.00 13.13 831 ASP B N 1
ATOM 5677 C CA . ASP B 1 344 ? -24.762 -40.857 32.066 1.00 18.73 831 ASP B CA 1
ATOM 5678 C C . ASP B 1 344 ? -26.022 -41.611 32.493 1.00 19.80 831 ASP B C 1
ATOM 5679 O O . ASP B 1 344 ? -25.987 -42.822 32.707 1.00 22.06 831 ASP B O 1
ATOM 5684 N N . ARG B 1 345 ? -27.143 -40.901 32.578 1.00 21.94 832 ARG B N 1
ATOM 5685 C CA . ARG B 1 345 ? -28.421 -41.545 32.916 1.00 26.67 832 ARG B CA 1
ATOM 5686 C C . ARG B 1 345 ? -28.925 -42.636 31.945 1.00 29.33 832 ARG B C 1
ATOM 5687 O O . ARG B 1 345 ? -29.652 -43.535 32.361 1.00 28.25 832 ARG B O 1
ATOM 5695 N N . GLU B 1 346 ? -28.571 -42.586 30.663 1.00 30.16 833 GLU B N 1
ATOM 5696 C CA . GLU B 1 346 ? -29.009 -43.686 29.798 1.00 35.99 833 GLU B CA 1
ATOM 5697 C C . GLU B 1 346 ? -28.291 -44.995 30.152 1.00 34.97 833 GLU B C 1
ATOM 5698 O O . GLU B 1 346 ? -28.769 -46.087 29.825 1.00 32.34 833 GLU B O 1
ATOM 5704 N N . PHE B 1 347 ? -27.163 -44.880 30.850 1.00 26.63 834 PHE B N 1
ATOM 5705 C CA . PHE B 1 347 ? -26.459 -46.055 31.359 1.00 21.76 834 PHE B CA 1
ATOM 5706 C C . PHE B 1 347 ? -26.916 -46.390 32.793 1.00 21.90 834 PHE B C 1
ATOM 5707 O O . PHE B 1 347 ? -27.255 -47.535 33.086 1.00 22.45 834 PHE B O 1
ATOM 5715 N N . SER B 1 348 ? -26.951 -45.396 33.675 1.00 20.64 835 SER B N 1
ATOM 5716 C CA . SER B 1 348 ? -27.231 -45.679 35.089 1.00 20.18 835 SER B CA 1
ATOM 5717 C C . SER B 1 348 ? -28.648 -46.219 35.318 1.00 21.76 835 SER B C 1
ATOM 5718 O O . SER B 1 348 ? -28.866 -47.028 36.216 1.00 22.30 835 SER B O 1
ATOM 5721 N N . GLU B 1 349 ? -29.593 -45.798 34.484 1.00 26.06 836 GLU B N 1
ATOM 5722 C CA . GLU B 1 349 ? -30.987 -46.252 34.604 1.00 32.34 836 GLU B CA 1
ATOM 5723 C C . GLU B 1 349 ? -31.154 -47.750 34.356 1.00 30.19 836 GLU B C 1
ATOM 5724 O O . GLU B 1 349 ? -32.178 -48.329 34.713 1.00 29.83 836 GLU B O 1
ATOM 5730 N N . ALA B 1 350 ? -30.163 -48.383 33.736 1.00 21.12 837 ALA B N 1
ATOM 5731 C CA . ALA B 1 350 ? -30.229 -49.825 33.537 1.00 22.19 837 ALA B CA 1
ATOM 5732 C C . ALA B 1 350 ? -29.966 -50.619 34.821 1.00 23.47 837 ALA B C 1
ATOM 5733 O O . ALA B 1 350 ? -30.173 -51.827 34.850 1.00 30.67 837 ALA B O 1
ATOM 5735 N N . PHE B 1 351 ? -29.521 -49.950 35.879 1.00 21.45 838 PHE B N 1
ATOM 5736 C CA . PHE B 1 351 ? -29.164 -50.646 37.119 1.00 23.33 838 PHE B CA 1
ATOM 5737 C C . PHE B 1 351 ? -30.025 -50.228 38.316 1.00 30.69 838 PHE B C 1
ATOM 5738 O O . PHE B 1 351 ? -30.456 -49.083 38.404 1.00 29.70 838 PHE B O 1
ATOM 5746 N N . ASP B 1 352 ? -30.247 -51.158 39.243 1.00 29.41 839 ASP B N 1
ATOM 5747 C CA . ASP B 1 352 ? -31.169 -50.926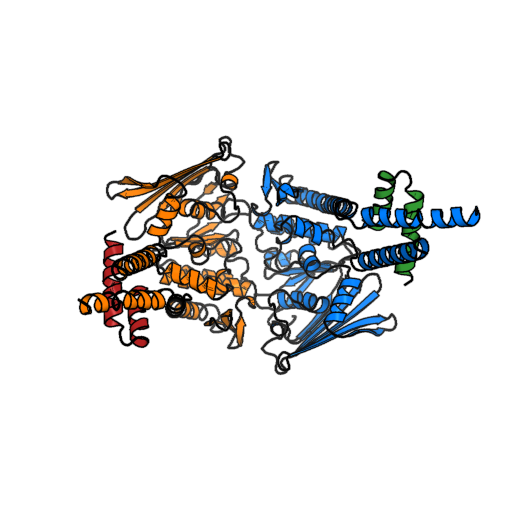 40.361 1.00 30.38 839 ASP B CA 1
ATOM 5748 C C . ASP B 1 352 ? -30.528 -50.236 41.559 1.00 33.71 839 ASP B C 1
ATOM 5749 O O . ASP B 1 352 ? -31.156 -49.416 42.228 1.00 37.26 839 ASP B O 1
ATOM 5754 N N . ARG B 1 353 ? -29.281 -50.581 41.845 1.00 21.59 840 ARG B N 1
ATOM 5755 C CA . ARG B 1 353 ? -28.633 -50.112 43.066 1.00 26.10 840 ARG B CA 1
ATOM 5756 C C . ARG B 1 353 ? -27.731 -48.935 42.754 1.00 27.40 840 ARG B C 1
ATOM 5757 O O . ARG B 1 353 ? -26.740 -49.074 42.033 1.00 23.28 840 ARG B O 1
ATOM 5765 N N . LYS B 1 354 ? -28.084 -47.774 43.286 1.00 22.74 841 LYS B N 1
ATOM 5766 C CA . LYS B 1 354 ? -27.372 -46.549 42.955 1.00 25.88 841 LYS B CA 1
ATOM 5767 C C . LYS B 1 354 ? -26.988 -45.725 44.168 1.00 30.09 841 LYS B C 1
ATOM 5768 O O . LYS B 1 354 ? -27.675 -45.728 45.190 1.00 30.54 841 LYS B O 1
ATOM 5774 N N . LEU B 1 355 ? -25.854 -45.048 44.038 1.00 22.38 842 LEU B N 1
ATOM 5775 C CA A LEU B 1 355 ? -25.472 -43.978 44.945 0.06 22.53 842 LEU B CA 1
ATOM 5776 C CA B LEU B 1 355 ? -25.446 -43.976 44.945 0.94 22.19 842 LEU B CA 1
ATOM 5777 C C . LEU B 1 355 ? -25.324 -42.708 44.118 1.00 26.76 842 LEU B C 1
ATOM 5778 O O . LEU B 1 355 ? -24.800 -42.742 43.001 1.00 26.86 842 LEU B O 1
ATOM 5787 N N . ARG B 1 356 ? -25.791 -41.585 44.651 1.00 19.95 843 ARG B N 1
ATOM 5788 C CA . ARG B 1 356 ? -25.643 -40.332 43.937 1.00 23.41 843 ARG B CA 1
ATOM 5789 C C . ARG B 1 356 ? -24.694 -39.407 44.674 1.00 29.99 843 ARG B C 1
ATOM 5790 O O . ARG B 1 356 ? -24.696 -39.336 45.906 1.00 26.67 843 ARG B O 1
ATOM 5798 N N . ILE B 1 357 ? -23.847 -38.735 43.914 1.00 22.44 844 ILE B N 1
ATOM 5799 C CA . ILE B 1 357 ? -22.909 -37.797 44.494 1.00 23.20 844 ILE B CA 1
ATOM 5800 C C . ILE B 1 357 ? -23.214 -36.435 43.918 1.00 27.63 844 ILE B C 1
ATOM 5801 O O . ILE B 1 357 ? -23.414 -36.283 42.703 1.00 23.07 844 ILE B O 1
ATOM 5806 N N . THR B 1 358 ? -23.269 -35.448 44.799 1.00 24.17 845 THR B N 1
ATOM 5807 C CA . THR B 1 358 ? -23.553 -34.086 44.390 1.00 28.40 845 THR B CA 1
ATOM 5808 C C . THR B 1 358 ? -22.843 -33.154 45.359 1.00 31.96 845 THR B C 1
ATOM 5809 O O . THR B 1 358 ? -22.952 -33.314 46.573 1.00 27.90 845 THR B O 1
ATOM 5813 N N . GLY B 1 359 ? -22.095 -32.198 44.825 1.00 25.03 846 GLY B N 1
ATOM 5814 C CA . GLY B 1 359 ? -21.350 -31.278 45.667 1.00 21.81 846 GLY B CA 1
ATOM 5815 C C . GLY B 1 359 ? -20.493 -31.962 46.714 1.00 23.85 846 GLY B C 1
ATOM 5816 O O . GLY B 1 359 ? -20.408 -31.496 47.843 1.00 23.63 846 GLY B O 1
ATOM 5817 N N . GLY B 1 360 ? -19.871 -33.080 46.352 1.00 19.85 847 GLY B N 1
ATOM 5818 C CA . GLY B 1 360 ? -18.877 -33.712 47.206 1.00 19.85 847 GLY B CA 1
ATOM 5819 C C . GLY B 1 360 ? -19.407 -34.537 48.377 1.00 30.25 847 GLY B C 1
ATOM 5820 O O . GLY B 1 360 ? -18.659 -34.885 49.293 1.00 29.51 847 GLY B O 1
ATOM 5821 N N . VAL B 1 361 ? -20.700 -34.828 48.358 1.00 23.49 848 VAL B N 1
ATOM 5822 C CA . VAL B 1 361 ? -21.294 -35.687 49.372 1.00 33.81 848 VAL B CA 1
ATOM 5823 C C . VAL B 1 361 ? -22.190 -36.737 48.727 1.00 28.77 848 VAL B C 1
ATOM 5824 O O . VAL B 1 361 ? -22.855 -36.488 47.720 1.00 32.66 848 VAL B O 1
ATOM 5828 N N . VAL B 1 362 ? -22.217 -37.906 49.343 1.00 24.04 849 VAL B N 1
ATOM 5829 C CA . VAL B 1 362 ? -22.893 -39.051 48.773 1.00 21.08 849 VAL B CA 1
ATOM 5830 C C . VAL B 1 362 ? -24.288 -39.247 49.350 1.00 28.36 849 VAL B C 1
ATOM 5831 O O . V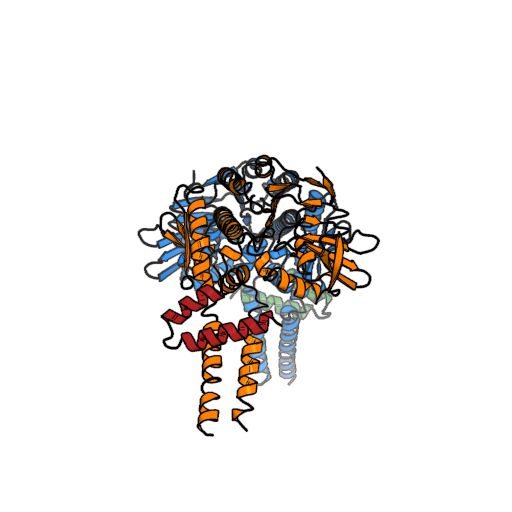AL B 1 362 ? -24.464 -39.287 50.570 1.00 27.63 849 VAL B O 1
ATOM 5835 N N . VAL B 1 363 ? -25.283 -39.381 48.478 1.00 21.15 850 VAL B N 1
ATOM 5836 C CA . VAL B 1 363 ? -26.651 -39.592 48.948 1.00 28.39 850 VAL B CA 1
ATOM 5837 C C . VAL B 1 363 ? -27.297 -40.864 48.393 1.00 37.84 850 VAL B C 1
ATOM 5838 O O . VAL B 1 363 ? -26.977 -41.331 47.290 1.00 28.26 850 VAL B O 1
ATOM 5842 N N . ASN B 1 364 ? -28.209 -41.421 49.179 1.00 34.10 851 ASN B N 1
ATOM 5843 C CA . ASN B 1 364 ? -28.919 -42.636 48.811 1.00 33.78 851 ASN B CA 1
ATOM 5844 C C . ASN B 1 364 ? -30.375 -42.539 49.255 1.00 46.74 851 ASN B C 1
ATOM 5845 O O . ASN B 1 364 ? -30.775 -41.544 49.869 1.00 36.02 851 ASN B O 1
ATOM 5850 N N . LEU C 2 7 ? -3.516 -70.425 36.030 1.00 52.43 349 LEU D N 1
ATOM 5851 C CA . LEU C 2 7 ? -3.328 -71.223 37.238 1.00 55.20 349 LEU D CA 1
ATOM 5852 C C . LEU C 2 7 ? -2.134 -70.754 38.078 1.00 49.64 349 LEU D C 1
ATOM 5853 O O . LEU C 2 7 ? -1.758 -69.582 38.059 1.00 39.64 349 LEU D O 1
ATOM 5858 N N . ASP C 2 8 ? -1.544 -71.685 38.817 1.00 41.45 350 ASP D N 1
ATOM 5859 C CA . ASP C 2 8 ? -0.510 -71.343 39.782 1.00 35.96 350 ASP D CA 1
ATOM 5860 C C . ASP C 2 8 ? 0.864 -71.180 39.123 1.00 32.13 350 ASP D C 1
ATOM 5861 O O . ASP C 2 8 ? 1.288 -72.023 38.336 1.00 27.05 350 ASP D O 1
ATOM 5866 N N . TYR C 2 9 ? 1.538 -70.079 39.446 1.00 25.97 351 TYR D N 1
ATOM 5867 C CA . TYR C 2 9 ? 2.820 -69.723 38.838 1.00 25.84 351 TYR D CA 1
ATOM 5868 C C . TYR C 2 9 ? 3.820 -70.870 38.910 1.00 28.95 351 TYR D C 1
ATOM 5869 O O . TYR C 2 9 ? 4.387 -71.273 37.896 1.00 22.73 351 TYR D O 1
ATOM 5878 N N . PHE C 2 10 ? 4.041 -71.398 40.109 1.00 25.48 352 PHE D N 1
ATOM 5879 C CA . PHE C 2 10 ? 5.080 -72.411 40.291 1.00 25.36 352 PHE D CA 1
ATOM 5880 C C . PHE C 2 10 ? 4.662 -73.807 39.808 1.00 30.28 352 PHE D C 1
ATOM 5881 O O . PHE C 2 10 ? 5.498 -74.587 39.341 1.00 29.48 352 PHE D O 1
ATOM 5889 N N . GLU C 2 11 ? 3.367 -74.105 39.878 1.00 25.95 353 GLU D N 1
ATOM 5890 C CA . GLU C 2 11 ? 2.837 -75.310 39.237 1.00 32.22 353 GLU D CA 1
ATOM 5891 C C . GLU C 2 11 ? 3.084 -75.309 37.730 1.00 30.83 353 GLU D C 1
ATOM 5892 O O . GLU C 2 11 ? 3.574 -76.292 37.172 1.00 31.09 353 GLU D O 1
ATOM 5898 N N . LEU C 2 12 ? 2.739 -74.207 37.070 1.00 25.88 354 LEU D N 1
ATOM 5899 C CA . LEU C 2 12 ? 2.993 -74.080 35.643 1.00 26.64 354 LEU D CA 1
ATOM 5900 C C . LEU C 2 12 ? 4.493 -74.133 35.367 1.00 30.37 354 LEU D C 1
ATOM 5901 O O . LEU C 2 12 ? 4.932 -74.720 34.373 1.00 28.01 354 LEU D O 1
ATOM 5906 N N . PHE C 2 13 ? 5.284 -73.517 36.244 1.00 24.79 355 PHE D N 1
ATOM 5907 C CA . PHE C 2 13 ? 6.727 -73.542 36.058 1.00 24.89 355 PHE D CA 1
ATOM 5908 C C . PHE C 2 13 ? 7.248 -74.969 35.975 1.00 25.56 355 PHE D C 1
ATOM 5909 O O . PHE C 2 13 ? 8.147 -75.258 35.185 1.00 25.52 355 PHE D O 1
ATOM 5917 N N . LYS C 2 14 ? 6.689 -75.853 36.796 1.00 28.03 356 LYS D N 1
ATOM 5918 C CA . LYS C 2 14 ? 7.110 -77.256 36.823 1.00 30.30 356 LYS D CA 1
ATOM 5919 C C . LYS C 2 14 ? 6.921 -77.975 35.489 1.00 31.68 356 LYS D C 1
ATOM 5920 O O . LYS C 2 14 ? 7.807 -78.699 35.036 1.00 33.12 356 LYS D O 1
ATOM 5926 N N . GLU C 2 15 ? 5.770 -77.771 34.859 1.00 33.17 357 GLU D N 1
ATOM 5927 C CA . GLU C 2 15 ? 5.486 -78.381 33.562 1.00 34.43 357 GLU D CA 1
ATOM 5928 C C . GLU C 2 15 ? 6.302 -77.742 32.449 1.00 33.55 357 GLU D C 1
ATOM 5929 O O . GLU C 2 15 ? 6.778 -78.419 31.529 1.00 33.02 357 GLU D O 1
ATOM 5935 N N . TYR C 2 16 ? 6.445 -76.426 32.535 1.00 28.05 358 TYR D N 1
ATOM 5936 C CA . TYR C 2 16 ? 7.298 -75.659 31.639 1.00 26.39 358 TYR D CA 1
ATOM 5937 C C . TYR C 2 16 ? 8.720 -76.212 31.640 1.00 24.61 358 TYR D C 1
ATOM 5938 O O . TYR C 2 16 ? 9.327 -76.408 30.588 1.00 23.63 358 TYR D O 1
ATOM 5947 N N . LEU C 2 17 ? 9.252 -76.453 32.834 1.00 24.45 359 LEU D N 1
ATOM 5948 C CA . LEU C 2 17 ? 10.641 -76.894 32.980 1.00 25.07 359 LEU D CA 1
ATOM 5949 C C . LEU C 2 17 ? 10.833 -78.341 32.513 1.00 22.72 359 LEU D C 1
ATOM 5950 O O . LEU C 2 17 ? 11.833 -78.678 31.855 1.00 21.23 359 LEU D O 1
ATOM 5955 N N . LYS C 2 18 ? 9.868 -79.194 32.828 1.00 23.53 360 LYS D N 1
ATOM 5956 C CA . LYS C 2 18 ? 9.961 -80.590 32.407 1.00 26.11 360 LYS D CA 1
ATOM 5957 C C . LYS C 2 18 ? 10.092 -80.742 30.894 1.00 29.65 360 LYS D C 1
ATOM 5958 O O . LYS C 2 18 ? 10.874 -81.574 30.422 1.00 30.25 360 LYS D O 1
ATOM 5964 N N . LYS C 2 19 ? 9.346 -79.946 30.129 1.00 29.42 361 LYS D N 1
ATOM 5965 C CA . LYS C 2 19 ? 9.398 -80.056 28.667 1.00 37.20 361 LYS D CA 1
ATOM 5966 C C . LYS C 2 19 ? 10.750 -79.643 28.119 1.00 39.84 361 LYS D C 1
ATOM 5967 O O . LYS C 2 19 ? 11.212 -80.160 27.091 1.00 35.14 361 LYS D O 1
ATOM 5973 N N . ARG C 2 20 ? 11.381 -78.698 28.808 1.00 27.29 362 ARG D N 1
ATOM 5974 C CA . ARG C 2 20 ? 12.564 -78.051 28.278 1.00 27.98 362 ARG D CA 1
ATOM 5975 C C . ARG C 2 20 ? 13.879 -78.587 28.842 1.00 30.72 362 ARG D C 1
ATOM 5976 O O . ARG C 2 20 ? 14.934 -78.391 28.243 1.00 33.22 362 ARG D O 1
ATOM 5984 N N . GLU C 2 21 ? 13.819 -79.269 29.981 1.00 26.05 363 GLU D N 1
ATOM 5985 C CA . GLU C 2 21 ? 15.045 -79.567 30.731 1.00 26.56 363 GLU D CA 1
ATOM 5986 C C . GLU C 2 21 ? 15.114 -80.994 31.304 1.00 25.13 363 GLU D C 1
ATOM 5987 O O . GLU C 2 21 ? 14.363 -81.353 32.223 1.00 25.40 363 GLU D O 1
ATOM 5993 N N . GLU C 2 22 ? 16.035 -81.794 30.767 1.00 28.14 364 GLU D N 1
ATOM 5994 C CA . GLU C 2 22 ? 16.205 -83.184 31.195 1.00 31.92 364 GLU D CA 1
ATOM 5995 C C . GLU C 2 22 ? 16.450 -83.323 32.684 1.00 31.08 364 GLU D C 1
ATOM 5996 O O . GLU C 2 22 ? 16.006 -84.283 33.311 1.00 34.31 364 GLU D O 1
ATOM 6002 N N . ASN C 2 23 ? 17.181 -82.369 33.246 1.00 28.14 365 ASN D N 1
ATOM 6003 C CA A ASN C 2 23 ? 17.540 -82.432 34.655 0.42 32.39 365 ASN D CA 1
ATOM 6004 C CA B ASN C 2 23 ? 17.557 -82.409 34.654 0.58 32.39 365 ASN D CA 1
ATOM 6005 C C . ASN C 2 23 ? 16.568 -81.642 35.523 1.00 30.75 365 ASN D C 1
ATOM 6006 O O . ASN C 2 23 ? 16.951 -81.043 36.525 1.00 30.66 365 ASN D O 1
ATOM 6015 N N . HIS C 2 24 ? 15.298 -81.666 35.137 1.00 31.06 366 HIS D N 1
ATOM 6016 C CA . HIS C 2 24 ? 14.276 -80.918 35.859 1.00 28.18 366 HIS D CA 1
ATOM 6017 C C . HIS C 2 24 ? 14.121 -81.350 37.314 1.00 35.04 366 HIS D C 1
ATOM 6018 O O . HIS C 2 24 ? 13.812 -80.526 38.170 1.00 27.77 366 HIS D O 1
ATOM 6025 N N . GLU C 2 25 ? 14.328 -82.632 37.601 1.00 34.50 367 GLU D N 1
ATOM 6026 C CA . GLU C 2 25 ? 14.054 -83.136 38.947 1.00 39.57 367 GLU D CA 1
ATOM 6027 C C . GLU C 2 25 ? 14.928 -82.462 40.003 1.00 34.46 367 GLU D C 1
ATOM 6028 O O . GLU C 2 25 ? 14.426 -81.953 41.010 1.00 39.08 367 GLU D O 1
ATOM 6034 N N . LYS C 2 26 ? 16.232 -82.452 39.763 1.00 31.09 368 LYS D N 1
ATOM 6035 C CA . LYS C 2 26 ? 17.172 -81.817 40.677 1.00 28.13 368 LYS D CA 1
ATOM 6036 C C . LYS C 2 26 ? 16.901 -80.313 40.832 1.00 30.94 368 LYS D C 1
ATOM 6037 O O . LYS C 2 26 ? 17.024 -79.764 41.932 1.00 30.15 368 LYS D O 1
ATOM 6043 N N . LEU C 2 27 ? 16.529 -79.647 39.740 1.00 28.23 369 LEU D N 1
ATOM 6044 C CA . LEU C 2 27 ? 16.174 -78.223 39.808 1.00 26.97 369 LEU D CA 1
ATOM 6045 C C . LEU C 2 27 ? 14.884 -77.943 40.596 1.00 27.96 369 LEU D C 1
ATOM 6046 O O . LEU C 2 27 ? 14.815 -76.973 41.354 1.00 27.29 369 LEU D O 1
ATOM 6051 N N . LEU C 2 28 ? 13.857 -78.768 40.402 1.00 25.77 370 LEU D N 1
ATOM 6052 C CA . LEU C 2 28 ? 12.576 -78.544 41.069 1.00 26.49 370 LEU D CA 1
ATOM 6053 C C . LEU C 2 28 ? 12.658 -78.873 42.551 1.00 24.65 370 LEU D C 1
ATOM 6054 O O . LEU C 2 28 ? 11.950 -78.281 43.360 1.00 25.80 370 LEU D O 1
ATOM 6059 N N . LYS C 2 29 ? 13.538 -79.808 42.894 1.00 27.19 371 LYS D N 1
ATOM 6060 C CA . LYS C 2 29 ? 13.809 -80.145 44.288 1.00 34.04 371 LYS D CA 1
ATOM 6061 C C . LYS C 2 29 ? 14.419 -78.928 44.966 1.00 33.49 371 LYS D C 1
ATOM 6062 O O . LYS C 2 29 ? 14.022 -78.541 46.063 1.00 32.01 371 LYS D O 1
ATOM 6068 N N . ILE C 2 30 ? 15.384 -78.315 44.295 1.00 29.24 372 ILE D N 1
ATOM 6069 C CA . ILE C 2 30 ? 15.979 -77.082 44.777 1.00 24.38 372 ILE D CA 1
ATOM 6070 C C . ILE C 2 30 ? 14.941 -75.965 44.934 1.00 28.30 372 ILE D C 1
ATOM 6071 O O . ILE C 2 30 ? 14.902 -75.284 45.957 1.00 24.59 372 ILE D O 1
ATOM 6076 N N . LEU C 2 31 ? 14.090 -75.791 43.928 1.00 20.58 373 LEU D N 1
ATOM 6077 C CA . LEU C 2 31 ? 13.052 -74.766 43.979 1.00 23.99 373 LEU D CA 1
ATOM 6078 C C . LEU C 2 31 ? 12.086 -74.950 45.157 1.00 24.82 373 LEU D C 1
ATOM 6079 O O . LEU C 2 31 ? 11.701 -73.976 45.802 1.00 25.95 373 LEU D O 1
ATOM 6084 N N . ASP C 2 32 ? 11.697 -76.189 45.442 1.00 25.31 374 ASP D N 1
ATOM 6085 C CA . ASP C 2 32 ? 10.856 -76.457 46.618 1.00 34.43 374 ASP D CA 1
ATOM 6086 C C . ASP C 2 32 ? 11.552 -76.046 47.913 1.00 34.00 374 ASP D C 1
ATOM 6087 O O . ASP C 2 32 ? 10.933 -75.454 48.806 1.00 32.92 374 ASP D O 1
ATOM 6092 N N . GLU C 2 33 ? 12.835 -76.371 48.023 1.00 28.48 375 GLU D N 1
ATOM 6093 C CA . GLU C 2 33 ? 13.586 -76.025 49.226 1.00 34.70 375 GLU D CA 1
ATOM 6094 C C . GLU C 2 33 ? 13.665 -74.516 49.411 1.00 34.95 375 GLU D C 1
ATOM 6095 O O . GLU C 2 33 ? 13.530 -74.011 50.524 1.00 30.96 375 GLU D O 1
ATOM 6101 N N . LEU C 2 34 ? 13.890 -73.798 48.314 1.00 27.46 376 LEU D N 1
ATOM 6102 C CA . LEU C 2 34 ? 13.964 -72.345 48.352 1.00 29.50 376 LEU D CA 1
ATOM 6103 C C . LEU C 2 34 ? 12.612 -71.757 48.753 1.00 34.38 376 LEU D C 1
ATOM 6104 O O . LEU C 2 34 ? 12.535 -70.885 49.620 1.00 31.94 376 LEU D O 1
ATOM 6109 N N . LEU C 2 35 ? 11.547 -72.245 48.122 1.00 32.80 377 LEU D N 1
ATOM 6110 C CA . LEU C 2 35 ? 10.201 -71.750 48.405 1.00 36.75 377 LEU D CA 1
ATOM 6111 C C . LEU C 2 35 ? 9.828 -72.000 49.856 1.00 40.81 377 LEU D C 1
ATOM 6112 O O . LEU C 2 35 ? 9.225 -71.150 50.508 1.00 39.40 377 LEU D O 1
ATOM 6117 N N . ASP C 2 36 ? 10.193 -73.173 50.355 1.00 32.79 378 ASP D N 1
ATOM 6118 C CA . ASP C 2 36 ? 9.945 -73.523 51.745 1.00 41.37 378 ASP D CA 1
ATOM 6119 C C . ASP C 2 36 ? 10.624 -72.529 52.693 1.00 47.33 378 ASP D C 1
ATOM 6120 O O . ASP C 2 36 ? 9.995 -71.997 53.614 1.00 43.51 378 ASP D O 1
ATOM 6125 N N . GLU C 2 37 ? 11.907 -72.274 52.455 1.00 37.01 379 GLU D N 1
ATOM 6126 C CA . GLU C 2 37 ? 12.660 -71.307 53.242 1.00 37.81 379 GLU D CA 1
ATOM 6127 C C . GLU C 2 37 ? 12.024 -69.921 53.176 1.00 45.41 379 GLU D C 1
ATOM 6128 O O . GLU C 2 37 ? 11.874 -69.252 54.199 1.00 42.02 379 GLU D O 1
ATOM 6134 N N . VAL C 2 38 ? 11.649 -69.494 51.972 1.00 38.54 380 VAL D N 1
ATOM 6135 C CA . VAL C 2 38 ? 11.049 -68.175 51.788 1.00 41.68 380 VAL D CA 1
ATOM 6136 C C . VAL C 2 38 ? 9.766 -68.044 52.607 1.00 49.07 380 VAL D C 1
ATOM 6137 O O . VAL C 2 38 ? 9.513 -67.001 53.216 1.00 49.59 380 VAL D O 1
ATOM 6141 N N . LYS C 2 39 ? 8.971 -69.110 52.631 1.00 44.66 381 LYS D N 1
ATOM 6142 C CA . LYS C 2 39 ? 7.735 -69.121 53.408 1.00 49.86 381 LYS D CA 1
ATOM 6143 C C . LYS C 2 39 ? 8.041 -69.025 54.899 0.00 49.40 381 LYS D C 1
ATOM 6144 O O . LYS C 2 39 ? 7.469 -68.199 55.606 1.00 51.35 381 LYS D O 1
ATOM 6150 N N . LYS C 2 40 ? 8.953 -69.869 55.369 1.00 52.64 382 LYS D N 1
ATOM 6151 C CA . LYS C 2 40 ? 9.344 -69.880 56.777 1.00 54.05 382 LYS D CA 1
ATOM 6152 C C . LYS C 2 40 ? 9.913 -68.537 57.214 1.00 60.22 382 LYS D C 1
ATOM 6153 O O . LYS C 2 40 ? 9.892 -68.198 58.397 1.00 67.41 382 LYS D O 1
ATOM 6159 N N . SER C 2 41 ? 10.426 -67.776 56.256 1.00 62.98 383 SER D N 1
ATOM 6160 C CA . SER C 2 41 ? 11.027 -66.488 56.563 1.00 73.40 383 SER D CA 1
ATOM 6161 C C . SER C 2 41 ? 10.029 -65.355 56.361 1.00 73.68 383 SER D C 1
ATOM 6162 O O . SER C 2 41 ? 9.973 -64.422 57.160 1.00 85.26 383 SER D O 1
ATOM 6165 N N . LEU D 2 7 ? -1.103 -9.202 16.228 1.00 51.56 349 LEU C N 1
ATOM 6166 C CA . LEU D 2 7 ? -0.907 -10.583 15.791 1.00 43.32 349 LEU C CA 1
ATOM 6167 C C . LEU D 2 7 ? 0.219 -10.717 14.765 1.00 47.21 349 LEU C C 1
ATOM 6168 O O . LEU D 2 7 ? 0.793 -11.798 14.582 1.00 38.19 349 LEU C O 1
ATOM 6173 N N . ASP D 2 8 ? 0.524 -9.616 14.087 1.00 47.19 350 ASP C N 1
ATOM 6174 C CA . ASP D 2 8 ? 1.497 -9.645 13.007 1.00 42.02 350 ASP C CA 1
ATOM 6175 C C . ASP D 2 8 ? 2.918 -9.724 13.564 1.00 32.80 350 ASP C C 1
ATOM 6176 O O . ASP D 2 8 ? 3.350 -8.835 14.296 1.00 31.31 350 ASP C O 1
ATOM 6181 N N . TYR D 2 9 ? 3.630 -10.793 13.207 1.00 32.82 351 TYR C N 1
ATOM 6182 C CA . TYR D 2 9 ? 4.949 -11.085 13.768 1.00 32.66 351 TYR C CA 1
ATOM 6183 C C . TYR D 2 9 ? 5.914 -9.909 13.610 1.00 34.72 351 TYR C C 1
ATOM 6184 O O . TYR D 2 9 ? 6.467 -9.412 14.588 1.00 29.85 351 TYR C O 1
ATOM 6193 N N . PHE D 2 10 ? 6.118 -9.460 12.379 1.00 31.79 352 PHE C N 1
ATOM 6194 C CA . PHE D 2 10 ? 7.094 -8.402 12.147 1.00 32.76 352 PHE C CA 1
ATOM 6195 C C . PHE D 2 10 ? 6.603 -7.034 12.594 1.00 33.21 352 PHE C C 1
ATOM 6196 O O . PHE D 2 10 ? 7.403 -6.181 12.978 1.00 34.00 352 PHE C O 1
ATOM 6204 N N . GLU D 2 11 ? 5.291 -6.831 12.586 1.00 34.56 353 GLU C N 1
ATOM 6205 C CA . GLU D 2 11 ? 4.742 -5.598 13.144 1.00 42.66 353 GLU C CA 1
ATOM 6206 C C . GLU D 2 11 ? 5.018 -5.521 14.640 1.00 40.37 353 GLU C C 1
ATOM 6207 O O . GLU D 2 11 ? 5.438 -4.480 15.152 1.00 41.59 353 GLU C O 1
ATOM 6213 N N . LEU D 2 12 ? 4.794 -6.631 15.334 1.00 34.57 354 LEU C N 1
ATOM 6214 C CA . LEU D 2 12 ? 5.100 -6.702 16.757 1.00 31.99 354 LEU C CA 1
ATOM 6215 C C . LEU D 2 12 ? 6.595 -6.536 17.000 1.00 33.16 354 LEU C C 1
ATOM 6216 O O . LEU D 2 12 ? 6.998 -5.860 17.943 1.00 36.26 354 LEU C O 1
ATOM 6221 N N . PHE D 2 13 ? 7.423 -7.143 16.153 1.00 31.07 355 PHE C N 1
ATOM 6222 C CA . PHE D 2 13 ? 8.869 -7.016 16.348 1.00 29.40 355 PHE C CA 1
ATOM 6223 C C . PHE D 2 13 ? 9.312 -5.554 16.307 1.00 32.57 355 PHE C C 1
ATOM 6224 O O . PHE D 2 13 ? 10.107 -5.110 17.138 1.00 34.22 355 PHE C O 1
ATOM 6232 N N . LYS D 2 14 ? 8.796 -4.812 15.332 1.00 39.70 356 LYS C N 1
ATOM 6233 C CA . LYS D 2 14 ? 9.171 -3.409 15.164 1.00 47.46 356 LYS C CA 1
ATOM 6234 C C . LYS D 2 14 ? 8.901 -2.576 16.411 1.00 46.30 356 LYS C C 1
ATOM 6235 O O . LYS D 2 14 ? 9.739 -1.774 16.828 1.00 43.47 356 LYS C O 1
ATOM 6241 N N . GLU D 2 15 ? 7.732 -2.772 17.008 1.00 34.91 357 GLU C N 1
ATOM 6242 C CA . GLU D 2 15 ? 7.396 -2.108 18.255 1.00 42.91 357 GLU C CA 1
ATOM 6243 C C . GLU D 2 15 ? 8.382 -2.521 19.342 1.00 47.54 357 GLU C C 1
ATOM 6244 O O . GLU D 2 15 ? 8.912 -1.677 20.070 1.00 43.56 357 GLU C O 1
ATOM 6250 N N . TYR D 2 16 ? 8.617 -3.830 19.440 1.00 37.69 358 TYR C N 1
ATOM 6251 C CA . TYR D 2 16 ? 9.499 -4.414 20.447 1.00 33.61 358 TYR C CA 1
ATOM 6252 C C . TYR D 2 16 ? 10.897 -3.803 20.384 1.00 33.31 358 TYR C C 1
ATOM 6253 O O . TYR D 2 16 ? 11.504 -3.485 21.413 1.00 41.10 358 TYR C O 1
ATOM 6262 N N . LEU D 2 17 ? 11.393 -3.632 19.165 1.00 33.60 359 LEU C N 1
ATOM 6263 C CA . LEU D 2 17 ? 12.748 -3.150 18.940 1.00 34.42 359 LEU C CA 1
ATOM 6264 C C . LEU D 2 17 ? 12.866 -1.670 19.286 1.00 40.29 359 LEU C C 1
ATOM 6265 O O . LEU D 2 17 ? 13.851 -1.238 19.881 1.00 39.56 359 LEU C O 1
ATOM 6270 N N . LYS D 2 18 ? 11.854 -0.898 18.908 1.00 43.68 360 LYS C N 1
ATOM 6271 C CA . LYS D 2 18 ? 11.839 0.524 19.218 1.00 46.73 360 LYS C CA 1
ATOM 6272 C C . LYS D 2 18 ? 11.824 0.764 20.730 1.00 48.03 360 LYS C C 1
ATOM 6273 O O . LYS D 2 18 ? 12.345 1.768 21.212 1.00 53.53 360 LYS C O 1
ATOM 6279 N N . LYS D 2 19 ? 11.245 -0.166 21.482 1.00 51.24 361 LYS C N 1
ATOM 6280 C CA . LYS D 2 19 ? 11.182 -0.006 22.931 1.00 52.78 361 LYS C CA 1
ATOM 6281 C C . LYS D 2 19 ? 12.443 -0.509 23.641 1.00 56.97 361 LYS C C 1
ATOM 6282 O O . LYS D 2 19 ? 12.606 -0.304 24.846 1.00 57.03 361 LYS C O 1
ATOM 6288 N N . ARG D 2 20 ? 13.338 -1.154 22.895 1.00 53.39 362 ARG C N 1
ATOM 6289 C CA . ARG D 2 20 ? 14.577 -1.667 23.479 1.00 56.21 362 ARG C CA 1
ATOM 6290 C C . ARG D 2 20 ? 15.837 -1.007 22.925 1.00 53.21 362 ARG C C 1
ATOM 6291 O O . ARG D 2 20 ? 16.882 -1.010 23.575 1.00 54.78 362 ARG C O 1
ATOM 6299 N N . GLU D 2 21 ? 15.743 -0.449 21.725 1.00 40.48 363 GLU C N 1
ATOM 6300 C CA . GLU D 2 21 ? 16.931 0.043 21.048 1.00 44.66 363 GLU C CA 1
ATOM 6301 C C . GLU D 2 21 ? 16.794 1.499 20.637 1.00 49.68 363 GLU C C 1
ATOM 6302 O O . GLU D 2 21 ? 16.053 1.823 19.709 1.00 52.69 363 GLU C O 1
ATOM 6308 N N . GLU D 2 22 ? 17.516 2.372 21.331 0.00 56.75 364 GLU C N 1
ATOM 6309 C CA . GLU D 2 22 ? 17.488 3.798 21.034 0.00 57.80 364 GLU C CA 1
ATOM 6310 C C . GLU D 2 22 ? 17.827 4.044 19.569 1.00 58.28 364 GLU C C 1
ATOM 6311 O O . GLU D 2 22 ? 17.226 4.895 18.918 1.00 65.52 364 GLU C O 1
ATOM 6317 N N . ASN D 2 23 ? 18.796 3.297 19.051 1.00 69.09 365 ASN C N 1
ATOM 6318 C CA . ASN D 2 23 ? 19.132 3.385 17.636 1.00 69.72 365 ASN C CA 1
ATOM 6319 C C . ASN D 2 23 ? 18.376 2.335 16.829 1.00 65.79 365 ASN C C 1
ATOM 6320 O O . ASN D 2 23 ? 18.987 1.494 16.176 1.00 72.36 365 ASN C O 1
ATOM 6325 N N . HIS D 2 24 ? 17.048 2.388 16.871 1.00 59.32 366 HIS C N 1
ATOM 6326 C CA . HIS D 2 24 ? 16.219 1.372 16.219 1.00 54.71 366 HIS C CA 1
ATOM 6327 C C . HIS D 2 24 ? 15.961 1.659 14.743 1.00 52.52 366 HIS C C 1
ATOM 6328 O O . HIS D 2 24 ? 15.548 0.774 13.996 1.00 55.59 366 HIS C O 1
ATOM 6335 N N . GLU D 2 25 ? 16.197 2.896 14.325 1.00 56.23 367 GLU C N 1
ATOM 6336 C CA . GLU D 2 25 ? 15.938 3.292 12.945 1.00 62.72 367 GLU C CA 1
ATOM 6337 C C . GLU D 2 25 ? 16.791 2.487 11.965 1.00 56.79 367 GLU C C 1
ATOM 6338 O O . GLU D 2 25 ? 16.276 1.923 10.996 1.00 54.25 367 GLU C O 1
ATOM 6344 N N . LYS D 2 26 ? 18.095 2.440 12.225 1.00 47.87 368 LYS C N 1
ATOM 6345 C CA . LYS D 2 26 ? 19.027 1.719 11.366 1.00 47.99 368 LYS C CA 1
ATOM 6346 C C . LYS D 2 26 ? 18.659 0.236 11.298 1.00 47.99 368 LYS C C 1
ATOM 6347 O O . LYS D 2 26 ? 18.617 -0.357 10.215 1.00 50.42 368 LYS C O 1
ATOM 6353 N N . LEU D 2 27 ? 18.389 -0.353 12.461 1.00 46.33 369 LEU C N 1
ATOM 6354 C CA . LEU D 2 27 ? 18.116 -1.782 12.552 1.00 42.46 369 LEU C CA 1
ATOM 6355 C C . LEU D 2 27 ? 16.891 -2.178 11.742 1.00 43.99 369 LEU C C 1
ATOM 6356 O O . LEU D 2 27 ? 16.894 -3.199 11.053 1.00 37.80 369 LEU C O 1
ATOM 6361 N N . LEU D 2 28 ? 15.843 -1.366 11.821 1.00 37.22 370 LEU C N 1
ATOM 6362 C CA . LEU D 2 28 ? 14.608 -1.665 11.115 1.00 40.25 370 LEU C CA 1
ATOM 6363 C C . LEU D 2 28 ? 14.765 -1.462 9.612 1.00 38.82 370 LEU C C 1
ATOM 6364 O O . LEU D 2 28 ? 14.087 -2.116 8.820 1.00 37.60 370 LEU C O 1
ATOM 6369 N N . LYS D 2 29 ? 15.658 -0.556 9.225 1.00 45.33 371 LYS C N 1
ATOM 6370 C CA . LYS D 2 29 ? 15.968 -0.348 7.813 1.00 42.50 371 LYS C CA 1
ATOM 6371 C C . LYS D 2 29 ? 16.561 -1.628 7.229 1.00 40.17 371 LYS C C 1
ATOM 6372 O O . LYS D 2 29 ? 16.128 -2.114 6.186 1.00 42.43 371 LYS C O 1
ATOM 6378 N N . ILE D 2 30 ? 17.555 -2.167 7.923 1.00 37.29 372 ILE C N 1
ATOM 6379 C CA . ILE D 2 30 ? 18.183 -3.420 7.539 1.00 35.74 372 ILE C CA 1
ATOM 6380 C C . ILE D 2 30 ? 17.151 -4.549 7.464 1.00 36.64 372 ILE C C 1
ATOM 6381 O O . ILE D 2 30 ? 17.135 -5.325 6.504 1.00 32.17 372 ILE C O 1
ATOM 6386 N N . LEU D 2 31 ? 16.279 -4.631 8.468 1.00 36.68 373 LEU C N 1
ATOM 6387 C CA . LEU D 2 31 ? 15.249 -5.676 8.490 1.00 38.29 373 LEU C CA 1
ATOM 6388 C C . LEU D 2 31 ? 14.353 -5.652 7.251 1.00 34.09 373 LEU C C 1
ATOM 6389 O O . LEU D 2 31 ? 14.086 -6.695 6.655 1.00 30.72 373 LEU C O 1
ATOM 6394 N N . ASP D 2 32 ? 13.874 -4.464 6.888 1.00 46.77 374 ASP C N 1
ATOM 6395 C CA . ASP D 2 32 ? 13.036 -4.301 5.701 1.00 49.09 374 ASP C CA 1
ATOM 6396 C C . ASP D 2 32 ? 13.748 -4.779 4.441 1.00 51.75 374 ASP C C 1
ATOM 6397 O O . ASP D 2 32 ? 13.157 -5.461 3.599 1.00 47.71 374 ASP C O 1
ATOM 6402 N N . GLU D 2 33 ? 15.023 -4.422 4.315 1.00 39.63 375 GLU C N 1
ATOM 6403 C CA . GLU D 2 33 ? 15.808 -4.863 3.171 1.00 43.61 375 GLU C CA 1
ATOM 6404 C C . GLU D 2 33 ? 15.875 -6.386 3.133 1.00 41.36 375 GLU C C 1
ATOM 6405 O O . GLU D 2 33 ? 15.670 -6.990 2.086 1.00 38.81 375 GLU C O 1
ATOM 6411 N N . LEU D 2 34 ? 16.131 -7.007 4.283 1.00 33.44 376 LEU C N 1
ATOM 6412 C CA . LEU D 2 34 ? 16.187 -8.467 4.349 1.00 29.84 376 LEU C CA 1
ATOM 6413 C C . LEU D 2 34 ? 14.842 -9.081 3.961 1.00 40.11 376 LEU C C 1
ATOM 6414 O O . LEU D 2 34 ? 14.770 -9.999 3.130 1.00 34.48 376 LEU C O 1
ATOM 6419 N N . LEU D 2 35 ? 13.772 -8.560 4.550 1.00 39.47 377 LEU C N 1
ATOM 6420 C CA . LEU D 2 35 ? 12.439 -9.074 4.253 1.00 41.52 377 LEU C CA 1
ATOM 6421 C C . LEU D 2 35 ? 12.106 -8.912 2.779 1.00 41.33 377 LEU C C 1
ATOM 6422 O O . LEU D 2 35 ? 11.526 -9.804 2.167 1.00 39.40 377 LEU C O 1
ATOM 6427 N N . ASP D 2 36 ? 12.470 -7.769 2.212 1.00 43.46 378 ASP C N 1
ATOM 6428 C CA . ASP D 2 36 ? 12.176 -7.516 0.808 1.00 56.53 378 ASP C CA 1
ATOM 6429 C C . ASP D 2 36 ? 12.800 -8.592 -0.063 1.00 53.59 378 ASP C C 1
ATOM 6430 O O . ASP D 2 36 ? 12.158 -9.128 -0.965 1.00 55.16 378 ASP C O 1
ATOM 6435 N N . GLU D 2 37 ? 14.056 -8.911 0.226 1.00 49.19 379 GLU C N 1
ATOM 6436 C CA . GLU D 2 37 ? 14.782 -9.920 -0.531 1.00 50.06 379 GLU C CA 1
ATOM 6437 C C . GLU D 2 37 ? 14.189 -11.318 -0.349 1.00 55.22 379 GLU C C 1
ATOM 6438 O O . GLU D 2 37 ? 14.107 -12.090 -1.301 1.00 53.50 379 GLU C O 1
ATOM 6444 N N . VAL D 2 38 ? 13.775 -11.647 0.872 1.00 51.46 380 VAL C N 1
ATOM 6445 C CA . VAL D 2 38 ? 13.179 -12.956 1.122 1.00 49.88 380 VAL C CA 1
ATOM 6446 C C . VAL D 2 38 ? 11.927 -13.147 0.269 1.00 57.35 380 VAL C C 1
ATOM 6447 O O . VAL D 2 38 ? 11.805 -14.133 -0.464 1.00 47.83 380 VAL C O 1
ATOM 6451 N N . LYS D 2 39 ? 11.005 -12.195 0.360 1.00 59.23 381 LYS C N 1
ATOM 6452 C CA . LYS D 2 39 ? 9.798 -12.224 -0.457 1.00 59.02 381 LYS C CA 1
ATOM 6453 C C . LYS D 2 39 ? 10.158 -12.287 -1.942 1.00 65.05 381 LYS C C 1
ATOM 6454 O O . LYS D 2 39 ? 9.777 -13.226 -2.643 1.00 66.81 381 LYS C O 1
ATOM 6460 N N . LYS D 2 40 ? 10.911 -11.296 -2.410 1.00 60.83 382 LYS C N 1
ATOM 6461 C CA . LYS D 2 40 ? 11.248 -11.196 -3.830 1.00 61.01 382 LYS C CA 1
ATOM 6462 C C . LYS D 2 40 ? 11.960 -12.446 -4.352 1.00 64.07 382 LYS C C 1
ATOM 6463 O O . LYS D 2 40 ? 11.855 -12.780 -5.533 1.00 60.77 382 LYS C O 1
ATOM 6469 N N . SER D 2 41 ? 12.675 -13.140 -3.470 1.00 62.63 383 SER C N 1
ATOM 6470 C CA . SER D 2 41 ? 13.418 -14.334 -3.864 1.00 63.37 383 SER C CA 1
ATOM 6471 C C . SER D 2 41 ? 12.498 -15.541 -4.010 1.00 65.78 383 SER C C 1
ATOM 6472 O O . SER D 2 41 ? 11.572 -15.726 -3.221 1.00 72.04 383 SER C O 1
#

Radius of gyration: 31.18 Å; Cα contacts (8 Å, |Δi|>4): 1509; chains: 4; bounding box: 74×94×83 Å

CATH classification: 3.40.50.300 (+1 more: 1.10.287.660)

GO terms:
  GO:0003677 DNA binding (F, IDA)
  GO:0016887 ATP hydrolysis activity (F, IDA)
  GO:0006302 double-strand break repair (P, IDA)
  GO:0005515 protein binding (F, IPI)